Protein 9II1 (pdb70)

Organism: Aquifex aeolicus (strain VF5) (NCBI:txid224324)

Foldseek 3Di:
DFAEEAEEAEADDFQQQQVPPRARAACVLLLLLQAFLQQVLVVVVVFPAAYAYEYAQSSVVVLVCLLVVNHHYPLVVLLLDQVVPHDPVNVVVLLQVCVVQVPFQLLPFVLSVVLNPDPDDDRQSVNLSSQSVLSSSHYPVCCVVCVVVVVVRGRDDSVNSVVSVVVSSVSSNCRLVSNLVCCVVQRAYYAYEQHRAFQLVCLQPVVLQCLVPVPFDFDDLPDHSNVVSLNSVVVRQVSCCVSHVDGDQEHERRLLWDFLVRVVSSLVSRHAEYEHAQLQQVQADDPRDQFAFEAAVVRHTYGHAPVVLLCCQQPNPLPPDLVVSLVVSVVVSVVVVVVDPFHGHHYRYDHRRPRQSNHNPSCPSNVVNNSVVQSPDPNYHYHYPVCVSPPDRGHYYYGHGTRTAGNPSRHDVLQTRDDFSSVLVVLLSVLVVQFDDCLSSSLSHRVLSNLTPDPDDPPSVSSVVSSVSSSVVRND/DFAEEAAEAEADDFAQQQVPPRARAACVLLLLLQAFLQQVLVVVVVFVAAYAYEYAQSSVVVLVCLLVVNHHYPLVVLLLDQVVPHDPVNLVVLLQVCVQLVPFQLLPFPLSVVLNPDPDDDRQSVNLSSQSVLNSSHYPVCCVVCVVVVVVRGRDDSVNSVVSVVVSSVSSNCRLVSVLVCCVVQRAYYAYEQHRQFQLVCLQPVCLQCLPPVPFDFDDLVDHSNVVSLVSQVVRQVSCCVSRVHGEQEHERRLLWDFPVRVVSSLVSRHAEYEHAQLQQVQFDPPRDQFAWEAAVVRHIYGHAPVVLLCCQQPNCLPDDQVVSLVVSVVVSVCVVVVDPFHGYHYRYDHRRPRQSNHNVSCPSNVVNNSNVQSPDPSYHYHYPVCVSPPDRGHYYYGHTTRTAGNPSRHDVLQGGDDFSSVLVVLLSVLVVQFDDCLSSSLSHRVLSNLTPDDDDPPNVSSVSSSVSSSVVRND

Secondary structure (DSSP, 8-state):
--EEEEEEEEE-----B-TTT-EES--HHHHHIIIIITHHHHGGGTS-S--EEEE-HHHHHHHHHHHTT--EEHHHHHHHS-GGG--HHHHHHHHHHHHHHTTSGGG--HHHHHHHT-SS--HHHHHHHHHHHHHHT--HHHHHHTHHHHHH-S---HHHHHHHHHHHHHHHHTHHHHHHHHHHTTS--EEB-STT-B-HHHHH-GGGGGGT-TT-------S--HHHHHHHHHHHHHHHHHHHSS--SEEPPGGG-B-HHHHHHHHHTT--EEEEEHHHHHHH-SS--TTSEEEETTTEEEEEE-HHHHHIIIIIGGGS-HHHHHHHHHHHHHHHHHH-SS--EEEEEEESSSSGGGSGGGGHHHHHHHHHHHTT-SSEEE--HHHHHH-SSS-EEEE-----B-TTTTSSTTTSSSHHHHHHHHHHHHHHHT--STHHHHTTBHHHHHHTTSS--TTHHHHHHHHHHHHHHHT-/-PEEEEEEEEE-----B-TTT-EE---HHHHHIIIIITHHHHHHHHS-S--EEEE-HHHHHHHHHHHTT--EEHHHHHHHS-GGG--HHHHHHHHHHHHHHTTSGGG--HHHHHHHH-SS--HHHHHHHHHHHHHHT--HHHHHHTHHHHHH-S---HHHHHHHHHHHHHHHHTHHHHHHHHHHTTS--EEB-STT-B-HHHHH-GGGGGGT-TT-------S--HHHHHHHHHHHHHHHHHHHSS--SEEPPGGG-B-HHHHHHHHHTT--EEEEEHHHHHHH-SS--TTSEEEETTTEEEEEE-HHHHHIIIIIGGGS-HHHHHHHHHHHHHHHHHH-SS--EEEEEEESSSSGGGSGGGGHHHHHHHHHHHHH-TTEEE--HHHHHH-SSS-EEEE-----B-TTTTSSTTTSSSHHHHHHHHHHHHHHHT--STHHHHHTBHHHHHHTTSS--TTHHHHHHHHHHHHHHHT-

Sequence (952 aa):
KKLFLVFWWHMHQPLYREPYTGEYLLPWTFFHAVKDYYDMPAYLKDFEIKLNFNLTPVLIDQIQEYAQGKAKDVFLEAIRKDPDDLEKEEVEKLIEFTKLNYEKPIYRFERIRELMNKEKLNREELLDLQTLNLLAWCGRTLRKDLKDLLNKGRNYTQEEKEYVLNKYFEIIKKTLSIYREIKEEGKGSVSTSPYYHPLIPILLNPNCVYETTPNVKIPDFAVSFREDASKHVELAKEKYFEIFGEHPVYMWPPLASVSNEALELYYEKGINMLATDEVILKNSVERASPYLRYYFRELISVFFRDKTLSDLIGFSYHAWNAEDAVRDFIGRLKKIHESVDFQPVVFVVLDGENCWEYYEENGIPFLEKLYSTLEKEEWIETLTLEEAMRKEDVKTEVIESVKAGTWFDGNFLKWIGNKEKNEYWKILIEAKKKAKNDYILVAEGSDWFWWQGEEKAPFVEVFDKLFRSFVRRAQEKKLFLVFWWHMHQPLYREPYTGEYLLPWTFFHAVKDYYDMPAYLKDFEIKLNFNLTPVLIDQIQEYAQGKAKDVFLEAIRKDPDDLEKEEVEKLIEFTKLNYEKPIYRFERIRELMNKEKLNREELLDLQTLNLLAWCGRTLRKDLKDLLNKGRNYTQEEKEYVLNKYFEIIKKTLSIYREIKEEGKGSVSTSPYYHPLIPILLNPNCVYETTPNVKIPDFAVSFREDASKHVELAKEKYFEIFGEHPVYMWPPLASVSNEALELYYEKGINMLATDEVILKNSVERASPYLRYYFRELISVFFRDKTLSDLIGFSYHAWNAEDAVRDFIGRLKKIHESVDFQPVVFVVLDGENCWEYYEENGIPFLEKLYSTLEKEEWIETLTLEEAMRKEDVKTEVIESVKAGTWFDGNFLKWIGNKEKNEYWKILIEAKKKAKNDYILVAEGSDWFWWQGEEKAPFVEVFDKLFRSFVRRAQE

Radius of gyration: 35.22 Å; Cα contacts (8 Å, |Δi|>4): 1682; chains: 2; bounding box: 82×61×102 Å

Nearest PDB structures (foldseek):
  2b5d-assembly1_X  TM=6.123E-01  e=2.191E-16  Thermotoga maritima MSB8
  1k1x-assembly2_B  TM=6.604E-01  e=1.733E-11  Thermococcus litoralis
  8t0j-assembly1_A  TM=6.108E-01  e=1.253E-02  Salmonella enterica subsp. enterica serovar Typhimurium
  4f9d-assembly1_A  TM=4.760E-01  e=3.687E-02  Escherichia coli K-12
  4f9j-assembly2_B  TM=4.829E-01  e=9.741E-02  Escherichia coli K-12

Solvent-accessible surface area: 37458 Å² total; per-residue (Å²): 115,54,0,2,0,0,0,0,1,8,0,18,12,10,22,6,71,12,18,94,76,5,59,1,31,5,3,36,0,0,0,10,1,2,2,2,0,9,5,5,0,4,6,0,89,72,24,27,6,54,0,0,0,0,1,0,0,2,0,4,44,0,2,38,29,3,24,105,69,132,24,95,5,48,15,12,79,3,0,104,61,40,8,111,96,23,95,180,116,21,34,109,103,0,50,59,2,0,137,67,0,58,146,24,24,5,3,158,34,132,18,2,136,55,3,36,103,89,187,184,26,85,96,66,20,16,6,0,0,0,0,0,0,0,0,0,0,0,1,37,44,12,50,172,92,2,120,122,20,25,108,83,17,75,83,4,65,34,140,40,0,74,106,0,1,86,45,0,49,79,4,2,141,89,0,16,59,5,1,73,48,1,41,119,15,26,20,4,4,0,0,2,0,0,24,32,8,0,3,2,1,0,2,11,47,24,97,3,0,87,79,37,20,92,132,15,156,30,19,112,37,60,41,65,3,122,93,3,0,34,80,0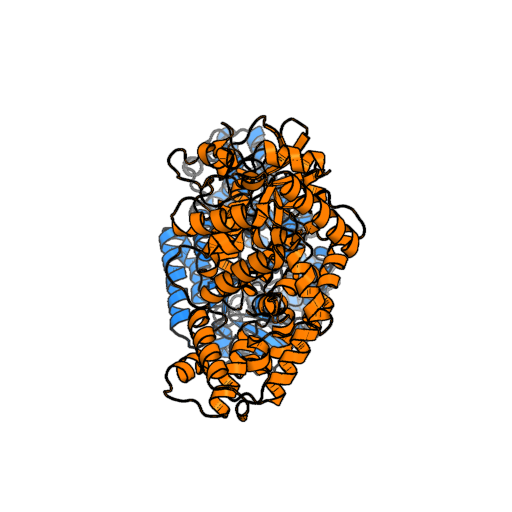,0,58,45,0,30,90,22,8,103,106,12,28,51,95,99,5,48,4,0,0,0,2,18,0,2,0,6,39,59,0,2,82,18,0,85,130,55,39,0,66,0,0,0,1,0,26,33,0,0,116,64,31,19,125,164,23,35,13,32,13,17,1,55,3,78,114,91,2,12,4,1,1,12,8,70,73,3,1,40,24,0,18,154,34,2,67,82,96,94,16,69,56,0,6,152,37,0,23,28,90,0,84,154,18,14,105,83,26,137,42,30,0,2,0,1,1,0,13,46,0,2,67,10,3,12,97,7,88,101,8,0,20,35,4,2,59,91,0,0,42,43,2,31,141,34,74,47,2,21,7,0,11,0,65,68,1,28,179,46,164,82,19,99,51,63,48,5,109,56,7,94,0,0,0,46,76,95,0,21,0,77,55,2,1,22,56,175,83,3,21,66,3,3,106,31,0,3,89,2,29,104,123,34,136,45,59,52,7,0,6,0,2,2,4,22,4,1,83,99,33,28,78,167,162,34,60,30,29,112,33,15,44,118,0,0,103,14,0,11,146,78,0,52,95,122,82,0,2,0,0,0,0,1,8,0,18,12,11,22,5,75,9,17,85,89,13,44,1,21,0,0,33,0,0,3,10,2,1,2,2,0,7,4,5,0,4,6,0,117,84,21,132,8,58,0,0,0,0,0,0,0,1,0,1,43,0,1,34,26,4,24,108,68,130,24,105,4,35,14,7,59,6,7,105,59,43,7,112,91,23,94,182,114,21,17,114,70,6,46,67,4,0,125,55,0,68,114,18,24,7,3,147,31,126,21,2,155,63,3,40,111,89,184,134,13,80,80,98,16,15,4,1,0,0,0,0,0,0,0,1,0,0,1,16,39,13,43,113,96,3,125,120,26,26,133,78,12,74,92,7,66,34,122,44,0,61,99,0,1,89,54,0,37,85,4,2,128,90,0,19,58,6,0,80,70,1,45,134,96,36,31,3,11,3,0,1,0,0,25,35,7,0,3,1,1,0,2,12,39,22,93,4,0,78,89,41,20,94,143,21,162,38,10,107,40,56,35,76,3,118,140,7,0,25,76,0,0,64,39,0,22,87,20,6,96,112,12,30,53,81,91,2,53,18,0,0,0,2,20,0,2,0,5,39,69,0,2,48,10,0,93,118,54,40,1,70,0,0,0,1,0,25,32,0,0,136,68,22,35,169,181,23,40,12,29,23,17,0,55,0,84,123,57,5,13,3,0,1,11,7,67,74,3,1,40,22,0,15,150,36,1,73,78,83,37,16,35,9,0,8,27,37,0,0,34,96,0,30,120,5,28,121,63,32,140,51,25,0,0,0,2,0,0,12,46,0,1,63,10,3,10,96,8,89,106,8,0,17,35,3,2,50,68,0,0,36,40,5,62,69,11,93,41,13,64,15,0,9,0,75,66,0,40,161,45,160,82,21,112,59,60,57,5,110,36,3,71,0,0,0,46,77,103,1,22,0,81,51,3,1,21,59,146,83,3,17,62,3,3,99,35,0,6,78,2,49,109,118,31,154,46,68,50,6,0,5,0,2,2,4,22,3,0,79,96,27,24,76,161,170,38,58,10,34,96,18,16,44,107,0,0,104,14,0,10,140,76,0,55,101

Structure (mmCIF, N/CA/C/O backbone):
data_9II1
#
_entry.id   9II1
#
_cell.length_a   60.831
_cell.length_b   39.638
_cell.length_c   193.778
_cell.angle_alpha   90.00
_cell.angle_beta   95.76
_cell.angle_gamma   90.00
#
_symmetry.space_group_name_H-M   'P 1 2 1'
#
loop_
_entity.id
_entity.type
_entity.pdbx_description
1 polymer 'Glycoside hydrolase family 57 N-terminal domain-containing protein'
2 branched alpha-D-glucopyranose-(1-4)-alpha-D-glucopyranose-(1-4)-alpha-D-glucopyranose-(1-4)-alpha-D-glucopyranose-(1-4)-alpha-D-glucopyranose
3 branched alpha-D-glucopyranose-(1-4)-alpha-D-glucopyranose-(1-4)-alpha-D-glucopyranose-(1-4)-alpha-D-glucopyranose
4 branched alpha-D-glucopyranose-(1-4)-alpha-D-glucopyranose-(1-4)-beta-D-glucopyranose
5 non-polymer GLYCEROL
6 water water
#
loop_
_atom_site.group_PDB
_atom_site.id
_atom_site.type_symbol
_atom_site.label_atom_id
_atom_site.label_alt_id
_atom_site.label_comp_id
_atom_site.label_asym_id
_atom_site.label_entity_id
_atom_site.label_seq_id
_atom_site.pdbx_PDB_ins_code
_atom_site.Cartn_x
_atom_site.Cartn_y
_atom_site.Cartn_z
_atom_site.occupancy
_atom_site.B_iso_or_equiv
_atom_site.auth_seq_id
_atom_site.auth_comp_id
_atom_site.auth_asym_id
_atom_site.auth_atom_id
_atom_site.pdbx_PDB_model_num
ATOM 1 N N . LYS A 1 2 ? 17.068 19.891 35.808 1.00 30.75 2 LYS A N 1
ATOM 2 C CA . LYS A 1 2 ? 18.069 20.144 36.842 1.00 27.81 2 LYS A CA 1
ATOM 3 C C . LYS A 1 2 ? 17.405 20.270 38.196 1.00 25.49 2 LYS A C 1
ATOM 4 O O . LYS A 1 2 ? 16.548 21.135 38.398 1.00 26.10 2 LYS A O 1
ATOM 10 N N . LYS A 1 3 ? 17.798 19.423 39.138 1.00 21.49 3 LYS A N 1
ATOM 11 C CA . LYS A 1 3 ? 17.197 19.445 40.461 1.00 19.81 3 LYS A CA 1
ATOM 12 C C . LYS A 1 3 ? 18.164 20.040 41.480 1.00 19.54 3 LYS A C 1
ATOM 13 O O . LYS A 1 3 ? 19.377 20.089 41.269 1.00 22.05 3 LYS A O 1
ATOM 19 N N . LEU A 1 4 ? 17.609 20.479 42.599 1.00 15.83 4 LEU A N 1
ATOM 20 C CA . LEU A 1 4 ? 18.382 20.760 43.800 1.00 15.11 4 LEU A CA 1
ATOM 21 C C . LEU A 1 4 ? 18.084 19.641 44.785 1.00 17.82 4 LEU A C 1
ATOM 22 O O . LEU A 1 4 ? 16.912 19.311 45.017 1.00 16.96 4 LEU A O 1
ATOM 27 N N . PHE A 1 5 ? 19.126 19.055 45.361 1.00 14.05 5 PHE A N 1
ATOM 28 C CA . PHE A 1 5 ? 18.949 17.972 46.318 1.00 14.91 5 PHE A CA 1
ATOM 29 C C . PHE A 1 5 ? 19.057 18.550 47.714 1.00 13.39 5 PHE A C 1
ATOM 30 O O . PHE A 1 5 ? 20.024 19.257 48.026 1.00 17.99 5 PHE A O 1
ATOM 38 N N . LEU A 1 6 ? 18.045 18.297 48.528 1.00 11.83 6 LEU A N 1
ATOM 39 C CA . LEU A 1 6 ? 17.951 18.882 49.855 1.00 12.84 6 LEU A CA 1
ATOM 40 C C . LEU A 1 6 ? 18.005 17.750 50.863 1.00 12.88 6 LEU A C 1
ATOM 41 O O . LEU A 1 6 ? 17.276 16.766 50.719 1.00 13.21 6 LEU A O 1
ATOM 46 N N . VAL A 1 7 ? 18.862 17.880 51.875 1.00 10.89 7 VAL A N 1
ATOM 47 C CA . VAL A 1 7 ? 19.068 16.795 52.838 1.00 9.72 7 VAL A CA 1
ATOM 48 C C . VAL A 1 7 ? 18.956 17.396 54.232 1.00 11.26 7 VAL A C 1
ATOM 49 O O . VAL A 1 7 ? 19.845 18.143 54.654 1.00 13.64 7 VAL A O 1
ATOM 53 N N . PHE A 1 8 ? 17.890 17.065 54.956 1.00 9.40 8 PHE A N 1
ATOM 54 C CA . PHE A 1 8 ? 17.771 17.489 56.356 1.00 9.16 8 PHE A CA 1
ATOM 55 C C . PHE A 1 8 ? 18.381 16.417 57.236 1.00 8.19 8 PHE A C 1
ATOM 56 O O . PHE A 1 8 ? 18.102 15.239 57.051 1.00 10.56 8 PHE A O 1
ATOM 64 N N . TRP A 1 9 ? 19.165 16.817 58.232 1.00 7.68 9 TRP A N 1
ATOM 65 C CA . TRP A 1 9 ? 19.751 15.847 59.166 1.00 7.76 9 TRP A CA 1
ATOM 66 C C . TRP A 1 9 ? 19.600 16.450 60.557 1.00 8.67 9 TRP A C 1
ATOM 67 O O . TRP A 1 9 ? 20.309 17.391 60.927 1.00 11.59 9 TRP A O 1
ATOM 78 N N . TRP A 1 10 ? 18.592 15.975 61.285 1.00 9.19 10 TRP A N 1
ATOM 79 C CA . TRP A 1 10 ? 18.209 16.545 62.574 1.00 6.90 10 TRP A CA 1
ATOM 80 C C . TRP A 1 10 ? 18.927 15.754 63.664 1.00 11.52 10 TRP A C 1
ATOM 81 O O . TRP A 1 10 ? 18.667 14.555 63.826 1.00 9.66 10 TRP A O 1
ATOM 92 N N . HIS A 1 11 ? 19.789 16.401 64.444 1.00 8.75 11 HIS A N 1
ATOM 93 C CA . HIS A 1 11 ? 20.615 15.670 65.405 1.00 10.10 11 HIS A CA 1
ATOM 94 C C . HIS A 1 11 ? 20.025 15.727 66.818 1.00 7.43 11 HIS A C 1
ATOM 95 O O . HIS A 1 11 ? 19.795 16.800 67.359 1.00 7.47 11 HIS A O 1
ATOM 102 N N . MET A 1 12 ? 19.868 14.576 67.456 1.00 7.50 12 MET A N 1
ATOM 103 C CA . MET A 1 12 ? 19.191 14.446 68.744 1.00 9.40 12 MET A CA 1
ATOM 104 C C . MET A 1 12 ? 20.190 13.913 69.766 1.00 8.95 12 MET A C 1
ATOM 105 O O . MET A 1 12 ? 20.765 12.830 69.551 1.00 8.04 12 MET A O 1
ATOM 110 N N . HIS A 1 13 ? 20.347 14.606 70.897 1.00 8.25 13 HIS A N 1
ATOM 111 C CA . HIS A 1 13 ? 21.312 14.148 71.891 1.00 9.24 13 HIS A CA 1
ATOM 112 C C . HIS A 1 13 ? 20.937 14.664 73.273 1.00 10.48 13 HIS A C 1
ATOM 113 O O . HIS A 1 13 ? 20.420 15.774 73.401 1.00 11.05 13 HIS A O 1
ATOM 120 N N . GLN A 1 14 ? 21.213 13.866 74.312 1.00 8.15 14 GLN A N 1
ATOM 121 C CA . GLN A 1 14 ? 21.272 14.421 75.684 1.00 9.11 14 GLN A CA 1
ATOM 122 C C . GLN A 1 14 ? 22.450 13.740 76.355 1.00 7.75 14 GLN A C 1
ATOM 123 O O . GLN A 1 14 ? 22.600 12.502 76.233 1.00 10.14 14 GLN A O 1
ATOM 129 N N . PRO A 1 15 ? 23.234 14.472 77.144 1.00 9.40 15 PRO A N 1
ATOM 130 C CA . PRO A 1 15 ? 24.257 13.821 77.990 1.00 11.76 15 PRO A CA 1
ATOM 131 C C . PRO A 1 15 ? 23.577 13.010 79.087 1.00 9.72 15 PRO A C 1
ATOM 132 O O . PRO A 1 15 ? 22.386 13.167 79.345 1.00 10.74 15 PRO A O 1
ATOM 136 N N . LEU A 1 16 ? 24.349 12.160 79.770 1.00 11.24 16 LEU A N 1
ATOM 137 C CA . LEU A 1 16 ? 23.755 11.267 80.768 1.00 12.60 16 LEU A CA 1
ATOM 138 C C . LEU A 1 16 ? 23.411 12.054 82.028 1.00 9.23 16 LEU A C 1
ATOM 139 O O . LEU A 1 16 ? 24.309 12.492 82.759 1.00 11.57 16 LEU A O 1
ATOM 144 N N . TYR A 1 17 ? 22.114 12.172 82.337 1.00 9.88 17 TYR A N 1
ATOM 145 C CA . TYR A 1 17 ? 21.676 12.898 83.521 1.00 11.64 17 TYR A CA 1
ATOM 146 C C . TYR A 1 17 ? 21.570 12.016 84.763 1.00 11.79 17 TYR A C 1
ATOM 147 O O . TYR A 1 17 ? 21.237 12.516 85.844 1.00 12.95 17 TYR A O 1
ATOM 156 N N . ARG A 1 18 ? 21.828 10.721 84.622 1.00 10.93 18 ARG A N 1
ATOM 157 C CA . ARG A 1 18 ? 21.622 9.731 85.678 1.00 13.84 18 ARG A CA 1
ATOM 158 C C . ARG A 1 18 ? 22.856 9.676 86.577 1.00 13.29 18 ARG A C 1
ATOM 159 O O . ARG A 1 18 ? 23.912 9.176 86.173 1.00 16.41 18 ARG A O 1
ATOM 167 N N . GLU A 1 19 ? 22.717 10.169 87.779 1.00 13.14 19 GLU A N 1
ATOM 168 C CA . GLU A 1 19 ? 23.817 10.163 88.737 1.00 13.66 19 GLU A CA 1
ATOM 169 C C . GLU A 1 19 ? 24.147 8.726 89.120 1.00 16.88 19 GLU A C 1
ATOM 170 O O . GLU A 1 19 ? 23.240 7.966 89.458 1.00 18.62 19 GLU A O 1
ATOM 176 N N . PRO A 1 20 ? 25.422 8.321 89.101 1.00 19.72 20 PRO A N 1
ATOM 177 C CA . PRO A 1 20 ? 25.732 6.883 89.154 1.00 19.98 20 PRO A CA 1
ATOM 178 C C . PRO A 1 20 ? 25.610 6.270 90.534 1.00 25.90 20 PRO A C 1
ATOM 179 O O . PRO A 1 20 ? 25.497 5.039 90.640 1.00 32.84 20 PRO A O 1
ATOM 183 N N . TYR A 1 21 ? 25.610 7.069 91.594 1.00 21.28 21 TYR A N 1
ATOM 184 C CA . TYR A 1 21 ? 25.565 6.475 92.920 1.00 23.45 21 TYR A CA 1
ATOM 185 C C . TYR A 1 21 ? 24.133 6.342 93.420 1.00 26.59 21 TYR A C 1
ATOM 186 O O . TYR A 1 21 ? 23.785 5.331 94.036 1.00 32.99 21 TYR A O 1
ATOM 195 N N . THR A 1 22 ? 23.285 7.327 93.133 1.00 19.79 22 THR A N 1
ATOM 196 C CA . THR A 1 22 ? 21.882 7.290 93.522 1.00 20.01 22 THR A CA 1
ATOM 197 C C . THR A 1 22 ? 20.966 6.775 92.423 1.00 26.22 22 THR A C 1
ATOM 198 O O . THR A 1 22 ? 19.825 6.389 92.715 1.00 24.84 22 THR A O 1
ATOM 202 N N . GLY A 1 23 ? 21.411 6.799 91.167 1.00 19.84 23 GLY A N 1
ATOM 203 C CA . GLY A 1 23 ? 20.543 6.424 90.081 1.00 17.03 23 GLY A CA 1
ATOM 204 C C . GLY A 1 23 ? 19.530 7.471 89.706 1.00 20.40 23 GLY A C 1
ATOM 205 O O . GLY A 1 23 ? 18.689 7.215 88.839 1.00 25.17 23 GLY A O 1
ATOM 206 N N . GLU A 1 24 ? 19.592 8.652 90.308 1.00 21.26 24 GLU A N 1
ATOM 207 C CA . GLU A 1 24 ? 18.588 9.676 90.073 1.00 19.98 24 GLU A CA 1
ATOM 208 C C . GLU A 1 24 ? 18.935 10.494 88.839 1.00 14.41 24 GLU A C 1
ATOM 209 O O . GLU A 1 24 ? 20.100 10.806 88.613 1.00 15.02 24 GLU A O 1
ATOM 215 N N . TYR A 1 25 ? 17.926 10.802 88.021 1.00 15.22 25 TYR A N 1
ATOM 216 C CA . TYR A 1 25 ? 18.110 11.709 86.884 1.00 11.95 25 TYR A CA 1
ATOM 217 C C . TYR A 1 25 ? 18.026 13.130 87.425 1.00 12.45 25 TYR A C 1
ATOM 218 O O . TYR A 1 25 ? 16.966 13.553 87.893 1.00 14.09 25 TYR A O 1
ATOM 227 N N . LEU A 1 26 ? 19.144 13.867 87.381 1.00 12.34 26 LEU A N 1
ATOM 228 C CA . LEU A 1 26 ? 19.224 15.130 88.113 1.00 13.26 26 LEU A CA 1
ATOM 229 C C . LEU A 1 26 ? 18.639 16.301 87.354 1.00 11.53 26 LEU A C 1
ATOM 230 O O . LEU A 1 26 ? 18.400 17.355 87.962 1.00 14.88 26 LEU A O 1
ATOM 235 N N . LEU A 1 27 ? 18.426 16.157 86.050 1.00 12.79 27 LEU A N 1
ATOM 236 C CA . LEU A 1 27 ? 17.732 17.155 85.256 1.00 11.19 27 LEU A CA 1
ATOM 237 C C . LEU A 1 27 ? 16.726 16.424 84.385 1.00 11.00 27 LEU A C 1
ATOM 238 O O . LEU A 1 27 ? 16.945 15.249 84.048 1.00 13.07 27 LEU A O 1
ATOM 243 N N . PRO A 1 28 ? 15.609 17.070 84.052 1.00 12.78 28 PRO A N 1
ATOM 244 C CA . PRO A 1 28 ? 14.510 16.402 83.340 1.00 11.42 28 PRO A CA 1
ATOM 245 C C . PRO A 1 28 ? 14.551 16.556 81.827 1.00 11.01 28 PRO A C 1
ATOM 246 O O . PRO A 1 28 ? 13.561 16.228 81.169 1.00 12.03 28 PRO A O 1
ATOM 250 N N . TRP A 1 29 ? 15.653 17.053 81.263 1.00 9.21 29 TRP A N 1
ATOM 251 C CA . TRP A 1 29 ? 15.618 17.473 79.863 1.00 10.04 29 TRP A CA 1
ATOM 252 C C . TRP A 1 29 ? 15.383 16.318 78.895 1.00 10.19 29 TRP A C 1
ATOM 253 O O . TRP A 1 29 ? 14.787 16.539 77.829 1.00 11.28 29 TRP A O 1
ATOM 264 N N . THR A 1 30 ? 15.805 15.091 79.231 1.00 9.33 30 THR A N 1
ATOM 265 C CA . THR A 1 30 ? 15.502 13.969 78.340 1.00 11.56 30 THR A CA 1
ATOM 266 C C . THR A 1 30 ? 14.004 13.706 78.302 1.00 10.11 30 THR A C 1
ATOM 267 O O . THR A 1 30 ? 13.435 13.461 77.226 1.00 11.92 30 THR A O 1
ATOM 271 N N . PHE A 1 31 ? 13.351 13.749 79.468 1.00 9.75 31 PHE A N 1
ATOM 272 C CA . PHE A 1 31 ? 11.906 13.559 79.509 1.00 9.74 31 PHE A CA 1
ATOM 273 C C . PHE A 1 31 ? 11.203 14.628 78.693 1.00 11.17 31 PHE A C 1
ATOM 274 O O . PHE A 1 31 ? 10.357 14.327 77.835 1.00 12.28 31 PHE A O 1
ATOM 282 N N . PHE A 1 32 ? 11.540 15.900 78.958 1.00 8.67 32 PHE A N 1
ATOM 283 C CA . PHE A 1 32 ? 10.823 16.994 78.301 1.00 12.35 32 PHE A CA 1
ATOM 284 C C . PHE A 1 32 ? 11.069 17.026 76.791 1.00 10.28 32 PHE A C 1
ATOM 285 O O . PHE A 1 32 ? 10.126 17.244 76.011 1.00 10.14 32 PHE A O 1
ATOM 293 N N . HIS A 1 33 ? 12.296 16.741 76.336 1.00 9.22 33 HIS A N 1
ATOM 294 C CA . HIS A 1 33 ? 12.479 16.721 74.886 1.00 7.77 33 HIS A CA 1
ATOM 295 C C . HIS A 1 33 ? 11.926 15.476 74.235 1.00 8.02 33 HIS A C 1
ATOM 296 O O . HIS A 1 33 ? 11.571 15.533 73.052 1.00 8.74 33 HIS A O 1
ATOM 303 N N . ALA A 1 34 ? 11.813 14.378 74.978 1.00 7.52 34 ALA A N 1
ATOM 304 C CA . ALA A 1 34 ? 11.191 13.199 74.399 1.00 10.91 34 ALA A CA 1
ATOM 305 C C . ALA A 1 34 ? 9.713 13.470 74.144 1.00 14.78 34 ALA A C 1
ATOM 306 O O . ALA A 1 34 ? 9.195 13.178 73.053 1.00 11.48 34 ALA A O 1
ATOM 308 N N . VAL A 1 35 ? 9.027 14.067 75.129 1.00 10.53 35 VAL A N 1
ATOM 309 C CA . VAL A 1 35 ? 7.587 14.277 74.968 1.00 8.47 35 VAL A CA 1
ATOM 310 C C . VAL A 1 35 ? 7.317 15.367 73.957 1.00 10.34 35 VAL A C 1
ATOM 311 O O . VAL A 1 35 ? 6.279 15.345 73.269 1.00 10.51 35 VAL A O 1
ATOM 315 N N . LYS A 1 36 ? 8.241 16.316 73.822 1.00 11.07 36 LYS A N 1
ATOM 316 C CA . LYS A 1 36 ? 8.001 17.471 72.963 1.00 10.07 36 LYS A CA 1
ATOM 317 C C . LYS A 1 36 ? 8.530 17.260 71.545 1.00 9.80 36 LYS A C 1
ATOM 318 O O . LYS A 1 36 ? 7.860 17.638 70.577 1.00 12.37 36 LYS A O 1
ATOM 324 N N . ASP A 1 37 ? 9.705 16.646 71.402 1.00 9.25 37 ASP A N 1
ATOM 325 C CA . ASP A 1 37 ? 10.426 16.640 70.125 1.00 15.71 37 ASP A CA 1
ATOM 326 C C . ASP A 1 37 ? 10.807 15.260 69.603 1.00 9.98 37 ASP A C 1
ATOM 327 O O . ASP A 1 37 ? 10.727 15.041 68.395 1.00 9.98 37 ASP A O 1
ATOM 332 N N . TYR A 1 38 ? 11.264 14.337 70.460 1.00 6.08 38 TYR A N 1
ATOM 333 C CA . TYR A 1 38 ? 11.925 13.146 69.900 1.00 8.33 38 TYR A CA 1
ATOM 334 C C . TYR A 1 38 ? 10.959 12.193 69.201 1.00 12.73 38 TYR A C 1
ATOM 335 O O . TYR A 1 38 ? 11.347 11.556 68.223 1.00 10.79 38 TYR A O 1
ATOM 344 N N . TYR A 1 39 ? 9.723 12.041 69.691 1.00 9.03 39 TYR A N 1
ATOM 345 C CA . TYR A 1 39 ? 8.706 11.327 68.914 1.00 10.40 39 TYR A CA 1
ATOM 346 C C . TYR A 1 39 ? 8.203 12.182 67.754 1.00 9.15 39 TYR A C 1
ATOM 347 O O . TYR A 1 39 ? 8.066 11.708 66.618 1.00 10.02 39 TYR A O 1
ATOM 356 N N . ASP A 1 40 ? 7.951 13.459 68.017 1.00 7.77 40 ASP A N 1
ATOM 357 C CA . ASP A 1 40 ? 7.176 14.233 67.059 1.00 9.66 40 ASP A CA 1
ATOM 358 C C . ASP A 1 40 ? 7.970 14.656 65.838 1.00 8.51 40 ASP A C 1
ATOM 359 O O . ASP A 1 40 ? 7.388 14.754 64.760 1.00 10.01 40 ASP A O 1
ATOM 364 N N . MET A 1 41 ? 9.281 14.828 65.951 1.00 8.30 41 MET A N 1
ATOM 365 C CA . MET A 1 41 ? 10.053 15.210 64.768 1.00 7.85 41 MET A CA 1
ATOM 366 C C . MET A 1 41 ? 10.020 14.143 63.682 1.00 6.86 41 MET A C 1
ATOM 367 O O . MET A 1 41 ? 9.652 14.485 62.536 1.00 10.37 41 MET A O 1
ATOM 372 N N . PRO A 1 42 ? 10.281 12.851 63.955 1.00 8.83 42 PRO A N 1
ATOM 373 C CA . PRO A 1 42 ? 10.107 11.852 62.890 1.00 10.81 42 PRO A CA 1
ATOM 374 C C . PRO A 1 42 ? 8.637 11.582 62.539 1.00 10.94 42 PRO A C 1
ATOM 375 O O . PRO A 1 42 ? 8.330 11.181 61.401 1.00 10.68 42 PRO A O 1
ATOM 379 N N . ALA A 1 43 ? 7.720 11.799 63.487 1.00 8.09 43 ALA A N 1
ATOM 380 C CA . ALA A 1 43 ? 6.299 11.578 63.224 1.00 8.72 43 ALA A CA 1
ATOM 381 C C . ALA A 1 43 ? 5.714 12.523 62.178 1.00 12.06 43 ALA A C 1
ATOM 382 O O . ALA A 1 43 ? 4.641 12.226 61.616 1.00 12.87 43 ALA A O 1
ATOM 384 N N . TYR A 1 44 ? 6.357 13.668 61.920 1.00 9.82 44 TYR A N 1
ATOM 385 C CA . TYR A 1 44 ? 5.931 14.472 60.772 1.00 13.46 44 TYR A CA 1
ATOM 386 C C . TYR A 1 44 ? 5.908 13.662 59.480 1.00 12.68 44 TYR A C 1
ATOM 387 O O . TYR A 1 44 ? 5.121 13.971 58.572 1.00 12.15 44 TYR A O 1
ATOM 396 N N . LEU A 1 45 ? 6.774 12.633 59.372 1.00 9.85 45 LEU A N 1
ATOM 397 C CA . LEU A 1 45 ? 6.847 11.835 58.141 1.00 11.55 45 LEU A CA 1
ATOM 398 C C . LEU A 1 45 ? 5.598 10.994 57.896 1.00 16.24 45 LEU A C 1
ATOM 399 O O . LEU A 1 45 ? 5.389 10.541 56.763 1.00 16.95 45 LEU A O 1
ATOM 404 N N . LYS A 1 46 ? 4.751 10.781 58.913 1.00 11.36 46 LYS A N 1
ATOM 405 C CA . LYS A 1 46 ? 3.469 10.133 58.659 1.00 20.94 46 LYS A CA 1
ATOM 406 C C . LYS A 1 46 ? 2.525 11.019 57.857 1.00 21.43 46 LYS A C 1
ATOM 407 O O . LYS A 1 46 ? 1.620 10.505 57.183 1.00 20.36 46 LYS A O 1
ATOM 413 N N . ASP A 1 47 ? 2.686 12.348 57.954 1.00 15.17 47 ASP A N 1
ATOM 414 C CA . ASP A 1 47 ? 1.760 13.297 57.346 1.00 18.72 47 ASP A CA 1
ATOM 415 C C . ASP A 1 47 ? 2.320 14.038 56.136 1.00 16.42 47 ASP A C 1
ATOM 416 O O . ASP A 1 47 ? 1.539 14.636 55.387 1.00 18.89 47 ASP A O 1
ATOM 421 N N . PHE A 1 48 ? 3.627 13.997 55.903 1.00 13.96 48 PHE A N 1
ATOM 422 C CA . PHE A 1 48 ? 4.230 14.716 54.791 1.00 17.66 48 PHE A CA 1
ATOM 423 C C . PHE A 1 48 ? 5.140 13.771 54.029 1.00 12.77 48 PHE A C 1
ATOM 424 O O . PHE A 1 48 ? 5.978 13.092 54.627 1.00 18.76 48 PHE A O 1
ATOM 432 N N . GLU A 1 49 ? 4.993 13.758 52.710 1.00 15.81 49 GLU A N 1
ATOM 433 C CA . GLU A 1 49 ? 5.671 12.774 51.862 1.00 21.30 49 GLU A CA 1
ATOM 434 C C . GLU A 1 49 ? 7.021 13.302 51.366 1.00 18.67 49 GLU A C 1
ATOM 435 O O . GLU A 1 49 ? 7.271 13.419 50.170 1.00 23.15 49 GLU A O 1
ATOM 441 N N . ILE A 1 50 ? 7.901 13.620 52.311 1.00 16.16 50 ILE A N 1
ATOM 442 C CA . ILE A 1 50 ? 9.265 14.032 52.000 1.00 13.77 50 ILE A CA 1
ATOM 443 C C . ILE A 1 50 ? 10.225 13.116 52.751 1.00 16.93 50 ILE A C 1
ATOM 444 O O . ILE A 1 50 ? 9.793 12.213 53.474 1.00 17.68 50 ILE A O 1
ATOM 449 N N . LYS A 1 51 ? 11.527 13.303 52.544 1.00 10.27 51 LYS A N 1
ATOM 450 C CA . LYS A 1 51 ? 12.553 12.557 53.277 1.00 11.57 51 LYS A CA 1
ATOM 451 C C . LYS A 1 51 ? 13.162 13.444 54.357 1.00 10.60 51 LYS A C 1
ATOM 452 O O . LYS A 1 51 ? 13.458 14.614 54.102 1.00 10.24 51 LYS A O 1
ATOM 458 N N . LEU A 1 52 ? 13.311 12.905 55.571 1.00 9.38 52 LEU A N 1
ATOM 459 C CA . LEU A 1 52 ? 13.987 13.609 56.666 1.00 8.22 52 LEU A CA 1
ATOM 460 C C . LEU A 1 52 ? 14.875 12.624 57.385 1.00 11.53 52 LEU A C 1
ATOM 461 O O . LEU A 1 52 ? 14.476 11.475 57.598 1.00 13.17 52 LEU A O 1
ATOM 466 N N . ASN A 1 53 ? 16.080 13.053 57.759 1.00 9.72 53 ASN A N 1
ATOM 467 C CA . ASN A 1 53 ? 17.022 12.128 58.387 1.00 7.97 53 ASN A CA 1
ATOM 468 C C . ASN A 1 53 ? 17.291 12.565 59.823 1.00 7.43 53 ASN A C 1
ATOM 469 O O . ASN A 1 53 ? 17.089 13.739 60.187 1.00 8.43 53 ASN A O 1
ATOM 474 N N . PHE A 1 54 ? 17.745 11.621 60.647 1.00 8.98 54 PHE A N 1
ATOM 475 C CA . PHE A 1 54 ? 17.911 11.872 62.064 1.00 7.07 54 PHE A CA 1
ATOM 476 C C . PHE A 1 54 ? 19.196 11.232 62.547 1.00 10.54 54 PHE A C 1
ATOM 477 O O . PHE A 1 54 ? 19.570 10.150 62.090 1.00 9.53 54 PHE A O 1
ATOM 485 N N . ASN A 1 55 ? 19.825 11.861 63.516 1.00 8.51 55 ASN A N 1
ATOM 486 C CA . ASN A 1 55 ? 20.920 11.263 64.268 1.00 11.15 55 ASN A CA 1
ATOM 487 C C . ASN A 1 55 ? 20.434 11.031 65.691 1.00 8.97 55 ASN A C 1
ATOM 488 O O . ASN A 1 55 ? 19.807 11.919 66.278 1.00 9.12 55 ASN A O 1
ATOM 493 N N . LEU A 1 56 ? 20.709 9.854 66.245 1.00 8.74 56 LEU A N 1
ATOM 494 C CA . LEU A 1 56 ? 20.428 9.574 67.656 1.00 11.99 56 LEU A CA 1
ATOM 495 C C . LEU A 1 56 ? 21.733 9.189 68.330 1.00 10.16 56 LEU A C 1
ATOM 496 O O . LEU A 1 56 ? 22.340 8.192 67.945 1.00 12.61 56 LEU A O 1
ATOM 501 N N . THR A 1 57 ? 22.131 9.914 69.366 1.00 9.01 57 THR A N 1
ATOM 502 C CA . THR A 1 57 ? 23.318 9.464 70.078 1.00 9.19 57 THR A CA 1
ATOM 503 C C . THR A 1 57 ? 22.983 8.235 70.934 1.00 10.69 57 THR A C 1
ATOM 504 O O . THR A 1 57 ? 21.865 8.102 71.450 1.00 9.81 57 THR A O 1
ATOM 508 N N . PRO A 1 58 ? 23.928 7.329 71.110 1.00 8.85 58 PRO A N 1
ATOM 509 C CA . PRO A 1 58 ? 23.631 6.135 71.927 1.00 9.86 58 PRO A CA 1
ATOM 510 C C . PRO A 1 58 ? 23.267 6.492 73.360 1.00 13.11 58 PRO A C 1
ATOM 511 O O . PRO A 1 58 ? 22.404 5.821 73.954 1.00 11.27 58 PRO A O 1
ATOM 515 N N . VAL A 1 59 ? 23.913 7.516 73.938 1.00 11.90 59 VAL A N 1
ATOM 516 C CA . VAL A 1 59 ? 23.612 7.885 75.328 1.00 11.71 59 VAL A CA 1
ATOM 517 C C . VAL A 1 59 ? 22.184 8.424 75.436 1.00 13.31 59 VAL A C 1
ATOM 518 O O . VAL A 1 59 ? 21.481 8.152 76.421 1.00 10.96 59 VAL A O 1
ATOM 522 N N . LEU A 1 60 ? 21.694 9.131 74.405 1.00 8.74 60 LEU A N 1
ATOM 523 C CA . LEU A 1 60 ? 20.281 9.514 74.393 1.00 9.72 60 LEU A CA 1
ATOM 524 C C . LEU A 1 60 ? 19.371 8.300 74.338 1.00 12.83 60 LEU A C 1
ATOM 525 O O . LEU A 1 60 ? 18.383 8.217 75.085 1.00 10.95 60 LEU A O 1
ATOM 530 N N . ILE A 1 61 ? 19.678 7.345 73.452 1.00 9.94 61 ILE A N 1
ATOM 531 C CA . ILE A 1 61 ? 18.866 6.141 73.332 1.00 10.78 61 ILE A CA 1
ATOM 532 C C . ILE A 1 61 ? 18.759 5.419 74.674 1.00 9.41 61 ILE A C 1
ATOM 533 O O . ILE A 1 61 ? 17.663 5.037 75.101 1.00 10.30 61 ILE A O 1
ATOM 538 N N . ASP A 1 62 ? 19.893 5.259 75.379 1.00 10.79 62 ASP A N 1
ATOM 539 C CA . ASP A 1 62 ? 19.886 4.585 76.690 1.00 11.65 62 ASP A CA 1
ATOM 540 C C . ASP A 1 62 ? 18.879 5.221 77.637 1.00 11.13 62 ASP A C 1
ATOM 541 O O . ASP A 1 62 ? 18.160 4.531 78.363 1.00 14.11 62 ASP A O 1
ATOM 546 N N . GLN A 1 63 ? 18.838 6.546 77.656 1.00 8.84 63 GLN A N 1
ATOM 547 C CA . GLN A 1 63 ? 17.949 7.247 78.574 1.00 10.00 63 GLN A CA 1
ATOM 548 C C . GLN A 1 63 ? 16.493 7.149 78.145 1.00 9.69 63 GLN A C 1
ATOM 549 O O . GLN A 1 63 ? 15.596 6.973 78.986 1.00 11.55 63 GLN A O 1
ATOM 555 N N . ILE A 1 64 ? 16.219 7.283 76.845 1.00 10.93 64 ILE A N 1
ATOM 556 C CA . ILE A 1 64 ? 14.839 7.074 76.391 1.00 9.35 64 ILE A CA 1
ATOM 557 C C . ILE A 1 64 ? 14.356 5.679 76.796 1.00 11.22 64 ILE A C 1
ATOM 558 O O . ILE A 1 64 ? 13.217 5.513 77.267 1.00 12.17 64 ILE A O 1
ATOM 563 N N . GLN A 1 65 ? 15.204 4.661 76.625 1.00 11.79 65 GLN A N 1
ATOM 564 C CA . GLN A 1 65 ? 14.826 3.310 77.030 1.00 13.81 65 GLN A CA 1
ATOM 565 C C . GLN A 1 65 ? 14.514 3.234 78.521 1.00 14.99 65 GLN A C 1
ATOM 566 O O . GLN A 1 65 ? 13.543 2.575 78.926 1.00 15.76 65 GLN A O 1
ATOM 572 N N . GLU A 1 66 ? 15.319 3.897 79.350 1.00 14.83 66 GLU A N 1
ATOM 573 C CA . GLU A 1 66 ? 15.070 3.840 80.790 1.00 17.39 66 GLU A CA 1
ATOM 574 C C . GLU A 1 66 ? 13.747 4.517 81.153 1.00 13.60 66 GLU A C 1
ATOM 575 O O . GLU A 1 66 ? 12.985 3.987 81.971 1.00 16.36 66 GLU A O 1
ATOM 581 N N . TYR A 1 67 ? 13.449 5.686 80.559 1.00 12.47 67 TYR A N 1
ATOM 582 C CA . TYR A 1 67 ? 12.147 6.300 80.818 1.00 12.74 67 TYR A CA 1
ATOM 583 C C . TYR A 1 67 ? 11.010 5.416 80.324 1.00 19.20 67 TYR A C 1
ATOM 584 O O . TYR A 1 67 ? 9.986 5.260 81.008 1.00 15.73 67 TYR A O 1
ATOM 593 N N . ALA A 1 68 ? 11.161 4.843 79.124 1.00 19.12 68 ALA A N 1
ATOM 594 C CA . ALA A 1 68 ? 10.095 4.024 78.562 1.00 15.49 68 ALA A CA 1
ATOM 595 C C . ALA A 1 68 ? 9.836 2.779 79.410 1.00 15.53 68 ALA A C 1
ATOM 596 O O . ALA A 1 68 ? 8.705 2.264 79.442 1.00 19.87 68 ALA A O 1
ATOM 598 N N . GLN A 1 69 ? 10.855 2.290 80.111 1.00 18.86 69 GLN A N 1
ATOM 599 C CA . GLN A 1 69 ? 10.715 1.103 80.950 1.00 20.37 69 GLN A CA 1
ATOM 600 C C . GLN A 1 69 ? 10.180 1.408 82.344 1.00 22.65 69 GLN A C 1
ATOM 601 O O . GLN A 1 69 ? 10.042 0.482 83.158 1.00 28.16 69 GLN A O 1
ATOM 607 N N . GLY A 1 70 ? 9.880 2.665 82.645 1.00 19.35 70 GLY A N 1
ATOM 608 C CA . GLY A 1 70 ? 9.463 2.995 83.994 1.00 20.99 70 GLY A CA 1
ATOM 609 C C . GLY A 1 70 ? 10.572 2.909 85.012 1.00 28.94 70 GLY A C 1
ATOM 610 O O . GLY A 1 70 ? 10.288 2.769 86.199 1.00 34.87 70 GLY A O 1
ATOM 611 N N . LYS A 1 71 ? 11.837 3.000 84.584 1.00 21.74 71 LYS A N 1
ATOM 612 C CA . LYS A 1 71 ? 12.970 2.864 85.499 1.00 24.13 71 LYS A CA 1
ATOM 613 C C . LYS A 1 71 ? 13.617 4.190 85.896 1.00 25.55 71 LYS A C 1
ATOM 614 O O . LYS A 1 71 ? 14.407 4.209 86.845 1.00 27.31 71 LYS A O 1
ATOM 620 N N . ALA A 1 72 ? 13.333 5.282 85.194 1.00 19.24 72 ALA A N 1
ATOM 621 C CA . ALA A 1 72 ? 14.048 6.532 85.435 1.00 19.34 72 ALA A CA 1
ATOM 622 C C . ALA A 1 72 ? 13.482 7.239 86.669 1.00 22.06 72 ALA A C 1
ATOM 623 O O . ALA A 1 72 ? 12.289 7.550 86.724 1.00 25.56 72 ALA A O 1
ATOM 625 N N . LYS A 1 73 ? 14.338 7.474 87.664 1.00 19.46 73 LYS A N 1
ATOM 626 C CA . LYS A 1 73 ? 13.972 8.240 88.852 1.00 20.22 73 LYS A CA 1
ATOM 627 C C . LYS A 1 73 ? 14.352 9.694 88.588 1.00 21.02 73 LYS A C 1
ATOM 628 O O . LYS A 1 73 ? 15.481 10.112 88.824 1.00 24.01 73 LYS A O 1
ATOM 634 N N . ASP A 1 74 ? 13.399 10.469 88.114 1.00 19.18 74 ASP A N 1
ATOM 635 C CA . ASP A 1 74 ? 13.617 11.847 87.676 1.00 14.05 74 ASP A CA 1
ATOM 636 C C . ASP A 1 74 ? 13.178 12.795 88.792 1.00 16.21 74 ASP A C 1
ATOM 637 O O . ASP A 1 74 ? 11.982 12.919 89.067 1.00 16.71 74 ASP A O 1
ATOM 642 N N . VAL A 1 75 ? 14.143 13.463 89.439 1.00 18.49 75 VAL A N 1
ATOM 643 C CA . VAL A 1 75 ? 13.810 14.218 90.653 1.00 20.03 75 VAL A CA 1
ATOM 644 C C . VAL A 1 75 ? 12.894 15.400 90.343 1.00 21.92 75 VAL A C 1
ATOM 645 O O . VAL A 1 75 ? 11.966 15.697 91.111 1.00 18.80 75 VAL A O 1
ATOM 649 N N . PHE A 1 76 ? 13.102 16.085 89.216 1.00 18.51 76 PHE A N 1
ATOM 650 C CA . PHE A 1 76 ? 12.206 17.187 88.891 1.00 19.61 76 PHE A CA 1
ATOM 651 C C . PHE A 1 76 ? 10.806 16.689 88.552 1.00 18.74 76 PHE A C 1
ATOM 652 O O . PHE A 1 76 ? 9.800 17.307 88.930 1.00 17.03 76 PHE A O 1
ATOM 660 N N . LEU A 1 77 ? 10.712 15.570 87.836 1.00 17.02 77 LEU A N 1
ATOM 661 C CA . LEU A 1 77 ? 9.396 15.063 87.496 1.00 18.33 77 LEU A CA 1
ATOM 662 C C . LEU A 1 77 ? 8.666 14.578 88.742 1.00 20.56 77 LEU A C 1
ATOM 663 O O . LEU A 1 77 ? 7.439 14.674 88.812 1.00 22.03 77 LEU A O 1
ATOM 668 N N . GLU A 1 78 ? 9.402 14.080 89.744 1.00 18.05 78 GLU A N 1
ATOM 669 C CA . GLU A 1 78 ? 8.762 13.684 91.000 1.00 19.36 78 GLU A CA 1
ATOM 670 C C . GLU A 1 78 ? 8.077 14.874 91.660 1.00 20.96 78 GLU A C 1
ATOM 671 O O . GLU A 1 78 ? 6.984 14.729 92.232 1.00 25.08 78 GLU A O 1
ATOM 677 N N . ALA A 1 79 ? 8.692 16.061 91.562 1.00 18.54 79 ALA A N 1
ATOM 678 C CA . ALA A 1 79 ? 8.118 17.293 92.102 1.00 20.88 79 ALA A CA 1
ATOM 679 C C . ALA A 1 79 ? 6.884 17.758 91.325 1.00 20.10 79 ALA A C 1
ATOM 680 O O . ALA A 1 79 ? 5.976 18.358 91.911 1.00 24.45 79 ALA A O 1
ATOM 682 N N . ILE A 1 80 ? 6.834 17.507 90.020 1.00 14.49 80 ILE A N 1
ATOM 683 C CA . ILE A 1 80 ? 5.617 17.783 89.250 1.00 13.15 80 ILE A CA 1
ATOM 684 C C . ILE A 1 80 ? 4.502 16.833 89.630 1.00 18.31 80 ILE A C 1
ATOM 685 O O . ILE A 1 80 ? 3.325 17.222 89.717 1.00 18.85 80 ILE A O 1
ATOM 690 N N . ARG A 1 81 ? 4.829 15.557 89.801 1.00 16.53 81 ARG A N 1
ATOM 691 C CA . ARG A 1 81 ? 3.784 14.563 89.993 1.00 17.24 81 ARG A CA 1
ATOM 692 C C . ARG A 1 81 ? 3.100 14.689 91.359 1.00 18.95 81 ARG A C 1
ATOM 693 O O . ARG A 1 81 ? 1.882 14.498 91.451 1.00 22.51 81 ARG A O 1
ATOM 701 N N . LYS A 1 82 ? 3.855 14.998 92.425 1.00 16.91 82 LYS A N 1
ATOM 702 C CA . LYS A 1 82 ? 3.302 15.003 93.785 1.00 20.27 82 LYS A CA 1
ATOM 703 C C . LYS A 1 82 ? 2.113 15.953 93.919 1.00 16.33 82 LYS A C 1
ATOM 704 O O . LYS A 1 82 ? 2.049 16.999 93.274 1.00 17.39 82 LYS A O 1
ATOM 710 N N . ASP A 1 83 ? 1.209 15.620 94.845 1.00 18.78 83 ASP A N 1
ATOM 711 C CA . ASP A 1 83 ? 0.253 16.605 95.314 1.00 18.64 83 ASP A CA 1
ATOM 712 C C . ASP A 1 83 ? 1.027 17.778 95.915 1.00 18.38 83 ASP A C 1
ATOM 713 O O . ASP A 1 83 ? 2.031 17.563 96.605 1.00 17.97 83 ASP A O 1
ATOM 718 N N . PRO A 1 84 ? 0.615 19.021 95.656 1.00 16.78 84 PRO A N 1
ATOM 719 C CA . PRO A 1 84 ? 1.377 20.165 96.190 1.00 18.23 84 PRO A CA 1
ATOM 720 C C . PRO A 1 84 ? 1.465 20.203 97.697 1.00 16.91 84 PRO A C 1
ATOM 721 O O . PRO A 1 84 ? 2.448 20.748 98.228 1.00 19.99 84 PRO A O 1
ATOM 725 N N . ASP A 1 85 ? 0.483 19.630 98.413 1.00 17.75 85 ASP A N 1
ATOM 726 C CA . ASP A 1 85 ? 0.591 19.533 99.870 1.00 23.19 85 ASP A CA 1
ATOM 727 C C . ASP A 1 85 ? 1.840 18.775 100.307 1.00 22.80 85 ASP A C 1
ATOM 728 O O . ASP A 1 85 ? 2.265 18.928 101.458 1.00 23.59 85 ASP A O 1
ATOM 733 N N . ASP A 1 86 ? 2.412 17.949 99.431 1.00 17.84 86 ASP A N 1
ATOM 734 C CA . ASP A 1 86 ? 3.588 17.155 99.759 1.00 20.71 86 ASP A CA 1
ATOM 735 C C . ASP A 1 86 ? 4.886 17.733 99.206 1.00 20.77 86 ASP A C 1
ATOM 736 O O . ASP A 1 86 ? 5.948 17.138 99.407 1.00 19.30 86 ASP A O 1
ATOM 741 N N . LEU A 1 87 ? 4.843 18.892 98.569 1.00 16.50 87 LEU A N 1
ATOM 742 C CA . LEU A 1 87 ? 6.059 19.455 97.991 1.00 15.93 87 LEU A CA 1
ATOM 743 C C . LEU A 1 87 ? 6.986 19.957 99.092 1.00 16.37 87 LEU A C 1
ATOM 744 O O . LEU A 1 87 ? 6.548 20.676 99.995 1.00 17.42 87 LEU A O 1
ATOM 749 N N . GLU A 1 88 ? 8.264 19.599 98.991 1.00 16.39 88 GLU A N 1
ATOM 750 C CA . GLU A 1 88 ? 9.297 20.146 99.863 1.00 16.95 88 GLU A CA 1
ATOM 751 C C . GLU A 1 88 ? 9.560 21.593 99.478 1.00 18.25 88 GLU A C 1
ATOM 752 O O . GLU A 1 88 ? 9.318 21.993 98.339 1.00 16.58 88 GLU A O 1
ATOM 758 N N . LYS A 1 89 ? 10.070 22.373 100.443 1.00 18.86 89 LYS A N 1
ATOM 759 C CA . LYS A 1 89 ? 10.472 23.751 100.157 1.00 19.76 89 LYS A CA 1
ATOM 760 C C . LYS A 1 89 ? 11.448 23.795 98.991 1.00 21.17 89 LYS A C 1
ATOM 761 O O . LYS A 1 89 ? 11.309 24.619 98.076 1.00 21.85 89 LYS A O 1
ATOM 767 N N . GLU A 1 90 ? 12.440 22.900 99.011 1.00 18.72 90 GLU A N 1
ATOM 768 C CA . GLU A 1 90 ? 13.418 22.810 97.926 1.00 22.85 90 GLU A CA 1
ATOM 769 C C . GLU A 1 90 ? 12.752 22.517 96.579 1.00 22.09 90 GLU A C 1
ATOM 770 O O . GLU A 1 90 ? 13.210 23.003 95.533 1.00 19.88 90 GLU A O 1
ATOM 776 N N . GLU A 1 91 ? 11.688 21.702 96.579 1.00 16.30 91 GLU A N 1
ATOM 777 C CA . GLU A 1 91 ? 11.000 21.360 95.335 1.00 16.36 91 GLU A CA 1
ATOM 778 C C . GLU A 1 91 ? 10.172 22.530 94.803 1.00 18.60 91 GLU A C 1
ATOM 779 O O . GLU A 1 91 ? 10.066 22.719 93.581 1.00 17.64 91 GLU A O 1
ATOM 785 N N . VAL A 1 92 ? 9.521 23.285 95.692 1.00 15.44 92 VAL A N 1
ATOM 786 C CA . VAL A 1 92 ? 8.822 24.495 95.254 1.00 18.67 92 VAL A CA 1
ATOM 787 C C . VAL A 1 92 ? 9.806 25.482 94.635 1.00 18.78 92 VAL A C 1
ATOM 788 O O . VAL A 1 92 ? 9.540 26.059 93.572 1.00 17.68 92 VAL A O 1
ATOM 792 N N . GLU A 1 93 ? 10.958 25.682 95.289 1.00 19.71 93 GLU A N 1
ATOM 793 C CA . GLU A 1 93 ? 11.978 26.584 94.756 1.00 18.19 93 GLU A CA 1
ATOM 794 C C . GLU A 1 93 ? 12.425 26.156 93.368 1.00 19.51 93 GLU A C 1
ATOM 795 O O . GLU A 1 93 ? 12.575 26.997 92.463 1.00 19.25 93 GLU A O 1
ATOM 801 N N . LYS A 1 94 ? 12.667 24.852 93.179 1.00 17.47 94 LYS A N 1
ATOM 802 C CA . LYS A 1 94 ? 13.121 24.380 91.869 1.00 19.46 94 LYS A CA 1
ATOM 803 C C . LYS A 1 94 ? 12.030 24.504 90.800 1.00 18.41 94 LYS A C 1
ATOM 804 O O . LYS A 1 94 ? 12.329 24.829 89.645 1.00 19.34 94 LYS A O 1
ATOM 810 N N . LEU A 1 95 ? 10.763 24.277 91.163 1.00 14.33 95 LEU A N 1
ATOM 811 C CA . LEU A 1 95 ? 9.671 24.493 90.219 1.00 14.74 95 LEU A CA 1
ATOM 812 C C . LEU A 1 95 ? 9.609 25.950 89.780 1.00 16.16 95 LEU A C 1
ATOM 813 O O . LEU A 1 95 ? 9.421 26.236 88.596 1.00 15.85 95 LEU A O 1
ATOM 818 N N . ILE A 1 96 ? 9.744 26.880 90.727 1.00 17.80 96 ILE A N 1
ATOM 819 C CA . ILE A 1 96 ? 9.715 28.302 90.379 1.00 17.08 96 ILE A CA 1
ATOM 820 C C . ILE A 1 96 ? 10.928 28.673 89.526 1.00 15.41 96 ILE A C 1
ATOM 821 O O . ILE A 1 96 ? 10.805 29.392 88.521 1.00 17.35 96 ILE A O 1
ATOM 826 N N . GLU A 1 97 ? 12.111 28.179 89.896 1.00 16.31 97 GLU A N 1
ATOM 827 C CA . GLU A 1 97 ? 13.311 28.480 89.109 1.00 18.03 97 GLU A CA 1
ATOM 828 C C . GLU A 1 97 ? 13.196 27.920 87.696 1.00 18.25 97 GLU A C 1
ATOM 829 O O . GLU A 1 97 ? 13.566 28.584 86.719 1.00 19.70 97 GLU A O 1
ATOM 835 N N . PHE A 1 98 ? 12.666 26.703 87.563 1.00 15.59 98 PHE A N 1
ATOM 836 C CA . PHE A 1 98 ? 12.451 26.126 86.242 1.00 17.41 98 PHE A CA 1
ATOM 837 C C . PHE A 1 98 ? 11.465 26.956 85.420 1.00 15.95 98 PHE A C 1
ATOM 838 O O . PHE A 1 98 ? 11.650 27.152 84.208 1.00 16.43 98 PHE A O 1
ATOM 846 N N . THR A 1 99 ? 10.395 27.442 86.060 1.00 14.16 99 THR A N 1
ATOM 847 C CA . THR A 1 99 ? 9.443 28.283 85.343 1.00 15.81 99 THR A CA 1
ATOM 848 C C . THR A 1 99 ? 10.098 29.586 84.895 1.00 15.49 99 THR A C 1
ATOM 849 O O . THR A 1 99 ? 9.940 30.011 83.747 1.00 16.48 99 THR A O 1
ATOM 853 N N . LYS A 1 100 ? 10.856 30.232 85.797 1.00 17.27 100 LYS A N 1
ATOM 854 C CA . LYS A 1 100 ? 11.531 31.477 85.427 1.00 22.77 100 LYS A CA 1
ATOM 855 C C . LYS A 1 100 ? 12.521 31.278 84.285 1.00 18.33 100 LYS A C 1
ATOM 856 O O . LYS A 1 100 ? 12.690 32.176 83.447 1.00 21.68 100 LYS A O 1
ATOM 862 N N . LEU A 1 101 ? 13.180 30.121 84.233 1.00 17.73 101 LEU A N 1
ATOM 863 C CA . LEU A 1 101 ? 14.141 29.835 83.164 1.00 18.81 101 LEU A CA 1
ATOM 864 C C . LEU A 1 101 ? 13.479 29.779 81.789 1.00 16.23 101 LEU A C 1
ATOM 865 O O . LEU A 1 101 ? 14.103 30.123 80.777 1.00 19.27 101 LEU A O 1
ATOM 870 N N . ASN A 1 102 ? 12.207 29.389 81.743 1.00 15.66 102 ASN A N 1
ATOM 871 C CA . ASN A 1 102 ? 11.492 29.065 80.515 1.00 15.42 102 ASN A CA 1
ATOM 872 C C . ASN A 1 102 ? 10.374 30.042 80.184 1.00 16.19 102 ASN A C 1
ATOM 873 O O . ASN A 1 102 ? 9.807 29.968 79.078 1.00 16.54 102 ASN A O 1
ATOM 878 N N . TYR A 1 103 ? 10.135 31.000 81.074 1.00 18.44 103 TYR A N 1
ATOM 879 C CA . TYR A 1 103 ? 8.965 31.878 81.116 1.00 27.61 103 TYR A CA 1
ATOM 880 C C . TYR A 1 103 ? 8.778 32.713 79.848 1.00 21.32 103 TYR A C 1
ATOM 881 O O . TYR A 1 103 ? 7.634 33.027 79.475 1.00 20.49 103 TYR A O 1
ATOM 890 N N . GLU A 1 104 ? 9.862 33.088 79.184 1.00 18.44 104 GLU A N 1
ATOM 891 C CA . GLU A 1 104 ? 9.753 33.948 78.008 1.00 21.86 104 GLU A CA 1
ATOM 892 C C . GLU A 1 104 ? 9.654 33.170 76.706 1.00 19.27 104 GLU A C 1
ATOM 893 O O . GLU A 1 104 ? 9.504 33.779 75.648 1.00 23.07 104 GLU A O 1
ATOM 899 N N . LYS A 1 105 ? 9.755 31.863 76.756 1.00 16.35 105 LYS A N 1
ATOM 900 C CA . LYS A 1 105 ? 9.642 31.068 75.545 1.00 15.26 105 LYS A CA 1
ATOM 901 C C . LYS A 1 105 ? 8.174 30.982 75.119 1.00 14.99 105 LYS A C 1
ATOM 902 O O . LYS A 1 105 ? 7.288 30.925 75.975 1.00 14.92 105 LYS A O 1
ATOM 908 N N . PRO A 1 106 ? 7.868 30.999 73.814 1.00 15.04 106 PRO A N 1
ATOM 909 C CA . PRO A 1 106 ? 6.441 30.987 73.423 1.00 16.34 106 PRO A CA 1
ATOM 910 C C . PRO A 1 106 ? 5.673 29.743 73.858 1.00 14.49 106 PRO A C 1
ATOM 911 O O . PRO A 1 106 ? 4.437 29.804 74.020 1.00 16.46 106 PRO A O 1
ATOM 915 N N . ILE A 1 107 ? 6.336 28.607 74.055 1.00 12.60 107 ILE A N 1
ATOM 916 C CA . ILE A 1 107 ? 5.607 27.448 74.552 1.00 14.14 107 ILE A CA 1
ATOM 917 C C . ILE A 1 107 ? 5.120 27.639 75.984 1.00 14.88 107 ILE A C 1
ATOM 918 O O . ILE A 1 107 ? 4.245 26.894 76.436 1.00 14.73 107 ILE A O 1
ATOM 923 N N . TYR A 1 108 ? 5.632 28.648 76.697 1.00 15.29 108 TYR A N 1
ATOM 924 C CA . TYR A 1 108 ? 5.152 28.981 78.041 1.00 15.29 108 TYR A CA 1
ATOM 925 C C . TYR A 1 108 ? 4.120 30.099 78.038 1.00 19.17 108 TYR A C 1
ATOM 926 O O . TYR A 1 108 ? 3.805 30.630 79.105 1.00 19.22 108 TYR A O 1
ATOM 935 N N . ARG A 1 109 ? 3.575 30.466 76.871 1.00 18.77 109 ARG A N 1
ATOM 936 C CA . ARG A 1 109 ? 2.667 31.613 76.777 1.00 18.90 109 ARG A CA 1
ATOM 937 C C . ARG A 1 109 ? 1.293 31.227 77.324 1.00 26.72 109 ARG A C 1
ATOM 938 O O . ARG A 1 109 ? 0.344 30.959 76.583 1.00 26.12 109 ARG A O 1
ATOM 946 N N . PHE A 1 110 ? 1.184 31.213 78.650 1.00 20.06 110 PHE A N 1
ATOM 947 C CA . PHE A 1 110 ? -0.082 30.997 79.339 1.00 17.07 110 PHE A CA 1
ATOM 948 C C . PHE A 1 110 ? -0.281 32.157 80.293 1.00 21.86 110 PHE A C 1
ATOM 949 O O . PHE A 1 110 ? 0.613 32.454 81.092 1.00 25.74 110 PHE A O 1
ATOM 957 N N . GLU A 1 111 ? -1.440 32.817 80.204 1.00 22.14 111 GLU A N 1
ATOM 958 C CA . GLU A 1 111 ? -1.706 33.937 81.095 1.00 25.42 111 GLU A CA 1
ATOM 959 C C . GLU A 1 111 ? -1.608 33.518 82.556 1.00 25.26 111 GLU A C 1
ATOM 960 O O . GLU A 1 111 ? -1.136 34.297 83.394 1.00 23.78 111 GLU A O 1
ATOM 966 N N . ARG A 1 112 ? -1.998 32.281 82.871 1.00 24.73 112 ARG A N 1
ATOM 967 C CA . ARG A 1 112 ? -1.978 31.828 84.260 1.00 24.58 112 ARG A CA 1
ATOM 968 C C . ARG A 1 112 ? -0.554 31.774 84.805 1.00 25.62 112 ARG A C 1
ATOM 969 O O . ARG A 1 112 ? -0.321 32.114 85.971 1.00 26.47 112 ARG A O 1
ATOM 977 N N . ILE A 1 113 ? 0.414 31.381 83.968 1.00 20.41 113 ILE A N 1
ATOM 978 C CA . ILE A 1 113 ? 1.812 31.413 84.395 1.00 18.16 113 ILE A CA 1
ATOM 979 C C . ILE A 1 113 ? 2.214 32.822 84.806 1.00 25.42 113 ILE A C 1
ATOM 980 O O . ILE A 1 113 ? 2.899 33.018 85.817 1.00 27.49 113 ILE A O 1
ATOM 985 N N . ARG A 1 114 ? 1.799 33.827 84.027 1.00 23.20 114 ARG A N 1
ATOM 986 C CA . ARG A 1 114 ? 2.103 35.215 84.371 1.00 29.67 114 ARG A CA 1
ATOM 987 C C . ARG A 1 114 ? 1.533 35.580 85.739 1.00 29.68 114 ARG A C 1
ATOM 988 O O . ARG A 1 114 ? 2.231 36.148 86.589 1.00 31.60 114 ARG A O 1
ATOM 996 N N . GLU A 1 115 ? 0.263 35.251 85.970 1.00 28.02 115 GLU A N 1
ATOM 997 C CA . GLU A 1 115 ? -0.349 35.517 87.268 1.00 29.31 115 GLU A CA 1
ATOM 998 C C . GLU A 1 115 ? 0.406 34.830 88.398 1.00 27.48 115 GLU A C 1
ATOM 999 O O . GLU A 1 115 ? 0.665 35.442 89.442 1.00 33.47 115 GLU A O 1
ATOM 1005 N N . LEU A 1 116 ? 0.769 33.556 88.211 1.00 24.01 116 LEU A N 1
ATOM 1006 C CA . LEU A 1 116 ? 1.414 32.805 89.286 1.00 24.48 116 LEU A CA 1
ATOM 1007 C C . LEU A 1 116 ? 2.782 33.380 89.621 1.00 28.47 116 LEU A C 1
ATOM 1008 O O . LEU A 1 116 ? 3.141 33.485 90.797 1.00 34.81 116 LEU A O 1
ATOM 1013 N N . MET A 1 117 ? 3.556 33.775 88.607 1.00 27.79 117 MET A N 1
ATOM 1014 C CA . MET A 1 117 ? 4.877 34.334 88.885 1.00 28.80 117 MET A CA 1
ATOM 1015 C C . MET A 1 117 ? 4.806 35.721 89.513 1.00 36.36 117 MET A C 1
ATOM 1016 O O . MET A 1 117 ? 5.829 36.218 89.995 1.00 38.03 117 MET A O 1
ATOM 1021 N N . ASN A 1 118 ? 3.631 36.342 89.541 1.00 37.09 118 ASN A N 1
ATOM 1022 C CA . ASN A 1 118 ? 3.442 37.623 90.204 1.00 39.36 118 ASN A CA 1
ATOM 1023 C C . ASN A 1 118 ? 2.934 37.470 91.630 1.00 42.94 118 ASN A C 1
ATOM 1024 O O . ASN A 1 118 ? 2.720 38.477 92.312 1.00 47.04 118 ASN A O 1
ATOM 1029 N N . LYS A 1 119 ? 2.733 36.246 92.097 1.00 40.84 119 LYS A N 1
ATOM 1030 C CA . LYS A 1 119 ? 2.212 36.036 93.437 1.00 41.80 119 LYS A CA 1
ATOM 1031 C C . LYS A 1 119 ? 3.350 35.823 94.425 1.00 45.96 119 LYS A C 1
ATOM 1032 O O . LYS A 1 119 ? 4.397 35.260 94.093 1.00 44.75 119 LYS A O 1
ATOM 1038 N N . GLU A 1 120 ? 3.132 36.288 95.654 1.00 51.15 120 GLU A N 1
ATOM 1039 C CA . GLU A 1 120 ? 4.163 36.200 96.679 1.00 56.93 120 GLU A CA 1
ATOM 1040 C C . GLU A 1 120 ? 4.268 34.792 97.251 1.00 53.31 120 GLU A C 1
ATOM 1041 O O . GLU A 1 120 ? 5.374 34.298 97.485 1.00 50.63 120 GLU A O 1
ATOM 1047 N N . LYS A 1 121 ? 3.133 34.139 97.492 1.00 54.02 121 LYS A N 1
ATOM 1048 C CA . LYS A 1 121 ? 3.113 32.761 97.957 1.00 51.13 121 LYS A CA 1
ATOM 1049 C C . LYS A 1 121 ? 2.009 32.012 97.227 1.00 43.57 121 LYS A C 1
ATOM 1050 O O . LYS A 1 121 ? 0.934 32.562 96.972 1.00 44.31 121 LYS A O 1
ATOM 1056 N N . LEU A 1 122 ? 2.287 30.762 96.883 1.00 33.19 122 LEU A N 1
ATOM 1057 C CA . LEU A 1 122 ? 1.359 29.930 96.131 1.00 29.25 122 LEU A CA 1
ATOM 1058 C C . LEU A 1 122 ? 0.661 28.962 97.079 1.00 31.31 122 LEU A C 1
ATOM 1059 O O . LEU A 1 122 ? 1.311 28.352 97.936 1.00 31.09 122 LEU A O 1
ATOM 1064 N N . ASN A 1 123 ? -0.663 28.856 96.946 1.00 26.69 123 ASN A N 1
ATOM 1065 C CA . ASN A 1 123 ? -1.438 27.867 97.682 1.00 25.36 123 ASN A CA 1
ATOM 1066 C C . ASN A 1 123 ? -1.495 26.570 96.856 1.00 23.47 123 ASN A C 1
ATOM 1067 O O . ASN A 1 123 ? -0.843 26.440 95.814 1.00 22.10 123 ASN A O 1
ATOM 1072 N N . ARG A 1 124 ? -2.269 25.582 97.321 1.00 26.20 124 ARG A N 1
ATOM 1073 C CA . ARG A 1 124 ? -2.272 24.287 96.643 1.00 22.09 124 ARG A CA 1
ATOM 1074 C C . ARG A 1 124 ? -2.852 24.399 95.235 1.00 21.39 124 ARG A C 1
ATOM 1075 O O . ARG A 1 124 ? -2.288 23.849 94.280 1.00 22.98 124 ARG A O 1
ATOM 1083 N N . GLU A 1 125 ? -3.963 25.121 95.083 1.00 23.56 125 GLU A N 1
ATOM 1084 C CA . GLU A 1 125 ? -4.554 25.288 93.756 1.00 25.32 125 GLU A CA 1
ATOM 1085 C C . GLU A 1 125 ? -3.559 25.931 92.793 1.00 21.25 125 GLU A C 1
ATOM 1086 O O . GLU A 1 125 ? -3.393 25.482 91.640 1.00 20.94 125 GLU A O 1
ATOM 1092 N N . GLU A 1 126 ? -2.862 26.962 93.263 1.00 23.84 126 GLU A N 1
ATOM 1093 C CA . GLU A 1 126 ? -1.895 27.655 92.419 1.00 22.93 126 GLU A CA 1
ATOM 1094 C C . GLU A 1 126 ? -0.731 26.745 92.044 1.00 25.02 126 GLU A C 1
ATOM 1095 O O . GLU A 1 126 ? -0.301 26.719 90.880 1.00 21.38 126 GLU A O 1
ATOM 1101 N N . LEU A 1 127 ? -0.216 25.977 93.010 1.00 19.03 127 LEU A N 1
ATOM 1102 C CA . LEU A 1 127 ? 0.897 25.082 92.718 1.00 17.86 127 LEU A CA 1
ATOM 1103 C C . LEU A 1 127 ? 0.490 23.982 91.750 1.00 19.73 127 LEU A C 1
ATOM 1104 O O . LEU A 1 127 ? 1.300 23.563 90.915 1.00 18.11 127 LEU A O 1
ATOM 1109 N N . LEU A 1 128 ? -0.746 23.475 91.863 1.00 16.86 128 LEU A N 1
ATOM 1110 C CA . LEU A 1 128 ? -1.226 22.510 90.877 1.00 15.95 128 LEU A CA 1
ATOM 1111 C C . LEU A 1 128 ? -1.220 23.113 89.481 1.00 16.26 128 LEU A C 1
ATOM 1112 O O . LEU A 1 128 ? -0.848 22.451 88.508 1.00 18.07 128 LEU A O 1
ATOM 1117 N N . ASP A 1 129 ? -1.625 24.376 89.368 1.00 17.37 129 ASP A N 1
ATOM 1118 C CA . ASP A 1 129 ? -1.574 25.039 88.074 1.00 18.83 129 ASP A CA 1
ATOM 1119 C C . ASP A 1 129 ? -0.141 25.200 87.612 1.00 18.61 129 ASP A C 1
ATOM 1120 O O . ASP A 1 129 ? 0.157 24.996 86.433 1.00 16.55 129 ASP A O 1
ATOM 1125 N N . LEU A 1 130 ? 0.775 25.522 88.529 1.00 16.08 130 LEU A N 1
ATOM 1126 C CA . LEU A 1 130 ? 2.159 25.678 88.104 1.00 14.63 130 LEU A CA 1
ATOM 1127 C C . LEU A 1 130 ? 2.737 24.349 87.619 1.00 14.85 130 LEU A C 1
ATOM 1128 O O . LEU A 1 130 ? 3.409 24.298 86.574 1.00 15.86 130 LEU A O 1
ATOM 1133 N N . GLN A 1 131 ? 2.508 23.264 88.368 1.00 13.44 131 GLN A N 1
ATOM 1134 C CA . GLN A 1 131 ? 2.992 21.943 87.936 1.00 12.93 131 GLN A CA 1
ATOM 1135 C C . GLN A 1 131 ? 2.401 21.533 86.588 1.00 14.60 131 GLN A C 1
ATOM 1136 O O . GLN A 1 131 ? 3.116 21.065 85.686 1.00 14.87 131 GLN A O 1
ATOM 1142 N N . THR A 1 132 ? 1.083 21.648 86.454 1.00 14.60 132 THR A N 1
ATOM 1143 C CA . THR A 1 132 ? 0.426 21.174 85.241 1.00 13.47 132 THR A CA 1
ATOM 1144 C C . THR A 1 132 ? 0.764 22.036 84.035 1.00 14.32 132 THR A C 1
ATOM 1145 O O . THR A 1 132 ? 0.921 21.515 82.932 1.00 13.18 132 THR A O 1
ATOM 1149 N N . LEU A 1 133 ? 0.874 23.352 84.209 1.00 14.04 133 LEU A N 1
ATOM 1150 C CA . LEU A 1 133 ? 1.237 24.179 83.065 1.00 14.40 133 LEU A CA 1
ATOM 1151 C C . LEU A 1 133 ? 2.683 23.967 82.658 1.00 16.97 133 LEU A C 1
ATOM 1152 O O . LEU A 1 133 ? 3.010 24.093 81.472 1.00 15.34 133 LEU A O 1
ATOM 1157 N N . ASN A 1 134 ? 3.568 23.665 83.612 1.00 15.68 134 ASN A N 1
ATOM 1158 C CA . ASN A 1 134 ? 4.928 23.311 83.206 1.00 13.42 134 ASN A CA 1
ATOM 1159 C C . ASN A 1 134 ? 4.920 22.050 82.359 1.00 21.01 134 ASN A C 1
ATOM 1160 O O . ASN A 1 134 ? 5.647 21.963 81.362 1.00 19.86 134 ASN A O 1
ATOM 1165 N N . LEU A 1 135 ? 4.107 21.057 82.735 1.00 15.79 135 LEU A N 1
ATOM 1166 C CA . LEU A 1 135 ? 3.969 19.871 81.890 1.00 15.03 135 LEU A CA 1
ATOM 1167 C C . LEU A 1 135 ? 3.408 20.233 80.525 1.00 16.38 135 LEU A C 1
ATOM 1168 O O . LEU A 1 135 ? 3.965 19.854 79.485 1.00 15.14 135 LEU A O 1
ATOM 1173 N N . LEU A 1 136 ? 2.266 20.931 80.511 1.00 12.03 136 LEU A N 1
ATOM 1174 C CA . LEU A 1 136 ? 1.584 21.211 79.248 1.00 13.30 136 LEU A CA 1
ATOM 1175 C C . LEU A 1 136 ? 2.421 22.062 78.299 1.00 13.28 136 LEU A C 1
ATOM 1176 O O . LEU A 1 136 ? 2.231 21.983 77.079 1.00 13.10 136 LEU A O 1
ATOM 1181 N N . ALA A 1 137 ? 3.325 22.895 78.827 1.00 12.13 137 ALA A N 1
ATOM 1182 C CA . ALA A 1 137 ? 4.151 23.739 77.961 1.00 13.13 137 ALA A CA 1
ATOM 1183 C C . ALA A 1 137 ? 4.982 22.902 77.003 1.00 11.39 137 ALA A C 1
ATOM 1184 O O . ALA A 1 137 ? 5.351 23.375 75.918 1.00 14.00 137 ALA A O 1
ATOM 1186 N N . TRP A 1 138 ? 5.318 21.678 77.397 1.00 12.70 138 TRP A N 1
ATOM 1187 C CA . TRP A 1 138 ? 6.198 20.810 76.618 1.00 14.02 138 TRP A CA 1
ATOM 1188 C C . TRP A 1 138 ? 5.416 19.833 75.754 1.00 12.52 138 TRP A C 1
ATOM 1189 O O . TRP A 1 138 ? 5.993 18.884 75.224 1.00 14.44 138 TRP A O 1
ATOM 1200 N N . CYS A 1 139 ? 4.121 20.071 75.560 1.00 10.73 139 CYS A N 1
ATOM 1201 C CA . CYS A 1 139 ? 3.314 19.155 74.765 1.00 10.26 139 CYS A CA 1
ATOM 1202 C C . CYS A 1 139 ? 3.790 19.134 73.309 1.00 11.85 139 CYS A C 1
ATOM 1203 O O . CYS A 1 139 ? 4.010 20.183 72.700 1.00 13.36 139 CYS A O 1
ATOM 1206 N N . GLY A 1 140 ? 3.966 17.926 72.753 1.00 11.66 140 GLY A N 1
ATOM 1207 C CA . GLY A 1 140 ? 4.338 17.796 71.357 1.00 11.86 140 GLY A CA 1
ATOM 1208 C C . GLY A 1 140 ? 3.143 17.895 70.407 1.00 10.57 140 GLY A C 1
ATOM 1209 O O . GLY A 1 140 ? 1.969 17.934 70.800 1.00 13.46 140 GLY A O 1
ATOM 1210 N N . ARG A 1 141 ? 3.469 17.935 69.112 1.00 10.21 141 ARG A N 1
ATOM 1211 C CA . ARG A 1 141 ? 2.468 18.075 68.057 1.00 12.12 141 ARG A CA 1
ATOM 1212 C C . ARG A 1 141 ? 1.359 17.037 68.162 1.00 13.30 141 ARG A C 1
ATOM 1213 O O . ARG A 1 141 ? 0.169 17.369 68.050 1.00 15.14 141 ARG A O 1
ATOM 1221 N N . THR A 1 142 ? 1.730 15.766 68.349 1.00 13.97 142 THR A N 1
ATOM 1222 C CA . THR A 1 142 ? 0.724 14.710 68.339 1.00 14.90 142 THR A CA 1
ATOM 1223 C C . THR A 1 142 ? -0.311 14.937 69.432 1.00 12.83 142 THR A C 1
ATOM 1224 O O . THR A 1 142 ? -1.531 14.873 69.190 1.00 16.48 142 THR A O 1
ATOM 1228 N N . LEU A 1 143 ? 0.157 15.188 70.642 1.00 15.04 143 LEU A N 1
ATOM 1229 C CA . LEU A 1 143 ? -0.775 15.328 71.756 1.00 14.21 143 LEU A CA 1
ATOM 1230 C C . LEU A 1 143 ? -1.419 16.704 71.828 1.00 17.98 143 LEU A C 1
ATOM 1231 O O . LEU A 1 143 ? -2.414 16.858 72.543 1.00 16.00 143 LEU A O 1
ATOM 1236 N N . ARG A 1 144 ? -0.881 17.707 71.129 1.00 19.09 144 ARG A N 1
ATOM 1237 C CA . ARG A 1 144 ? -1.540 19.012 71.117 1.00 20.07 144 ARG A CA 1
ATOM 1238 C C . ARG A 1 144 ? -2.952 18.925 70.532 1.00 26.26 144 ARG A C 1
ATOM 1239 O O . ARG A 1 144 ? -3.819 19.735 70.884 1.00 23.26 144 ARG A O 1
ATOM 1247 N N . LYS A 1 145 ? -3.220 17.926 69.681 1.00 25.85 145 LYS A N 1
ATOM 1248 C CA . LYS A 1 145 ? -4.589 17.675 69.238 1.00 26.46 145 LYS A CA 1
ATOM 1249 C C . LYS A 1 145 ? -5.427 17.020 70.337 1.00 30.06 145 LYS A C 1
ATOM 1250 O O . LYS A 1 145 ? -6.549 17.454 70.620 1.00 35.08 145 LYS A O 1
ATOM 1256 N N . ASP A 1 146 ? -4.888 15.982 70.983 1.00 30.50 146 ASP A N 1
ATOM 1257 C CA . ASP A 1 146 ? -5.645 15.247 71.992 1.00 30.47 146 ASP A CA 1
ATOM 1258 C C . ASP A 1 146 ? -5.869 16.072 73.256 1.00 31.25 146 ASP A C 1
ATOM 1259 O O . ASP A 1 146 ? -6.917 15.952 73.904 1.00 35.68 146 ASP A O 1
ATOM 1264 N N . LEU A 1 147 ? -4.892 16.886 73.645 1.00 20.29 147 LEU A N 1
ATOM 1265 C CA . LEU A 1 147 ? -4.949 17.678 74.865 1.00 18.97 147 LEU A CA 1
ATOM 1266 C C . LEU A 1 147 ? -5.376 19.127 74.618 1.00 19.79 147 LEU A C 1
ATOM 1267 O O . LEU A 1 147 ? -5.168 19.978 75.495 1.00 18.30 147 LEU A O 1
ATOM 1272 N N . LYS A 1 148 ? -5.931 19.435 73.439 1.00 19.01 148 LYS A N 1
ATOM 1273 C CA . LYS A 1 148 ? -6.326 20.815 73.148 1.00 19.98 148 LYS A CA 1
ATOM 1274 C C . LYS A 1 148 ? -7.235 21.396 74.234 1.00 18.70 148 LYS A C 1
ATOM 1275 O O . LYS A 1 148 ? -7.056 22.547 74.646 1.00 21.14 148 LYS A O 1
ATOM 1281 N N . ASP A 1 149 ? -8.201 20.611 74.729 1.00 20.83 149 ASP A N 1
ATOM 1282 C CA . ASP A 1 149 ? -9.110 21.132 75.754 1.00 22.30 149 ASP A CA 1
ATOM 1283 C C . ASP A 1 149 ? -8.368 21.502 77.030 1.00 19.94 149 ASP A C 1
ATOM 1284 O O . ASP A 1 149 ? -8.684 22.524 77.654 1.00 22.64 149 ASP A O 1
ATOM 1289 N N . LEU A 1 150 ? -7.403 20.673 77.455 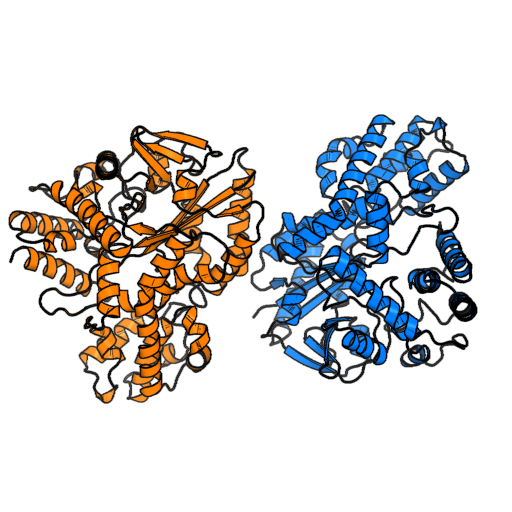1.00 18.44 150 LEU A N 1
ATOM 1290 C CA . LEU A 1 150 ? -6.620 20.995 78.651 1.00 20.58 150 LEU A CA 1
ATOM 1291 C C . LEU A 1 150 ? -5.728 22.205 78.420 1.00 25.15 150 LEU A C 1
ATOM 1292 O O . LEU A 1 150 ? -5.616 23.076 79.291 1.00 27.13 150 LEU A O 1
ATOM 1297 N N . LEU A 1 151 ? -5.069 22.264 77.256 1.00 21.91 151 LEU A N 1
ATOM 1298 C CA . LEU A 1 151 ? -4.240 23.417 76.924 1.00 18.56 151 LEU A CA 1
ATOM 1299 C C . LEU A 1 151 ? -5.044 24.700 76.951 1.00 21.85 151 LEU A C 1
ATOM 1300 O O . LEU A 1 151 ? -4.556 25.732 77.417 1.00 27.49 151 LEU A O 1
ATOM 1305 N N . ASN A 1 152 ? -6.276 24.664 76.425 1.00 20.60 152 ASN A N 1
ATOM 1306 C CA . ASN A 1 152 ? -7.105 25.854 76.395 1.00 24.70 152 ASN A CA 1
ATOM 1307 C C . ASN A 1 152 ? -7.760 26.134 77.741 1.00 24.51 152 ASN A C 1
ATOM 1308 O O . ASN A 1 152 ? -8.175 27.268 77.978 1.00 27.39 152 ASN A O 1
ATOM 1313 N N . LYS A 1 153 ? -7.835 25.139 78.631 1.00 25.36 153 LYS A N 1
ATOM 1314 C CA . LYS A 1 153 ? -8.432 25.375 79.946 1.00 26.00 153 LYS A CA 1
ATOM 1315 C C . LYS A 1 153 ? -7.680 26.476 80.676 1.00 27.91 153 LYS A C 1
ATOM 1316 O O . LYS A 1 153 ? -8.288 27.379 81.257 1.00 33.52 153 LYS A O 1
ATOM 1322 N N . GLY A 1 154 ? -6.347 26.418 80.640 1.00 22.27 154 GLY A N 1
ATOM 1323 C CA . GLY A 1 154 ? -5.509 27.496 81.111 1.00 31.09 154 GLY A CA 1
ATOM 1324 C C . GLY A 1 154 ? -5.315 27.595 82.609 1.00 30.73 154 GLY A C 1
ATOM 1325 O O . GLY A 1 154 ? -4.341 28.216 83.040 1.00 29.11 154 GLY A O 1
ATOM 1326 N N . ARG A 1 155 ? -6.205 27.024 83.421 1.00 31.60 155 ARG A N 1
ATOM 1327 C CA . ARG A 1 155 ? -6.127 27.212 84.867 1.00 29.49 155 ARG A CA 1
ATOM 1328 C C . ARG A 1 155 ? -7.056 26.215 85.550 1.00 29.84 155 ARG A C 1
ATOM 1329 O O . ARG A 1 155 ? -7.854 25.535 84.900 1.00 30.14 155 ARG A O 1
ATOM 1337 N N . ASN A 1 156 ? -6.939 26.149 86.882 1.00 25.19 156 ASN A N 1
ATOM 1338 C CA . ASN A 1 156 ? -7.781 25.302 87.730 1.00 24.11 156 ASN A CA 1
ATOM 1339 C C . ASN A 1 156 ? -7.627 23.819 87.393 1.00 23.44 156 ASN A C 1
ATOM 1340 O O . ASN A 1 156 ? -8.612 23.073 87.328 1.00 25.90 156 ASN A O 1
ATOM 1345 N N . TYR A 1 157 ? -6.384 23.389 87.197 1.00 18.45 157 TYR A N 1
ATOM 1346 C CA . TYR A 1 157 ? -6.088 21.993 86.927 1.00 20.02 157 TYR A CA 1
ATOM 1347 C C . TYR A 1 157 ? -6.175 21.170 88.205 1.00 19.84 157 TYR A C 1
ATOM 1348 O O . TYR A 1 157 ? -5.841 21.644 89.296 1.00 26.28 157 TYR A O 1
ATOM 1357 N N . THR A 1 158 ? -6.638 19.931 88.064 1.00 21.30 158 THR A N 1
ATOM 1358 C CA . THR A 1 158 ? -6.737 19.005 89.188 1.00 21.58 158 THR A CA 1
ATOM 1359 C C . THR A 1 158 ? -5.577 18.014 89.168 1.00 17.04 158 THR A C 1
ATOM 1360 O O . THR A 1 158 ? -4.905 17.829 88.154 1.00 15.99 158 THR A O 1
ATOM 1364 N N . GLN A 1 159 ? -5.351 17.365 90.317 1.00 19.38 159 GLN A N 1
ATOM 1365 C CA . GLN A 1 159 ? -4.333 16.321 90.376 1.00 19.50 159 GLN A CA 1
ATOM 1366 C C . GLN A 1 159 ? -4.645 15.209 89.378 1.00 18.27 159 GLN A C 1
ATOM 1367 O O . GLN A 1 159 ? -3.743 14.680 88.718 1.00 19.58 159 GLN A O 1
ATOM 1373 N N . GLU A 1 160 ? -5.935 14.879 89.219 1.00 19.36 160 GLU A N 1
ATOM 1374 C CA . GLU A 1 160 ? -6.344 13.856 88.262 1.00 21.07 160 GLU A CA 1
ATOM 1375 C C . GLU A 1 160 ? -5.972 14.232 86.827 1.00 22.11 160 GLU A C 1
ATOM 1376 O O . GLU A 1 160 ? -5.534 13.374 86.052 1.00 22.53 160 GLU A O 1
ATOM 1382 N N . GLU A 1 161 ? -6.149 15.504 86.451 1.00 17.63 161 GLU A N 1
ATOM 1383 C CA . GLU A 1 161 ? -5.798 15.939 85.103 1.00 17.09 161 GLU A CA 1
ATOM 1384 C C . GLU A 1 161 ? -4.296 15.883 84.892 1.00 17.45 161 GLU A C 1
ATOM 1385 O O . GLU A 1 161 ? -3.825 15.464 83.827 1.00 18.07 161 GLU A O 1
ATOM 1391 N N . LYS A 1 162 ? -3.531 16.326 85.890 1.00 15.36 162 LYS A N 1
ATOM 1392 C CA . LYS A 1 162 ? -2.076 16.243 85.805 1.00 14.95 162 LYS A CA 1
ATOM 1393 C C . LYS A 1 162 ? -1.617 14.803 85.573 1.00 15.05 162 LYS A C 1
ATOM 1394 O O . LYS A 1 162 ? -0.737 14.541 84.737 1.00 15.08 162 LYS A O 1
ATOM 1400 N N . GLU A 1 163 ? -2.181 13.861 86.337 1.00 16.50 163 GLU A N 1
ATOM 1401 C CA . GLU A 1 163 ? -1.807 12.457 86.172 1.00 17.97 163 GLU A CA 1
ATOM 1402 C C . GLU A 1 163 ? -2.199 11.932 84.797 1.00 17.41 163 GLU A C 1
ATOM 1403 O O . GLU A 1 163 ? -1.484 11.106 84.216 1.00 18.01 163 GLU A O 1
ATOM 1409 N N . TYR A 1 164 ? -3.327 12.400 84.272 1.00 15.33 164 TYR A N 1
ATOM 1410 C CA . TYR A 1 164 ? -3.748 12.015 82.924 1.00 17.65 164 TYR A CA 1
ATOM 1411 C C . TYR A 1 164 ? -2.732 12.481 81.887 1.00 17.93 164 TYR A C 1
ATOM 1412 O O . TYR A 1 164 ? -2.367 11.724 80.978 1.00 17.59 164 TYR A O 1
ATOM 1421 N N . VAL A 1 165 ? -2.249 13.719 82.022 1.00 14.22 165 VAL A N 1
ATOM 1422 C CA . VAL A 1 165 ? -1.240 14.238 81.105 1.00 14.53 165 VAL A CA 1
ATOM 1423 C C . VAL A 1 165 ? 0.037 13.411 81.209 1.00 15.55 165 VAL A C 1
ATOM 1424 O O . VAL A 1 165 ? 0.626 13.007 80.194 1.00 14.83 165 VAL A O 1
ATOM 1428 N N . LEU A 1 166 ? 0.497 13.149 82.442 1.00 13.13 166 LEU A N 1
ATOM 1429 C CA . LEU A 1 166 ? 1.694 12.328 82.618 1.00 14.54 166 LEU A CA 1
ATOM 1430 C C . LEU A 1 166 ? 1.532 10.954 81.967 1.00 16.94 166 LEU A C 1
ATOM 1431 O O . LEU A 1 166 ? 2.477 10.426 81.364 1.00 16.25 166 LEU A O 1
ATOM 1436 N N . ASN A 1 167 ? 0.348 10.353 82.088 1.00 15.41 167 ASN A N 1
ATOM 1437 C CA . ASN A 1 167 ? 0.131 9.050 81.455 1.00 18.02 167 ASN A CA 1
ATOM 1438 C C . ASN A 1 167 ? 0.253 9.147 79.935 1.00 19.27 167 ASN A C 1
ATOM 1439 O O . ASN A 1 167 ? 0.848 8.269 79.291 1.00 17.13 167 ASN A O 1
ATOM 1444 N N . LYS A 1 168 ? -0.305 10.206 79.341 1.00 18.13 168 LYS A N 1
ATOM 1445 C CA . LYS A 1 168 ? -0.226 10.347 77.888 1.00 17.18 168 LYS A CA 1
ATOM 1446 C C . LYS A 1 168 ? 1.210 10.593 77.462 1.00 14.84 168 LYS A C 1
ATOM 1447 O O . LYS A 1 168 ? 1.654 10.088 76.426 1.00 12.85 168 LYS A O 1
ATOM 1453 N N . TYR A 1 169 ? 1.950 11.355 78.265 1.00 13.52 169 TYR A N 1
ATOM 1454 C CA . TYR A 1 169 ? 3.345 11.644 77.937 1.00 12.30 169 TYR A CA 1
ATOM 1455 C C . TYR A 1 169 ? 4.191 10.379 77.957 1.00 14.26 169 TYR A C 1
ATOM 1456 O O . TYR A 1 169 ? 5.093 10.215 77.121 1.00 13.51 169 TYR A O 1
ATOM 1465 N N . PHE A 1 170 ? 3.964 9.496 78.937 1.00 15.28 170 PHE A N 1
ATOM 1466 C CA . PHE A 1 170 ? 4.735 8.268 78.951 1.00 14.94 170 PHE A CA 1
ATOM 1467 C C . PHE A 1 170 ? 4.349 7.334 77.808 1.00 15.16 170 PHE A C 1
ATOM 1468 O O . PHE A 1 170 ? 5.211 6.585 77.320 1.00 13.51 170 PHE A O 1
ATOM 1476 N N . GLU A 1 171 ? 3.094 7.372 77.347 1.00 13.49 171 GLU A N 1
ATOM 1477 C CA . GLU A 1 171 ? 2.758 6.650 76.117 1.00 12.99 171 GLU A CA 1
ATOM 1478 C C . GLU A 1 171 ? 3.608 7.126 74.939 1.00 12.47 171 GLU A C 1
ATOM 1479 O O . GLU A 1 171 ? 4.092 6.312 74.149 1.00 16.40 171 GLU A O 1
ATOM 1485 N N . ILE A 1 172 ? 3.794 8.438 74.798 1.00 12.39 172 ILE A N 1
ATOM 1486 C CA . ILE A 1 172 ? 4.629 8.964 73.716 1.00 11.59 172 ILE A CA 1
ATOM 1487 C C . ILE A 1 172 ? 6.053 8.462 73.875 1.00 14.24 172 ILE A C 1
ATOM 1488 O O . ILE A 1 172 ? 6.676 8.004 72.907 1.00 13.68 172 ILE A O 1
ATOM 1493 N N . ILE A 1 173 ? 6.577 8.504 75.104 1.00 10.27 173 ILE A N 1
ATOM 1494 C CA . ILE A 1 173 ? 7.949 8.057 75.315 1.00 9.92 173 ILE A CA 1
ATOM 1495 C C . ILE A 1 173 ? 8.078 6.593 74.911 1.00 12.51 173 ILE A C 1
ATOM 1496 O O . ILE A 1 173 ? 9.048 6.200 74.254 1.00 12.02 173 ILE A O 1
ATOM 1501 N N . LYS A 1 174 ? 7.088 5.777 75.264 1.00 12.93 174 LYS A N 1
ATOM 1502 C CA . LYS A 1 174 ? 7.143 4.352 74.956 1.00 13.22 174 LYS A CA 1
ATOM 1503 C C . LYS A 1 174 ? 7.095 4.065 73.451 1.00 17.63 174 LYS A C 1
ATOM 1504 O O . LYS A 1 174 ? 7.468 2.963 73.028 1.00 17.99 174 LYS A O 1
ATOM 1510 N N . LYS A 1 175 ? 6.642 5.014 72.640 1.00 14.91 175 LYS A N 1
ATOM 1511 C CA . LYS A 1 175 ? 6.556 4.855 71.190 1.00 15.12 175 LYS A CA 1
ATOM 1512 C C . LYS A 1 175 ? 7.717 5.502 70.452 1.00 15.04 175 LYS A C 1
ATOM 1513 O O . LYS A 1 175 ? 7.731 5.462 69.212 1.00 13.40 175 LYS A O 1
ATOM 1519 N N . THR A 1 176 ? 8.662 6.118 71.181 1.00 12.95 176 THR A N 1
ATOM 1520 C CA . THR A 1 176 ? 9.621 7.029 70.553 1.00 11.68 176 THR A CA 1
ATOM 1521 C C . THR A 1 176 ? 10.667 6.265 69.744 1.00 11.72 176 THR A C 1
ATOM 1522 O O . THR A 1 176 ? 10.893 6.588 68.578 1.00 14.40 176 THR A O 1
ATOM 1526 N N . LEU A 1 177 ? 11.295 5.219 70.310 1.00 14.52 177 LEU A N 1
ATOM 1527 C CA . LEU A 1 177 ? 12.263 4.489 69.488 1.00 15.49 177 LEU A CA 1
ATOM 1528 C C . LEU A 1 177 ? 11.583 3.788 68.315 1.00 16.43 177 LEU A C 1
ATOM 1529 O O . LEU A 1 177 ? 12.175 3.673 67.235 1.00 14.24 177 LEU A O 1
ATOM 1534 N N . SER A 1 178 ? 10.326 3.373 68.493 1.00 11.86 178 SER A N 1
ATOM 1535 C CA . SER A 1 178 ? 9.594 2.706 67.422 1.00 12.73 178 SER A CA 1
ATOM 1536 C C . SER A 1 178 ? 9.388 3.609 66.212 1.00 12.74 178 SER A C 1
ATOM 1537 O O . SER A 1 178 ? 9.387 3.116 65.079 1.00 13.75 178 SER A O 1
ATOM 1540 N N . ILE A 1 179 ? 9.186 4.917 66.416 1.00 13.11 179 ILE A N 1
ATOM 1541 C CA . ILE A 1 179 ? 8.900 5.745 65.246 1.00 12.91 179 ILE A CA 1
ATOM 1542 C C . ILE A 1 179 ? 10.163 5.940 64.409 1.00 10.37 179 ILE A C 1
ATOM 1543 O O . ILE A 1 179 ? 10.075 6.049 63.184 1.00 10.68 179 ILE A O 1
ATOM 1548 N N . TYR A 1 180 ? 11.342 5.939 65.041 1.00 10.15 180 TYR A N 1
ATOM 1549 C CA . TYR A 1 180 ? 12.589 6.004 64.279 1.00 10.31 180 TYR A CA 1
ATOM 1550 C C . TYR A 1 180 ? 12.797 4.739 63.480 1.00 13.60 180 TYR A C 1
ATOM 1551 O O . TYR A 1 180 ? 13.211 4.798 62.312 1.00 12.85 180 TYR A O 1
ATOM 1560 N N . ARG A 1 181 ? 12.545 3.596 64.098 1.00 14.80 181 ARG A N 1
ATOM 1561 C CA . ARG A 1 181 ? 12.632 2.364 63.338 1.00 12.33 181 ARG A CA 1
ATOM 1562 C C . ARG A 1 181 ? 11.621 2.348 62.211 1.00 19.78 181 ARG A C 1
ATOM 1563 O O . ARG A 1 181 ? 11.937 1.898 61.113 1.00 13.00 181 ARG A O 1
ATOM 1571 N N . GLU A 1 182 ? 10.390 2.796 62.473 1.00 12.43 182 GLU A N 1
ATOM 1572 C CA . GLU A 1 182 ? 9.366 2.762 61.429 1.00 13.08 182 GLU A CA 1
ATOM 1573 C C . GLU A 1 182 ? 9.765 3.593 60.214 1.00 14.48 182 GLU A C 1
ATOM 1574 O O . GLU A 1 182 ? 9.630 3.143 59.070 1.00 15.74 182 GLU A O 1
ATOM 1580 N N . ILE A 1 183 ? 10.221 4.830 60.427 1.00 12.19 183 ILE A N 1
ATOM 1581 C CA . ILE A 1 183 ? 10.472 5.666 59.254 1.00 12.45 183 ILE A CA 1
ATOM 1582 C C . ILE A 1 183 ? 11.697 5.170 58.482 1.00 13.58 183 ILE A C 1
ATOM 1583 O O . ILE A 1 183 ? 11.765 5.335 57.260 1.00 13.21 183 ILE A O 1
ATOM 1588 N N . LYS A 1 184 ? 12.696 4.611 59.180 1.00 13.45 184 LYS A N 1
ATOM 1589 C CA . LYS A 1 184 ? 13.813 3.949 58.515 1.00 13.95 184 LYS A CA 1
ATOM 1590 C C . LYS A 1 184 ? 13.319 2.791 57.664 1.00 18.84 184 LYS A C 1
ATOM 1591 O O . LYS A 1 184 ? 13.689 2.660 56.484 1.00 16.40 184 LYS A O 1
ATOM 1597 N N . GLU A 1 185 ? 12.484 1.935 58.258 1.00 13.79 185 GLU A N 1
ATOM 1598 C CA . GLU A 1 185 ? 12.016 0.747 57.541 1.00 14.80 185 GLU A CA 1
ATOM 1599 C C . GLU A 1 185 ? 11.139 1.133 56.355 1.00 20.64 185 GLU A C 1
ATOM 1600 O O . GLU A 1 185 ? 11.118 0.432 55.341 1.00 19.30 185 GLU A O 1
ATOM 1606 N N . GLU A 1 186 ? 10.422 2.244 56.455 1.00 15.41 186 GLU A N 1
ATOM 1607 C CA . GLU A 1 186 ? 9.563 2.722 55.373 1.00 16.09 186 GLU A CA 1
ATOM 1608 C C . GLU A 1 186 ? 10.319 3.525 54.312 1.00 15.65 186 GLU A C 1
ATOM 1609 O O . GLU A 1 186 ? 9.693 3.976 53.345 1.00 17.78 186 GLU A O 1
ATOM 1615 N N . GLY A 1 187 ? 11.627 3.701 54.467 1.00 15.90 187 GLY A N 1
ATOM 1616 C CA . GLY A 1 187 ? 12.387 4.421 53.462 1.00 16.58 187 GLY A CA 1
ATOM 1617 C C . GLY A 1 187 ? 12.168 5.912 53.486 1.00 19.38 187 GLY A C 1
ATOM 1618 O O . GLY A 1 187 ? 12.501 6.594 52.507 1.00 15.97 187 GLY A O 1
ATOM 1619 N N . LYS A 1 188 ? 11.570 6.435 54.563 1.00 14.05 188 LYS A N 1
ATOM 1620 C CA . LYS A 1 188 ? 11.251 7.854 54.632 1.00 14.58 188 LYS A CA 1
ATOM 1621 C C . LYS A 1 188 ? 12.401 8.669 55.202 1.00 12.93 188 LYS A C 1
ATOM 1622 O O . LYS A 1 188 ? 12.413 9.901 55.064 1.00 12.89 188 LYS A O 1
ATOM 1628 N N . GLY A 1 189 ? 13.374 8.019 55.819 1.00 13.33 189 GLY A N 1
ATOM 1629 C CA . GLY A 1 189 ? 14.527 8.701 56.348 1.00 12.67 189 GLY A CA 1
ATOM 1630 C C . GLY A 1 189 ? 15.593 7.707 56.726 1.00 15.08 189 GLY A C 1
ATOM 1631 O O . GLY A 1 189 ? 15.316 6.518 56.938 1.00 15.01 189 GLY A O 1
ATOM 1632 N N . SER A 1 190 ? 16.826 8.192 56.750 1.00 11.46 190 SER A N 1
ATOM 1633 C CA . SER A 1 190 ? 17.930 7.447 57.325 1.00 15.06 190 SER A CA 1
ATOM 1634 C C . SER A 1 190 ? 18.078 7.821 58.792 1.00 13.38 190 SER A C 1
ATOM 1635 O O . SER A 1 190 ? 17.775 8.939 59.198 1.00 10.72 190 SER A O 1
ATOM 1638 N N . VAL A 1 191 ? 18.538 6.878 59.599 1.00 12.54 191 VAL A N 1
ATOM 1639 C CA . VAL A 1 191 ? 18.878 7.149 60.989 1.00 10.45 191 VAL A CA 1
ATOM 1640 C C . VAL A 1 191 ? 20.357 6.818 61.172 1.00 14.48 191 VAL A C 1
ATOM 1641 O O . VAL A 1 191 ? 20.800 5.706 60.846 1.00 16.50 191 VAL A O 1
ATOM 1645 N N . SER A 1 192 ? 21.108 7.782 61.675 1.00 10.48 192 SER A N 1
ATOM 1646 C CA . SER A 1 192 ? 22.529 7.663 61.960 1.00 9.27 192 SER A CA 1
ATOM 1647 C C . SER A 1 192 ? 22.751 7.660 63.461 1.00 11.53 192 SER A C 1
ATOM 1648 O O . SER A 1 192 ? 21.829 7.875 64.254 1.00 10.61 192 SER A O 1
ATOM 1651 N N . THR A 1 193 ? 23.994 7.388 63.852 1.00 12.48 193 THR A N 1
ATOM 1652 C CA . THR A 1 193 ? 24.367 7.609 65.251 1.00 13.65 193 THR A CA 1
ATOM 1653 C C . THR A 1 193 ? 25.703 8.354 65.316 1.00 10.96 193 THR A C 1
ATOM 1654 O O . THR A 1 193 ? 26.311 8.689 64.289 1.00 11.50 193 THR A O 1
ATOM 1658 N N . SER A 1 194 ? 26.144 8.636 66.550 1.00 11.33 194 SER A N 1
ATOM 1659 C CA . SER A 1 194 ? 27.420 9.280 66.839 1.00 13.27 194 SER A CA 1
ATOM 1660 C C . SER A 1 194 ? 28.234 8.412 67.776 1.00 13.11 194 SER A C 1
ATOM 1661 O O . SER A 1 194 ? 27.678 7.570 68.485 1.00 12.64 194 SER A O 1
ATOM 1664 N N . PRO A 1 195 ? 29.551 8.617 67.838 1.00 11.28 195 PRO A N 1
ATOM 1665 C CA . PRO A 1 195 ? 30.342 8.000 68.910 1.00 11.47 195 PRO A CA 1
ATOM 1666 C C . PRO A 1 195 ? 29.641 8.194 70.248 1.00 11.92 195 PRO A C 1
ATOM 1667 O O . PRO A 1 195 ? 29.071 9.259 70.519 1.00 13.01 195 PRO A O 1
ATOM 1671 N N . TYR A 1 196 ? 29.721 7.158 71.096 1.00 12.75 196 TYR A N 1
ATOM 1672 C CA . TYR A 1 196 ? 28.677 6.842 72.069 1.00 9.45 196 TYR A CA 1
ATOM 1673 C C . TYR A 1 196 ? 28.275 8.012 72.958 1.00 9.32 196 TYR A C 1
ATOM 1674 O O . TYR A 1 196 ? 27.079 8.275 73.124 1.00 11.20 196 TYR A O 1
ATOM 1683 N N . TYR A 1 197 ? 29.226 8.630 73.660 1.00 11.73 197 TYR A N 1
ATOM 1684 C CA . TYR A 1 197 ? 28.841 9.677 74.605 1.00 9.68 197 TYR A CA 1
ATOM 1685 C C . TYR A 1 197 ? 29.046 11.071 74.039 1.00 11.37 197 TYR A C 1
ATOM 1686 O O . TYR A 1 197 ? 29.164 12.032 74.811 1.00 13.82 197 TYR A O 1
ATOM 1695 N N . HIS A 1 198 ? 29.050 11.201 72.718 1.00 11.48 198 HIS A N 1
ATOM 1696 C CA . HIS A 1 198 ? 29.182 12.508 72.064 1.00 11.70 198 HIS A CA 1
ATOM 1697 C C . HIS A 1 198 ? 30.470 13.235 72.465 1.00 12.54 198 HIS A C 1
ATOM 1698 O O . HIS A 1 198 ? 30.423 14.398 72.882 1.00 11.34 198 HIS A O 1
ATOM 1705 N N . PRO A 1 199 ? 31.632 12.610 72.365 1.00 10.74 199 PRO A N 1
ATOM 1706 C CA . PRO A 1 199 ? 32.890 13.304 72.681 1.00 16.90 199 PRO A CA 1
ATOM 1707 C C . PRO A 1 199 ? 33.428 14.130 71.508 1.00 16.86 199 PRO A C 1
ATOM 1708 O O . PRO A 1 199 ? 32.940 14.045 70.376 1.00 17.62 199 PRO A O 1
ATOM 1712 N N . LEU A 1 200 ? 34.526 14.848 71.774 1.00 17.87 200 LEU A N 1
ATOM 1713 C CA . LEU A 1 200 ? 35.319 15.517 70.731 1.00 15.92 200 LEU A CA 1
ATOM 1714 C C . LEU A 1 200 ? 36.412 14.562 70.264 1.00 16.69 200 LEU A C 1
ATOM 1715 O O . LEU A 1 200 ? 37.521 14.538 70.802 1.00 14.40 200 LEU A O 1
ATOM 1720 N N . ILE A 1 201 ? 36.078 13.745 69.260 1.00 12.00 201 ILE A N 1
ATOM 1721 C CA . ILE A 1 201 ? 37.006 12.709 68.798 1.00 12.98 201 ILE A CA 1
ATOM 1722 C C . ILE A 1 201 ? 38.355 13.285 68.394 1.00 15.70 201 ILE A C 1
ATOM 1723 O O . ILE A 1 201 ? 39.389 12.666 68.712 1.00 16.22 201 ILE A O 1
ATOM 1728 N N . PRO A 1 202 ? 38.443 14.421 67.691 1.00 12.69 202 PRO A N 1
ATOM 1729 C CA . PRO A 1 202 ? 39.783 14.882 67.283 1.00 13.03 202 PRO A CA 1
ATOM 1730 C C . PRO A 1 202 ? 40.704 15.156 68.458 1.00 13.55 202 PRO A C 1
ATOM 1731 O O . PRO A 1 202 ? 41.918 14.890 68.373 1.00 16.66 202 PRO A O 1
ATOM 1735 N N . ILE A 1 203 ? 40.163 15.695 69.549 1.00 14.08 203 ILE A N 1
ATOM 1736 C CA . ILE A 1 203 ? 40.991 15.946 70.726 1.00 12.87 203 ILE A CA 1
ATOM 1737 C C . ILE A 1 203 ? 41.429 14.640 71.371 1.00 16.82 203 ILE A C 1
ATOM 1738 O O . ILE A 1 203 ? 42.599 14.491 71.750 1.00 16.68 203 ILE A O 1
ATOM 1743 N N . LEU A 1 204 ? 40.514 13.664 71.485 1.00 14.01 204 LEU A N 1
ATOM 1744 C CA . LEU A 1 204 ? 40.891 12.372 72.058 1.00 15.33 204 LEU A CA 1
ATOM 1745 C C . LEU A 1 204 ? 41.998 11.707 71.244 1.00 15.30 204 LEU A C 1
ATOM 1746 O O . LEU A 1 204 ? 42.904 11.082 71.807 1.00 15.52 204 LEU A O 1
ATOM 1751 N N . LEU A 1 205 ? 41.961 11.853 69.920 1.00 15.58 205 LEU A N 1
ATOM 1752 C CA . LEU A 1 205 ? 42.978 11.220 69.089 1.00 15.23 205 LEU A CA 1
ATOM 1753 C C . LEU A 1 205 ? 44.302 11.969 69.128 1.00 16.45 205 LEU A C 1
ATOM 1754 O O . LEU A 1 205 ? 45.374 11.355 69.046 1.00 22.01 205 LEU A O 1
ATOM 1759 N N . ASN A 1 206 ? 44.249 13.293 69.177 1.00 16.53 206 ASN A N 1
ATOM 1760 C CA . ASN A 1 206 ? 45.470 14.073 69.033 1.00 17.77 206 ASN A CA 1
ATOM 1761 C C . ASN A 1 206 ? 45.201 15.464 69.578 1.00 19.43 206 ASN A C 1
ATOM 1762 O O . ASN A 1 206 ? 44.794 16.353 68.818 1.00 18.44 206 ASN A O 1
ATOM 1767 N N . PRO A 1 207 ? 45.395 15.693 70.880 1.00 17.96 207 PRO A N 1
ATOM 1768 C CA . PRO A 1 207 ? 45.072 17.026 71.432 1.00 17.94 207 PRO A CA 1
ATOM 1769 C C . PRO A 1 207 ? 45.799 18.159 70.741 1.00 18.46 207 PRO A C 1
ATOM 1770 O O . PRO A 1 207 ? 45.317 19.301 70.767 1.00 20.75 207 PRO A O 1
ATOM 1774 N N . ASN A 1 208 ? 46.967 17.889 70.154 1.00 18.83 208 ASN A N 1
ATOM 1775 C CA . ASN A 1 208 ? 47.732 18.928 69.467 1.00 19.16 208 ASN A CA 1
ATOM 1776 C C . ASN A 1 208 ? 46.991 19.489 68.259 1.00 19.49 208 ASN A C 1
ATOM 1777 O O . ASN A 1 208 ? 47.405 20.519 67.713 1.00 18.83 208 ASN A O 1
ATOM 1782 N N . CYS A 1 209 ? 45.904 18.862 67.838 1.00 19.65 209 CYS A N 1
ATOM 1783 C CA . CYS A 1 209 ? 45.193 19.404 66.688 1.00 24.54 209 CYS A CA 1
ATOM 1784 C C . CYS A 1 209 ? 44.512 20.736 67.000 1.00 23.69 209 CYS A C 1
ATOM 1785 O O . CYS A 1 209 ? 44.160 21.456 66.066 1.00 20.17 209 CYS A O 1
ATOM 1788 N N . VAL A 1 210 ? 44.380 21.104 68.279 1.00 16.86 210 VAL A N 1
ATOM 1789 C CA . VAL A 1 210 ? 43.795 22.397 68.640 1.00 21.06 210 VAL A CA 1
ATOM 1790 C C . VAL A 1 210 ? 44.651 23.556 68.134 1.00 21.37 210 VAL A C 1
ATOM 1791 O O . VAL A 1 210 ? 44.135 24.654 67.874 1.00 21.14 210 VAL A O 1
ATOM 1795 N N . TYR A 1 211 ? 45.957 23.331 67.930 1.00 18.68 211 TYR A N 1
ATOM 1796 C CA . TYR A 1 211 ? 46.846 24.400 67.492 1.00 21.48 211 TYR A CA 1
ATOM 1797 C C . TYR A 1 211 ? 46.704 24.724 66.004 1.00 19.79 211 TYR A C 1
ATOM 1798 O O . TYR A 1 211 ? 47.266 25.721 65.538 1.00 25.38 211 TYR A O 1
ATOM 1807 N N . GLU A 1 212 ? 45.967 23.911 65.255 1.00 20.12 212 GLU A N 1
ATOM 1808 C CA . GLU A 1 212 ? 45.806 24.154 63.825 1.00 24.01 212 GLU A CA 1
ATOM 1809 C C . GLU A 1 212 ? 44.994 25.418 63.558 1.00 23.94 212 GLU A C 1
ATOM 1810 O O . GLU A 1 212 ? 45.339 26.196 62.660 1.00 25.64 212 GLU A O 1
ATOM 1816 N N . THR A 1 213 ? 43.931 25.655 64.341 1.00 21.05 213 THR A N 1
ATOM 1817 C CA . THR A 1 213 ? 43.125 26.873 64.220 1.00 22.25 213 THR A CA 1
ATOM 1818 C C . THR A 1 213 ? 43.430 27.916 65.289 1.00 26.83 213 THR A C 1
ATOM 1819 O O . THR A 1 213 ? 43.289 29.116 65.025 1.00 29.46 213 THR A O 1
ATOM 1823 N N . THR A 1 214 ? 43.855 27.507 66.488 1.00 19.90 214 THR A N 1
ATOM 1824 C CA . THR A 1 214 ? 44.169 28.447 67.569 1.00 19.93 214 THR A CA 1
ATOM 1825 C C . THR A 1 214 ? 45.581 28.160 68.048 1.00 25.91 214 THR A C 1
ATOM 1826 O O . THR A 1 214 ? 45.787 27.513 69.082 1.00 24.82 214 THR A O 1
ATOM 1830 N N . PRO A 1 215 ? 46.589 28.631 67.310 1.00 23.59 215 PRO A N 1
ATOM 1831 C CA . PRO A 1 215 ? 47.980 28.271 67.644 1.00 23.67 215 PRO A CA 1
ATOM 1832 C C . PRO A 1 215 ? 48.453 28.813 68.973 1.00 28.14 215 PRO A C 1
ATOM 1833 O O . PRO A 1 215 ? 49.424 28.278 69.525 1.00 30.30 215 PRO A O 1
ATOM 1837 N N . ASN A 1 216 ? 47.821 29.862 69.494 1.00 28.12 216 ASN A N 1
ATOM 1838 C CA . ASN A 1 216 ? 48.253 30.518 70.719 1.00 34.01 216 ASN A CA 1
ATOM 1839 C C . ASN A 1 216 ? 47.489 30.032 71.943 1.00 31.38 216 ASN A C 1
ATOM 1840 O O . ASN A 1 216 ? 47.668 30.585 73.033 1.00 40.59 216 ASN A O 1
ATOM 1845 N N . VAL A 1 217 ? 46.646 29.018 71.792 1.00 32.90 217 VAL A N 1
ATOM 1846 C CA . VAL A 1 217 ? 45.856 28.546 72.918 1.00 30.50 217 VAL A CA 1
ATOM 1847 C C . VAL A 1 217 ? 46.762 27.804 73.891 1.00 29.86 217 VAL A C 1
ATOM 1848 O O . VAL A 1 217 ? 47.838 27.310 73.523 1.00 27.88 217 VAL A O 1
ATOM 1852 N N . LYS A 1 218 ? 46.354 27.775 75.159 1.00 25.55 218 LYS A N 1
ATOM 1853 C CA . LYS A 1 218 ? 47.038 27.037 76.207 1.00 24.97 218 LYS A CA 1
ATOM 1854 C C . LYS A 1 218 ? 46.133 25.892 76.633 1.00 25.77 218 LYS A C 1
ATOM 1855 O O . LYS A 1 218 ? 44.962 26.107 76.974 1.00 24.24 218 LYS A O 1
ATOM 1861 N N . ILE A 1 219 ? 46.663 24.678 76.578 1.00 25.90 219 ILE A N 1
ATOM 1862 C CA . ILE A 1 219 ? 45.885 23.496 76.945 1.00 23.60 219 ILE A CA 1
ATOM 1863 C C . ILE A 1 219 ? 46.681 22.721 77.984 1.00 22.68 219 ILE A C 1
ATOM 1864 O O . ILE A 1 219 ? 47.879 22.975 78.177 1.00 23.62 219 ILE A O 1
ATOM 1869 N N . PRO A 1 220 ? 46.041 21.795 78.707 1.00 25.19 220 PRO A N 1
ATOM 1870 C CA . PRO A 1 220 ? 46.791 21.056 79.731 1.00 24.36 220 PRO A CA 1
ATOM 1871 C C . PRO A 1 220 ? 47.744 20.034 79.138 1.00 23.69 220 PRO A C 1
ATOM 1872 O O . PRO A 1 220 ? 47.804 19.824 77.923 1.00 23.21 220 PRO A O 1
ATOM 1876 N N . ASP A 1 221 ? 48.512 19.415 80.020 1.00 23.86 221 ASP A N 1
ATOM 1877 C CA . ASP A 1 221 ? 49.466 18.389 79.631 1.00 29.12 221 ASP A CA 1
ATOM 1878 C C . ASP A 1 221 ? 48.711 17.073 79.494 1.00 31.50 221 ASP A C 1
ATOM 1879 O O . ASP A 1 221 ? 48.320 16.457 80.492 1.00 34.27 221 ASP A O 1
ATOM 1884 N N . PHE A 1 222 ? 48.486 16.647 78.255 1.00 24.90 222 PHE A N 1
ATOM 1885 C CA . PHE A 1 222 ? 47.837 15.371 77.972 1.00 21.70 222 PHE A CA 1
ATOM 1886 C C . PHE A 1 222 ? 48.851 14.234 78.105 1.00 26.48 222 PHE A C 1
ATOM 1887 O O . PHE A 1 222 ? 49.308 13.631 77.131 1.00 24.56 222 PHE A O 1
ATOM 1895 N N . ALA A 1 223 ? 49.182 13.926 79.354 1.00 25.31 223 ALA A N 1
ATOM 1896 C CA . ALA A 1 223 ? 50.199 12.942 79.696 1.00 27.36 223 ALA A CA 1
ATOM 1897 C C . ALA A 1 223 ? 49.682 11.504 79.669 1.00 25.68 223 ALA A C 1
ATOM 1898 O O . ALA A 1 223 ? 50.318 10.622 80.248 1.00 30.43 223 ALA A O 1
ATOM 1900 N N . VAL A 1 224 ? 48.555 11.245 79.012 1.00 23.36 224 VAL A N 1
ATOM 1901 C CA . VAL A 1 224 ? 48.012 9.894 78.868 1.00 20.68 224 VAL A CA 1
ATOM 1902 C C . VAL A 1 224 ? 47.353 9.835 77.497 1.00 19.30 224 VAL A C 1
ATOM 1903 O O . VAL A 1 224 ? 46.960 10.861 76.947 1.00 23.10 224 VAL A O 1
ATOM 1907 N N . SER A 1 225 ? 47.251 8.638 76.926 1.00 18.20 225 SER A N 1
ATOM 1908 C CA . SER A 1 225 ? 46.615 8.505 75.620 1.00 18.73 225 SER A CA 1
ATOM 1909 C C . SER A 1 225 ? 45.113 8.303 75.754 1.00 19.16 225 SER A C 1
ATOM 1910 O O . SER A 1 225 ? 44.667 7.482 76.557 1.00 19.20 225 SER A O 1
ATOM 1913 N N . PHE A 1 226 ? 44.347 9.031 74.939 1.00 15.60 226 PHE A N 1
ATOM 1914 C CA . PHE A 1 226 ? 42.910 8.830 74.796 1.00 15.86 226 PHE A CA 1
ATOM 1915 C C . PHE A 1 226 ? 42.564 8.170 73.468 1.00 18.18 226 PHE A C 1
ATOM 1916 O O . PHE A 1 226 ? 41.387 8.099 73.114 1.00 17.42 226 PHE A O 1
ATOM 1924 N N . ARG A 1 227 ? 43.569 7.692 72.717 1.00 16.17 227 ARG A N 1
ATOM 1925 C CA . ARG A 1 227 ? 43.285 7.199 71.368 1.00 15.74 227 ARG A CA 1
ATOM 1926 C C . ARG A 1 227 ? 42.415 5.940 71.395 1.00 18.07 227 ARG A C 1
ATOM 1927 O O . ARG A 1 227 ? 41.514 5.784 70.552 1.00 17.29 227 ARG A O 1
ATOM 1935 N N . GLU A 1 228 ? 42.660 5.036 72.349 1.00 18.84 228 GLU A N 1
ATOM 1936 C CA . GLU A 1 228 ? 41.830 3.840 72.447 1.00 19.81 228 GLU A CA 1
ATOM 1937 C C . GLU A 1 228 ? 40.400 4.192 72.853 1.00 14.99 228 GLU A C 1
ATOM 1938 O O . GLU A 1 228 ? 39.443 3.599 72.338 1.00 18.50 228 GLU A O 1
ATOM 1944 N N . ASP A 1 229 ? 40.233 5.192 73.734 1.00 16.52 229 ASP A N 1
ATOM 1945 C CA . ASP A 1 229 ? 38.891 5.644 74.100 1.00 14.52 229 ASP A CA 1
ATOM 1946 C C . ASP A 1 229 ? 38.144 6.180 72.887 1.00 14.98 229 ASP A C 1
ATOM 1947 O O . ASP A 1 229 ? 36.940 5.929 72.729 1.00 14.24 229 ASP A O 1
ATOM 1952 N N . ALA A 1 230 ? 38.832 6.929 72.015 1.00 12.70 230 ALA A N 1
ATOM 1953 C CA . ALA A 1 230 ? 38.170 7.412 70.804 1.00 11.78 230 ALA A CA 1
ATOM 1954 C C . ALA A 1 230 ? 37.615 6.250 69.989 1.00 16.69 230 ALA A C 1
ATOM 1955 O O . ALA A 1 230 ? 36.455 6.297 69.534 1.00 15.48 230 ALA A O 1
ATOM 1957 N N . SER A 1 231 ? 38.425 5.191 69.818 1.00 15.67 231 SER A N 1
ATOM 1958 C CA . SER A 1 231 ? 37.993 4.007 69.068 1.00 12.91 231 SER A CA 1
ATOM 1959 C C . SER A 1 231 ? 36.812 3.341 69.759 1.00 17.33 231 SER A C 1
ATOM 1960 O O . SER A 1 231 ? 35.844 2.932 69.106 1.00 16.17 231 SER A O 1
ATOM 1963 N N . LYS A 1 232 ? 36.877 3.243 71.089 1.00 14.98 232 LYS A N 1
ATOM 1964 C CA . LYS A 1 232 ? 35.795 2.633 71.862 1.00 18.15 232 LYS A CA 1
ATOM 1965 C C . LYS A 1 232 ? 34.483 3.383 71.700 1.00 13.97 232 LYS A C 1
ATOM 1966 O O . LYS A 1 232 ? 33.428 2.752 71.595 1.00 16.27 232 LYS A O 1
ATOM 1972 N N . HIS A 1 233 ? 34.500 4.733 71.739 1.00 11.10 233 HIS A N 1
ATOM 1973 C CA . HIS A 1 233 ? 33.250 5.465 71.513 1.00 12.82 233 HIS A CA 1
ATOM 1974 C C . HIS A 1 233 ? 32.632 5.070 70.177 1.00 11.85 233 HIS A C 1
ATOM 1975 O O . HIS A 1 233 ? 31.407 4.917 70.064 1.00 12.45 233 HIS A O 1
ATOM 1982 N N . VAL A 1 234 ? 33.457 4.937 69.139 1.00 11.25 234 VAL A N 1
ATOM 1983 C CA . VAL A 1 234 ? 32.901 4.593 67.830 1.00 12.77 234 VAL A CA 1
ATOM 1984 C C . VAL A 1 234 ? 32.406 3.148 67.805 1.00 15.86 234 VAL A C 1
ATOM 1985 O O . VAL A 1 234 ? 31.308 2.861 67.298 1.00 12.85 234 VAL A O 1
ATOM 1989 N N . GLU A 1 235 ? 33.186 2.234 68.359 1.00 13.96 235 GLU A N 1
ATOM 1990 C CA . GLU A 1 235 ? 32.832 0.819 68.336 1.00 12.68 235 GLU A CA 1
ATOM 1991 C C . GLU A 1 235 ? 31.577 0.554 69.164 1.00 15.33 235 GLU A C 1
ATOM 1992 O O . GLU A 1 235 ? 30.698 -0.206 68.739 1.00 15.62 235 GLU A O 1
ATOM 1998 N N . LEU A 1 236 ? 31.478 1.176 70.344 1.00 12.20 236 LEU A N 1
ATOM 199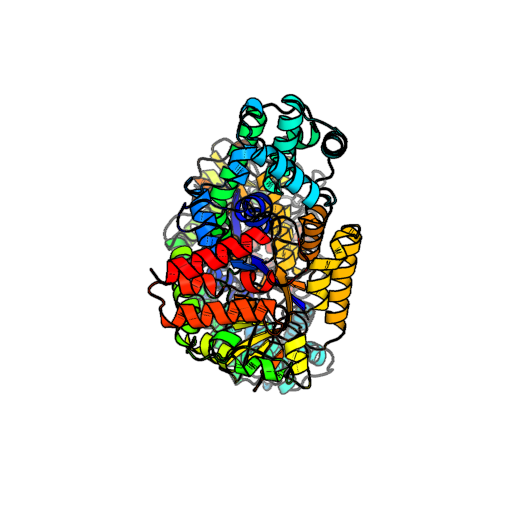9 C CA . LEU A 1 236 ? 30.298 0.970 71.176 1.00 13.82 236 LEU A CA 1
ATOM 2000 C C . LEU A 1 236 ? 29.063 1.541 70.500 1.00 14.44 236 LEU A C 1
ATOM 2001 O O . LEU A 1 236 ? 27.955 1.002 70.650 1.00 13.10 236 LEU A O 1
ATOM 2006 N N . ALA A 1 237 ? 29.216 2.658 69.789 1.00 10.73 237 ALA A N 1
ATOM 2007 C CA . ALA A 1 237 ? 28.068 3.200 69.057 1.00 10.05 237 ALA A CA 1
ATOM 2008 C C . ALA A 1 237 ? 27.619 2.252 67.953 1.00 11.48 237 ALA A C 1
ATOM 2009 O O . ALA A 1 237 ? 26.409 2.106 67.705 1.00 11.39 237 ALA A O 1
ATOM 2011 N N . LYS A 1 238 ? 28.575 1.657 67.233 1.00 13.91 238 LYS A N 1
ATOM 2012 C CA . LYS A 1 238 ? 28.212 0.675 66.212 1.00 12.95 238 LYS A CA 1
ATOM 2013 C C . LYS A 1 238 ? 27.437 -0.480 66.831 1.00 16.45 238 LYS A C 1
ATOM 2014 O O . LYS A 1 238 ? 26.439 -0.948 66.256 1.00 16.06 238 LYS A O 1
ATOM 2020 N N . GLU A 1 239 ? 27.853 -0.925 68.016 1.00 14.12 239 GLU A N 1
ATOM 2021 C CA . GLU A 1 239 ? 27.140 -2.007 68.684 1.00 14.99 239 GLU A CA 1
ATOM 2022 C C . GLU A 1 239 ? 25.740 -1.572 69.123 1.00 15.24 239 GLU A C 1
ATOM 2023 O O . GLU A 1 239 ? 24.784 -2.342 69.002 1.00 18.04 239 GLU A O 1
ATOM 2029 N N . LYS A 1 240 ? 25.588 -0.336 69.614 1.00 14.64 240 LYS A N 1
ATOM 2030 C CA . LYS A 1 240 ? 24.256 0.112 70.018 1.00 16.85 240 LYS A CA 1
ATOM 2031 C C . LYS A 1 240 ? 23.338 0.226 68.811 1.00 17.09 240 LYS A C 1
ATOM 2032 O O . LYS A 1 240 ? 22.157 -0.149 68.876 1.00 16.21 240 LYS A O 1
ATOM 2038 N N . TYR A 1 241 ? 23.863 0.780 67.720 1.00 14.08 241 TYR A N 1
ATOM 2039 C CA . TYR A 1 241 ? 23.117 0.877 66.464 1.00 14.35 241 TYR A CA 1
ATOM 2040 C C . TYR A 1 241 ? 22.676 -0.506 65.987 1.00 15.50 241 TYR A C 1
ATOM 2041 O O . TYR A 1 241 ? 21.531 -0.695 65.536 1.00 16.64 241 TYR A O 1
ATOM 2050 N N . PHE A 1 242 ? 23.561 -1.484 66.084 1.00 17.45 242 PHE A N 1
ATOM 2051 C CA . PHE A 1 242 ? 23.196 -2.854 65.714 1.00 18.27 242 PHE A CA 1
ATOM 2052 C C . PHE A 1 242 ? 22.101 -3.415 66.642 1.00 22.00 242 PHE A C 1
ATOM 2053 O O . PHE A 1 242 ? 21.186 -4.110 66.189 1.00 19.79 242 PHE A O 1
ATOM 2061 N N . GLU A 1 243 ? 22.165 -3.113 67.943 1.00 18.53 243 GLU A N 1
ATOM 2062 C CA . GLU A 1 243 ? 21.100 -3.546 68.854 1.00 20.54 243 GLU A CA 1
ATOM 2063 C C . GLU A 1 243 ? 19.747 -2.953 68.459 1.00 18.76 243 GLU A C 1
ATOM 2064 O O . GLU A 1 243 ? 18.713 -3.627 68.553 1.00 21.37 243 GLU A O 1
ATOM 2070 N N . ILE A 1 244 ? 19.723 -1.686 68.044 1.00 19.84 244 ILE A N 1
ATOM 2071 C CA . ILE A 1 244 ? 18.445 -1.034 67.780 1.00 15.87 244 ILE A CA 1
ATOM 2072 C C . ILE A 1 244 ? 17.902 -1.410 66.408 1.00 20.11 244 ILE A C 1
ATOM 2073 O O . ILE A 1 244 ? 16.693 -1.636 66.252 1.00 18.44 244 ILE A O 1
ATOM 2078 N N . PHE A 1 245 ? 18.774 -1.447 65.384 1.00 18.63 245 PHE A N 1
ATOM 2079 C CA . PHE A 1 245 ? 18.346 -1.559 63.994 1.00 17.51 245 PHE A CA 1
ATOM 2080 C C . PHE A 1 245 ? 18.779 -2.852 63.332 1.00 20.91 245 PHE A C 1
ATOM 2081 O O . PHE A 1 245 ? 18.315 -3.152 62.223 1.00 22.13 245 PHE A O 1
ATOM 2089 N N . GLY A 1 246 ? 19.628 -3.640 63.981 1.00 19.41 246 GLY A N 1
ATOM 2090 C CA . GLY A 1 246 ? 20.003 -4.944 63.458 1.00 20.75 246 GLY A CA 1
ATOM 2091 C C . GLY A 1 246 ? 20.899 -4.893 62.246 1.00 20.42 246 GLY A C 1
ATOM 2092 O O . GLY A 1 246 ? 21.001 -5.882 61.519 1.00 21.57 246 GLY A O 1
ATOM 2093 N N . GLU A 1 247 ? 21.510 -3.740 61.979 1.00 19.21 247 GLU A N 1
ATOM 2094 C CA . GLU A 1 247 ? 22.493 -3.576 60.916 1.00 30.07 247 GLU A CA 1
ATOM 2095 C C . GLU A 1 247 ? 23.621 -2.720 61.472 1.00 25.55 247 GLU A C 1
ATOM 2096 O O . GLU A 1 247 ? 23.448 -2.035 62.480 1.00 26.75 247 GLU A O 1
ATOM 2102 N N . HIS A 1 248 ? 24.817 -2.780 60.798 1.00 23.80 248 HIS A N 1
ATOM 2103 C CA . HIS A 1 248 ? 25.825 -1.833 61.257 1.00 24.96 248 HIS A CA 1
ATOM 2104 C C . HIS A 1 248 ? 25.706 -0.521 60.486 1.00 22.23 248 HIS A C 1
ATOM 2105 O O . HIS A 1 248 ? 25.320 -0.517 59.310 1.00 24.79 248 HIS A O 1
ATOM 2112 N N . PRO A 1 249 ? 26.004 0.606 61.122 1.00 19.11 249 PRO A N 1
ATOM 2113 C CA . PRO A 1 249 ? 25.870 1.899 60.436 1.00 16.97 249 PRO A CA 1
ATOM 2114 C C . PRO A 1 249 ? 27.015 2.169 59.472 1.00 24.56 249 PRO A C 1
ATOM 2115 O O . PRO A 1 249 ? 28.165 1.802 59.713 1.00 26.02 249 PRO A O 1
ATOM 2119 N N . VAL A 1 250 ? 26.687 2.834 58.362 1.00 17.78 250 VAL A N 1
ATOM 2120 C CA . VAL A 1 250 ? 27.695 3.256 57.393 1.00 15.69 250 VAL A CA 1
ATOM 2121 C C . VAL A 1 250 ? 27.813 4.770 57.329 1.00 15.26 250 VAL A C 1
ATOM 2122 O O . VAL A 1 250 ? 28.684 5.291 56.605 1.00 20.24 250 VAL A O 1
ATOM 2126 N N . TYR A 1 251 ? 26.977 5.484 58.060 1.00 15.69 251 TYR A N 1
ATOM 2127 C CA . TYR A 1 251 ? 27.173 6.914 58.243 1.00 16.23 251 TYR A CA 1
ATOM 2128 C C . TYR A 1 251 ? 27.048 7.272 59.718 1.00 17.87 251 TYR A C 1
ATOM 2129 O O . TYR A 1 251 ? 26.387 6.579 60.501 1.00 20.34 251 TYR A O 1
ATOM 2138 N N . MET A 1 252 ? 27.715 8.359 60.094 1.00 13.00 252 MET A N 1
ATOM 2139 C CA . MET A 1 252 ? 27.679 8.854 61.455 1.00 9.64 252 MET A CA 1
ATOM 2140 C C . MET A 1 252 ? 27.699 10.363 61.400 1.00 9.11 252 MET A C 1
ATOM 2141 O O . MET A 1 252 ? 28.243 10.971 60.473 1.00 13.03 252 MET A O 1
ATOM 2146 N N . TRP A 1 253 ? 27.110 10.965 62.422 1.00 8.80 253 TRP A N 1
ATOM 2147 C CA . TRP A 1 253 ? 27.252 12.395 62.626 1.00 8.70 253 TRP A CA 1
ATOM 2148 C C . TRP A 1 253 ? 28.394 12.627 63.607 1.00 11.13 253 TRP A C 1
ATOM 2149 O O . TRP A 1 253 ? 28.322 12.157 64.755 1.00 11.75 253 TRP A O 1
ATOM 2160 N N . PRO A 1 254 ? 29.462 13.316 63.224 1.00 10.13 254 PRO A N 1
ATOM 2161 C CA . PRO A 1 254 ? 30.537 13.583 64.192 1.00 9.24 254 PRO A CA 1
ATOM 2162 C C . PRO A 1 254 ? 30.089 14.687 65.131 1.00 10.03 254 PRO A C 1
ATOM 2163 O O . PRO A 1 254 ? 29.648 15.752 64.677 1.00 12.12 254 PRO A O 1
ATOM 2167 N N . PRO A 1 255 ? 30.166 14.477 66.440 1.00 11.61 255 PRO A N 1
ATOM 2168 C CA . PRO A 1 255 ? 29.675 15.494 67.375 1.00 12.83 255 PRO A CA 1
ATOM 2169 C C . PRO A 1 255 ? 30.300 16.857 67.125 1.00 12.21 255 PRO A C 1
ATOM 2170 O O . PRO A 1 255 ? 31.517 16.981 66.904 1.00 11.67 255 PRO A O 1
ATOM 2174 N N . LEU A 1 256 ? 29.443 17.875 67.156 1.00 11.35 256 LEU A N 1
ATOM 2175 C CA . LEU A 1 256 ? 29.817 19.275 66.939 1.00 10.52 256 LEU A CA 1
ATOM 2176 C C . LEU A 1 256 ? 30.434 19.479 65.554 1.00 10.86 256 LEU A C 1
ATOM 2177 O O . LEU A 1 256 ? 31.220 20.414 65.367 1.00 11.75 256 LEU A O 1
ATOM 2182 N N . ALA A 1 257 ? 30.071 18.599 64.601 1.00 11.45 257 ALA A N 1
ATOM 2183 C CA . ALA A 1 257 ? 30.647 18.575 63.257 1.00 9.20 257 ALA A CA 1
ATOM 2184 C C . ALA A 1 257 ? 32.157 18.381 63.309 1.00 14.20 257 ALA A C 1
ATOM 2185 O O . ALA A 1 257 ? 32.877 18.778 62.390 1.00 14.86 257 ALA A O 1
ATOM 2187 N N . SER A 1 258 ? 32.692 17.825 64.393 1.00 11.76 258 SER A N 1
ATOM 2188 C CA . SER A 1 258 ? 34.132 17.932 64.611 1.00 11.13 258 SER A CA 1
ATOM 2189 C C . SER A 1 258 ? 34.898 16.879 63.841 1.00 13.94 258 SER A C 1
ATOM 2190 O O . SER A 1 258 ? 34.653 15.673 63.969 1.00 15.09 258 SER A O 1
ATOM 2193 N N . VAL A 1 259 ? 35.852 17.339 63.031 1.00 13.75 259 VAL A N 1
ATOM 2194 C CA . VAL A 1 259 ? 36.670 16.426 62.254 1.00 12.35 259 VAL A CA 1
ATOM 2195 C C . VAL A 1 259 ? 38.114 16.893 62.304 1.00 13.40 259 VAL A C 1
ATOM 2196 O O . VAL A 1 259 ? 38.431 18.022 62.693 1.00 15.08 259 VAL A O 1
ATOM 2200 N N . SER A 1 260 ? 38.992 15.973 61.923 1.00 13.96 260 SER A N 1
ATOM 2201 C CA . SER A 1 260 ? 40.420 16.192 61.783 1.00 15.11 260 SER A CA 1
ATOM 2202 C C . SER A 1 260 ? 40.864 15.096 60.839 1.00 15.43 260 SER A C 1
ATOM 2203 O O . SER A 1 260 ? 40.102 14.170 60.572 1.00 16.35 260 SER A O 1
ATOM 2206 N N . ASN A 1 261 ? 42.111 15.178 60.366 1.00 16.54 261 ASN A N 1
ATOM 2207 C CA . ASN A 1 261 ? 42.603 14.126 59.486 1.00 17.00 261 ASN A CA 1
ATOM 2208 C C . ASN A 1 261 ? 42.571 12.774 60.191 1.00 17.91 261 ASN A C 1
ATOM 2209 O O . ASN A 1 261 ? 42.108 11.776 59.623 1.00 16.79 261 ASN A O 1
ATOM 2214 N N . GLU A 1 262 ? 43.057 12.724 61.438 1.00 17.15 262 GLU A N 1
ATOM 2215 C CA . GLU A 1 262 ? 43.051 11.472 62.182 1.00 17.16 262 GLU A CA 1
ATOM 2216 C C . GLU A 1 262 ? 41.643 10.995 62.510 1.00 17.77 262 GLU A C 1
ATOM 2217 O O . GLU A 1 262 ? 41.409 9.780 62.533 1.00 18.35 262 GLU A O 1
ATOM 2223 N N . ALA A 1 263 ? 40.704 11.908 62.766 1.00 15.84 263 ALA A N 1
ATOM 2224 C CA . ALA A 1 263 ? 39.332 11.477 63.040 1.00 14.94 263 ALA A CA 1
ATOM 2225 C C . ALA A 1 263 ? 38.693 10.883 61.790 1.00 16.69 263 ALA A C 1
ATOM 2226 O O . ALA A 1 263 ? 37.997 9.859 61.860 1.00 16.48 263 ALA A O 1
ATOM 2228 N N . LEU A 1 264 ? 38.897 11.518 60.641 1.00 14.95 264 LEU A N 1
ATOM 2229 C CA . LEU A 1 264 ? 38.338 10.953 59.414 1.00 16.53 264 LEU A CA 1
ATOM 2230 C C . LEU A 1 264 ? 38.934 9.580 59.116 1.00 19.41 264 LEU A C 1
ATOM 2231 O O . LEU A 1 264 ? 38.227 8.673 58.663 1.00 18.32 264 LEU A O 1
ATOM 2236 N N . GLU A 1 265 ? 40.231 9.399 59.383 1.00 15.79 265 GLU A N 1
ATOM 2237 C CA . GLU A 1 265 ? 40.836 8.080 59.230 1.00 18.57 265 GLU A CA 1
ATOM 2238 C C . GLU A 1 265 ? 40.207 7.050 60.169 1.00 17.18 265 GLU A C 1
ATOM 2239 O O . GLU A 1 265 ? 40.048 5.882 59.789 1.00 20.47 265 GLU A O 1
ATOM 2245 N N . LEU A 1 266 ? 39.896 7.443 61.411 1.00 15.97 266 LEU A N 1
ATOM 2246 C CA . LEU A 1 266 ? 39.271 6.514 62.359 1.00 18.57 266 LEU A CA 1
ATOM 2247 C C . LEU A 1 266 ? 37.873 6.109 61.895 1.00 17.64 266 LEU A C 1
ATOM 2248 O O . LEU A 1 266 ? 37.515 4.921 61.906 1.00 18.08 266 LEU A O 1
ATOM 2253 N N . TYR A 1 267 ? 37.063 7.080 61.496 1.00 16.31 267 TYR A N 1
ATOM 2254 C CA . TYR A 1 267 ? 35.730 6.744 61.001 1.00 18.39 267 TYR A CA 1
ATOM 2255 C C . TYR A 1 267 ? 35.814 5.760 59.830 1.00 18.20 267 TYR A C 1
ATOM 2256 O O . TYR A 1 267 ? 35.093 4.753 59.790 1.00 17.63 267 TYR A O 1
ATOM 2265 N N . TYR A 1 268 ? 36.725 6.004 58.883 1.00 15.30 268 TYR A N 1
ATOM 2266 C CA . TYR A 1 268 ? 36.852 5.088 57.753 1.00 15.07 268 TYR A CA 1
ATOM 2267 C C . TYR A 1 268 ? 37.266 3.696 58.209 1.00 16.60 268 TYR A C 1
ATOM 2268 O O . TYR A 1 268 ? 36.737 2.690 57.717 1.00 17.76 268 TYR A O 1
ATOM 2277 N N . GLU A 1 269 ? 38.240 3.613 59.130 1.00 17.51 269 GLU A N 1
ATOM 2278 C CA . GLU A 1 269 ? 38.687 2.322 59.637 1.00 20.18 269 GLU A CA 1
ATOM 2279 C C . GLU A 1 269 ? 37.557 1.532 60.288 1.00 20.66 269 GLU A C 1
ATOM 2280 O O . GLU A 1 269 ? 37.583 0.293 60.268 1.00 22.59 269 GLU A O 1
ATOM 2286 N N . LYS A 1 270 ? 36.586 2.213 60.883 1.00 19.10 270 LYS A N 1
ATOM 2287 C CA . LYS A 1 270 ? 35.479 1.561 61.568 1.00 22.18 270 LYS A CA 1
ATOM 2288 C C . LYS A 1 270 ? 34.294 1.311 60.641 1.00 23.75 270 LYS A C 1
ATOM 2289 O O . LYS A 1 270 ? 33.208 0.948 61.115 1.00 18.73 270 LYS A O 1
ATOM 2295 N N . GLY A 1 271 ? 34.478 1.504 59.335 1.00 18.98 271 GLY A N 1
ATOM 2296 C CA . GLY A 1 271 ? 33.455 1.175 58.371 1.00 20.15 271 GLY A CA 1
ATOM 2297 C C . GLY A 1 271 ? 32.476 2.278 58.053 1.00 14.73 271 GLY A C 1
ATOM 2298 O O . GLY A 1 271 ? 31.443 2.011 57.413 1.00 18.77 271 GLY A O 1
ATOM 2299 N N . ILE A 1 272 ? 32.735 3.508 58.486 1.00 16.27 272 ILE A N 1
ATOM 2300 C CA . ILE A 1 272 ? 31.862 4.615 58.137 1.00 17.06 272 ILE A CA 1
ATOM 2301 C C . ILE A 1 272 ? 32.264 5.130 56.756 1.00 22.12 272 ILE A C 1
ATOM 2302 O O . ILE A 1 272 ? 33.422 5.492 56.537 1.00 24.33 272 ILE A O 1
ATOM 2307 N N . ASN A 1 273 ? 31.310 5.143 55.822 1.00 18.71 273 ASN A N 1
ATOM 2308 C CA . ASN A 1 273 ? 31.544 5.566 54.442 1.00 22.97 273 ASN A CA 1
ATOM 2309 C C . ASN A 1 273 ? 31.170 7.009 54.175 1.00 16.92 273 ASN A C 1
ATOM 2310 O O . ASN A 1 273 ? 31.562 7.544 53.122 1.00 17.06 273 ASN A O 1
ATOM 2315 N N . MET A 1 274 ? 30.392 7.631 55.064 1.00 16.26 274 MET A N 1
ATOM 2316 C CA . MET A 1 274 ? 29.953 8.997 54.845 1.00 12.91 274 MET A CA 1
ATOM 2317 C C . MET A 1 274 ? 29.729 9.705 56.175 1.00 12.30 274 MET A C 1
ATOM 2318 O O . MET A 1 274 ? 29.224 9.104 57.134 1.00 14.58 274 MET A O 1
ATOM 2323 N N . LEU A 1 275 ? 30.095 10.991 56.235 1.00 12.67 275 LEU A N 1
ATOM 2324 C CA . LEU A 1 275 ? 29.670 11.862 57.325 1.00 13.53 275 LEU A CA 1
ATOM 2325 C C . LEU A 1 275 ? 29.428 13.256 56.774 1.00 13.26 275 LEU A C 1
ATOM 2326 O O . LEU A 1 275 ? 29.635 13.530 55.596 1.00 12.68 275 LEU A O 1
ATOM 2331 N N . ALA A 1 276 ? 28.949 14.152 57.642 1.00 9.58 276 ALA A N 1
ATOM 2332 C CA . ALA A 1 276 ? 28.898 15.552 57.282 1.00 10.11 276 ALA A CA 1
ATOM 2333 C C . ALA A 1 276 ? 29.637 16.350 58.349 1.00 11.80 276 ALA A C 1
ATOM 2334 O O . ALA A 1 276 ? 29.843 15.887 59.471 1.00 12.87 276 ALA A O 1
ATOM 2336 N N . THR A 1 277 ? 30.041 17.561 57.981 1.00 12.52 277 THR A N 1
ATOM 2337 C CA . THR A 1 277 ? 30.688 18.498 58.889 1.00 10.70 277 THR A CA 1
ATOM 2338 C C . THR A 1 277 ? 30.276 19.905 58.451 1.00 12.98 277 THR A C 1
ATOM 2339 O O . THR A 1 277 ? 29.242 20.075 57.794 1.00 18.13 277 THR A O 1
ATOM 2343 N N . ASP A 1 278 ? 31.021 20.912 58.871 1.00 13.08 278 ASP A N 1
ATOM 2344 C CA . ASP A 1 278 ? 30.586 22.298 58.754 1.00 15.90 278 ASP A CA 1
ATOM 2345 C C . ASP A 1 278 ? 31.336 23.073 57.676 1.00 17.97 278 ASP A C 1
ATOM 2346 O O . ASP A 1 278 ? 32.528 22.859 57.421 1.00 16.61 278 ASP A O 1
ATOM 2351 N N . GLU A 1 279 ? 30.609 24.040 57.106 1.00 18.63 279 GLU A N 1
ATOM 2352 C CA . GLU A 1 279 ? 31.132 24.919 56.068 1.00 19.50 279 GLU A CA 1
ATOM 2353 C C . GLU A 1 279 ? 32.374 25.710 56.509 1.00 19.32 279 GLU A C 1
ATOM 2354 O O . GLU A 1 279 ? 33.264 25.957 55.688 1.00 22.90 279 GLU A O 1
ATOM 2360 N N . VAL A 1 280 ? 32.468 26.114 57.780 1.00 20.88 280 VAL A N 1
ATOM 2361 C CA . VAL A 1 280 ? 33.677 26.818 58.218 1.00 16.46 280 VAL A CA 1
ATOM 2362 C C . VAL A 1 280 ? 34.900 25.919 58.112 1.00 20.72 280 VAL A C 1
ATOM 2363 O O . VAL A 1 280 ? 35.988 26.372 57.737 1.00 24.10 280 VAL A O 1
ATOM 2367 N N . ILE A 1 281 ? 34.750 24.629 58.428 1.00 19.93 281 ILE A N 1
ATOM 2368 C CA . ILE A 1 281 ? 35.904 23.745 58.290 1.00 22.68 281 ILE A CA 1
ATOM 2369 C C . ILE A 1 281 ? 36.309 23.626 56.821 1.00 23.68 281 ILE A C 1
ATOM 2370 O O . ILE A 1 281 ? 37.504 23.638 56.484 1.00 21.44 281 ILE A O 1
ATOM 2375 N N . LEU A 1 282 ? 35.321 23.526 55.924 1.00 23.69 282 LEU A N 1
ATOM 2376 C CA . LEU A 1 282 ? 35.603 23.536 54.490 1.00 22.47 282 LEU A CA 1
ATOM 2377 C C . LEU A 1 282 ? 36.416 24.758 54.104 1.00 26.97 282 LEU A C 1
ATOM 2378 O O . LEU A 1 282 ? 37.465 24.647 53.453 1.00 29.84 282 LEU A O 1
ATOM 2383 N N . LYS A 1 283 ? 35.956 25.940 54.521 1.00 25.07 283 LYS A N 1
ATOM 2384 C CA . LYS A 1 283 ? 36.649 27.174 54.160 1.00 25.04 283 LYS A CA 1
ATOM 2385 C C . LYS A 1 283 ? 38.064 27.211 54.720 1.00 25.64 283 LYS A C 1
ATOM 2386 O O . LYS A 1 283 ? 38.968 27.771 54.086 1.00 26.29 283 LYS A O 1
ATOM 2392 N N . ASN A 1 284 ? 38.284 26.611 55.891 1.00 27.75 284 ASN A N 1
ATOM 2393 C CA . ASN A 1 284 ? 39.621 26.577 56.480 1.00 27.97 284 ASN A CA 1
ATOM 2394 C C . ASN A 1 284 ? 40.550 25.571 55.812 1.00 30.97 284 ASN A C 1
ATOM 2395 O O . ASN A 1 284 ? 41.772 25.700 55.942 1.00 30.10 284 ASN A O 1
ATOM 2400 N N . SER A 1 285 ? 40.005 24.569 55.124 1.00 29.34 285 SER A N 1
ATOM 2401 C CA . SER A 1 285 ? 40.765 23.421 54.640 1.00 30.42 285 SER A CA 1
ATOM 2402 C C . SER A 1 285 ? 41.017 23.443 53.144 1.00 40.13 285 SER A C 1
ATOM 2403 O O . SER A 1 285 ? 42.087 23.025 52.700 1.00 48.44 285 SER A O 1
ATOM 2406 N N . VAL A 1 286 ? 40.045 23.900 52.358 1.00 42.09 286 VAL A N 1
ATOM 2407 C CA . VAL A 1 286 ? 40.082 23.801 50.905 1.00 47.15 286 VAL A CA 1
ATOM 2408 C C . VAL A 1 286 ? 40.025 25.201 50.314 1.00 53.32 286 VAL A C 1
ATOM 2409 O O . VAL A 1 286 ? 39.377 26.103 50.855 1.00 54.86 286 VAL A O 1
ATOM 2413 N N . GLU A 1 287 ? 40.721 25.375 49.194 1.00 54.34 287 GLU A N 1
ATOM 2414 C CA . GLU A 1 287 ? 40.672 26.617 48.434 1.00 60.26 287 GLU A CA 1
ATOM 2415 C C . GLU A 1 287 ? 39.241 26.926 47.978 1.00 59.08 287 GLU A C 1
ATOM 2416 O O . GLU A 1 287 ? 38.630 27.894 48.445 1.00 56.36 287 GLU A O 1
ATOM 2422 N N . ARG A 1 288 ? 38.678 26.066 47.128 1.00 55.63 288 ARG A N 1
ATOM 2423 C CA . ARG A 1 288 ? 37.401 26.311 46.462 1.00 53.59 288 ARG A CA 1
ATOM 2424 C C . ARG A 1 288 ? 36.333 25.656 47.321 1.00 47.62 288 ARG A C 1
ATOM 2425 O O . ARG A 1 288 ? 35.978 24.492 47.141 1.00 50.62 288 ARG A O 1
ATOM 2433 N N . ALA A 1 289 ? 35.834 26.415 48.289 1.00 41.23 289 ALA A N 1
ATOM 2434 C CA . ALA A 1 289 ? 34.965 25.860 49.318 1.00 40.02 289 ALA A CA 1
ATOM 2435 C C . ALA A 1 289 ? 33.502 25.992 48.896 1.00 34.88 289 ALA A C 1
ATOM 2436 O O . ALA A 1 289 ? 32.744 26.810 49.421 1.00 36.09 289 ALA A O 1
ATOM 2438 N N . SER A 1 290 ? 33.101 25.156 47.930 1.00 26.43 290 SER A N 1
ATOM 2439 C CA . SER A 1 290 ? 31.676 25.028 47.611 1.00 27.76 290 SER A CA 1
ATOM 2440 C C . SER A 1 290 ? 31.040 23.982 48.509 1.00 25.72 290 SER A C 1
ATOM 2441 O O . SER A 1 290 ? 31.458 22.818 48.475 1.00 28.06 290 SER A O 1
ATOM 2444 N N . PRO A 1 291 ? 30.025 24.326 49.300 1.00 21.30 291 PRO A N 1
ATOM 2445 C CA . PRO A 1 291 ? 29.364 23.317 50.119 1.00 19.47 291 PRO A CA 1
ATOM 2446 C C . PRO A 1 291 ? 28.374 22.441 49.362 1.00 15.30 291 PRO A C 1
ATOM 2447 O O . PRO A 1 291 ? 27.673 21.668 50.012 1.00 17.62 291 PRO A O 1
ATOM 2451 N N . TYR A 1 292 ? 28.296 22.514 48.026 1.00 17.62 292 TYR A N 1
ATOM 2452 C CA . TYR A 1 292 ? 27.210 21.852 47.311 1.00 16.11 292 TYR A CA 1
ATOM 2453 C C . TYR A 1 292 ? 27.652 20.589 46.593 1.00 17.18 292 TYR A C 1
ATOM 2454 O O . TYR A 1 292 ? 26.875 20.033 45.817 1.00 16.28 292 TYR A O 1
ATOM 2463 N N . LEU A 1 293 ? 28.857 20.108 46.873 1.00 16.61 293 LEU A N 1
ATOM 2464 C CA . LEU A 1 293 ? 29.436 18.942 46.222 1.00 15.16 293 LEU A CA 1
ATOM 2465 C C . LEU A 1 293 ? 29.495 17.785 47.212 1.00 14.32 293 LEU A C 1
ATOM 2466 O O . LEU A 1 293 ? 29.485 17.977 48.428 1.00 16.25 293 LEU A O 1
ATOM 2471 N N . ARG A 1 294 ? 29.570 16.571 46.679 1.00 15.85 294 ARG A N 1
ATOM 2472 C CA . ARG A 1 294 ? 29.984 15.428 47.488 1.00 17.37 294 ARG A CA 1
ATOM 2473 C C . ARG A 1 294 ? 31.507 15.373 47.453 1.00 14.91 294 ARG A C 1
ATOM 2474 O O . ARG A 1 294 ? 32.094 15.182 46.380 1.00 18.41 294 ARG A O 1
ATOM 2482 N N . TYR A 1 295 ? 32.147 15.507 48.615 1.00 14.39 295 TYR A N 1
ATOM 2483 C CA . TYR A 1 295 ? 33.606 15.430 48.695 1.00 16.99 295 TYR A CA 1
ATOM 2484 C C . TYR A 1 295 ? 34.041 14.028 49.086 1.00 16.17 295 TYR A C 1
ATOM 2485 O O . TYR A 1 295 ? 33.318 13.319 49.785 1.00 16.91 295 TYR A O 1
ATOM 2494 N N . TYR A 1 296 ? 35.250 13.636 48.649 1.00 18.31 296 TYR A N 1
ATOM 2495 C CA . TYR A 1 296 ? 35.850 12.383 49.104 1.00 18.05 296 TYR A CA 1
ATOM 2496 C C . TYR A 1 296 ? 37.151 12.716 49.811 1.00 17.95 296 TYR A C 1
ATOM 2497 O O . TYR A 1 296 ? 38.118 13.153 49.165 1.00 18.29 296 TYR A O 1
ATOM 2506 N N . PHE A 1 297 ? 37.184 12.496 51.118 1.00 16.06 297 PHE A N 1
ATOM 2507 C CA . PHE A 1 297 ? 38.422 12.710 51.859 1.00 16.21 297 PHE A CA 1
ATOM 2508 C C . PHE A 1 297 ? 39.396 11.598 51.513 1.00 17.15 297 PHE A C 1
ATOM 2509 O O . PHE A 1 297 ? 39.158 10.434 51.846 1.00 19.75 297 PHE A O 1
ATOM 2517 N N . ARG A 1 298 ? 40.482 11.966 50.825 1.00 18.28 298 ARG A N 1
ATOM 2518 C CA . ARG A 1 298 ? 41.540 11.037 50.402 1.00 19.41 298 ARG A CA 1
ATOM 2519 C C . ARG A 1 298 ? 40.970 9.852 49.626 1.00 22.13 298 ARG A C 1
ATOM 2520 O O . ARG A 1 298 ? 41.529 8.754 49.637 1.00 22.11 298 ARG A O 1
ATOM 2528 N N . GLU A 1 299 ? 39.847 10.086 48.939 1.00 22.01 299 GLU A N 1
ATOM 2529 C CA . GLU A 1 299 ? 39.157 9.078 48.131 1.00 19.37 299 GLU A CA 1
ATOM 2530 C C . GLU A 1 299 ? 38.714 7.861 48.947 1.00 18.86 299 GLU A C 1
ATOM 2531 O O . GLU A 1 299 ? 38.530 6.775 48.387 1.00 19.49 299 GLU A O 1
ATOM 2537 N N . LEU A 1 300 ? 38.500 8.030 50.257 1.00 18.38 300 LEU A N 1
ATOM 2538 C CA . LEU A 1 300 ? 38.188 6.940 51.178 1.00 18.25 300 LEU A CA 1
ATOM 2539 C C . LEU A 1 300 ? 36.836 7.101 51.864 1.00 19.75 300 LEU A C 1
ATOM 2540 O O . LEU A 1 300 ? 36.143 6.110 52.068 1.00 19.27 300 LEU A O 1
ATOM 2545 N N . ILE A 1 301 ? 36.452 8.311 52.254 1.00 17.11 301 ILE A N 1
ATOM 2546 C CA . ILE A 1 301 ? 35.196 8.527 52.980 1.00 16.25 301 ILE A CA 1
ATOM 2547 C C . ILE A 1 301 ? 34.495 9.731 52.367 1.00 18.41 301 ILE A C 1
ATOM 2548 O O . ILE A 1 301 ? 35.131 10.756 52.106 1.00 21.19 301 ILE A O 1
ATOM 2553 N N . SER A 1 302 ? 33.186 9.613 52.129 1.00 15.99 302 SER A N 1
ATOM 2554 C CA . SER A 1 302 ? 32.442 10.734 51.570 1.00 15.33 302 SER A CA 1
ATOM 2555 C C . SER A 1 302 ? 32.136 11.750 52.651 1.00 17.30 302 SER A C 1
ATOM 2556 O O . SER A 1 302 ? 31.814 11.396 53.790 1.00 15.80 302 SER A O 1
ATOM 2559 N N . VAL A 1 303 ? 32.236 13.021 52.297 1.00 15.86 303 VAL A N 1
ATOM 2560 C CA . VAL A 1 303 ? 32.025 14.098 53.258 1.00 12.71 303 VAL A CA 1
ATOM 2561 C C . VAL A 1 303 ? 31.152 15.159 52.609 1.00 13.57 303 VAL A C 1
ATOM 2562 O O . VAL A 1 303 ? 31.453 15.625 51.508 1.00 16.10 303 VAL A O 1
ATOM 2566 N N . PHE A 1 304 ? 30.054 15.523 53.273 1.00 13.60 304 PHE A N 1
ATOM 2567 C CA . PHE A 1 304 ? 29.292 16.687 52.858 1.00 10.85 304 PHE A CA 1
ATOM 2568 C C . PHE A 1 304 ? 29.467 17.764 53.906 1.00 12.09 304 PHE A C 1
ATOM 2569 O O . PHE A 1 304 ? 29.636 17.475 55.088 1.00 13.25 304 PHE A O 1
ATOM 2577 N N . PHE A 1 305 ? 29.447 19.008 53.453 1.00 11.70 305 PHE A N 1
ATOM 2578 C CA . PHE A 1 305 ? 29.552 20.152 54.340 1.00 14.92 305 PHE A CA 1
ATOM 2579 C C . PHE A 1 305 ? 28.200 20.835 54.384 1.00 14.63 305 PHE A C 1
ATOM 2580 O O . PHE A 1 305 ? 27.637 21.148 53.326 1.00 14.88 305 PHE A O 1
ATOM 2588 N N . ARG A 1 306 ? 27.673 21.043 55.597 1.00 13.56 306 ARG A N 1
ATOM 2589 C CA . ARG A 1 306 ? 26.346 21.647 55.706 1.00 10.99 306 ARG A CA 1
ATOM 2590 C C . ARG A 1 306 ? 26.374 23.097 55.229 1.00 14.17 306 ARG A C 1
ATOM 2591 O O . ARG A 1 306 ? 27.384 23.789 55.335 1.00 15.22 306 ARG A O 1
ATOM 2599 N N . ASP A 1 307 ? 25.235 23.548 54.700 1.00 12.52 307 ASP A N 1
ATOM 2600 C CA . ASP A 1 307 ? 25.038 24.963 54.411 1.00 12.76 307 ASP A CA 1
ATOM 2601 C C . ASP A 1 307 ? 24.790 25.643 55.753 1.00 16.26 307 ASP A C 1
ATOM 2602 O O . ASP A 1 307 ? 23.728 25.459 56.367 1.00 11.54 307 ASP A O 1
ATOM 2607 N N . LYS A 1 308 ? 25.790 26.379 56.230 1.00 13.56 308 LYS A N 1
ATOM 2608 C CA . LYS A 1 308 ? 25.697 26.967 57.554 1.00 14.98 308 LYS A CA 1
ATOM 2609 C C . LYS A 1 308 ? 24.629 28.048 57.602 1.00 15.85 308 LYS A C 1
ATOM 2610 O O . LYS A 1 308 ? 23.879 28.144 58.581 1.00 13.90 308 LYS A O 1
ATOM 2616 N N . THR A 1 309 ? 24.501 28.835 56.534 1.00 12.56 309 THR A N 1
ATOM 2617 C CA . THR A 1 309 ? 23.516 29.911 56.546 1.00 14.62 309 THR A CA 1
ATOM 2618 C C . THR A 1 309 ? 22.099 29.368 56.702 1.00 13.73 309 THR A C 1
ATOM 2619 O O . THR A 1 309 ? 21.347 29.827 57.572 1.00 13.60 309 THR A O 1
ATOM 2623 N N . LEU A 1 310 ? 21.724 28.344 55.903 1.00 11.61 310 LEU A N 1
ATOM 2624 C CA . LEU A 1 310 ? 20.377 27.777 56.009 1.00 11.67 310 LEU A CA 1
ATOM 2625 C C . LEU A 1 310 ? 20.164 27.059 57.342 1.00 13.43 310 LEU A C 1
ATOM 2626 O O . LEU A 1 310 ? 19.086 27.165 57.940 1.00 13.07 310 LEU A O 1
ATOM 2631 N N . SER A 1 311 ? 21.192 26.360 57.839 1.00 8.81 311 SER A N 1
ATOM 2632 C CA . SER A 1 311 ? 21.094 25.674 59.123 1.00 11.71 311 SER A CA 1
ATOM 2633 C C . SER A 1 311 ? 20.909 26.655 60.271 1.00 11.71 311 SER A C 1
ATOM 2634 O O . SER A 1 311 ? 20.110 26.401 61.186 1.00 10.95 311 SER A O 1
ATOM 2637 N N . ASP A 1 312 ? 21.622 27.773 60.224 1.00 11.80 312 ASP A N 1
ATOM 2638 C CA . ASP A 1 312 ? 21.505 28.796 61.263 1.00 14.22 312 ASP A CA 1
ATOM 2639 C C . ASP A 1 312 ? 20.213 29.603 61.157 1.00 13.16 312 ASP A C 1
ATOM 2640 O O . ASP A 1 312 ? 19.722 30.089 62.181 1.00 11.21 312 ASP A O 1
ATOM 2645 N N . LEU A 1 313 ? 19.637 29.764 59.957 1.00 11.50 313 LEU A N 1
ATOM 2646 C CA . LEU A 1 313 ? 18.340 30.448 59.899 1.00 9.86 313 LEU A CA 1
ATOM 2647 C C . LEU A 1 313 ? 17.277 29.667 60.637 1.00 9.90 313 LEU A C 1
ATOM 2648 O O . LEU A 1 313 ? 16.472 30.248 61.375 1.00 12.65 313 LEU A O 1
ATOM 2653 N N . ILE A 1 314 ? 17.229 28.346 60.422 1.00 8.71 314 ILE A N 1
ATOM 2654 C CA . ILE A 1 314 ? 16.267 27.528 61.163 1.00 8.47 314 ILE A CA 1
ATOM 2655 C C . ILE A 1 314 ? 16.606 27.542 62.648 1.00 13.06 314 ILE A C 1
ATOM 2656 O O . ILE A 1 314 ? 15.723 27.692 63.502 1.00 10.11 314 ILE A O 1
ATOM 2661 N N . GLY A 1 315 ? 17.891 27.449 62.982 1.00 9.75 315 GLY A N 1
ATOM 2662 C CA . GLY A 1 315 ? 18.234 27.320 64.388 1.00 9.49 315 GLY A CA 1
ATOM 2663 C C . GLY A 1 315 ? 18.087 28.603 65.184 1.00 11.58 315 GLY A C 1
ATOM 2664 O O . GLY A 1 315 ? 17.857 28.558 66.398 1.00 15.54 315 GLY A O 1
ATOM 2665 N N . PHE A 1 316 ? 18.288 29.756 64.546 1.00 11.09 316 PHE A N 1
ATOM 2666 C CA . PHE A 1 316 ? 18.391 31.011 65.269 1.00 12.32 316 PHE A CA 1
ATOM 2667 C C . PHE A 1 316 ? 17.537 32.152 64.744 1.00 11.58 316 PHE A C 1
ATOM 2668 O O . PHE A 1 316 ? 17.262 33.068 65.521 1.00 14.12 316 PHE A O 1
ATOM 2676 N N . SER A 1 317 ? 17.117 32.155 63.473 1.00 11.25 317 SER A N 1
ATOM 2677 C CA . SER A 1 317 ? 16.407 33.303 62.911 1.00 11.09 317 SER A CA 1
ATOM 2678 C C . SER A 1 317 ? 14.892 33.110 62.924 1.00 10.92 317 SER A C 1
ATOM 2679 O O . SER A 1 317 ? 14.150 33.906 63.505 1.00 14.83 317 SER A O 1
ATOM 2682 N N . TYR A 1 318 ? 14.426 31.999 62.338 1.00 10.31 318 TYR A N 1
ATOM 2683 C CA . TYR A 1 318 ? 13.021 31.863 61.951 1.00 10.35 318 TYR A CA 1
ATOM 2684 C C . TYR A 1 318 ? 12.067 31.747 63.134 1.00 10.35 318 TYR A C 1
ATOM 2685 O O . TYR A 1 318 ? 10.852 31.918 62.950 1.00 10.63 318 TYR A O 1
ATOM 2694 N N . HIS A 1 319 ? 12.557 31.460 64.341 1.00 10.35 319 HIS A N 1
ATOM 2695 C CA . HIS A 1 319 ? 11.628 31.428 65.475 1.00 10.35 319 HIS A CA 1
ATOM 2696 C C . HIS A 1 319 ? 10.878 32.731 65.622 1.00 11.53 319 HIS A C 1
ATOM 2697 O O . HIS A 1 319 ? 9.753 32.741 66.147 1.00 15.06 319 HIS A O 1
ATOM 2704 N N . ALA A 1 320 ? 11.461 33.839 65.140 1.00 11.67 320 ALA A N 1
ATOM 2705 C CA . ALA A 1 320 ? 10.903 35.167 65.316 1.00 16.53 320 ALA A CA 1
ATOM 2706 C C . ALA A 1 320 ? 10.126 35.672 64.099 1.00 21.64 320 ALA A C 1
ATOM 2707 O O . ALA A 1 320 ? 9.604 36.786 64.138 1.00 33.91 320 ALA A O 1
ATOM 2709 N N . TRP A 1 321 ? 10.008 34.881 63.040 1.00 12.53 321 TRP A N 1
ATOM 2710 C CA . TRP A 1 321 ? 9.267 35.260 61.847 1.00 12.89 321 TRP A CA 1
ATOM 2711 C C . TRP A 1 321 ? 7.851 34.690 61.879 1.00 12.87 321 TRP A C 1
ATOM 2712 O O . TRP A 1 321 ? 7.604 33.627 62.457 1.00 15.93 321 TRP A O 1
ATOM 2723 N N . ASN A 1 322 ? 6.955 35.349 61.156 1.00 14.08 322 ASN A N 1
ATOM 2724 C CA . ASN A 1 322 ? 5.707 34.726 60.741 1.00 13.90 322 ASN A CA 1
ATOM 2725 C C . ASN A 1 322 ? 6.055 33.484 59.945 1.00 15.23 322 ASN A C 1
ATOM 2726 O O . ASN A 1 322 ? 6.933 33.539 59.083 1.00 15.24 322 ASN A O 1
ATOM 2731 N N . ALA A 1 323 ? 5.397 32.360 60.256 1.00 13.98 323 ALA A N 1
ATOM 2732 C CA . ALA A 1 323 ? 5.805 31.080 59.680 1.00 12.82 323 ALA A CA 1
ATOM 2733 C C . ALA A 1 323 ? 5.791 31.090 58.155 1.00 13.76 323 ALA A C 1
ATOM 2734 O O . ALA A 1 323 ? 6.727 30.581 57.523 1.00 11.95 323 ALA A O 1
ATOM 2736 N N . GLU A 1 324 ? 4.735 31.631 57.539 1.00 15.33 324 GLU A N 1
ATOM 2737 C CA . GLU A 1 324 ? 4.688 31.626 56.076 1.00 16.48 324 GLU A CA 1
ATOM 2738 C C . GLU A 1 324 ? 5.838 32.443 55.473 1.00 17.27 324 GLU A C 1
ATOM 2739 O O . GLU A 1 324 ? 6.404 32.060 54.448 1.00 15.66 324 GLU A O 1
ATOM 2745 N N . ASP A 1 325 ? 6.225 33.553 56.108 1.00 16.89 325 ASP A N 1
ATOM 2746 C CA . ASP A 1 325 ? 7.316 34.347 55.552 1.00 14.21 325 ASP A CA 1
ATOM 2747 C C . ASP A 1 325 ? 8.683 33.705 55.738 1.00 13.40 325 ASP A C 1
ATOM 2748 O O . ASP A 1 325 ? 9.568 33.887 54.884 1.00 13.63 325 ASP A O 1
ATOM 2753 N N . ALA A 1 326 ? 8.886 32.947 56.827 1.00 12.58 326 ALA A N 1
ATOM 2754 C CA . ALA A 1 326 ? 10.129 32.200 56.988 1.00 11.86 326 ALA A CA 1
ATOM 2755 C C . ALA A 1 326 ? 10.237 31.111 55.921 1.00 12.01 326 ALA A C 1
ATOM 2756 O O . ALA A 1 326 ? 11.306 30.915 55.331 1.00 11.55 326 ALA A O 1
ATOM 2758 N N . VAL A 1 327 ? 9.124 30.428 55.634 1.00 11.72 327 VAL A N 1
ATOM 2759 C CA . VAL A 1 327 ? 9.146 29.393 54.594 1.00 12.43 327 VAL A CA 1
ATOM 2760 C C . VAL A 1 327 ? 9.430 30.007 53.225 1.00 12.70 327 VAL A C 1
ATOM 2761 O O . VAL A 1 327 ? 10.255 29.484 52.461 1.00 12.93 327 VAL A O 1
ATOM 2765 N N . ARG A 1 328 ? 8.786 31.130 52.902 1.00 14.31 328 ARG A N 1
ATOM 2766 C CA . ARG A 1 328 ? 9.070 31.804 51.633 1.00 15.90 328 ARG A CA 1
ATOM 2767 C C . ARG A 1 328 ? 10.540 32.215 51.550 1.00 15.63 328 ARG A C 1
ATOM 2768 O O . ARG A 1 328 ? 11.172 32.071 50.494 1.00 16.31 328 ARG A O 1
ATOM 2776 N N . ASP A 1 329 ? 11.112 32.708 52.664 1.00 13.66 329 ASP A N 1
ATOM 2777 C CA . ASP A 1 329 ? 12.525 33.082 52.651 1.00 13.69 329 ASP A CA 1
ATOM 2778 C C . ASP A 1 329 ? 13.399 31.874 52.364 1.00 13.07 329 ASP A C 1
ATOM 2779 O O . ASP A 1 329 ? 14.344 31.954 51.558 1.00 13.48 329 ASP A O 1
ATOM 2784 N N . PHE A 1 330 ? 13.097 30.754 53.025 1.00 13.77 330 PHE A N 1
ATOM 2785 C CA . PHE A 1 330 ? 13.897 29.543 52.896 1.00 13.48 330 PHE A CA 1
ATOM 2786 C C . PHE A 1 330 ? 13.853 29.004 51.473 1.00 12.12 330 PHE A C 1
ATOM 2787 O O . PHE A 1 330 ? 14.902 28.721 50.866 1.00 12.26 330 PHE A O 1
ATOM 2795 N N . ILE A 1 331 ? 12.643 28.838 50.932 1.00 12.51 331 ILE A N 1
ATOM 2796 C CA . ILE A 1 331 ? 12.493 28.373 49.550 1.00 13.19 331 ILE A CA 1
ATOM 2797 C C . ILE A 1 331 ? 13.183 29.333 48.585 1.00 14.10 331 ILE A C 1
ATOM 2798 O O . ILE A 1 331 ? 13.836 28.915 47.622 1.00 16.16 331 ILE A O 1
ATOM 2803 N N . GLY A 1 332 ? 13.029 30.643 48.819 1.00 14.56 332 GLY A N 1
ATOM 2804 C CA . GLY A 1 332 ? 13.683 31.625 47.970 1.00 17.55 332 GLY A CA 1
ATOM 2805 C C . GLY A 1 332 ? 15.194 31.505 47.962 1.00 15.46 332 GLY A C 1
ATOM 2806 O O . GLY A 1 332 ? 15.835 31.692 46.922 1.00 16.33 332 GLY A O 1
ATOM 2807 N N . ARG A 1 333 ? 15.789 31.221 49.123 1.00 17.16 333 ARG A N 1
ATOM 2808 C CA . ARG A 1 333 ? 17.236 30.999 49.158 1.00 14.42 333 ARG A CA 1
ATOM 2809 C C . ARG A 1 333 ? 17.624 29.724 48.414 1.00 16.95 333 ARG A C 1
ATOM 2810 O O . ARG A 1 333 ? 18.666 29.686 47.761 1.00 18.44 333 ARG A O 1
ATOM 2818 N N . LEU A 1 334 ? 16.824 28.663 48.518 1.00 14.80 334 LEU A N 1
ATOM 2819 C CA . LEU A 1 334 ? 17.114 27.449 47.748 1.00 14.19 334 LEU A CA 1
ATOM 2820 C C . LEU A 1 334 ? 17.031 27.716 46.248 1.00 17.36 334 LEU A C 1
ATOM 2821 O O . LEU A 1 334 ? 17.864 27.230 45.475 1.00 16.70 334 LEU A O 1
ATOM 2826 N N . LYS A 1 335 ? 16.030 28.475 45.820 1.00 16.22 335 LYS A N 1
ATOM 2827 C CA . LYS A 1 335 ? 15.941 28.862 44.415 1.00 18.21 335 LYS A CA 1
ATOM 2828 C C . LYS A 1 335 ? 17.192 29.605 43.949 1.00 22.20 335 LYS A C 1
ATOM 2829 O O . LYS A 1 335 ? 17.689 29.362 42.846 1.00 22.85 335 LYS A O 1
ATOM 2835 N N . LYS A 1 336 ? 17.722 30.518 44.775 1.00 18.24 336 LYS A N 1
ATOM 2836 C CA . LYS A 1 336 ? 18.946 31.219 44.398 1.00 22.32 336 LYS A CA 1
ATOM 2837 C C . LYS A 1 336 ? 20.132 30.263 44.266 1.00 21.38 336 LYS A C 1
ATOM 2838 O O . LYS A 1 336 ? 20.940 30.406 43.337 1.00 24.74 336 LYS A O 1
ATOM 2844 N N . ILE A 1 337 ? 20.261 29.285 45.177 1.00 20.57 337 ILE A N 1
ATOM 2845 C CA . ILE A 1 337 ? 21.313 28.273 45.014 1.00 22.40 337 ILE A CA 1
ATOM 2846 C C . ILE A 1 337 ? 21.120 27.514 43.705 1.00 24.65 337 ILE A C 1
ATOM 2847 O O . ILE A 1 337 ? 22.071 27.292 42.938 1.00 24.56 337 ILE A O 1
ATOM 2852 N N . HIS A 1 338 ? 19.888 27.078 43.445 1.00 19.31 338 HIS A N 1
ATOM 2853 C CA . HIS A 1 338 ? 19.583 26.332 42.224 1.00 20.15 338 HIS A CA 1
ATOM 2854 C C . HIS A 1 338 ? 19.983 27.112 40.976 1.00 25.78 338 HIS A C 1
ATOM 2855 O O . HIS A 1 338 ? 20.527 26.543 40.013 1.00 26.27 338 HIS A O 1
ATOM 2862 N N . GLU A 1 339 ? 19.726 28.417 40.969 1.00 22.72 339 GLU A N 1
ATOM 2863 C CA . GLU A 1 339 ? 20.045 29.226 39.792 1.00 33.31 339 GLU A CA 1
ATOM 2864 C C . GLU A 1 339 ? 21.508 29.654 39.729 1.00 31.17 339 GLU A C 1
ATOM 2865 O O . GLU A 1 339 ? 21.960 30.083 38.667 1.00 35.92 339 GLU A O 1
ATOM 2871 N N . SER A 1 340 ? 22.267 29.513 40.814 1.00 31.80 340 SER A N 1
ATOM 2872 C CA . SER A 1 340 ? 23.639 30.007 40.876 1.00 34.05 340 SER A CA 1
ATOM 2873 C C . SER A 1 340 ? 24.679 29.023 40.350 1.00 36.65 340 SER A C 1
ATOM 2874 O O . SER A 1 340 ? 25.802 29.438 40.051 1.00 36.99 340 SER A O 1
ATOM 2877 N N . VAL A 1 341 ? 24.356 27.736 40.258 1.00 30.78 341 VAL A N 1
ATOM 2878 C CA . VAL A 1 341 ? 25.325 26.724 39.861 1.00 35.79 341 VAL A CA 1
ATOM 2879 C C . VAL A 1 341 ? 24.822 26.039 38.598 1.00 37.20 341 VAL A C 1
ATOM 2880 O O . VAL A 1 341 ? 23.628 26.040 38.286 1.00 36.94 341 VAL A O 1
ATOM 2884 N N . ASP A 1 342 ? 25.762 25.459 37.851 1.00 41.38 342 ASP A N 1
ATOM 2885 C CA . ASP A 1 342 ? 25.412 24.804 36.600 1.00 47.39 342 ASP A CA 1
ATOM 2886 C C . ASP A 1 342 ? 25.188 23.302 36.743 1.00 45.16 342 ASP A C 1
ATOM 2887 O O . ASP A 1 342 ? 24.795 22.656 35.765 1.00 52.19 342 ASP A O 1
ATOM 2892 N N . PHE A 1 343 ? 25.405 22.732 37.926 1.00 31.90 343 PHE A N 1
ATOM 2893 C CA . PHE A 1 343 ? 25.224 21.314 38.212 1.00 25.92 343 PHE A CA 1
ATOM 2894 C C . PHE A 1 343 ? 24.048 21.167 39.179 1.00 23.69 343 PHE A C 1
ATOM 2895 O O . PHE A 1 343 ? 23.381 22.149 39.513 1.00 24.44 343 PHE A O 1
ATOM 2903 N N . GLN A 1 344 ? 23.798 19.935 39.637 1.00 22.95 344 GLN A N 1
ATOM 2904 C CA . GLN A 1 344 ? 22.726 19.696 40.595 1.00 20.49 344 GLN A CA 1
ATOM 2905 C C . GLN A 1 344 ? 23.313 19.788 41.995 1.00 19.88 344 GLN A C 1
ATOM 2906 O O . GLN A 1 344 ? 24.016 18.851 42.420 1.00 21.47 344 GLN A O 1
ATOM 2912 N N . PRO A 1 345 ? 23.046 20.858 42.755 1.00 19.37 345 PRO A N 1
ATOM 2913 C CA . PRO A 1 345 ? 23.691 21.022 44.063 1.00 18.34 345 PRO A CA 1
ATOM 2914 C C . PRO A 1 345 ? 23.068 20.115 45.104 1.00 17.37 345 PRO A C 1
ATOM 2915 O O . PRO A 1 345 ? 21.879 19.792 45.049 1.00 17.66 345 PRO A O 1
ATOM 2919 N N . VAL A 1 346 ? 23.891 19.719 46.072 1.00 13.74 346 VAL A N 1
ATOM 2920 C CA . VAL A 1 346 ? 23.413 18.995 47.241 1.00 14.18 346 VAL A CA 1
ATOM 2921 C C . VAL A 1 346 ? 23.539 19.934 48.424 1.00 16.24 346 VAL A C 1
ATOM 2922 O O . VAL A 1 346 ? 24.634 20.420 48.734 1.00 16.59 346 VAL A O 1
ATOM 2926 N N . VAL A 1 347 ? 22.426 20.166 49.108 1.00 11.40 347 VAL A N 1
ATOM 2927 C CA . VAL A 1 347 ? 22.345 21.144 50.177 1.00 12.13 347 VAL A CA 1
ATOM 2928 C C . VAL A 1 347 ? 22.009 20.393 51.457 1.00 10.77 347 VAL A C 1
ATOM 2929 O O . VAL A 1 347 ? 20.865 19.939 51.649 1.00 12.70 347 VAL A O 1
ATOM 2933 N N . PHE A 1 348 ? 22.983 20.316 52.358 1.00 9.73 348 PHE A N 1
ATOM 2934 C CA . PHE A 1 348 ? 22.801 19.686 53.666 1.00 9.70 348 PHE A CA 1
ATOM 2935 C C . PHE A 1 348 ? 22.394 20.743 54.683 1.00 10.51 348 PHE A C 1
ATOM 2936 O O . PHE A 1 348 ? 23.081 21.748 54.856 1.00 13.29 348 PHE A O 1
ATOM 2944 N N . VAL A 1 349 ? 21.260 20.510 55.355 1.00 11.76 349 VAL A N 1
ATOM 2945 C CA . VAL A 1 349 ? 20.782 21.365 56.435 1.00 10.39 349 VAL A CA 1
ATOM 2946 C C . VAL A 1 349 ? 20.892 20.524 57.695 1.00 9.16 349 VAL A C 1
ATOM 2947 O O . VAL A 1 349 ? 20.178 19.525 57.834 1.00 9.76 349 VAL A O 1
ATOM 2951 N N . VAL A 1 350 ? 21.816 20.870 58.590 1.00 9.16 350 VAL A N 1
ATOM 2952 C CA . VAL A 1 350 ? 22.147 19.998 59.721 1.00 11.99 350 VAL A CA 1
ATOM 2953 C C . VAL A 1 350 ? 22.203 20.855 60.972 1.00 7.45 350 VAL A C 1
ATOM 2954 O O . VAL A 1 350 ? 22.892 21.874 60.995 1.00 10.01 350 VAL A O 1
ATOM 2958 N N . LEU A 1 351 ? 21.448 20.468 62.001 1.00 8.25 351 LEU A N 1
ATOM 2959 C CA . LEU A 1 351 ? 21.452 21.231 63.248 1.00 12.37 351 LEU A CA 1
ATOM 2960 C C . LEU A 1 351 ? 20.788 20.363 64.300 1.00 8.41 351 LEU A C 1
ATOM 2961 O O . LEU A 1 351 ? 20.291 19.271 63.991 1.00 9.89 351 LEU A O 1
ATOM 2966 N N . ASP A 1 352 ? 20.862 20.823 65.558 1.00 8.20 352 ASP A N 1
ATOM 2967 C CA . ASP A 1 352 ? 20.172 20.110 66.627 1.00 9.23 352 ASP A CA 1
ATOM 2968 C C . ASP A 1 352 ? 18.701 19.993 66.265 1.00 11.09 352 ASP A C 1
ATOM 2969 O O . ASP A 1 352 ? 18.121 20.917 65.719 1.00 11.95 352 ASP A O 1
ATOM 2974 N N . GLY A 1 353 ? 18.116 18.826 66.505 1.00 7.64 353 GLY A N 1
ATOM 2975 C CA . GLY A 1 353 ? 16.737 18.632 66.118 1.00 7.40 353 GLY A CA 1
ATOM 2976 C C . GLY A 1 353 ? 15.728 18.928 67.193 1.00 7.39 353 GLY A C 1
ATOM 2977 O O . GLY A 1 353 ? 14.537 18.877 66.888 1.00 7.72 353 GLY A O 1
ATOM 2978 N N . GLU A 1 354 ? 16.141 19.260 68.434 1.00 7.73 354 GLU A N 1
ATOM 2979 C CA . GLU A 1 354 ? 15.175 19.441 69.523 1.00 8.02 354 GLU A CA 1
ATOM 2980 C C . GLU A 1 354 ? 15.290 20.767 70.268 1.00 8.45 354 GLU A C 1
ATOM 2981 O O . GLU A 1 354 ? 14.437 21.044 71.128 1.00 10.54 354 GLU A O 1
ATOM 2987 N N . ASN A 1 355 ? 16.274 21.624 69.937 1.00 8.01 355 ASN A N 1
ATOM 2988 C CA . ASN A 1 355 ? 16.567 22.789 70.799 1.00 10.66 355 ASN A CA 1
ATOM 2989 C C . ASN A 1 355 ? 16.013 24.113 70.301 1.00 12.74 355 ASN A C 1
ATOM 2990 O O . ASN A 1 355 ? 15.876 25.053 71.109 1.00 12.33 355 ASN A O 1
ATOM 2995 N N . CYS A 1 356 ? 15.618 24.214 69.037 1.00 10.24 356 CYS A N 1
ATOM 2996 C CA . CYS A 1 356 ? 15.195 25.523 68.538 1.00 8.98 356 CYS A CA 1
ATOM 2997 C C . CYS A 1 356 ? 13.678 25.743 68.619 1.00 9.94 356 CYS A C 1
ATOM 2998 O O . CYS A 1 356 ? 13.240 26.909 68.700 1.00 8.94 356 CYS A O 1
ATOM 3001 N N . TRP A 1 357 ? 12.886 24.688 68.706 1.00 9.21 357 TRP A N 1
ATOM 3002 C CA . TRP A 1 357 ? 11.435 24.779 68.509 1.00 9.16 357 TRP A CA 1
ATOM 3003 C C . TRP A 1 357 ? 10.741 25.456 69.677 1.00 9.94 357 TRP A C 1
ATOM 3004 O O . TRP A 1 357 ? 9.690 26.085 69.485 1.00 9.98 357 TRP A O 1
ATOM 3015 N N . GLU A 1 358 ? 11.307 25.359 70.889 1.00 9.62 358 GLU A N 1
ATOM 3016 C CA . GLU A 1 358 ? 10.652 25.982 72.033 1.00 10.33 358 GLU A CA 1
ATOM 3017 C C . GLU A 1 358 ? 10.600 27.496 71.925 1.00 10.66 358 GLU A C 1
ATOM 3018 O O . GLU A 1 358 ? 9.811 28.117 72.635 1.00 11.33 358 GLU A O 1
ATOM 3024 N N . TYR A 1 359 ? 11.390 28.083 71.027 1.00 10.31 359 TYR A N 1
ATOM 3025 C CA . TYR A 1 359 ? 11.398 29.528 70.806 1.00 10.74 359 TYR A CA 1
ATOM 3026 C C . TYR A 1 359 ? 10.453 29.940 69.694 1.00 11.77 359 TYR A C 1
ATOM 3027 O O . TYR A 1 359 ? 10.279 31.136 69.469 1.00 12.31 359 TYR A O 1
ATOM 3036 N N . TYR A 1 360 ? 9.884 28.993 68.961 1.00 10.37 360 TYR A N 1
ATOM 3037 C CA . TYR A 1 360 ? 8.876 29.289 67.945 1.00 10.47 360 TYR A CA 1
ATOM 3038 C C . TYR A 1 360 ? 7.468 29.288 68.521 1.00 12.94 360 TYR A C 1
ATOM 3039 O O . TYR A 1 360 ? 7.154 28.535 69.435 1.00 12.47 360 TYR A O 1
ATOM 3048 N N . GLU A 1 361 ? 6.595 30.074 67.897 1.00 14.32 361 GLU A N 1
ATOM 3049 C CA . GLU A 1 361 ? 5.157 29.966 68.160 1.00 16.31 361 GLU A CA 1
ATOM 3050 C C . GLU A 1 361 ? 4.666 28.531 68.017 1.00 15.10 361 GLU A C 1
ATOM 3051 O O . GLU A 1 361 ? 4.997 27.847 67.045 1.00 12.96 361 GLU A O 1
ATOM 3057 N N . GLU A 1 362 ? 3.853 28.076 68.989 1.00 13.75 362 GLU A N 1
ATOM 3058 C CA . GLU A 1 362 ? 3.293 26.717 68.965 1.00 17.37 362 GLU A CA 1
ATOM 3059 C C . GLU A 1 362 ? 4.357 25.654 68.702 1.00 17.30 362 GLU A C 1
ATOM 3060 O O . GLU A 1 362 ? 4.120 24.667 67.986 1.00 11.01 362 GLU A O 1
ATOM 3066 N N . ASN A 1 363 ? 5.534 25.822 69.325 1.00 11.61 363 ASN A N 1
ATOM 3067 C CA . ASN A 1 363 ? 6.615 24.838 69.271 1.00 10.69 363 ASN A CA 1
ATOM 3068 C C . ASN A 1 363 ? 7.060 24.534 67.836 1.00 11.99 363 ASN A C 1
ATOM 3069 O O . ASN A 1 363 ? 7.375 23.379 67.498 1.00 11.65 363 ASN A O 1
ATOM 3074 N N . GLY A 1 364 ? 7.003 25.528 66.959 1.00 11.82 364 GLY A N 1
ATOM 3075 C CA . GLY A 1 364 ? 7.457 25.316 65.588 1.00 12.02 364 GLY A CA 1
ATOM 3076 C C . GLY A 1 364 ? 6.503 24.567 64.685 1.00 13.15 364 GLY A C 1
ATOM 3077 O O . GLY A 1 364 ? 6.866 24.267 63.539 1.00 12.47 364 GLY A O 1
ATOM 3078 N N . ILE A 1 365 ? 5.291 24.269 65.142 1.00 9.99 365 ILE A N 1
ATOM 3079 C CA . ILE A 1 365 ? 4.410 23.393 64.364 1.00 9.35 365 ILE A CA 1
ATOM 3080 C C . ILE A 1 365 ? 3.885 24.140 63.137 1.00 13.99 365 ILE A C 1
ATOM 3081 O O . ILE A 1 365 ? 3.975 23.603 62.017 1.00 14.03 365 ILE A O 1
ATOM 3086 N N . PRO A 1 366 ? 3.419 25.385 63.248 1.00 11.41 366 PRO A N 1
ATOM 3087 C CA . PRO A 1 366 ? 3.077 26.122 62.004 1.00 14.78 366 PRO A CA 1
ATOM 3088 C C . PRO A 1 366 ? 4.225 26.179 61.009 1.00 16.92 366 PRO A C 1
ATOM 3089 O O . PRO A 1 366 ? 4.029 25.918 59.812 1.00 15.31 366 PRO A O 1
ATOM 3093 N N . PHE A 1 367 ? 5.424 26.529 61.477 1.00 11.09 367 PHE A N 1
ATOM 3094 C CA . PHE A 1 367 ? 6.579 26.613 60.591 1.00 10.11 367 PHE A CA 1
ATOM 3095 C C . PHE A 1 367 ? 6.861 25.283 59.886 1.00 9.22 367 PHE A C 1
ATOM 3096 O O . PHE A 1 367 ? 7.016 25.255 58.656 1.00 10.76 367 PHE A O 1
ATOM 3104 N N . LEU A 1 368 ? 6.989 24.191 60.651 1.00 9.26 368 LEU A N 1
ATOM 3105 C CA . LEU A 1 368 ? 7.367 22.920 60.035 1.00 8.44 368 LEU A CA 1
ATOM 3106 C C . LEU A 1 368 ? 6.242 22.378 59.161 1.00 10.17 368 LEU A C 1
ATOM 3107 O O . LEU A 1 368 ? 6.497 21.812 58.092 1.00 9.95 368 LEU A O 1
ATOM 3112 N N . GLU A 1 369 ? 4.989 22.519 59.585 1.00 9.12 369 GLU A N 1
ATOM 3113 C CA . GLU A 1 369 ? 3.914 22.054 58.704 1.00 11.63 369 GLU A CA 1
ATOM 3114 C C . GLU A 1 369 ? 3.903 22.824 57.392 1.00 13.18 369 GLU A C 1
ATOM 3115 O O . GLU A 1 369 ? 3.679 22.262 56.308 1.00 13.63 369 GLU A O 1
ATOM 3121 N N . LYS A 1 370 ? 4.145 24.122 57.459 1.00 10.78 370 LYS A N 1
ATOM 3122 C CA . LYS A 1 370 ? 4.165 24.885 56.231 1.00 11.71 370 LYS A CA 1
ATOM 3123 C C . LYS A 1 370 ? 5.390 24.543 55.395 1.00 11.16 370 LYS A C 1
ATOM 3124 O O . LYS A 1 370 ? 5.292 24.450 54.163 1.00 15.90 370 LYS A O 1
ATOM 3130 N N . LEU A 1 371 ? 6.544 24.419 56.034 1.00 10.12 371 LEU A N 1
ATOM 3131 C CA . LEU A 1 371 ? 7.771 24.105 55.301 1.00 9.72 371 LEU A CA 1
ATOM 3132 C C . LEU A 1 371 ? 7.658 22.765 54.585 1.00 11.82 371 LEU A C 1
ATOM 3133 O O . LEU A 1 371 ? 7.974 22.652 53.393 1.00 12.78 371 LEU A O 1
ATOM 3138 N N . TYR A 1 372 ? 7.228 21.738 55.304 1.00 11.17 372 TYR A N 1
ATOM 3139 C CA . TYR A 1 372 ? 7.123 20.413 54.710 1.00 10.85 372 TYR A CA 1
ATOM 3140 C C . TYR A 1 372 ? 6.027 20.332 53.656 1.00 13.06 372 TYR A C 1
ATOM 3141 O O . TYR A 1 372 ? 6.203 19.662 52.620 1.00 15.52 372 TYR A O 1
ATOM 3150 N N . SER A 1 373 ? 4.866 20.942 53.918 1.00 13.04 373 SER A N 1
ATOM 3151 C CA . SER A 1 373 ? 3.818 20.979 52.909 1.00 14.09 373 SER A CA 1
ATOM 3152 C C . SER A 1 373 ? 4.292 21.685 51.636 1.00 15.20 373 SER A C 1
ATOM 3153 O O . SER A 1 373 ? 3.881 21.319 50.519 1.00 17.02 373 SER A O 1
ATOM 3156 N N . THR A 1 374 ? 5.124 22.722 51.783 1.00 16.22 374 THR A N 1
ATOM 3157 C CA . THR A 1 374 ? 5.620 23.444 50.609 1.00 15.60 374 THR A CA 1
ATOM 3158 C C . THR A 1 374 ? 6.640 22.599 49.846 1.00 15.04 374 THR A C 1
ATOM 3159 O O . THR A 1 374 ? 6.582 22.493 48.613 1.00 17.97 374 THR A O 1
ATOM 3163 N N . LEU A 1 375 ? 7.571 21.976 50.568 1.00 15.50 375 LEU A N 1
ATOM 3164 C CA . LEU A 1 375 ? 8.555 21.128 49.896 1.00 16.35 375 LEU A CA 1
ATOM 3165 C C . LEU A 1 375 ? 7.889 19.983 49.147 1.00 19.29 375 LEU A C 1
ATOM 3166 O O . LEU A 1 375 ? 8.387 19.550 48.099 1.00 24.93 375 LEU A O 1
ATOM 3171 N N . GLU A 1 376 ? 6.802 19.440 49.708 1.00 19.01 376 GLU A N 1
ATOM 3172 C CA . GLU A 1 376 ? 6.022 18.395 49.056 1.00 22.13 376 GLU A CA 1
ATOM 3173 C C . GLU A 1 376 ? 5.648 18.771 47.636 1.00 23.86 376 GLU A C 1
ATOM 3174 O O . GLU A 1 376 ? 5.454 17.889 46.786 1.00 27.51 376 GLU A O 1
ATOM 3180 N N . LYS A 1 377 ? 5.499 20.067 47.363 1.00 20.69 377 LYS A N 1
ATOM 3181 C CA . LYS A 1 377 ? 4.957 20.522 46.090 1.00 21.36 377 LYS A CA 1
ATOM 3182 C C . LYS A 1 377 ? 6.009 20.949 45.075 1.00 24.76 377 LYS A C 1
ATOM 3183 O O . LYS A 1 377 ? 5.671 21.071 43.893 1.00 26.88 377 LYS A O 1
ATOM 3189 N N . GLU A 1 378 ? 7.259 21.182 45.481 1.00 23.64 378 GLU A N 1
ATOM 3190 C CA . GLU A 1 378 ? 8.260 21.735 44.567 1.00 27.68 378 GLU A CA 1
ATOM 3191 C C . GLU A 1 378 ? 8.824 20.648 43.652 1.00 31.35 378 GLU A C 1
ATOM 3192 O O . GLU A 1 378 ? 9.406 19.668 44.131 1.00 31.50 378 GLU A O 1
ATOM 3198 N N . GLU A 1 379 ? 8.725 20.866 42.336 1.00 22.33 379 GLU A N 1
ATOM 3199 C CA . GLU A 1 379 ? 9.217 19.882 41.373 1.00 29.52 379 GLU A CA 1
ATOM 3200 C C . GLU A 1 379 ? 10.735 19.916 41.261 1.00 33.40 379 GLU A C 1
ATOM 3201 O O . GLU A 1 379 ? 11.351 18.898 40.926 1.00 31.40 379 GLU A O 1
ATOM 3207 N N . TRP A 1 380 ? 11.357 21.060 41.544 1.00 20.37 380 TRP A N 1
ATOM 3208 C CA . TRP A 1 380 ? 12.787 21.207 41.298 1.00 22.38 380 TRP A CA 1
ATOM 3209 C C . TRP A 1 380 ? 13.607 20.908 42.543 1.00 21.02 380 TRP A C 1
ATOM 3210 O O . TRP A 1 380 ? 14.839 20.925 42.474 1.00 20.86 380 TRP A O 1
ATOM 3221 N N . ILE A 1 381 ? 12.962 20.626 43.675 1.00 16.82 381 ILE A N 1
ATOM 3222 C CA . ILE A 1 381 ? 13.643 20.194 44.897 1.00 16.94 381 ILE A CA 1
ATOM 3223 C C . ILE A 1 381 ? 13.305 18.733 45.137 1.00 20.94 381 ILE A C 1
ATOM 3224 O O . ILE A 1 381 ? 12.127 18.356 45.115 1.00 22.37 381 ILE A O 1
ATOM 3229 N N . GLU A 1 382 ? 14.325 17.918 45.391 1.00 18.67 382 GLU A N 1
ATOM 3230 C CA . GLU A 1 382 ? 14.138 16.529 45.790 1.00 14.79 382 GLU A CA 1
ATOM 3231 C C . GLU A 1 382 ? 14.805 16.367 47.144 1.00 13.37 382 GLU A C 1
ATOM 3232 O O . GLU A 1 382 ? 16.031 16.493 47.252 1.00 15.88 382 GLU A O 1
ATOM 3238 N N . THR A 1 383 ? 14.010 16.093 48.180 1.00 14.17 383 THR A N 1
ATOM 3239 C CA . THR A 1 383 ? 14.617 15.753 49.464 1.00 12.46 383 THR A CA 1
ATOM 3240 C C . THR A 1 383 ? 15.160 14.323 49.414 1.00 15.00 383 THR A C 1
ATOM 3241 O O . THR A 1 383 ? 14.576 13.430 48.773 1.00 14.97 383 THR A O 1
ATOM 3245 N N . LEU A 1 384 ? 16.316 14.105 50.063 1.00 12.04 384 LEU A N 1
ATOM 3246 C CA . LEU A 1 384 ? 16.983 12.804 49.989 1.00 11.53 384 LEU A CA 1
ATOM 3247 C C . LEU A 1 384 ? 17.183 12.193 51.369 1.00 11.03 384 LEU A C 1
ATOM 3248 O O . LEU A 1 384 ? 17.341 12.904 52.360 1.00 12.81 384 LEU A O 1
ATOM 3253 N N . THR A 1 385 ? 17.189 10.865 51.420 1.00 11.89 385 THR A N 1
ATOM 3254 C CA . THR A 1 385 ? 17.772 10.205 52.579 1.00 11.90 385 THR A CA 1
ATOM 3255 C C . THR A 1 385 ? 19.301 10.279 52.532 1.00 12.25 385 THR A C 1
ATOM 3256 O O . THR A 1 385 ? 19.907 10.619 51.508 1.00 12.68 385 THR A O 1
ATOM 3260 N N . LEU A 1 386 ? 19.931 9.972 53.673 1.00 13.05 386 LEU A N 1
ATOM 3261 C CA . LEU A 1 386 ? 21.398 9.900 53.690 1.00 13.81 386 LEU A CA 1
ATOM 3262 C C . LEU A 1 386 ? 21.914 8.855 52.715 1.00 16.87 386 LEU A C 1
ATOM 3263 O O . LEU A 1 386 ? 22.951 9.051 52.060 1.00 16.66 386 LEU A O 1
ATOM 3268 N N . GLU A 1 387 ? 21.256 7.694 52.665 1.00 16.29 387 GLU A N 1
ATOM 3269 C CA . GLU A 1 387 ? 21.672 6.669 51.719 1.00 20.08 387 GLU A CA 1
ATOM 3270 C C . GLU A 1 387 ? 21.593 7.201 50.289 1.00 22.32 387 GLU A C 1
ATOM 3271 O O . GLU A 1 387 ? 22.520 7.019 49.488 1.00 20.55 387 GLU A O 1
ATOM 3277 N N . GLU A 1 388 ? 20.490 7.870 49.954 1.00 16.20 388 GLU A N 1
ATOM 3278 C CA . GLU A 1 388 ? 20.340 8.423 48.605 1.00 19.74 388 GLU A CA 1
ATOM 3279 C C . GLU A 1 388 ? 21.405 9.480 48.304 1.00 21.10 388 GLU A C 1
ATOM 3280 O O . GLU A 1 388 ? 21.957 9.518 47.197 1.00 19.71 388 GLU A O 1
ATOM 3286 N N . ALA A 1 389 ? 21.714 10.348 49.274 1.00 17.38 389 ALA A N 1
ATOM 3287 C CA . ALA A 1 389 ? 22.767 11.335 49.058 1.00 14.85 389 ALA A CA 1
ATOM 3288 C C . ALA A 1 389 ? 24.127 10.674 48.832 1.00 20.75 389 ALA A C 1
ATOM 3289 O O . ALA A 1 389 ? 24.932 11.146 48.013 1.00 18.10 389 ALA A O 1
ATOM 3291 N N . MET A 1 390 ? 24.405 9.587 49.561 1.00 17.92 390 MET A N 1
ATOM 3292 C CA . MET A 1 390 ? 25.683 8.894 49.437 1.00 21.25 390 MET A CA 1
ATOM 3293 C C . MET A 1 390 ? 25.857 8.287 48.053 1.00 23.05 390 MET A C 1
ATOM 3294 O O . MET A 1 390 ? 26.979 8.263 47.520 1.00 23.50 390 MET A O 1
ATOM 3299 N N . ARG A 1 391 ? 24.761 7.842 47.433 1.00 22.29 391 ARG A N 1
ATOM 3300 C CA . ARG A 1 391 ? 24.809 7.054 46.207 1.00 29.62 391 ARG A CA 1
ATOM 3301 C C . ARG A 1 391 ? 24.463 7.841 44.946 1.00 28.44 391 ARG A C 1
ATOM 3302 O O . ARG A 1 391 ? 24.672 7.327 43.842 1.00 27.66 391 ARG A O 1
ATOM 3310 N N . LYS A 1 392 ? 23.954 9.057 45.086 1.00 22.48 392 LYS A N 1
ATOM 3311 C CA . LYS A 1 392 ? 23.423 9.821 43.960 1.00 25.06 392 LYS A CA 1
ATOM 3312 C C . LYS A 1 392 ? 24.493 10.024 42.893 1.00 29.23 392 LYS A C 1
ATOM 3313 O O . LYS A 1 392 ? 25.569 10.549 43.174 1.00 24.21 392 LYS A O 1
ATOM 3319 N N . GLU A 1 393 ? 24.198 9.614 41.658 1.00 29.35 393 GLU A N 1
ATOM 3320 C CA . GLU A 1 393 ? 25.247 9.658 40.643 1.00 31.39 393 GLU A CA 1
ATOM 3321 C C . GLU A 1 393 ? 25.351 11.004 39.938 1.00 36.08 393 GLU A C 1
ATOM 3322 O O . GLU A 1 393 ? 26.453 11.410 39.555 1.00 38.51 393 GLU A O 1
ATOM 3328 N N . ASP A 1 394 ? 24.250 11.725 39.771 1.00 31.30 394 ASP A N 1
ATOM 3329 C CA . ASP A 1 394 ? 24.263 12.944 38.963 1.00 35.57 394 ASP A CA 1
ATOM 3330 C C . ASP A 1 394 ? 24.578 14.182 39.804 1.00 31.73 394 ASP A C 1
ATOM 3331 O O . ASP A 1 394 ? 23.899 15.202 39.709 1.00 32.26 394 ASP A O 1
ATOM 3336 N N . VAL A 1 395 ? 25.635 14.115 40.617 1.00 27.41 395 VAL A N 1
ATOM 3337 C CA . VAL A 1 395 ? 26.050 15.233 41.458 1.00 25.01 395 VAL A CA 1
ATOM 3338 C C . VAL A 1 395 ? 27.520 15.500 41.186 1.00 26.75 395 VAL A C 1
ATOM 3339 O O . VAL A 1 395 ? 28.234 14.663 40.635 1.00 31.60 395 VAL A O 1
ATOM 3343 N N . LYS A 1 396 ? 27.972 16.681 41.581 1.00 24.48 396 LYS A N 1
ATOM 3344 C CA . LYS A 1 396 ? 29.358 17.065 41.363 1.00 24.61 396 LYS A CA 1
ATOM 3345 C C . LYS A 1 396 ? 30.202 16.690 42.579 1.00 24.14 396 LYS A C 1
ATOM 3346 O O . LYS A 1 396 ? 29.760 16.813 43.715 1.00 22.57 396 LYS A O 1
ATOM 3352 N N . THR A 1 397 ? 31.423 16.215 42.328 1.00 24.30 397 THR A N 1
ATOM 3353 C CA . THR A 1 397 ? 32.284 15.704 43.385 1.00 23.04 397 THR A CA 1
ATOM 3354 C C . THR A 1 397 ? 33.673 16.327 43.285 1.00 23.53 397 THR A C 1
ATOM 3355 O O . THR A 1 397 ? 34.069 16.857 42.237 1.00 27.12 397 THR A O 1
ATOM 3359 N N . GLU A 1 398 ? 34.405 16.260 44.395 1.00 22.40 398 GLU A N 1
ATOM 3360 C CA . GLU A 1 398 ? 35.795 16.686 44.441 1.00 26.40 398 GLU A CA 1
ATOM 3361 C C . GLU A 1 398 ? 36.504 15.909 45.542 1.00 24.17 398 GLU A C 1
ATOM 3362 O O . GLU A 1 398 ? 35.879 15.425 46.489 1.00 23.77 398 GLU A O 1
ATOM 3368 N N . VAL A 1 399 ? 37.831 15.796 45.401 1.00 23.23 399 VAL A N 1
ATOM 3369 C CA . VAL A 1 399 ? 38.680 15.138 46.386 1.00 22.12 399 VAL A CA 1
ATOM 3370 C C . VAL A 1 399 ? 39.263 16.193 47.318 1.00 25.36 399 VAL A C 1
ATOM 3371 O O . VAL A 1 399 ? 39.654 17.277 46.869 1.00 27.61 399 VAL A O 1
ATOM 3375 N N . ILE A 1 400 ? 39.341 15.874 48.608 1.00 22.23 400 ILE A N 1
ATOM 3376 C CA . ILE A 1 400 ? 39.991 16.725 49.597 1.00 24.80 400 ILE A CA 1
ATOM 3377 C C . ILE A 1 400 ? 41.086 15.908 50.278 1.00 26.77 400 ILE A C 1
ATOM 3378 O O . ILE A 1 400 ? 40.851 14.772 50.705 1.00 26.84 400 ILE A O 1
ATOM 3383 N N . GLU A 1 401 ? 42.291 16.475 50.356 1.00 25.28 401 GLU A N 1
ATOM 3384 C CA . GLU A 1 401 ? 43.417 15.718 50.877 1.00 26.36 401 GLU A CA 1
ATOM 3385 C C . GLU A 1 401 ? 43.730 16.007 52.336 1.00 25.18 401 GLU A C 1
ATOM 3386 O O . GLU A 1 401 ? 44.430 15.206 52.961 1.00 27.75 401 GLU A O 1
ATOM 3392 N N . SER A 1 402 ? 43.234 17.113 52.892 1.00 21.15 402 SER A N 1
ATOM 3393 C CA . SER A 1 402 ? 43.594 17.511 54.245 1.00 20.85 402 SER A CA 1
ATOM 3394 C C . SER A 1 402 ? 42.535 18.472 54.775 1.00 24.78 402 SER A C 1
ATOM 3395 O O . SER A 1 402 ? 42.064 19.344 54.037 1.00 27.58 402 SER A O 1
ATOM 3398 N N . VAL A 1 403 ? 42.144 18.290 56.038 1.00 20.74 403 VAL A N 1
ATOM 3399 C CA . VAL A 1 403 ? 41.287 19.262 56.706 1.00 22.62 403 VAL A CA 1
ATOM 3400 C C . VAL A 1 403 ? 42.039 19.903 57.871 1.00 23.46 403 VAL A C 1
ATOM 3401 O O . VAL A 1 403 ? 42.989 19.347 58.423 1.00 22.99 403 VAL A O 1
ATOM 3405 N N . LYS A 1 404 ? 41.596 21.101 58.233 1.00 19.30 404 LYS A N 1
ATOM 3406 C CA . LYS A 1 404 ? 42.039 21.788 59.441 1.00 18.01 404 LYS A CA 1
ATOM 3407 C C . LYS A 1 404 ? 41.074 21.461 60.573 1.00 16.99 404 LYS A C 1
ATOM 3408 O O . LYS A 1 404 ? 39.889 21.788 60.485 1.00 18.71 404 LYS A O 1
ATOM 3414 N N . ALA A 1 405 ? 41.572 20.822 61.637 1.00 16.87 405 ALA A N 1
ATOM 3415 C CA . ALA A 1 405 ? 40.706 20.326 62.699 1.00 14.73 405 ALA A CA 1
ATOM 3416 C C . ALA A 1 405 ? 39.875 21.442 63.321 1.00 18.16 405 ALA A C 1
ATOM 3417 O O . ALA A 1 405 ? 40.366 22.553 63.547 1.00 18.31 405 ALA A O 1
ATOM 3419 N N . GLY A 1 406 ? 38.606 21.152 63.597 1.00 16.20 406 GLY A N 1
ATOM 3420 C CA . GLY A 1 406 ? 37.780 22.154 64.233 1.00 15.39 406 GLY A CA 1
ATOM 3421 C C . GLY A 1 406 ? 36.408 21.601 64.521 1.00 15.46 406 GLY A C 1
ATOM 3422 O O . GLY A 1 406 ? 36.178 20.391 64.471 1.00 13.41 406 GLY A O 1
ATOM 3423 N N . THR A 1 407 ? 35.497 22.513 64.836 1.00 12.02 407 THR A N 1
ATOM 3424 C CA . THR A 1 407 ? 34.095 22.212 65.100 1.00 10.30 407 THR A CA 1
ATOM 3425 C C . THR A 1 407 ? 33.235 23.210 64.348 1.00 11.34 407 THR A C 1
ATOM 3426 O O . THR A 1 407 ? 33.731 24.153 63.738 1.00 12.81 407 THR A O 1
ATOM 3430 N N . TRP A 1 408 ? 31.922 23.072 64.494 1.00 12.05 408 TRP A N 1
ATOM 3431 C CA . TRP A 1 408 ? 31.020 24.037 63.885 1.00 11.44 408 TRP A CA 1
ATOM 3432 C C . TRP A 1 408 ? 30.917 25.341 64.669 1.00 13.25 408 TRP A C 1
ATOM 3433 O O . TRP A 1 408 ? 30.213 26.265 64.221 1.00 17.47 408 TRP A O 1
ATOM 3444 N N . PHE A 1 409 ? 31.643 25.483 65.789 1.00 14.12 409 PHE A N 1
ATOM 3445 C CA . PHE A 1 409 ? 31.717 26.776 66.486 1.00 19.80 409 PHE A CA 1
ATOM 3446 C C . PHE A 1 409 ? 33.001 27.463 66.032 1.00 21.24 409 PHE A C 1
ATOM 3447 O O . PHE A 1 409 ? 34.091 27.174 66.534 1.00 17.07 409 PHE A O 1
ATOM 3455 N N . ASP A 1 410 ? 32.867 28.364 65.061 1.00 22.20 410 ASP A N 1
ATOM 3456 C CA . ASP A 1 410 ? 33.981 29.163 64.538 1.00 24.90 410 ASP A CA 1
ATOM 3457 C C . ASP A 1 410 ? 35.121 28.319 63.979 1.00 21.74 410 ASP A C 1
ATOM 3458 O O . ASP A 1 410 ? 36.234 28.826 63.827 1.00 23.97 410 ASP A O 1
ATOM 3463 N N . GLY A 1 411 ? 34.879 27.041 63.683 1.00 19.88 411 GLY A N 1
ATOM 3464 C CA . GLY A 1 411 ? 35.920 26.161 63.169 1.00 17.69 411 GLY A CA 1
ATOM 3465 C C . GLY A 1 411 ? 37.033 25.834 64.147 1.00 21.38 411 GLY A C 1
ATOM 3466 O O . GLY A 1 411 ? 38.137 25.476 63.716 1.00 21.35 411 GLY A O 1
ATOM 3467 N N . ASN A 1 412 ? 36.796 25.975 65.454 1.00 18.02 412 ASN A N 1
ATOM 3468 C CA . ASN A 1 412 ? 37.861 25.757 66.433 1.00 16.17 412 ASN A CA 1
ATOM 3469 C C . ASN A 1 412 ? 37.257 25.128 67.684 1.00 16.08 412 ASN A C 1
ATOM 3470 O O . ASN A 1 412 ? 36.059 24.834 67.742 1.00 15.00 412 ASN A O 1
ATOM 3475 N N . PHE A 1 413 ? 38.103 24.920 68.692 1.00 14.95 413 PHE A N 1
ATOM 3476 C CA . PHE A 1 413 ? 37.734 24.130 69.850 1.00 15.95 413 PHE A CA 1
ATOM 3477 C C . PHE A 1 413 ? 37.541 24.973 71.104 1.00 15.99 413 PHE A C 1
ATOM 3478 O O . PHE A 1 413 ? 37.422 24.405 72.194 1.00 15.61 413 PHE A O 1
ATOM 3486 N N . LEU A 1 414 ? 37.478 26.302 70.976 1.00 15.07 414 LEU A N 1
ATOM 3487 C CA . LEU A 1 414 ? 37.591 27.147 72.164 1.00 16.22 414 LEU A CA 1
ATOM 3488 C C . LEU A 1 414 ? 36.377 27.081 73.085 1.00 16.23 414 LEU A C 1
ATOM 3489 O O . LEU A 1 414 ? 36.486 27.534 74.228 1.00 16.99 414 LEU A O 1
ATOM 3494 N N . LYS A 1 415 ? 35.235 26.536 72.641 1.00 14.51 415 LYS A N 1
ATOM 3495 C CA . LYS A 1 415 ? 34.131 26.411 73.587 1.00 16.47 415 LYS A CA 1
ATOM 3496 C C . LYS A 1 415 ? 34.278 25.196 74.499 1.00 16.99 415 LYS A C 1
ATOM 3497 O O . LYS A 1 415 ? 33.433 24.998 75.386 1.00 14.33 415 LYS A O 1
ATOM 3503 N N . TRP A 1 416 ? 35.316 24.375 74.303 1.00 14.06 416 TRP A N 1
ATOM 3504 C CA . TRP A 1 416 ? 35.482 23.175 75.118 1.00 15.03 416 TRP A CA 1
ATOM 3505 C C . TRP A 1 416 ? 36.854 23.068 75.754 1.00 12.53 416 TRP A C 1
ATOM 3506 O O . TRP A 1 416 ? 37.054 22.176 76.584 1.00 16.13 416 TRP A O 1
ATOM 3517 N N . ILE A 1 417 ? 37.807 23.919 75.371 1.00 13.09 417 ILE A N 1
ATOM 3518 C CA . ILE A 1 417 ? 39.168 23.828 75.891 1.00 12.60 417 ILE A CA 1
ATOM 3519 C C . ILE A 1 417 ? 39.833 25.175 75.677 1.00 19.92 417 ILE A C 1
ATOM 3520 O O . ILE A 1 417 ? 39.406 25.964 74.832 1.00 21.57 417 ILE A O 1
ATOM 3525 N N . GLY A 1 418 ? 40.872 25.459 76.466 1.00 19.69 418 GLY A N 1
ATOM 3526 C CA . GLY A 1 418 ? 41.698 26.626 76.242 1.00 24.81 418 GLY A CA 1
ATOM 3527 C C . GLY A 1 418 ? 41.477 27.804 77.168 1.00 29.69 418 GLY A C 1
ATOM 3528 O O . GLY A 1 418 ? 42.098 28.853 76.954 1.00 33.69 418 GLY A O 1
ATOM 3529 N N . ASN A 1 419 ? 40.618 27.691 78.176 1.00 26.53 419 ASN A N 1
ATOM 3530 C CA . ASN A 1 419 ? 40.615 28.680 79.246 1.00 21.79 419 ASN A CA 1
ATOM 3531 C C . ASN A 1 419 ? 40.801 27.959 80.575 1.00 23.13 419 ASN A C 1
ATOM 3532 O O . ASN A 1 419 ? 40.806 26.731 80.635 1.00 26.18 419 ASN A O 1
ATOM 3537 N N . LYS A 1 420 ? 40.990 28.730 81.646 1.00 23.90 420 LYS A N 1
ATOM 3538 C CA . LYS A 1 420 ? 41.393 28.121 82.910 1.00 24.84 420 LYS A CA 1
ATOM 3539 C C . LYS A 1 420 ? 40.366 27.109 83.387 1.00 24.37 420 LYS A C 1
ATOM 3540 O O . LYS A 1 420 ? 40.717 26.002 83.806 1.00 23.51 420 LYS A O 1
ATOM 3546 N N . GLU A 1 421 ? 39.082 27.464 83.316 1.00 23.74 421 GLU A N 1
ATOM 3547 C CA . GLU A 1 421 ? 38.053 26.603 83.889 1.00 25.52 421 GLU A CA 1
ATOM 3548 C C . GLU A 1 421 ? 37.840 25.351 83.039 1.00 20.64 421 GLU A C 1
ATOM 3549 O O . GLU A 1 421 ? 37.732 24.239 83.570 1.00 20.87 421 GLU A O 1
ATOM 3555 N N . LYS A 1 422 ? 37.749 25.513 81.716 1.00 21.63 422 LYS A N 1
ATOM 3556 C CA . LYS A 1 422 ? 37.624 24.347 80.852 1.00 17.70 422 LYS A CA 1
ATOM 3557 C C . LYS A 1 422 ? 38.868 23.478 80.926 1.00 21.93 422 LYS A C 1
ATOM 3558 O O . LYS A 1 422 ? 38.763 22.242 80.959 1.00 19.99 422 LYS A O 1
ATOM 3564 N N . ASN A 1 423 ? 40.058 24.101 80.994 1.00 18.57 423 ASN A N 1
ATOM 3565 C CA . ASN A 1 423 ? 41.256 23.282 81.101 1.00 21.21 423 ASN A CA 1
ATOM 3566 C C . ASN A 1 423 ? 41.234 22.468 82.390 1.00 22.03 423 ASN A C 1
ATOM 3567 O O . ASN A 1 423 ? 41.748 21.349 82.422 1.00 19.43 423 ASN A O 1
ATOM 3572 N N . GLU A 1 424 ? 40.615 22.993 83.458 1.00 20.53 424 GLU A N 1
ATOM 3573 C CA . GLU A 1 424 ? 40.569 22.234 84.701 1.00 21.73 424 GLU A CA 1
ATOM 3574 C C . GLU A 1 424 ? 39.832 20.912 84.510 1.00 20.87 424 GLU A C 1
ATOM 3575 O O . GLU A 1 424 ? 40.235 19.886 85.072 1.00 18.32 424 GLU A O 1
ATOM 3581 N N . TYR A 1 425 ? 38.760 20.911 83.708 1.00 16.52 425 TYR A N 1
ATOM 3582 C CA . TYR A 1 425 ? 38.056 19.660 83.435 1.00 16.24 425 TYR A CA 1
ATOM 3583 C C . TYR A 1 425 ? 38.939 18.675 82.683 1.00 16.34 425 TYR A C 1
ATOM 3584 O O . TYR A 1 425 ? 38.944 17.481 82.993 1.00 16.66 425 TYR A O 1
ATOM 3593 N N . TRP A 1 426 ? 39.698 19.151 81.696 1.00 15.64 426 TRP A N 1
ATOM 3594 C CA . TRP A 1 426 ? 40.589 18.238 80.985 1.00 15.02 426 TRP A CA 1
ATOM 3595 C C . TRP A 1 426 ? 41.670 17.689 81.914 1.00 14.35 426 TRP A C 1
ATOM 3596 O O . TRP A 1 426 ? 41.993 16.494 81.857 1.00 16.98 426 TRP A O 1
ATOM 3607 N N . LYS A 1 427 ? 42.218 18.535 82.799 1.00 15.00 427 LYS A N 1
ATOM 3608 C CA . LYS A 1 427 ? 43.220 18.061 83.760 1.00 19.28 427 LYS A CA 1
ATOM 3609 C C . LYS A 1 427 ? 42.648 16.956 84.640 1.00 19.43 427 LYS A C 1
ATOM 3610 O O . LYS A 1 427 ? 43.294 15.931 84.878 1.00 18.47 427 LYS A O 1
ATOM 3616 N N . ILE A 1 428 ? 41.423 17.160 85.130 1.00 16.37 428 ILE A N 1
ATOM 3617 C CA . ILE A 1 428 ? 40.743 16.152 85.935 1.00 18.13 428 ILE A CA 1
ATOM 3618 C C . ILE A 1 428 ? 40.592 14.859 85.149 1.00 16.18 428 ILE A C 1
ATOM 3619 O O . ILE A 1 428 ? 40.854 13.765 85.653 1.00 17.21 428 ILE A O 1
ATOM 3624 N N . LEU A 1 429 ? 40.156 14.973 83.902 1.00 15.49 429 LEU A N 1
ATOM 3625 C CA . LEU A 1 429 ? 39.938 13.787 83.095 1.00 13.83 429 LEU A CA 1
ATOM 3626 C C . LEU A 1 429 ? 41.245 13.058 82.828 1.00 18.61 429 LEU A C 1
ATOM 3627 O O . LEU A 1 429 ? 41.289 11.823 82.848 1.00 19.74 429 LEU A O 1
ATOM 3632 N N . ILE A 1 430 ? 42.318 13.813 82.561 1.00 14.58 430 ILE A N 1
ATOM 3633 C CA . ILE A 1 430 ? 43.627 13.220 82.308 1.00 16.71 430 ILE A CA 1
ATOM 3634 C C . ILE A 1 430 ? 44.092 12.419 83.525 1.00 20.39 430 ILE A C 1
ATOM 3635 O O . ILE A 1 430 ? 44.541 11.272 83.403 1.00 19.83 430 ILE A O 1
ATOM 3640 N N . GLU A 1 431 ? 43.996 13.014 84.722 1.00 17.26 431 GLU A N 1
ATOM 3641 C CA . GLU A 1 431 ? 44.394 12.305 85.934 1.00 18.58 431 GLU A CA 1
ATOM 3642 C C . GLU A 1 431 ? 43.534 11.070 86.175 1.00 21.00 431 GLU A C 1
ATOM 3643 O O . GLU A 1 431 ? 44.040 10.027 86.601 1.00 23.04 431 GLU A O 1
ATOM 3649 N N . ALA A 1 432 ? 42.224 11.174 85.932 1.00 20.90 432 ALA A N 1
ATOM 3650 C CA . ALA A 1 432 ? 41.345 10.042 86.211 1.00 20.74 432 ALA A CA 1
ATOM 3651 C C . ALA A 1 432 ? 41.582 8.918 85.217 1.00 21.02 432 ALA A C 1
ATOM 3652 O O . ALA A 1 432 ? 41.499 7.733 85.570 1.00 22.95 432 ALA A O 1
ATOM 3654 N N . LYS A 1 433 ? 41.872 9.277 83.964 1.00 18.66 433 LYS A N 1
ATOM 3655 C CA . LYS A 1 433 ? 42.116 8.270 82.937 1.00 20.75 433 LYS A CA 1
ATOM 3656 C C . LYS A 1 433 ? 43.289 7.381 83.321 1.00 25.06 433 LYS A C 1
ATOM 3657 O O . LYS A 1 433 ? 43.269 6.169 83.072 1.00 24.04 433 LYS A O 1
ATOM 3663 N N . LYS A 1 434 ? 44.304 7.956 83.978 1.00 25.89 434 LYS A N 1
ATOM 3664 C CA . LYS A 1 434 ? 45.439 7.156 84.415 1.00 28.30 434 LYS A CA 1
ATOM 3665 C C . LYS A 1 434 ? 45.022 6.067 85.393 1.00 29.74 434 LYS A C 1
ATOM 3666 O O . LYS A 1 434 ? 45.695 5.040 85.498 1.00 31.64 434 LYS A O 1
ATOM 3672 N N . LYS A 1 435 ? 43.931 6.278 86.134 1.00 28.17 435 LYS A N 1
ATOM 3673 C CA . LYS A 1 435 ? 43.481 5.324 87.137 1.00 29.74 435 LYS A CA 1
ATOM 3674 C C . LYS A 1 435 ? 42.114 4.723 86.815 1.00 29.03 435 LYS A C 1
ATOM 3675 O O . LYS A 1 435 ? 41.502 4.114 87.690 1.00 29.48 435 LYS A O 1
ATOM 3681 N N . ALA A 1 436 ? 41.629 4.860 85.586 1.00 25.56 436 ALA A N 1
ATOM 3682 C CA . ALA A 1 436 ? 40.264 4.451 85.267 1.00 25.12 436 ALA A CA 1
ATOM 3683 C C . ALA A 1 436 ? 40.103 2.930 85.311 1.00 30.88 436 ALA A C 1
ATOM 3684 O O . ALA A 1 436 ? 41.020 2.173 84.977 1.00 28.98 436 ALA A O 1
ATOM 3686 N N . LYS A 1 437 ? 38.908 2.485 85.715 1.00 25.37 437 LYS A N 1
ATOM 3687 C CA . LYS A 1 437 ? 38.603 1.064 85.861 1.00 30.10 437 LYS A CA 1
ATOM 3688 C C . LYS A 1 437 ? 37.398 0.604 85.051 1.00 28.11 437 LYS A C 1
ATOM 3689 O O . LYS A 1 437 ? 37.186 -0.609 84.936 1.00 36.15 437 LYS A O 1
ATOM 3695 N N . ASN A 1 438 ? 36.609 1.515 84.497 1.00 25.23 438 ASN A N 1
ATOM 3696 C CA . ASN A 1 438 ? 35.367 1.143 83.846 1.00 23.20 438 ASN A CA 1
ATOM 3697 C C . ASN A 1 438 ? 35.004 2.223 82.839 1.00 24.29 438 ASN A C 1
ATOM 3698 O O . ASN A 1 438 ? 35.672 3.260 82.735 1.00 23.17 438 ASN A O 1
ATOM 3703 N N . ASP A 1 439 ? 33.901 1.994 82.125 1.00 25.49 439 ASP A N 1
ATOM 3704 C CA . ASP A 1 439 ? 33.492 2.874 81.034 1.00 22.03 439 ASP A CA 1
ATOM 3705 C C . ASP A 1 439 ? 32.864 4.183 81.493 1.00 18.80 439 ASP A C 1
ATOM 3706 O O . ASP A 1 439 ? 32.485 4.992 80.644 1.00 16.80 439 ASP A O 1
ATOM 3711 N N . TYR A 1 440 ? 32.745 4.445 82.800 1.00 18.22 440 TYR A N 1
ATOM 3712 C CA . TYR A 1 440 ? 32.347 5.792 83.175 1.00 13.59 440 TYR A CA 1
ATOM 3713 C C . TYR A 1 440 ? 33.374 6.826 82.742 1.00 14.48 440 TYR A C 1
ATOM 3714 O O . TYR A 1 440 ? 33.037 8.016 82.663 1.00 14.77 440 TYR A O 1
ATOM 3723 N N . ILE A 1 441 ? 34.628 6.417 82.476 1.00 15.04 441 ILE A N 1
ATOM 3724 C CA . ILE A 1 441 ? 35.584 7.375 81.925 1.00 14.26 441 ILE A CA 1
ATOM 3725 C C . ILE A 1 441 ? 35.103 7.854 80.560 1.00 17.71 441 ILE A C 1
ATOM 3726 O O . ILE A 1 441 ? 35.341 9.009 80.170 1.00 14.89 441 ILE A O 1
ATOM 3731 N N . LEU A 1 442 ? 34.428 6.984 79.812 1.00 15.28 442 LEU A N 1
ATOM 3732 C CA . LEU A 1 442 ? 33.870 7.392 78.520 1.00 15.18 442 LEU A CA 1
ATOM 3733 C C . LEU A 1 442 ? 32.730 8.387 78.684 1.00 13.56 442 LEU A C 1
ATOM 3734 O O . LEU A 1 442 ? 32.590 9.322 77.875 1.00 12.52 442 LEU A O 1
ATOM 3739 N N . VAL A 1 443 ? 31.868 8.172 79.681 1.00 13.35 443 VAL A N 1
ATOM 3740 C CA . VAL A 1 443 ? 30.782 9.120 79.938 1.00 12.65 443 VAL A CA 1
ATOM 3741 C C . VAL A 1 443 ? 31.341 10.515 80.181 1.00 13.79 443 VAL A C 1
ATOM 3742 O O . VAL A 1 443 ? 30.800 11.509 79.677 1.00 13.85 443 VAL A O 1
ATOM 3746 N N . ALA A 1 444 ? 32.428 10.605 80.962 1.00 10.95 444 ALA A N 1
ATOM 3747 C CA . ALA A 1 444 ? 33.055 11.867 81.333 1.00 12.34 444 ALA A CA 1
ATOM 3748 C C . ALA A 1 444 ? 33.729 12.545 80.154 1.00 14.68 444 ALA A C 1
ATOM 3749 O O . ALA A 1 444 ? 34.080 13.727 80.249 1.00 14.82 444 ALA A O 1
ATOM 3751 N N . GLU A 1 445 ? 33.956 11.820 79.070 1.00 11.52 445 GLU A N 1
ATOM 3752 C CA . GLU A 1 445 ? 34.517 12.407 77.853 1.00 11.11 445 GLU A CA 1
ATOM 3753 C C . GLU A 1 445 ? 33.477 13.122 76.991 1.00 13.39 445 GLU A C 1
ATOM 3754 O O . GLU A 1 445 ? 33.844 13.723 75.975 1.00 14.90 445 GLU A O 1
ATOM 3760 N N . GLY A 1 446 ? 32.204 13.120 77.372 1.00 14.77 446 GLY A N 1
ATOM 3761 C CA . GLY A 1 446 ? 31.199 13.744 76.527 1.00 12.08 446 GLY A CA 1
ATOM 3762 C C . GLY A 1 446 ? 31.384 15.250 76.476 1.00 14.80 446 GLY A C 1
ATOM 3763 O O . GLY A 1 446 ? 31.813 15.865 77.451 1.00 13.97 446 GLY A O 1
ATOM 3764 N N . SER A 1 447 ? 31.052 15.839 75.312 1.00 12.49 447 SER A N 1
ATOM 3765 C CA . SER A 1 447 ? 31.374 17.245 75.072 1.00 13.01 447 SER A CA 1
ATOM 3766 C C . SER A 1 447 ? 30.602 18.166 76.007 1.00 12.62 447 SER A C 1
ATOM 3767 O O . SER A 1 447 ? 31.073 19.269 76.310 1.00 13.50 447 SER A O 1
ATOM 3770 N N . ASP A 1 448 ? 29.419 17.741 76.452 1.00 10.96 448 ASP A N 1
ATOM 3771 C CA . ASP A 1 448 ? 28.535 18.647 77.177 1.00 10.39 448 ASP A CA 1
ATOM 3772 C C . ASP A 1 448 ? 29.188 19.204 78.430 1.00 8.92 448 ASP A C 1
ATOM 3773 O O . ASP A 1 448 ? 28.973 20.373 78.779 1.00 11.64 448 ASP A O 1
ATOM 3778 N N . TRP A 1 449 ? 29.939 18.374 79.163 1.00 9.75 449 TRP A N 1
ATOM 3779 C CA . TRP A 1 449 ? 30.487 18.849 80.434 1.00 12.06 449 TRP A CA 1
ATOM 3780 C C . TRP A 1 449 ? 31.421 20.034 80.212 1.00 11.77 449 TRP A C 1
ATOM 3781 O O . TRP A 1 449 ? 31.388 21.039 80.955 1.00 13.14 449 TRP A O 1
ATOM 3792 N N . PHE A 1 450 ? 32.249 19.941 79.172 1.00 11.57 450 PHE A N 1
ATOM 3793 C CA . PHE A 1 450 ? 33.206 20.990 78.872 1.00 12.52 450 PHE A CA 1
ATOM 3794 C C . PHE A 1 450 ? 32.522 22.237 78.344 1.00 11.49 450 PHE A C 1
ATOM 3795 O O . PHE A 1 450 ? 32.997 23.357 78.584 1.00 16.26 450 PHE A O 1
ATOM 3803 N N . TRP A 1 451 ? 31.399 22.050 77.638 1.00 12.98 451 TRP A N 1
ATOM 3804 C CA . TRP A 1 451 ? 30.627 23.164 77.101 1.00 12.60 451 TRP A CA 1
ATOM 3805 C C . TRP A 1 451 ? 30.110 24.065 78.219 1.00 13.12 451 TRP A C 1
ATOM 3806 O O . TRP A 1 451 ? 30.208 25.293 78.131 1.00 14.99 451 TRP A O 1
ATOM 3817 N N . TRP A 1 452 ? 29.530 23.464 79.271 1.00 12.39 452 TRP A N 1
ATOM 3818 C CA . TRP A 1 452 ? 28.922 24.261 80.335 1.00 13.61 452 TRP A CA 1
ATOM 3819 C C . TRP A 1 452 ? 29.947 24.809 81.319 1.00 14.11 452 TRP A C 1
ATOM 3820 O O . TRP A 1 452 ? 29.644 25.772 82.022 1.00 15.08 452 TRP A O 1
ATOM 3831 N N . GLN A 1 453 ? 31.113 24.242 81.396 1.00 14.83 453 GLN A N 1
ATOM 3832 C CA . GLN A 1 453 ? 32.089 24.681 82.350 1.00 16.14 453 GLN A CA 1
ATOM 3833 C C . GLN A 1 453 ? 32.707 26.007 81.997 1.00 18.88 453 GLN A C 1
ATOM 3834 O O . GLN A 1 453 ? 32.956 26.294 80.896 1.00 22.26 453 GLN A O 1
ATOM 3840 N N . GLY A 1 454 ? 32.936 26.803 83.012 1.00 28.20 454 GLY A N 1
ATOM 3841 C CA . GLY A 1 454 ? 33.607 28.070 82.828 1.00 38.41 454 GLY A CA 1
ATOM 3842 C C . GLY A 1 454 ? 32.946 29.042 81.917 1.00 46.80 454 GLY A C 1
ATOM 3843 O O . GLY A 1 454 ? 33.542 29.601 80.979 1.00 51.49 454 GLY A O 1
ATOM 3844 N N . GLU A 1 455 ? 31.682 29.210 82.214 1.00 47.13 455 GLU A N 1
ATOM 3845 C CA . GLU A 1 455 ? 30.834 30.112 81.535 1.00 48.93 455 GLU A CA 1
ATOM 3846 C C . GLU A 1 455 ? 30.195 30.907 82.656 1.00 48.32 455 GLU A C 1
ATOM 3847 O O . GLU A 1 455 ? 30.371 30.598 83.800 1.00 39.60 455 GLU A O 1
ATOM 3853 N N . GLU A 1 456 ? 29.457 31.937 82.282 1.00 55.09 456 GLU A N 1
ATOM 3854 C CA . GLU A 1 456 ? 28.713 32.791 83.191 1.00 60.54 456 GLU A CA 1
ATOM 3855 C C . GLU A 1 456 ? 27.787 31.896 83.975 1.00 59.43 456 GLU A C 1
ATOM 3856 O O . GLU A 1 456 ? 27.112 31.074 83.388 1.00 54.09 456 GLU A O 1
ATOM 3862 N N . LYS A 1 457 ? 27.731 32.067 85.285 1.00 59.88 457 LYS A N 1
ATOM 3863 C CA . LYS A 1 457 ? 26.834 31.315 86.144 1.00 55.66 457 LYS A CA 1
ATOM 3864 C C . LYS A 1 457 ? 25.394 31.333 85.633 1.00 56.74 457 LYS A C 1
ATOM 3865 O O . LYS A 1 457 ? 24.932 32.347 85.165 1.00 60.77 457 LYS A O 1
ATOM 3871 N N . ALA A 1 458 ? 24.686 30.210 85.735 1.00 49.26 458 ALA A N 1
ATOM 3872 C CA . ALA A 1 458 ? 23.330 30.117 85.200 1.00 45.37 458 ALA A CA 1
ATOM 3873 C C . ALA A 1 458 ? 22.508 29.103 85.944 1.00 34.52 458 ALA A C 1
ATOM 3874 O O . ALA A 1 458 ? 23.050 28.220 86.525 1.00 31.45 458 ALA A O 1
ATOM 3876 N N . PRO A 1 459 ? 21.194 29.234 85.947 1.00 34.83 459 PRO A N 1
ATOM 3877 C CA . PRO A 1 459 ? 20.415 28.259 86.725 1.00 34.80 459 PRO A CA 1
ATOM 3878 C C . PRO A 1 459 ? 20.673 26.829 86.259 1.00 33.54 459 PRO A C 1
ATOM 3879 O O . PRO A 1 459 ? 20.821 26.555 85.063 1.00 29.81 459 PRO A O 1
ATOM 3883 N N . PHE A 1 460 ? 20.799 25.930 87.237 1.00 27.88 460 PHE A N 1
ATOM 3884 C CA . PHE A 1 460 ? 20.938 24.485 87.030 1.00 26.70 460 PHE A CA 1
ATOM 3885 C C . PHE A 1 460 ? 22.256 24.046 86.401 1.00 27.42 460 PHE A C 1
ATOM 3886 O O . PHE A 1 460 ? 22.551 22.846 86.337 1.00 30.85 460 PHE A O 1
ATOM 3894 N N . VAL A 1 461 ? 23.109 24.980 85.988 1.00 27.77 461 VAL A N 1
ATOM 3895 C CA . VAL A 1 461 ? 24.305 24.517 85.303 1.00 33.04 461 VAL A CA 1
ATOM 3896 C C . VAL A 1 461 ? 25.288 23.877 86.271 1.00 26.23 461 VAL A C 1
ATOM 3897 O O . VAL A 1 461 ? 26.112 23.060 85.850 1.00 29.65 461 VAL A O 1
ATOM 3901 N N . GLU A 1 462 ? 25.181 24.158 87.574 1.00 21.87 462 GLU A N 1
ATOM 3902 C CA . GLU A 1 462 ? 25.995 23.450 88.552 1.00 24.51 462 GLU A CA 1
ATOM 3903 C C . GLU A 1 462 ? 25.662 21.965 88.618 1.00 27.11 462 GLU A C 1
ATOM 3904 O O . GLU A 1 462 ? 26.461 21.183 89.140 1.00 25.49 462 GLU A O 1
ATOM 3910 N N . VAL A 1 463 ? 24.491 21.553 88.135 1.00 16.78 463 VAL A N 1
ATOM 3911 C CA . VAL A 1 463 ? 24.201 20.120 88.093 1.00 13.88 463 VAL A CA 1
ATOM 3912 C C . VAL A 1 463 ? 25.117 19.412 87.105 1.00 14.10 463 VAL A C 1
ATOM 3913 O O . VAL A 1 463 ? 25.499 18.248 87.309 1.00 15.65 463 VAL A O 1
ATOM 3917 N N . PHE A 1 464 ? 25.437 20.071 85.983 1.00 13.50 464 PHE A N 1
ATOM 3918 C CA . PHE A 1 464 ? 26.343 19.454 85.007 1.00 12.98 464 PHE A CA 1
ATOM 3919 C C . PHE A 1 464 ? 27.701 19.181 85.635 1.00 13.37 464 PHE A C 1
ATOM 3920 O O . PHE A 1 464 ? 28.327 18.150 85.348 1.00 13.12 464 PHE A O 1
ATOM 3928 N N . ASP A 1 465 ? 28.166 20.097 86.482 1.00 14.17 465 ASP A N 1
ATOM 3929 C CA . ASP A 1 465 ? 29.445 19.922 87.176 1.00 12.95 465 ASP A CA 1
ATOM 3930 C C . ASP A 1 465 ? 29.374 18.747 88.156 1.00 13.93 465 ASP A C 1
ATOM 3931 O O . ASP A 1 465 ? 30.308 17.936 88.227 1.00 15.02 465 ASP A O 1
ATOM 3936 N N . LYS A 1 466 ? 28.252 18.611 88.877 1.00 12.51 466 LYS A N 1
ATOM 3937 C CA . LYS A 1 466 ? 28.086 17.475 89.782 1.00 13.86 466 LYS A CA 1
ATOM 3938 C C . LYS A 1 466 ? 28.101 16.153 89.015 1.00 12.31 466 LYS A C 1
ATOM 3939 O O . LYS A 1 466 ? 28.730 15.180 89.450 1.00 16.36 466 LYS A O 1
ATOM 3945 N N . LEU A 1 467 ? 27.360 16.083 87.901 1.00 12.27 467 LEU A N 1
ATOM 3946 C CA . LEU A 1 467 ? 27.361 14.876 87.081 1.00 11.52 467 LEU A CA 1
ATOM 3947 C C . LEU A 1 467 ? 28.763 14.538 86.579 1.00 15.20 467 LEU A C 1
ATOM 3948 O O . LEU A 1 467 ? 29.229 13.405 86.756 1.00 13.76 467 LEU A O 1
ATOM 3953 N N . PHE A 1 468 ? 29.436 15.491 85.913 1.00 12.80 468 PHE A N 1
ATOM 3954 C CA . PHE A 1 468 ? 30.778 15.232 85.382 1.00 11.22 468 PHE A CA 1
ATOM 3955 C C . PHE A 1 468 ? 31.685 14.658 86.468 1.00 13.05 468 PHE A C 1
ATOM 3956 O O . PHE A 1 468 ? 32.298 13.599 86.300 1.00 14.18 468 PHE A O 1
ATOM 3964 N N . ARG A 1 469 ? 31.738 15.325 87.620 1.00 12.17 469 ARG A N 1
ATOM 3965 C CA . ARG A 1 469 ? 32.652 14.888 88.658 1.00 13.86 469 ARG A CA 1
ATOM 3966 C C . ARG A 1 469 ? 32.211 13.553 89.266 1.00 13.87 469 ARG A C 1
ATOM 3967 O O . ARG A 1 469 ? 33.059 12.775 89.721 1.00 18.08 469 ARG A O 1
ATOM 3975 N N . SER A 1 470 ? 30.902 13.276 89.300 1.00 14.51 470 SER A N 1
ATOM 3976 C CA . SER A 1 470 ? 30.469 11.973 89.798 1.00 15.52 470 SER A CA 1
ATOM 3977 C C . SER A 1 470 ? 30.891 10.861 88.840 1.00 16.05 470 SER A C 1
ATOM 3978 O O . SER A 1 470 ? 31.301 9.773 89.278 1.00 16.93 470 SER A O 1
ATOM 3981 N N . PHE A 1 471 ? 30.783 11.102 87.539 1.00 13.88 471 PHE A N 1
ATOM 3982 C CA . PHE A 1 471 ? 31.228 10.087 86.581 1.00 12.68 471 PHE A CA 1
ATOM 3983 C C . PHE A 1 471 ? 32.737 9.870 86.684 1.00 16.48 471 PHE A C 1
ATOM 3984 O O . PHE A 1 471 ? 33.213 8.726 86.636 1.00 16.56 471 PHE A O 1
ATOM 3992 N N . VAL A 1 472 ? 33.498 10.954 86.852 1.00 14.63 472 VAL A N 1
ATOM 3993 C CA . VAL A 1 472 ? 34.953 10.852 87.004 1.00 14.94 472 VAL A CA 1
ATOM 3994 C C . VAL A 1 472 ? 35.300 10.017 88.232 1.00 16.16 472 VAL A C 1
ATOM 3995 O O . VAL A 1 472 ? 36.221 9.186 88.200 1.00 19.00 472 VAL A O 1
ATOM 3999 N N . ARG A 1 473 ? 34.569 10.233 89.337 1.00 13.87 473 ARG A N 1
ATOM 4000 C CA . ARG A 1 473 ? 34.813 9.479 90.566 1.00 17.09 473 ARG A CA 1
ATOM 4001 C C . ARG A 1 473 ? 34.457 8.018 90.370 1.00 20.09 473 ARG A C 1
ATOM 4002 O O . ARG A 1 473 ? 35.220 7.117 90.754 1.00 21.54 473 ARG A O 1
ATOM 4010 N N . ARG A 1 474 ? 33.290 7.764 89.773 1.00 17.79 474 ARG A N 1
ATOM 4011 C CA . ARG A 1 474 ? 32.849 6.391 89.573 1.00 20.53 474 ARG A CA 1
ATOM 4012 C C . ARG A 1 474 ? 33.790 5.646 88.637 1.00 17.48 474 ARG A C 1
ATOM 4013 O O . ARG A 1 474 ? 33.994 4.436 88.794 1.00 19.56 474 ARG A O 1
ATOM 4021 N N . ALA A 1 475 ? 34.401 6.358 87.690 1.00 17.63 475 ALA A N 1
ATOM 4022 C CA . ALA A 1 475 ? 35.303 5.739 86.716 1.00 19.04 475 ALA A CA 1
ATOM 4023 C C . ALA A 1 475 ? 36.540 5.133 87.366 1.00 23.63 475 ALA A C 1
ATOM 4024 O O . ALA A 1 475 ? 37.160 4.219 86.794 1.00 24.94 475 ALA A O 1
ATOM 4026 N N . GLN A 1 476 ? 36.902 5.595 88.558 1.00 20.50 476 GLN A N 1
ATOM 4027 C CA . GLN A 1 476 ? 38.111 5.133 89.218 1.00 21.67 476 GLN A CA 1
ATOM 4028 C C . GLN A 1 476 ? 37.829 4.077 90.287 1.00 24.25 476 GLN A C 1
ATOM 4029 O O . GLN A 1 476 ? 38.757 3.645 90.984 1.00 28.77 476 GLN A O 1
ATOM 4035 N N . GLU A 1 477 ? 36.577 3.645 90.418 1.00 28.73 477 GLU A N 1
ATOM 4036 C CA . GLU A 1 477 ? 36.195 2.643 91.419 1.00 34.60 477 GLU A CA 1
ATOM 4037 C C . GLU A 1 477 ? 35.854 1.320 90.750 1.00 38.87 477 GLU A C 1
ATOM 4038 O O . GLU A 1 477 ? 35.110 1.300 89.765 1.00 32.29 477 GLU A O 1
ATOM 4044 N N . LYS B 1 2 ? -6.846 -0.382 60.302 1.00 40.96 2 LYS B N 1
ATOM 4045 C CA . LYS B 1 2 ? -7.695 0.037 59.186 1.00 37.26 2 LYS B CA 1
ATOM 4046 C C . LYS B 1 2 ? -6.856 0.239 57.936 1.00 25.73 2 LYS B C 1
ATOM 4047 O O . LYS B 1 2 ? -6.122 1.217 57.846 1.00 31.07 2 LYS B O 1
ATOM 4053 N N . LYS B 1 3 ? -6.964 -0.662 56.966 1.00 22.77 3 LYS B N 1
ATOM 4054 C CA . LYS B 1 3 ? -6.195 -0.553 55.732 1.00 18.49 3 LYS B CA 1
ATOM 4055 C C . LYS B 1 3 ? -7.028 0.093 54.624 1.00 20.48 3 LYS B C 1
ATOM 4056 O O . LYS B 1 3 ? -8.260 0.049 54.637 1.00 22.97 3 LYS B O 1
ATOM 4062 N N . LEU B 1 4 ? -6.334 0.692 53.655 1.00 17.72 4 LEU B N 1
ATOM 4063 C CA . LEU B 1 4 ? -6.908 0.983 52.343 1.00 18.89 4 LEU B CA 1
ATOM 4064 C C . LEU B 1 4 ? -6.485 -0.132 51.402 1.00 20.72 4 LEU B C 1
ATOM 4065 O O . LEU B 1 4 ? -5.292 -0.441 51.307 1.00 17.65 4 LEU B O 1
ATOM 4070 N N . PHE B 1 5 ? -7.441 -0.722 50.689 1.00 17.52 5 PHE B N 1
ATOM 4071 C CA . PHE B 1 5 ? -7.119 -1.746 49.708 1.00 18.53 5 PHE B CA 1
ATOM 4072 C C . PHE B 1 5 ? -7.046 -1.103 48.329 1.00 20.11 5 PHE B C 1
ATOM 4073 O O . PHE B 1 5 ? -7.971 -0.396 47.921 1.00 19.29 5 PHE B O 1
ATOM 4081 N N . LEU B 1 6 ? -5.933 -1.318 47.631 1.00 14.60 6 LEU B N 1
ATOM 4082 C CA . LEU B 1 6 ? -5.652 -0.694 46.345 1.00 14.14 6 LEU B CA 1
ATOM 4083 C C . LEU B 1 6 ? -5.519 -1.804 45.312 1.00 16.99 6 LEU B C 1
ATOM 4084 O O . LEU B 1 6 ? -4.824 -2.789 45.561 1.00 15.37 6 LEU B O 1
ATOM 4089 N N . VAL B 1 7 ? -6.203 -1.665 44.179 1.00 11.01 7 VAL B N 1
ATOM 4090 C CA . VAL B 1 7 ? -6.241 -2.724 43.162 1.00 12.19 7 VAL B CA 1
ATOM 4091 C C . VAL B 1 7 ? -5.938 -2.083 41.821 1.00 13.41 7 VAL B C 1
ATOM 4092 O O . VAL B 1 7 ? -6.768 -1.337 41.281 1.00 17.84 7 VAL B O 1
ATOM 4096 N N . PHE B 1 8 ? -4.751 -2.356 41.282 1.00 12.05 8 PHE B N 1
ATOM 4097 C CA . PHE B 1 8 ? -4.397 -1.942 39.925 1.00 12.91 8 PHE B CA 1
ATOM 4098 C C . PHE B 1 8 ? -4.849 -2.999 38.932 1.00 12.67 8 PHE B C 1
ATOM 4099 O O . PHE B 1 8 ? -4.586 -4.184 39.124 1.00 12.93 8 PHE B O 1
ATOM 4107 N N . TRP B 1 9 ? -5.499 -2.577 37.851 1.00 8.80 9 TRP B N 1
ATOM 4108 C CA . TRP B 1 9 ? -5.872 -3.526 36.800 1.00 10.97 9 TRP B CA 1
ATOM 4109 C C . TRP B 1 9 ? -5.529 -2.886 35.460 1.00 11.84 9 TRP B C 1
ATOM 4110 O O . TRP B 1 9 ? -6.210 -1.957 35.019 1.00 12.09 9 TRP B O 1
ATOM 4121 N N . TRP B 1 10 ? -4.418 -3.328 34.872 1.00 12.11 10 TRP B N 1
ATOM 4122 C CA . TRP B 1 10 ? -3.861 -2.749 33.662 1.00 9.61 10 TRP B CA 1
ATOM 4123 C C . TRP B 1 10 ? -4.366 -3.533 32.460 1.00 10.01 10 TRP B C 1
ATOM 4124 O O . TRP B 1 10 ? -4.066 -4.732 32.333 1.00 13.43 10 TRP B O 1
ATOM 4135 N N . HIS B 1 11 ? -5.058 -2.866 31.544 1.00 11.01 11 HIS B N 1
ATOM 4136 C CA . HIS B 1 11 ? -5.724 -3.521 30.419 1.00 11.21 11 HIS B CA 1
ATOM 4137 C C . HIS B 1 11 ? -4.877 -3.416 29.151 1.00 10.34 11 HIS B C 1
ATOM 4138 O O . HIS B 1 11 ? -4.569 -2.312 28.693 1.00 11.36 11 HIS B O 1
ATOM 4145 N N . MET B 1 12 ? -4.547 -4.561 28.564 1.00 10.05 12 MET B N 1
ATOM 4146 C CA . MET B 1 12 ? -3.674 -4.644 27.401 1.00 11.40 12 MET B CA 1
ATOM 4147 C C . MET B 1 12 ? -4.454 -5.153 26.197 1.00 13.15 12 MET B C 1
ATOM 4148 O O . MET B 1 12 ? -5.091 -6.216 26.272 1.00 13.08 12 MET B O 1
ATOM 4153 N N . HIS B 1 13 ? -4.372 -4.430 25.079 1.00 9.16 13 HIS B N 1
ATOM 4154 C CA . HIS B 1 13 ? -5.138 -4.853 23.906 1.00 9.82 13 HIS B CA 1
ATOM 4155 C C . HIS B 1 13 ? -4.535 -4.269 22.636 1.00 12.91 13 HIS B C 1
ATOM 4156 O O . HIS B 1 13 ? -4.008 -3.156 22.647 1.00 13.09 13 HIS B O 1
ATOM 4163 N N . GLN B 1 14 ? -4.610 -5.040 21.546 1.00 13.23 14 GLN B N 1
ATOM 4164 C CA . GLN B 1 14 ? -4.434 -4.499 20.190 1.00 12.49 14 GLN B CA 1
ATOM 4165 C C . GLN B 1 14 ? -5.433 -5.196 19.283 1.00 12.76 14 GLN B C 1
ATOM 4166 O O . GLN B 1 14 ? -5.599 -6.425 19.375 1.00 16.57 14 GLN B O 1
ATOM 4172 N N . PRO B 1 15 ? -6.078 -4.461 18.375 1.00 14.03 15 PRO B N 1
ATOM 4173 C CA . PRO B 1 15 ? -6.883 -5.112 17.338 1.00 13.84 15 PRO B CA 1
ATOM 4174 C C . PRO B 1 15 ? -5.976 -5.840 16.356 1.00 13.00 15 PRO B C 1
ATOM 4175 O O . PRO B 1 15 ? -4.757 -5.631 16.321 1.00 15.92 15 PRO B O 1
ATOM 4179 N N . LEU B 1 16 ? -6.586 -6.684 15.529 1.00 15.57 16 LEU B N 1
ATOM 4180 C CA . LEU B 1 16 ? -5.795 -7.535 14.640 1.00 17.69 16 LEU B CA 1
ATOM 4181 C C . LEU B 1 16 ? -5.256 -6.720 13.469 1.00 18.62 16 LEU B C 1
ATOM 4182 O O . LEU B 1 16 ? -6.019 -6.242 12.627 1.00 17.27 16 LEU B O 1
ATOM 4187 N N . TYR B 1 17 ? -3.936 -6.596 13.381 1.00 16.66 17 TYR B N 1
ATOM 4188 C CA . TYR B 1 17 ? -3.314 -5.849 12.298 1.00 15.98 17 TYR B CA 1
ATOM 4189 C C . TYR B 1 17 ? -2.939 -6.725 11.113 1.00 17.72 17 TYR B C 1
ATOM 4190 O O . TYR B 1 17 ? -2.455 -6.202 10.099 1.00 18.93 17 TYR B O 1
ATOM 4199 N N . ARG B 1 18 ? -3.172 -8.038 11.211 1.00 17.93 18 ARG B N 1
ATOM 4200 C CA . ARG B 1 18 ? -2.812 -9.000 10.179 1.00 19.47 18 ARG B CA 1
ATOM 4201 C C . ARG B 1 18 ? -3.867 -8.987 9.069 1.00 20.74 18 ARG B C 1
ATOM 4202 O O . ARG B 1 18 ? -4.983 -9.483 9.252 1.00 20.58 18 ARG B O 1
ATOM 4210 N N . GLU B 1 19 ? -3.502 -8.428 7.920 1.00 20.27 19 GLU B N 1
ATOM 4211 C CA . GLU B 1 19 ? -4.374 -8.441 6.747 1.00 19.30 19 GLU B CA 1
ATOM 4212 C C . GLU B 1 19 ? -4.648 -9.885 6.329 1.00 20.41 19 GLU B C 1
ATOM 4213 O O . GLU B 1 19 ? -3.703 -10.667 6.160 1.00 23.27 19 GLU B O 1
ATOM 4219 N N . PRO B 1 20 ? -5.910 -10.272 6.124 1.00 24.57 20 PRO B N 1
ATOM 4220 C CA . PRO B 1 20 ? -6.219 -11.704 6.001 1.00 29.73 20 PRO B CA 1
ATOM 4221 C C . PRO B 1 20 ? -5.805 -12.313 4.679 1.00 32.99 20 PRO B C 1
ATOM 4222 O O . PRO B 1 20 ? -5.618 -13.535 4.614 1.00 38.67 20 PRO B O 1
ATOM 4226 N N . TYR B 1 21 ? -5.642 -11.517 3.627 1.00 25.50 21 TYR B N 1
ATOM 4227 C CA . TYR B 1 21 ? -5.300 -12.101 2.340 1.00 28.46 21 TYR B CA 1
ATOM 4228 C C . TYR B 1 21 ? -3.796 -12.222 2.169 1.00 34.04 21 TYR B C 1
ATOM 4229 O O . TYR B 1 21 ? -3.312 -13.251 1.685 1.00 37.93 21 TYR B O 1
ATOM 4238 N N . THR B 1 22 ? -3.048 -11.208 2.606 1.00 25.58 22 THR B N 1
ATOM 4239 C CA . THR B 1 22 ? -1.599 -11.217 2.446 1.00 29.77 22 THR B CA 1
ATOM 4240 C C . THR B 1 22 ? -0.859 -11.734 3.668 1.00 31.12 22 THR B C 1
ATOM 4241 O O . THR B 1 22 ? 0.317 -12.090 3.547 1.00 30.82 22 THR B O 1
ATOM 4245 N N . GLY B 1 23 ? -1.515 -11.781 4.829 1.00 27.35 23 GLY B N 1
ATOM 4246 C CA . GLY B 1 23 ? -0.864 -12.125 6.074 1.00 26.97 23 GLY B CA 1
ATOM 4247 C C . GLY B 1 23 ? 0.061 -11.063 6.601 1.00 28.47 23 GLY B C 1
ATOM 4248 O O . GLY B 1 23 ? 0.781 -11.317 7.574 1.00 30.80 23 GLY B O 1
ATOM 4249 N N . GLU B 1 24 ? 0.056 -9.870 6.010 1.00 23.34 24 GLU B N 1
ATOM 4250 C CA . GLU B 1 24 ? 0.943 -8.797 6.450 1.00 22.90 24 GLU B CA 1
ATOM 4251 C C . GLU B 1 24 ? 0.364 -8.015 7.624 1.00 21.80 24 GLU B C 1
ATOM 4252 O O . GLU B 1 24 ? -0.816 -7.652 7.623 1.00 21.68 24 GLU B O 1
ATOM 4258 N N . TYR B 1 25 ? 1.204 -7.754 8.633 1.00 19.71 25 TYR B N 1
ATOM 4259 C CA . TYR B 1 25 ? 0.850 -6.836 9.713 1.00 17.42 25 TYR B CA 1
ATOM 4260 C C . TYR B 1 25 ? 1.033 -5.409 9.202 1.00 21.05 25 TYR B C 1
ATOM 4261 O O . TYR B 1 25 ? 2.166 -4.968 8.937 1.00 19.80 25 TYR B O 1
ATOM 4270 N N . LEU B 1 26 ? -0.081 -4.695 9.047 1.00 19.50 26 LEU B N 1
ATOM 4271 C CA . LEU B 1 26 ? -0.060 -3.431 8.332 1.00 19.01 26 LEU B CA 1
ATOM 4272 C C . LEU B 1 26 ? 0.317 -2.251 9.211 1.00 22.38 26 LEU B C 1
ATOM 4273 O O . LEU B 1 26 ? 0.695 -1.208 8.670 1.00 21.39 26 LEU B O 1
ATOM 4278 N N . LEU B 1 27 ? 0.223 -2.386 10.534 1.00 18.61 27 LEU B N 1
ATOM 4279 C CA . LEU B 1 27 ? 0.794 -1.419 11.453 1.00 17.75 27 LEU B CA 1
ATOM 4280 C C . LEU B 1 27 ? 1.644 -2.154 12.474 1.00 17.56 27 LEU B C 1
ATOM 4281 O O . LEU B 1 27 ? 1.419 -3.347 12.720 1.00 18.16 27 LEU B O 1
ATOM 4286 N N . PRO B 1 28 ? 2.673 -1.470 13.062 1.00 19.55 28 PRO B N 1
ATOM 4287 C CA . PRO B 1 28 ? 3.625 -2.147 13.950 1.00 18.79 28 PRO B CA 1
ATOM 4288 C C . PRO B 1 28 ? 3.288 -1.991 15.426 1.00 17.80 28 PRO B C 1
ATOM 4289 O O . PRO B 1 28 ? 4.158 -2.204 16.273 1.00 16.27 28 PRO B O 1
ATOM 4293 N N . TRP B 1 29 ? 2.072 -1.541 15.746 1.00 14.93 29 TRP B N 1
ATOM 4294 C CA . TRP B 1 29 ? 1.780 -1.146 17.129 1.00 18.24 29 TRP B CA 1
ATOM 4295 C C . TRP B 1 29 ? 1.832 -2.320 18.103 1.00 17.55 29 TRP B C 1
ATOM 4296 O O . TRP B 1 29 ? 2.211 -2.130 19.267 1.00 14.68 29 TRP B O 1
ATOM 4307 N N . THR B 1 30 ? 1.488 -3.538 17.667 1.00 13.96 30 THR B N 1
ATOM 4308 C CA . THR B 1 30 ? 1.643 -4.669 18.583 1.00 12.42 30 THR B CA 1
ATOM 4309 C C . THR B 1 30 ? 3.111 -4.915 18.885 1.00 12.96 30 THR B C 1
ATOM 4310 O O . THR B 1 30 ? 3.480 -5.181 20.039 1.00 13.26 30 THR B O 1
ATOM 4314 N N . PHE B 1 31 ? 3.957 -4.887 17.847 1.00 14.18 31 PHE B N 1
ATOM 4315 C CA . PHE B 1 31 ? 5.388 -5.048 18.064 1.00 14.93 31 PHE B CA 1
ATOM 4316 C C . PHE B 1 31 ? 5.922 -3.986 19.025 1.00 13.50 31 PHE B C 1
ATOM 4317 O O . PHE B 1 31 ? 6.604 -4.304 20.009 1.00 14.61 31 PHE B O 1
ATOM 4325 N N . PHE B 1 32 ? 5.614 -2.716 18.758 1.00 12.79 32 PHE B N 1
ATOM 4326 C CA . PHE B 1 32 ? 6.201 -1.655 19.578 1.00 14.02 32 PHE B CA 1
ATOM 4327 C C . PHE B 1 32 ? 5.671 -1.674 21.013 1.00 13.10 32 PHE B C 1
ATOM 4328 O O . PHE B 1 32 ? 6.435 -1.436 21.958 1.00 13.44 32 PHE B O 1
ATOM 4336 N N . HIS B 1 33 ? 4.379 -1.955 21.214 1.00 12.62 33 HIS B N 1
ATOM 4337 C CA . HIS B 1 33 ? 3.930 -2.035 22.602 1.00 10.23 33 HIS B CA 1
ATOM 4338 C C . HIS B 1 33 ? 4.336 -3.333 23.289 1.00 14.47 33 HIS B C 1
ATOM 4339 O O . HIS B 1 33 ? 4.476 -3.349 24.520 1.00 13.95 33 HIS B O 1
ATOM 4346 N N . ALA B 1 34 ? 4.605 -4.397 22.534 1.00 13.66 34 ALA B N 1
ATOM 4347 C CA . ALA B 1 34 ? 5.188 -5.579 23.165 1.00 14.35 34 ALA B CA 1
ATOM 4348 C C . ALA B 1 34 ? 6.584 -5.280 23.701 1.00 16.31 34 ALA B C 1
ATOM 4349 O O . ALA B 1 34 ? 6.904 -5.626 24.847 1.00 16.68 34 ALA B O 1
ATOM 4351 N N . VAL B 1 35 ? 7.434 -4.630 22.895 1.00 14.30 35 VAL B N 1
ATOM 4352 C CA . VAL B 1 35 ? 8.810 -4.438 23.347 1.00 11.31 35 VAL B CA 1
ATOM 4353 C C . VAL B 1 35 ? 8.875 -3.373 24.427 1.00 15.23 35 VAL B C 1
ATOM 4354 O O . VAL B 1 35 ? 9.794 -3.390 25.260 1.00 16.32 35 VAL B O 1
ATOM 4358 N N . LYS B 1 36 ? 7.920 -2.433 24.430 1.00 16.52 36 LYS B N 1
ATOM 4359 C CA . LYS B 1 36 ? 7.968 -1.316 25.366 1.00 14.33 36 LYS B CA 1
ATOM 4360 C C . LYS B 1 36 ? 7.193 -1.585 26.649 1.00 15.36 36 LYS B C 1
ATOM 4361 O O . LYS B 1 36 ? 7.654 -1.195 27.733 1.00 16.29 36 LYS B O 1
ATOM 4367 N N . ASP B 1 37 ? 6.008 -2.198 26.547 1.00 11.39 37 ASP B N 1
ATOM 4368 C CA . ASP B 1 37 ? 5.039 -2.268 27.640 1.00 12.45 37 ASP B CA 1
ATOM 4369 C C . ASP B 1 37 ? 4.615 -3.672 28.049 1.00 12.86 37 ASP B C 1
ATOM 4370 O O . ASP B 1 37 ? 4.465 -3.934 29.244 1.00 12.75 37 ASP B O 1
ATOM 4375 N N . TYR B 1 38 ? 4.369 -4.584 27.111 1.00 11.70 38 TYR B N 1
ATOM 4376 C CA . TYR B 1 38 ? 3.640 -5.796 27.486 1.00 14.73 38 TYR B CA 1
ATOM 4377 C C . TYR B 1 38 ? 4.485 -6.762 28.312 1.00 14.29 38 TYR B C 1
ATOM 4378 O O . TYR B 1 38 ? 3.929 -7.483 29.159 1.00 12.75 38 TYR B O 1
ATOM 4387 N N . TYR B 1 39 ? 5.805 -6.815 28.077 1.00 13.16 39 TYR B N 1
ATOM 4388 C CA . TYR B 1 39 ? 6.668 -7.548 28.988 1.00 15.06 39 TYR B CA 1
ATOM 4389 C C . TYR B 1 39 ? 6.968 -6.714 30.227 1.00 14.53 39 TYR B C 1
ATOM 4390 O O . TYR B 1 39 ? 6.911 -7.211 31.362 1.00 12.49 39 TYR B O 1
ATOM 4399 N N . ASP B 1 40 ? 7.265 -5.429 30.031 1.00 11.48 40 ASP B N 1
ATOM 4400 C CA . ASP B 1 40 ? 7.842 -4.670 31.131 1.00 13.32 40 ASP B CA 1
ATOM 4401 C C . ASP B 1 40 ? 6.833 -4.317 32.226 1.00 13.62 40 ASP B C 1
ATOM 4402 O O . ASP B 1 40 ? 7.223 -4.237 33.395 1.00 13.35 40 ASP B O 1
ATOM 4407 N N . MET B 1 41 ? 5.561 -4.108 31.886 1.00 11.20 41 MET B N 1
ATOM 4408 C CA . MET B 1 41 ? 4.593 -3.777 32.929 1.00 11.45 41 MET B CA 1
ATOM 4409 C C . MET B 1 41 ? 4.474 -4.884 33.963 1.00 13.01 41 MET B C 1
ATOM 4410 O O . MET B 1 41 ? 4.615 -4.593 35.164 1.00 13.48 41 MET B O 1
ATOM 4415 N N . PRO B 1 42 ? 4.272 -6.154 33.596 1.00 11.02 42 PRO B N 1
ATOM 4416 C CA . PRO B 1 42 ? 4.289 -7.186 34.642 1.00 12.67 42 PRO B CA 1
ATOM 4417 C C . PRO B 1 42 ? 5.663 -7.425 35.212 1.00 14.59 42 PRO B C 1
ATOM 4418 O O . PRO B 1 42 ? 5.780 -7.883 36.356 1.00 15.13 42 PRO B O 1
ATOM 4422 N N . ALA B 1 43 ? 6.722 -7.151 34.446 1.00 12.31 43 ALA B N 1
ATOM 4423 C CA . ALA B 1 43 ? 8.061 -7.396 34.958 1.00 13.19 43 ALA B CA 1
ATOM 4424 C C . ALA B 1 43 ? 8.438 -6.465 36.117 1.00 11.96 43 ALA B C 1
ATOM 4425 O O . ALA B 1 43 ? 9.378 -6.780 36.849 1.00 15.66 43 ALA B O 1
ATOM 4427 N N . TYR B 1 44 ? 7.734 -5.333 36.307 1.00 13.60 44 TYR B N 1
ATOM 4428 C CA . TYR B 1 44 ? 7.928 -4.566 37.541 1.00 15.34 44 TYR B CA 1
ATOM 4429 C C . TYR B 1 44 ? 7.727 -5.432 38.780 1.00 15.42 44 TYR B C 1
ATOM 4430 O O . TYR B 1 44 ? 8.344 -5.170 39.821 1.00 17.07 44 TYR B O 1
ATOM 4439 N N . LEU B 1 45 ? 6.890 -6.478 38.686 1.00 16.20 45 LEU B N 1
ATOM 4440 C CA . LEU B 1 45 ? 6.612 -7.306 39.860 1.00 15.72 45 LEU B CA 1
ATOM 4441 C C . LEU B 1 45 ? 7.811 -8.131 40.269 1.00 20.59 45 LEU B C 1
ATOM 4442 O O . LEU B 1 45 ? 7.846 -8.641 41.396 1.00 19.83 45 LEU B O 1
ATOM 4447 N N . LYS B 1 46 ? 8.804 -8.277 39.385 1.00 18.32 46 LYS B N 1
ATOM 4448 C CA . LYS B 1 46 ? 10.031 -8.936 39.810 1.00 21.78 46 LYS B CA 1
ATOM 4449 C C . LYS B 1 46 ? 10.798 -8.085 40.807 1.00 20.58 46 LYS B C 1
ATOM 4450 O O . LYS B 1 46 ? 11.515 -8.625 41.655 1.00 25.01 46 LYS B O 1
ATOM 4456 N N . ASP B 1 47 ? 10.639 -6.762 40.746 1.00 19.46 47 ASP B N 1
ATOM 4457 C CA . ASP B 1 47 ? 11.474 -5.833 41.496 1.00 18.74 47 ASP B CA 1
ATOM 4458 C C . ASP B 1 47 ? 10.757 -5.144 42.650 1.00 17.67 47 ASP B C 1
ATOM 4459 O O . ASP B 1 47 ? 11.428 -4.504 43.469 1.00 21.35 47 ASP B O 1
ATOM 4464 N N . PHE B 1 48 ? 9.425 -5.229 42.722 1.00 18.13 48 PHE B N 1
ATOM 4465 C CA . PHE B 1 48 ? 8.661 -4.568 43.772 1.00 19.15 48 PHE B CA 1
ATOM 4466 C C . PHE B 1 48 ? 7.669 -5.563 44.351 1.00 18.20 48 PHE B C 1
ATOM 4467 O O . PHE B 1 48 ? 6.959 -6.245 43.605 1.00 17.49 48 PHE B O 1
ATOM 4475 N N . GLU B 1 49 ? 7.609 -5.632 45.680 1.00 16.54 49 GLU B N 1
ATOM 4476 C CA . GLU B 1 49 ? 6.785 -6.623 46.380 1.00 16.33 49 GLU B CA 1
ATOM 4477 C C . GLU B 1 49 ? 5.377 -6.077 46.619 1.00 14.98 49 GLU B C 1
ATOM 4478 O O . GLU B 1 49 ? 4.934 -5.862 47.751 1.00 17.36 49 GLU B O 1
ATOM 4484 N N . ILE B 1 50 ? 4.655 -5.877 45.510 1.00 16.21 50 ILE B N 1
ATOM 4485 C CA . ILE B 1 50 ? 3.259 -5.431 45.503 1.00 13.47 50 ILE B CA 1
ATOM 4486 C C . ILE B 1 50 ? 2.463 -6.386 44.620 1.00 15.34 50 ILE B C 1
ATOM 4487 O O . ILE B 1 50 ? 3.019 -7.295 44.011 1.00 16.14 50 ILE B O 1
ATOM 4492 N N . LYS B 1 51 ? 1.150 -6.188 44.564 1.00 14.86 51 LYS B N 1
ATOM 4493 C CA . LYS B 1 51 ? 0.294 -6.936 43.640 1.00 14.18 51 LYS B CA 1
ATOM 4494 C C . LYS B 1 51 ? -0.148 -6.019 42.510 1.00 11.39 51 LYS B C 1
ATOM 4495 O O . LYS B 1 51 ? -0.467 -4.849 42.747 1.00 12.49 51 LYS B O 1
ATOM 4501 N N . LEU B 1 52 ? -0.165 -6.546 41.284 1.00 9.75 52 LEU B N 1
ATOM 4502 C CA . LEU B 1 52 ? -0.645 -5.803 40.125 1.00 11.17 52 LEU B CA 1
ATOM 4503 C C . LEU B 1 52 ? -1.377 -6.779 39.232 1.00 13.07 52 LEU B C 1
ATOM 4504 O O . LEU B 1 52 ? -0.887 -7.885 39.007 1.00 15.07 52 LEU B O 1
ATOM 4509 N N . ASN B 1 53 ? -2.530 -6.383 38.713 1.00 11.50 53 ASN B N 1
ATOM 4510 C CA . ASN B 1 53 ? -3.329 -7.274 37.885 1.00 10.51 53 ASN B CA 1
ATOM 4511 C C . ASN B 1 53 ? -3.371 -6.789 36.447 1.00 10.50 53 ASN B C 1
ATOM 4512 O O . ASN B 1 53 ? -3.173 -5.602 36.157 1.00 10.50 53 ASN B O 1
ATOM 4517 N N . PHE B 1 54 ? -3.652 -7.727 35.553 1.00 10.41 54 PHE B N 1
ATOM 4518 C CA . PHE B 1 54 ? -3.570 -7.455 34.123 1.00 12.54 54 PHE B CA 1
ATOM 4519 C C . PHE B 1 54 ? -4.741 -8.083 33.397 1.00 13.90 54 PHE B C 1
ATOM 4520 O O . PHE B 1 54 ? -5.188 -9.183 33.731 1.00 13.75 54 PHE B O 1
ATOM 4528 N N . ASN B 1 55 ? -5.179 -7.398 32.363 1.00 11.72 55 ASN B N 1
ATOM 4529 C CA . ASN B 1 55 ? -6.106 -7.940 31.383 1.00 12.83 55 ASN B CA 1
ATOM 4530 C C . ASN B 1 55 ? -5.370 -8.107 30.065 1.00 11.34 55 ASN B C 1
ATOM 4531 O O . ASN B 1 55 ? -4.689 -7.184 29.623 1.00 12.95 55 ASN B O 1
ATOM 4536 N N . LEU B 1 56 ? -5.508 -9.273 29.437 1.00 12.36 56 LEU B N 1
ATOM 4537 C CA . LEU B 1 56 ? -4.964 -9.506 28.098 1.00 16.23 56 LEU B CA 1
ATOM 4538 C C . LEU B 1 56 ? -6.101 -9.911 27.174 1.00 14.95 56 LEU B C 1
ATOM 4539 O O . LEU B 1 56 ? -6.725 -10.949 27.404 1.00 14.63 56 LEU B O 1
ATOM 4544 N N . THR B 1 57 ? -6.326 -9.154 26.094 1.00 13.69 57 THR B N 1
ATOM 4545 C CA . THR B 1 57 ? -7.353 -9.612 25.165 1.00 13.62 57 THR B CA 1
ATOM 4546 C C . THR B 1 57 ? -6.848 -10.806 24.341 1.00 14.85 57 THR B C 1
ATOM 4547 O O . THR B 1 57 ? -5.650 -10.927 24.058 1.00 14.21 57 THR B O 1
ATOM 4551 N N . PRO B 1 58 ? -7.742 -11.713 23.953 1.00 14.55 58 PRO B N 1
ATOM 4552 C CA . PRO B 1 58 ? -7.281 -12.874 23.177 1.00 15.30 58 PRO B CA 1
ATOM 4553 C C . PRO B 1 58 ? -6.651 -12.496 21.862 1.00 19.36 58 PRO B C 1
ATOM 4554 O O . PRO B 1 58 ? -5.656 -13.119 21.466 1.00 18.49 58 PRO B O 1
ATOM 4558 N N . VAL B 1 59 ? -7.191 -11.489 21.166 1.00 17.33 59 VAL B N 1
ATOM 4559 C CA . VAL B 1 59 ? -6.589 -11.088 19.893 1.00 15.36 59 VAL B CA 1
ATOM 4560 C C . VAL B 1 59 ? -5.176 -10.530 20.097 1.00 14.78 59 VAL B C 1
ATOM 4561 O O . VAL B 1 59 ? -4.304 -10.745 19.245 1.00 15.39 59 VAL B O 1
ATOM 4565 N N . LEU B 1 60 ? -4.898 -9.861 21.230 1.00 13.44 60 LEU B N 1
ATOM 4566 C CA . LEU B 1 60 ? -3.517 -9.464 21.498 1.00 13.30 60 LEU B CA 1
ATOM 4567 C C . LEU B 1 60 ? -2.633 -10.690 21.718 1.00 16.95 60 LEU B C 1
ATOM 4568 O O . LEU B 1 60 ? -1.537 -10.786 21.146 1.00 14.42 60 LEU B O 1
ATOM 4573 N N . ILE B 1 61 ? -3.113 -11.658 22.496 1.00 16.13 61 ILE B N 1
ATOM 4574 C CA . ILE B 1 61 ? -2.317 -12.854 22.762 1.00 18.76 61 ILE B CA 1
ATOM 4575 C C . ILE B 1 61 ? -1.948 -13.544 21.466 1.00 16.87 61 ILE B C 1
ATOM 4576 O O . ILE B 1 61 ? -0.794 -13.933 21.278 1.00 16.59 61 ILE B O 1
ATOM 4581 N N . ASP B 1 62 ? -2.916 -13.686 20.539 1.00 15.61 62 ASP B N 1
ATOM 4582 C CA . ASP B 1 62 ? -2.637 -14.303 19.237 1.00 16.23 62 ASP B CA 1
ATOM 4583 C C . ASP B 1 62 ? -1.481 -13.619 18.517 1.00 16.72 62 ASP B C 1
ATOM 4584 O O . ASP B 1 62 ? -0.630 -14.283 17.913 1.00 17.60 62 ASP B O 1
ATOM 4589 N N . GLN B 1 63 ? -1.461 -12.281 18.533 1.00 14.47 63 GLN B N 1
ATOM 4590 C CA . GLN B 1 63 ? -0.441 -11.532 17.810 1.00 15.45 63 GLN B CA 1
ATOM 4591 C C . GLN B 1 63 ? 0.921 -11.634 18.488 1.00 14.05 63 GLN B C 1
ATOM 4592 O O . GLN B 1 63 ? 1.949 -11.742 17.804 1.00 15.74 63 GLN B O 1
ATOM 4598 N N . ILE B 1 64 ? 0.953 -11.556 19.822 1.00 13.43 64 ILE B N 1
ATOM 4599 C CA . ILE B 1 64 ? 2.221 -11.737 20.527 1.00 14.61 64 ILE B CA 1
ATOM 4600 C C . ILE B 1 64 ? 2.811 -13.096 20.178 1.00 18.88 64 ILE B C 1
ATOM 4601 O O . ILE B 1 64 ? 4.011 -13.216 19.892 1.00 17.48 64 ILE B O 1
ATOM 4606 N N . GLN B 1 65 ? 1.969 -14.131 20.155 1.00 17.33 65 GLN B N 1
ATOM 4607 C CA . GLN B 1 65 ? 2.465 -15.456 19.805 1.00 19.10 65 GLN B CA 1
ATOM 4608 C C . GLN B 1 65 ? 3.077 -15.453 18.410 1.00 21.08 65 GLN B C 1
ATOM 4609 O O . GLN B 1 65 ? 4.173 -15.997 18.203 1.00 20.64 65 GLN B O 1
ATOM 4615 N N . GLU B 1 66 ? 2.404 -14.817 17.442 1.00 19.65 66 GLU B N 1
ATOM 4616 C CA . GLU B 1 66 ? 2.931 -14.827 16.078 1.00 23.14 66 GLU B CA 1
ATOM 4617 C C . GLU B 1 66 ? 4.283 -14.120 16.001 1.00 21.93 66 GLU B C 1
ATOM 4618 O O . GLU B 1 66 ? 5.215 -14.622 15.360 1.00 22.13 66 GLU B O 1
ATOM 4624 N N . TYR B 1 67 ? 4.428 -12.963 16.654 1.00 17.31 67 TYR B N 1
ATOM 4625 C CA . TYR B 1 67 ? 5.739 -12.314 16.671 1.00 19.60 67 TYR B CA 1
ATOM 4626 C C . TYR B 1 67 ? 6.770 -13.181 17.374 1.00 23.90 67 TYR B C 1
ATOM 4627 O O . TYR B 1 67 ? 7.930 -13.260 16.943 1.00 23.27 67 TYR B O 1
ATOM 4636 N N . ALA B 1 68 ? 6.365 -13.843 18.457 1.00 19.90 68 ALA B N 1
ATOM 4637 C CA . ALA B 1 68 ? 7.310 -14.640 19.238 1.00 22.00 68 ALA B CA 1
ATOM 4638 C C . ALA B 1 68 ? 7.809 -15.843 18.453 1.00 23.88 68 ALA B C 1
ATOM 4639 O O . ALA B 1 68 ? 8.962 -16.268 18.629 1.00 25.42 68 ALA B O 1
ATOM 4641 N N . GLN B 1 69 ? 6.962 -16.402 17.596 1.00 23.07 69 GLN B N 1
ATOM 4642 C CA . GLN B 1 69 ? 7.311 -17.565 16.795 1.00 26.51 69 GLN B CA 1
ATOM 4643 C C . GLN B 1 69 ? 8.036 -17.190 15.512 1.00 30.26 69 GLN B C 1
ATOM 4644 O O . GLN B 1 69 ? 8.359 -18.082 14.721 1.00 36.11 69 GLN B O 1
ATOM 4650 N N . GLY B 1 70 ? 8.297 -15.904 15.287 1.00 30.95 70 GLY B N 1
ATOM 4651 C CA . GLY B 1 70 ? 8.970 -15.486 14.071 1.00 30.93 70 GLY B CA 1
ATOM 4652 C C . GLY B 1 70 ? 8.116 -15.594 12.831 1.00 37.36 70 GLY B C 1
ATOM 4653 O O . GLY B 1 70 ? 8.651 -15.781 11.737 1.00 43.05 70 GLY B O 1
ATOM 4654 N N . LYS B 1 71 ? 6.794 -15.476 12.968 1.00 33.37 71 LYS B N 1
ATOM 4655 C CA . LYS B 1 71 ? 5.884 -15.630 11.843 1.00 38.93 71 LYS B CA 1
ATOM 4656 C C . LYS B 1 71 ? 5.205 -14.340 11.398 1.00 36.12 71 LYS B C 1
ATOM 4657 O O . LYS B 1 71 ? 4.523 -14.350 10.365 1.00 39.08 71 LYS B O 1
ATOM 4663 N N . ALA B 1 72 ? 5.363 -13.238 12.132 1.00 26.89 72 ALA B N 1
ATOM 4664 C CA . ALA B 1 72 ? 4.674 -11.998 11.794 1.00 25.27 72 ALA B CA 1
ATOM 4665 C C . ALA B 1 72 ? 5.440 -11.248 10.711 1.00 26.94 72 ALA B C 1
ATOM 4666 O O . ALA B 1 72 ? 6.599 -10.879 10.908 1.00 30.32 72 ALA B O 1
ATOM 4668 N N . LYS B 1 73 ? 4.795 -11.020 9.570 1.00 22.12 73 LYS B N 1
ATOM 4669 C CA . LYS B 1 73 ? 5.378 -10.226 8.487 1.00 21.51 73 LYS B CA 1
ATOM 4670 C C . LYS B 1 73 ? 4.908 -8.785 8.669 1.00 24.94 73 LYS B C 1
ATOM 4671 O O . LYS B 1 73 ? 3.859 -8.377 8.169 1.00 26.95 73 LYS B O 1
ATOM 4677 N N . ASP B 1 74 ? 5.706 -8.002 9.381 1.00 21.04 74 ASP B N 1
ATOM 4678 C CA . ASP B 1 74 ? 5.351 -6.649 9.801 1.00 20.31 74 ASP B CA 1
ATOM 4679 C C . ASP B 1 74 ? 5.976 -5.680 8.799 1.00 27.34 74 ASP B C 1
ATOM 4680 O O . ASP B 1 74 ? 7.207 -5.590 8.702 1.00 22.37 74 ASP B O 1
ATOM 4685 N N . VAL B 1 75 ? 5.136 -4.958 8.046 1.00 23.47 75 VAL B N 1
ATOM 4686 C CA . VAL B 1 75 ? 5.654 -4.162 6.932 1.00 21.88 75 VAL B CA 1
ATOM 4687 C C . VAL B 1 75 ? 6.473 -2.971 7.422 1.00 24.96 75 VAL B C 1
ATOM 4688 O O . VAL B 1 75 ? 7.522 -2.649 6.834 1.00 23.22 75 VAL B O 1
ATOM 4692 N N . PHE B 1 76 ? 6.041 -2.302 8.500 1.00 24.92 76 PHE B N 1
ATOM 4693 C CA . PHE B 1 76 ? 6.840 -1.185 9.008 1.00 24.74 76 PHE B CA 1
ATOM 4694 C C . PHE B 1 76 ? 8.157 -1.668 9.573 1.00 23.83 76 PHE B C 1
ATOM 4695 O O . PHE B 1 76 ? 9.197 -1.019 9.386 1.00 24.39 76 PHE B O 1
ATOM 4703 N N . LEU B 1 77 ? 8.143 -2.818 10.250 1.00 20.69 77 LEU B N 1
ATOM 4704 C CA . LEU B 1 77 ? 9.375 -3.349 10.817 1.00 21.97 77 LEU B CA 1
ATOM 4705 C C . LEU B 1 77 ? 10.351 -3.770 9.723 1.00 24.49 77 LEU B C 1
ATOM 4706 O O . LEU B 1 77 ? 11.568 -3.584 9.860 1.00 24.92 77 LEU B O 1
ATOM 4711 N N . GLU B 1 78 ? 9.844 -4.348 8.631 1.00 21.67 78 GLU B N 1
ATOM 4712 C CA . GLU B 1 78 ? 10.699 -4.645 7.480 1.00 23.98 78 GLU B CA 1
ATOM 4713 C C . GLU B 1 78 ? 11.418 -3.400 6.978 1.00 23.00 78 GLU B C 1
ATOM 4714 O O . GLU B 1 78 ? 12.590 -3.469 6.587 1.00 25.15 78 GLU B O 1
ATOM 4720 N N . ALA B 1 79 ? 10.731 -2.254 6.960 1.00 21.68 79 ALA B N 1
ATOM 4721 C CA . ALA B 1 79 ? 11.366 -1.021 6.502 1.00 21.70 79 ALA B CA 1
ATOM 4722 C C . ALA B 1 79 ? 12.444 -0.565 7.473 1.00 22.81 79 ALA B C 1
ATOM 4723 O O . ALA B 1 79 ? 13.476 -0.029 7.053 1.00 27.98 79 ALA B O 1
ATOM 4725 N N . ILE B 1 80 ? 12.218 -0.776 8.771 1.00 19.05 80 ILE B N 1
ATOM 4726 C CA . ILE B 1 80 ? 13.242 -0.477 9.780 1.00 19.36 80 ILE B CA 1
ATOM 4727 C C . ILE B 1 80 ? 14.455 -1.369 9.596 1.00 22.45 80 ILE B C 1
ATOM 4728 O O . ILE B 1 80 ? 15.597 -0.907 9.654 1.00 24.91 80 ILE B O 1
ATOM 4733 N N . ARG B 1 81 ? 14.225 -2.672 9.408 1.00 21.73 81 ARG B N 1
ATOM 4734 C CA . ARG B 1 81 ? 15.326 -3.629 9.432 1.00 22.43 81 ARG B CA 1
ATOM 4735 C C . ARG B 1 81 ? 16.253 -3.494 8.225 1.00 24.97 81 ARG B C 1
ATOM 4736 O O . ARG B 1 81 ? 17.466 -3.740 8.345 1.00 25.01 81 ARG B O 1
ATOM 4744 N N . LYS B 1 82 ? 15.719 -3.103 7.064 1.00 22.75 82 LYS B N 1
ATOM 4745 C CA . LYS B 1 82 ? 16.510 -3.089 5.836 1.00 25.66 82 LYS B CA 1
ATOM 4746 C C . LYS B 1 82 ? 17.701 -2.137 5.922 1.00 22.37 82 LYS B C 1
ATOM 4747 O O . LYS B 1 82 ? 17.642 -1.082 6.554 1.00 22.86 82 LYS B O 1
ATOM 4753 N N . ASP B 1 83 ? 18.766 -2.483 5.206 1.00 22.23 83 ASP B N 1
ATOM 4754 C CA . ASP B 1 83 ? 19.786 -1.490 4.929 1.00 24.81 83 ASP B CA 1
ATOM 4755 C C . ASP B 1 83 ? 19.136 -0.337 4.173 1.00 23.26 83 ASP B C 1
ATOM 4756 O O . ASP B 1 83 ? 18.302 -0.576 3.289 1.00 23.06 83 ASP B O 1
ATOM 4761 N N . PRO B 1 84 ? 19.457 0.916 4.507 1.00 22.06 84 PRO B N 1
ATOM 4762 C CA . PRO B 1 84 ? 18.771 2.042 3.848 1.00 26.47 84 PRO B CA 1
ATOM 4763 C C . PRO B 1 84 ? 18.947 2.077 2.343 1.00 28.76 84 PRO B C 1
ATOM 4764 O O . PRO B 1 84 ? 18.058 2.587 1.638 1.00 30.92 84 PRO B O 1
ATOM 4768 N N . ASP B 1 85 ? 20.055 1.544 1.813 1.00 24.19 85 ASP B N 1
ATOM 4769 C CA . ASP B 1 85 ? 20.178 1.464 0.359 1.00 24.87 85 ASP B CA 1
ATOM 4770 C C . ASP B 1 85 ? 19.102 0.585 -0.269 1.00 27.23 85 ASP B C 1
ATOM 4771 O O . ASP B 1 85 ? 18.930 0.633 -1.488 1.00 25.73 85 ASP B O 1
ATOM 4776 N N . ASP B 1 86 ? 18.389 -0.208 0.529 1.00 25.80 86 ASP B N 1
ATOM 4777 C CA . ASP B 1 86 ? 17.359 -1.108 0.038 1.00 26.19 86 ASP B CA 1
ATOM 4778 C C . ASP B 1 86 ? 15.954 -0.587 0.293 1.00 24.80 86 ASP B C 1
ATOM 4779 O O . ASP B 1 86 ? 14.978 -1.231 -0.117 1.00 25.47 86 ASP B O 1
ATOM 4784 N N . LEU B 1 87 ? 15.825 0.572 0.924 1.00 22.69 87 LEU B N 1
ATOM 4785 C CA . LEU B 1 87 ? 14.508 1.133 1.189 1.00 22.25 87 LEU B CA 1
ATOM 4786 C C . LEU B 1 87 ? 13.823 1.551 -0.101 1.00 23.72 87 LEU B C 1
ATOM 4787 O O . LEU B 1 87 ? 14.415 2.238 -0.938 1.00 24.27 87 LEU B O 1
ATOM 4792 N N . GLU B 1 88 ? 12.556 1.166 -0.222 1.00 25.51 88 GLU B N 1
ATOM 4793 C CA . GLU B 1 88 ? 11.709 1.656 -1.295 1.00 24.26 88 GLU B CA 1
ATOM 4794 C C . GLU B 1 88 ? 11.305 3.095 -1.014 1.00 24.34 88 GLU B C 1
ATOM 4795 O O . GLU B 1 88 ? 11.241 3.520 0.144 1.00 23.41 88 GLU B O 1
ATOM 4801 N N . LYS B 1 89 ? 11.022 3.844 -2.089 1.00 25.63 89 LYS B N 1
ATOM 4802 C CA . LYS B 1 89 ? 10.500 5.197 -1.930 1.00 26.03 89 LYS B CA 1
ATOM 4803 C C . LYS B 1 89 ? 9.288 5.208 -1.010 1.00 29.94 89 LYS B C 1
ATOM 4804 O O . LYS B 1 89 ? 9.167 6.073 -0.134 1.00 26.28 89 LYS B O 1
ATOM 4810 N N . GLU B 1 90 ? 8.402 4.224 -1.177 1.00 25.15 90 GLU B N 1
ATOM 4811 C CA . GLU B 1 90 ? 7.205 4.119 -0.344 1.00 24.52 90 GLU B CA 1
ATOM 4812 C C . GLU B 1 90 ? 7.559 3.887 1.125 1.00 24.87 90 GLU B C 1
ATOM 4813 O O . GLU B 1 90 ? 6.838 4.343 2.026 1.00 27.73 90 GLU B O 1
ATOM 4819 N N . GLU B 1 91 ? 8.642 3.143 1.387 1.00 22.32 91 GLU B N 1
ATOM 4820 C CA . GLU B 1 91 ? 9.035 2.853 2.762 1.00 24.10 91 GLU B CA 1
ATOM 4821 C C . GLU B 1 91 ? 9.667 4.068 3.428 1.00 21.43 91 GLU B C 1
ATOM 4822 O O . GLU B 1 91 ? 9.447 4.310 4.620 1.00 21.34 91 GLU B O 1
ATOM 4828 N N . VAL B 1 92 ? 10.445 4.853 2.675 1.00 21.79 92 VAL B N 1
ATOM 4829 C CA . VAL B 1 92 ? 10.981 6.097 3.216 1.00 27.27 92 VAL B CA 1
ATOM 4830 C C . VAL B 1 92 ? 9.847 7.044 3.575 1.00 23.29 92 VAL B C 1
ATOM 4831 O O . VAL B 1 92 ? 9.857 7.677 4.641 1.00 23.42 92 VAL B O 1
ATOM 4835 N N . GLU B 1 93 ? 8.830 7.132 2.712 1.00 23.27 93 GLU B N 1
ATOM 4836 C CA . GLU B 1 93 ? 7.685 7.991 3.002 1.00 24.78 93 GLU B CA 1
ATOM 4837 C C . GLU B 1 93 ? 6.979 7.563 4.280 1.00 26.80 93 GLU B C 1
ATOM 4838 O O . GLU B 1 93 ? 6.609 8.409 5.105 1.00 27.02 93 GLU B O 1
ATOM 4844 N N . LYS B 1 94 ? 6.760 6.252 4.453 1.00 22.67 94 LYS B N 1
ATOM 4845 C CA . LYS B 1 94 ? 6.051 5.763 5.625 1.00 24.63 94 LYS B CA 1
ATOM 4846 C C . LYS B 1 94 ? 6.855 6.004 6.894 1.00 22.56 94 LYS B C 1
ATOM 4847 O O . LYS B 1 94 ? 6.285 6.301 7.951 1.00 26.12 94 LYS B O 1
ATOM 4853 N N . LEU B 1 95 ? 8.175 5.859 6.807 1.00 19.36 95 LEU B N 1
ATOM 4854 C CA . LEU B 1 95 ? 9.031 6.073 7.972 1.00 21.68 95 LEU B CA 1
ATOM 4855 C C . LEU B 1 95 ? 9.003 7.534 8.405 1.00 25.62 95 LEU B C 1
ATOM 4856 O O . LEU B 1 95 ? 8.957 7.834 9.607 1.00 22.68 95 LEU B O 1
ATOM 4861 N N . ILE B 1 96 ? 9.003 8.455 7.437 1.00 21.77 96 ILE B N 1
ATOM 4862 C CA . ILE B 1 96 ? 8.884 9.869 7.772 1.00 22.39 96 ILE B CA 1
ATOM 4863 C C . ILE B 1 96 ? 7.513 10.159 8.374 1.00 24.59 96 ILE B C 1
ATOM 4864 O O . ILE B 1 96 ? 7.398 10.867 9.380 1.00 23.73 96 ILE B O 1
ATOM 4869 N N . GLU B 1 97 ? 6.451 9.617 7.773 1.00 22.15 97 GLU B N 1
ATOM 4870 C CA . GLU B 1 97 ? 5.116 9.834 8.323 1.00 26.99 97 GLU B CA 1
ATOM 4871 C C . GLU B 1 97 ? 5.006 9.282 9.746 1.00 23.26 97 GLU B C 1
ATOM 4872 O O . GLU B 1 97 ? 4.398 9.914 10.619 1.00 25.33 97 GLU B O 1
ATOM 4878 N N . PHE B 1 98 ? 5.586 8.100 9.996 1.00 20.99 98 PHE B N 1
ATOM 4879 C CA . PHE B 1 98 ? 5.556 7.511 11.330 1.00 20.48 98 PHE B CA 1
ATOM 4880 C C . PHE B 1 98 ? 6.338 8.368 12.326 1.00 23.94 98 PHE B C 1
ATOM 4881 O O . PHE B 1 98 ? 5.903 8.565 13.470 1.00 20.98 98 PHE B O 1
ATOM 4889 N N . THR B 1 99 ? 7.490 8.894 11.903 1.00 24.13 99 THR B N 1
ATOM 4890 C CA . THR B 1 99 ? 8.251 9.804 12.756 1.00 22.97 99 THR B CA 1
ATOM 4891 C C . THR B 1 99 ? 7.438 11.049 13.090 1.00 24.80 99 THR B C 1
ATOM 4892 O O . THR B 1 99 ? 7.367 11.466 14.254 1.00 25.77 99 THR B O 1
ATOM 4896 N N . LYS B 1 100 ? 6.808 11.655 12.076 1.00 23.30 100 LYS B N 1
ATOM 4897 C CA . LYS B 1 100 ? 6.044 12.878 12.309 1.00 25.65 100 LYS B CA 1
ATOM 4898 C C . LYS B 1 100 ? 4.870 12.656 13.263 1.00 25.98 100 LYS B C 1
ATOM 4899 O O . LYS B 1 100 ? 4.504 13.562 14.026 1.00 30.48 100 LYS B O 1
ATOM 4905 N N . LEU B 1 101 ? 4.250 11.477 13.219 1.00 23.69 101 LEU B N 1
ATOM 4906 C CA . LEU B 1 101 ? 3.133 11.202 14.113 1.00 22.45 101 LEU B CA 1
ATOM 4907 C C . LEU B 1 101 ? 3.580 11.146 15.573 1.00 23.07 101 LEU B C 1
ATOM 4908 O O . LEU B 1 101 ? 2.820 11.537 16.466 1.00 25.39 101 LEU B O 1
ATOM 4913 N N . ASN B 1 102 ? 4.801 10.676 15.822 1.00 22.18 102 ASN B N 1
ATOM 4914 C CA . ASN B 1 102 ? 5.317 10.411 17.163 1.00 23.32 102 ASN B CA 1
ATOM 4915 C C . ASN B 1 102 ? 6.247 11.495 17.680 1.00 25.31 102 ASN B C 1
ATOM 4916 O O . ASN B 1 102 ? 6.591 11.498 18.871 1.00 22.33 102 ASN B O 1
ATOM 4921 N N . TYR B 1 103 ? 6.572 12.444 16.815 1.00 26.43 103 TYR B N 1
ATOM 4922 C CA . TYR B 1 103 ? 7.675 13.377 16.980 1.00 34.31 103 TYR B CA 1
ATOM 4923 C C . TYR B 1 103 ? 7.646 14.133 18.315 1.00 28.23 103 TYR B C 1
ATOM 4924 O O . TYR B 1 103 ? 8.696 14.443 18.898 1.00 26.74 103 TYR B O 1
ATOM 4933 N N . GLU B 1 104 ? 6.460 14.444 18.808 1.00 29.91 104 GLU B N 1
ATOM 4934 C CA . GLU B 1 104 ? 6.309 15.324 19.956 1.00 33.84 104 GLU B CA 1
ATOM 4935 C C . GLU B 1 104 ? 6.262 14.575 21.280 1.00 30.71 104 GLU B C 1
ATOM 4936 O O . GLU B 1 104 ? 6.207 15.213 22.332 1.00 32.32 104 GLU B O 1
ATOM 4942 N N . LYS B 1 105 ? 6.302 13.265 21.258 1.00 25.80 105 LYS B N 1
ATOM 4943 C CA . LYS B 1 105 ? 6.251 12.460 22.472 1.00 19.64 105 LYS B CA 1
ATOM 4944 C C . LYS B 1 105 ? 7.607 12.472 23.175 1.00 20.04 105 LYS B C 1
ATOM 4945 O O . LYS B 1 105 ? 8.654 12.489 22.511 1.00 20.13 105 LYS B O 1
ATOM 4951 N N . PRO B 1 106 ? 7.617 12.478 24.510 1.00 19.89 106 PRO B N 1
ATOM 4952 C CA . PRO B 1 106 ? 8.903 12.484 25.231 1.00 24.27 106 PRO B CA 1
ATOM 4953 C C . PRO B 1 106 ? 9.807 11.301 24.920 1.00 21.01 106 PRO B C 1
ATOM 4954 O O . PRO B 1 106 ? 11.037 11.453 24.971 1.00 25.83 106 PRO B O 1
ATOM 4958 N N . ILE B 1 107 ? 9.263 10.123 24.593 1.00 18.95 107 ILE B N 1
ATOM 4959 C CA . ILE B 1 107 ? 10.133 9.013 24.225 1.00 20.51 107 ILE B CA 1
ATOM 4960 C C . ILE B 1 107 ? 10.810 9.225 22.878 1.00 21.66 107 ILE B C 1
ATOM 4961 O O . ILE B 1 107 ? 11.735 8.479 22.541 1.00 25.28 107 ILE B O 1
ATOM 4966 N N . TYR B 1 108 ? 10.380 10.223 22.100 1.00 21.14 108 TYR B N 1
ATOM 4967 C CA . TYR B 1 108 ? 11.038 10.598 20.848 1.00 21.26 108 TYR B CA 1
ATOM 4968 C C . TYR B 1 108 ? 11.940 11.811 21.004 1.00 25.05 108 TYR B C 1
ATOM 4969 O O . TYR B 1 108 ? 12.409 12.356 20.000 1.00 28.48 108 TYR B O 1
ATOM 4978 N N . ARG B 1 109 ? 12.220 12.232 22.237 1.00 26.75 109 ARG B N 1
ATOM 4979 C CA . ARG B 1 109 ? 12.994 13.448 22.468 1.00 31.70 109 ARG B CA 1
ATOM 4980 C C . ARG B 1 109 ? 14.471 13.190 22.167 1.00 35.04 109 ARG B C 1
ATOM 4981 O O . ARG B 1 109 ? 15.313 13.054 23.058 1.00 37.55 109 ARG B O 1
ATOM 4989 N N . PHE B 1 110 ? 14.784 13.146 20.876 1.00 26.76 110 PHE B N 1
ATOM 4990 C CA . PHE B 1 110 ? 16.155 13.096 20.383 1.00 31.74 110 PHE B CA 1
ATOM 4991 C C . PHE B 1 110 ? 16.385 14.304 19.493 1.00 30.23 110 PHE B C 1
ATOM 4992 O O . PHE B 1 110 ? 15.667 14.493 18.503 1.00 32.95 110 PHE B O 1
ATOM 5000 N N . GLU B 1 111 ? 17.403 15.103 19.819 1.00 33.49 111 GLU B N 1
ATOM 5001 C CA . GLU B 1 111 ? 17.734 16.247 18.981 1.00 36.40 111 GLU B CA 1
ATOM 5002 C C . GLU B 1 111 ? 17.993 15.829 17.540 1.00 35.26 111 GLU B C 1
ATOM 5003 O O . GLU B 1 111 ? 17.672 16.576 16.611 1.00 35.85 111 GLU B O 1
ATOM 5009 N N . ARG B 1 112 ? 18.560 14.637 17.332 1.00 33.09 112 ARG B N 1
ATOM 5010 C CA . ARG B 1 112 ? 18.795 14.162 15.973 1.00 33.76 112 ARG B CA 1
ATOM 5011 C C . ARG B 1 112 ? 17.493 13.995 15.196 1.00 29.24 112 ARG B C 1
ATOM 5012 O O . ARG B 1 112 ? 17.470 14.203 13.977 1.00 36.05 112 ARG B O 1
ATOM 5020 N N . ILE B 1 113 ? 16.397 13.628 15.874 1.00 29.64 113 ILE B N 1
ATOM 5021 C CA . ILE B 1 113 ? 15.127 13.472 15.160 1.00 31.54 113 ILE B CA 1
ATOM 5022 C C . ILE B 1 113 ? 14.661 14.811 14.596 1.00 35.27 113 ILE B C 1
ATOM 5023 O O . ILE B 1 113 ? 14.186 14.886 13.456 1.00 35.59 113 ILE B O 1
ATOM 5028 N N . ARG B 1 114 ? 14.809 15.895 15.368 1.00 34.29 114 ARG B N 1
ATOM 5029 C CA . ARG B 1 114 ? 14.400 17.205 14.863 1.00 40.42 114 ARG B CA 1
ATOM 5030 C C . ARG B 1 114 ? 15.283 17.654 13.708 1.00 42.14 114 ARG B C 1
ATOM 5031 O O . ARG B 1 114 ? 14.810 18.336 12.792 1.00 45.42 114 ARG B O 1
ATOM 5039 N N . GLU B 1 115 ? 16.558 17.272 13.719 1.00 43.49 115 GLU B N 1
ATOM 5040 C CA . GLU B 1 115 ? 17.421 17.572 12.582 1.00 49.50 115 GLU B CA 1
ATOM 5041 C C . GLU B 1 115 ? 16.953 16.837 11.334 1.00 44.04 115 GLU B C 1
ATOM 5042 O O . GLU B 1 115 ? 16.816 17.439 10.264 1.00 45.24 115 GLU B O 1
ATOM 5048 N N . LEU B 1 116 ? 16.727 15.525 11.452 1.00 39.88 116 LEU B N 1
ATOM 5049 C CA . LEU B 1 116 ? 16.359 14.715 10.294 1.00 39.11 116 LEU B CA 1
ATOM 5050 C C . LEU B 1 116 ? 15.043 15.179 9.683 1.00 41.33 116 LEU B C 1
ATOM 5051 O O . LEU B 1 116 ? 14.868 15.130 8.461 1.00 44.37 116 LEU B O 1
ATOM 5056 N N . MET B 1 117 ? 14.098 15.620 10.519 1.00 41.43 117 MET B N 1
ATOM 5057 C CA . MET B 1 117 ? 12.829 16.132 10.009 1.00 45.51 117 MET B CA 1
ATOM 5058 C C . MET B 1 117 ? 12.975 17.495 9.344 1.00 49.31 117 MET B C 1
ATOM 5059 O O . MET B 1 117 ? 12.065 17.910 8.620 1.00 54.89 117 MET B O 1
ATOM 5064 N N . ASN B 1 118 ? 14.085 18.199 9.582 1.00 51.74 118 ASN B N 1
ATOM 5065 C CA . ASN B 1 118 ? 14.360 19.462 8.905 1.00 60.86 118 ASN B CA 1
ATOM 5066 C C . ASN B 1 118 ? 15.009 19.270 7.543 1.00 61.90 118 ASN B C 1
ATOM 5067 O O . ASN B 1 118 ? 14.917 20.164 6.695 1.00 63.35 118 ASN B O 1
ATOM 5072 N N . LYS B 1 119 ? 15.672 18.141 7.320 1.00 60.46 119 LYS B N 1
ATOM 5073 C CA . LYS B 1 119 ? 16.426 17.940 6.094 1.00 59.49 119 LYS B CA 1
ATOM 5074 C C . LYS B 1 119 ? 15.486 17.634 4.936 1.00 60.55 119 LYS B C 1
ATOM 5075 O O . LYS B 1 119 ? 14.468 16.956 5.102 1.00 57.21 119 LYS B O 1
ATOM 5081 N N . GLU B 1 120 ? 15.842 18.111 3.747 1.00 65.72 120 GLU B N 1
ATOM 5082 C CA . GLU B 1 120 ? 15.064 17.964 2.539 1.00 67.12 120 GLU B CA 1
ATOM 5083 C C . GLU B 1 120 ? 15.066 16.545 1.990 1.00 64.53 120 GLU B C 1
ATOM 5084 O O . GLU B 1 120 ? 14.039 16.056 1.549 1.00 63.43 120 GLU B O 1
ATOM 5090 N N . LYS B 1 121 ? 16.240 15.918 1.984 1.00 61.80 121 LYS B N 1
ATOM 5091 C CA . LYS B 1 121 ? 16.420 14.558 1.505 1.00 60.44 121 LYS B CA 1
ATOM 5092 C C . LYS B 1 121 ? 17.428 13.897 2.407 1.00 52.97 121 LYS B C 1
ATOM 5093 O O . LYS B 1 121 ? 18.320 14.529 2.889 1.00 54.00 121 LYS B O 1
ATOM 5099 N N . LEU B 1 122 ? 17.265 12.613 2.635 1.00 47.83 122 LEU B N 1
ATOM 5100 C CA . LEU B 1 122 ? 18.145 11.926 3.530 1.00 41.14 122 LEU B CA 1
ATOM 5101 C C . LEU B 1 122 ? 19.110 11.018 2.840 1.00 37.68 122 LEU B C 1
ATOM 5102 O O . LEU B 1 122 ? 18.732 10.294 1.962 1.00 36.98 122 LEU B O 1
ATOM 5107 N N . ASN B 1 123 ? 20.362 11.062 3.270 1.00 34.35 123 ASN B N 1
ATOM 5108 C CA . ASN B 1 123 ? 21.345 10.118 2.763 1.00 31.97 123 ASN B CA 1
ATOM 5109 C C . ASN B 1 123 ? 21.313 8.854 3.619 1.00 28.40 123 ASN B C 1
ATOM 5110 O O . ASN B 1 123 ? 20.525 8.733 4.563 1.00 30.30 123 ASN B O 1
ATOM 5115 N N . ARG B 1 124 ? 22.182 7.897 3.288 1.00 29.90 124 ARG B N 1
ATOM 5116 C CA . ARG B 1 124 ? 22.133 6.601 3.963 1.00 27.43 124 ARG B CA 1
ATOM 5117 C C . ARG B 1 124 ? 22.303 6.748 5.473 1.00 26.98 124 ARG B C 1
ATOM 5118 O O . ARG B 1 124 ? 21.573 6.122 6.254 1.00 27.58 124 ARG B O 1
ATOM 5126 N N . GLU B 1 125 ? 23.269 7.560 5.902 1.00 28.96 125 GLU B N 1
ATOM 5127 C CA . GLU B 1 125 ? 23.532 7.691 7.329 1.00 30.16 125 GLU B CA 1
ATOM 5128 C C . GLU B 1 125 ? 22.349 8.330 8.040 1.00 26.80 125 GLU B C 1
ATOM 5129 O O . GLU B 1 125 ? 22.011 7.954 9.167 1.00 24.70 125 GLU B O 1
ATOM 5135 N N . GLU B 1 126 ? 21.684 9.280 7.387 1.00 28.93 126 GLU B N 1
ATOM 5136 C CA . GLU B 1 126 ? 20.519 9.900 8.010 1.00 25.19 126 GLU B CA 1
ATOM 5137 C C . GLU B 1 126 ? 19.339 8.934 8.067 1.00 23.24 126 GLU B C 1
ATOM 5138 O O . GLU B 1 126 ? 18.591 8.913 9.052 1.00 24.56 126 GLU B O 1
ATOM 5144 N N . LEU B 1 127 ? 19.171 8.101 7.039 1.00 26.57 127 LEU B N 1
ATOM 5145 C CA . LEU B 1 127 ? 18.086 7.123 7.073 1.00 25.61 127 LEU B CA 1
ATOM 5146 C C . LEU B 1 127 ? 18.337 6.062 8.141 1.00 22.77 127 LEU B C 1
ATOM 5147 O O . LEU B 1 127 ? 17.406 5.631 8.821 1.00 25.21 127 LEU B O 1
ATOM 5152 N N . LEU B 1 128 ? 19.590 5.622 8.303 1.00 21.88 128 LEU B N 1
ATOM 5153 C CA . LEU B 1 128 ? 19.900 4.675 9.375 1.00 22.05 128 LEU B CA 1
ATOM 5154 C C . LEU B 1 128 ? 19.543 5.247 10.743 1.00 21.33 128 LEU B C 1
ATOM 5155 O O . LEU B 1 128 ? 19.007 4.538 11.606 1.00 20.89 128 LEU B O 1
ATOM 5160 N N . ASP B 1 129 ? 19.834 6.530 10.960 1.00 21.46 129 ASP B N 1
ATOM 5161 C CA . ASP B 1 129 ? 19.471 7.168 12.220 1.00 24.42 129 ASP B CA 1
ATOM 5162 C C . ASP B 1 129 ? 17.963 7.282 12.353 1.00 23.63 129 ASP B C 1
ATOM 5163 O O . ASP B 1 129 ? 17.426 7.172 13.461 1.00 24.77 129 ASP B O 1
ATOM 5168 N N . LEU B 1 130 ? 17.259 7.513 11.238 1.00 22.24 130 LEU B N 1
ATOM 5169 C CA . LEU B 1 130 ? 15.804 7.562 11.307 1.00 26.68 130 LEU B CA 1
ATOM 5170 C C . LEU B 1 130 ? 15.235 6.201 11.694 1.00 24.69 130 LEU B C 1
ATOM 5171 O O . LEU B 1 130 ? 14.380 6.105 12.584 1.00 23.23 130 LEU B O 1
ATOM 5176 N N . GLN B 1 131 ? 15.713 5.134 11.048 1.00 20.85 131 GLN B N 1
ATOM 5177 C CA . GLN B 1 131 ? 15.268 3.789 11.404 1.00 20.23 131 GLN B CA 1
ATOM 5178 C C . GLN B 1 131 ? 15.580 3.473 12.854 1.00 19.87 131 GLN B C 1
ATOM 5179 O O . GLN B 1 131 ? 14.718 2.999 13.607 1.00 20.35 131 GLN B O 1
ATOM 5185 N N . THR B 1 132 ? 16.827 3.687 13.254 1.00 20.89 132 THR B N 1
ATOM 5186 C CA . THR B 1 132 ? 17.255 3.184 14.551 1.00 16.88 132 THR B CA 1
ATOM 5187 C C . THR B 1 132 ? 16.662 3.989 15.693 1.00 19.46 132 THR B C 1
ATOM 5188 O O . THR B 1 132 ? 16.352 3.427 16.751 1.00 20.79 132 THR B O 1
ATOM 5192 N N . LEU B 1 133 ? 16.520 5.310 15.514 1.00 17.71 133 LEU B N 1
ATOM 5193 C CA . LEU B 1 133 ? 15.906 6.119 16.562 1.00 23.99 133 LEU B CA 1
ATOM 5194 C C . LEU B 1 133 ? 14.430 5.781 16.724 1.00 21.44 133 LEU B C 1
ATOM 5195 O O . LEU B 1 133 ? 13.909 5.790 17.846 1.00 18.79 133 LEU B O 1
ATOM 5200 N N . ASN B 1 134 ? 13.732 5.490 15.617 1.00 19.07 134 ASN B N 1
ATOM 5201 C CA . ASN B 1 134 ? 12.353 5.032 15.755 1.00 20.78 134 ASN B CA 1
ATOM 5202 C C . ASN B 1 134 ? 12.298 3.745 16.559 1.00 26.56 134 ASN B C 1
ATOM 5203 O O . ASN B 1 134 ? 11.405 3.564 17.390 1.00 21.43 134 ASN B O 1
ATOM 5208 N N . LEU B 1 135 ? 13.249 2.840 16.320 1.00 20.13 135 LEU B N 1
ATOM 5209 C CA . LEU B 1 135 ? 13.324 1.603 17.094 1.00 22.04 135 LEU B CA 1
ATOM 5210 C C . LEU B 1 135 ? 13.595 1.879 18.569 1.00 21.48 135 LEU B C 1
ATOM 5211 O O . LEU B 1 135 ? 12.894 1.368 19.452 1.00 24.55 135 LEU B O 1
ATOM 5216 N N . LEU B 1 136 ? 14.650 2.656 18.862 1.00 19.79 136 LEU B N 1
ATOM 5217 C CA . LEU B 1 136 ? 15.070 2.883 20.242 1.00 18.10 136 LEU B CA 1
ATOM 5218 C C . LEU B 1 136 ? 14.076 3.723 21.040 1.00 21.26 136 LEU B C 1
ATOM 5219 O O . LEU B 1 136 ? 14.059 3.629 22.272 1.00 21.19 136 LEU B O 1
ATOM 5224 N N . ALA B 1 137 ? 13.252 4.542 20.375 1.00 22.07 137 ALA B N 1
ATOM 5225 C CA . ALA B 1 137 ? 12.244 5.308 21.109 1.00 22.58 137 ALA B CA 1
ATOM 5226 C C . ALA B 1 137 ? 11.301 4.398 21.895 1.00 19.62 137 ALA B C 1
ATOM 5227 O O . ALA B 1 137 ? 10.760 4.811 22.927 1.00 20.34 137 ALA B O 1
ATOM 5229 N N . TRP B 1 138 ? 11.081 3.175 21.432 1.00 19.05 138 TRP B N 1
ATOM 5230 C CA . TRP B 1 138 ? 10.120 2.278 22.065 1.00 17.85 138 TRP B CA 1
ATOM 5231 C C . TRP B 1 138 ? 10.802 1.290 23.015 1.00 17.79 138 TRP B C 1
ATOM 5232 O O . TRP B 1 138 ? 10.210 0.269 23.379 1.00 21.53 138 TRP B O 1
ATOM 5243 N N . CYS B 1 139 ? 12.036 1.578 23.417 1.00 17.35 139 CYS B N 1
ATOM 5244 C CA . CYS B 1 139 ? 12.748 0.688 24.321 1.00 17.92 139 CYS B CA 1
ATOM 5245 C C . CYS B 1 139 ? 12.040 0.620 25.670 1.00 21.18 139 CYS B C 1
ATOM 5246 O O . CYS B 1 139 ? 11.723 1.654 26.266 1.00 18.89 139 CYS B O 1
ATOM 5249 N N . GLY B 1 140 ? 11.814 -0.608 26.166 1.00 15.72 140 GLY B N 1
ATOM 5250 C CA . GLY B 1 140 ? 11.215 -0.781 27.484 1.00 13.85 140 GLY B CA 1
ATOM 5251 C C . GLY B 1 140 ? 12.226 -0.704 28.632 1.00 14.78 140 GLY B C 1
ATOM 5252 O O . GLY B 1 140 ? 13.445 -0.599 28.455 1.00 17.93 140 GLY B O 1
ATOM 5253 N N . ARG B 1 141 ? 11.684 -0.751 29.857 1.00 16.40 141 ARG B N 1
ATOM 5254 C CA . ARG B 1 141 ? 12.501 -0.575 31.063 1.00 17.45 141 ARG B CA 1
ATOM 5255 C C . ARG B 1 141 ? 13.638 -1.590 31.144 1.00 17.12 141 ARG B C 1
ATOM 5256 O O . ARG B 1 141 ? 14.778 -1.230 31.457 1.00 19.10 141 ARG B O 1
ATOM 5264 N N . THR B 1 142 ? 13.348 -2.866 30.865 1.00 17.54 142 THR B N 1
ATOM 5265 C CA . THR B 1 142 ? 14.363 -3.903 31.014 1.00 18.10 142 THR B CA 1
ATOM 5266 C C . THR B 1 142 ? 15.571 -3.614 30.133 1.00 18.01 142 THR B C 1
ATOM 5267 O O . THR B 1 142 ? 16.723 -3.680 30.584 1.00 22.06 142 THR B O 1
ATOM 5271 N N . LEU B 1 143 ? 15.324 -3.298 28.873 1.00 18.44 143 LEU B N 1
ATOM 5272 C CA . LEU B 1 143 ? 16.427 -3.114 27.943 1.00 20.46 143 LEU B CA 1
ATOM 5273 C C . LEU B 1 143 ? 17.002 -1.709 27.986 1.00 25.65 143 LEU B C 1
ATOM 5274 O O . LEU B 1 143 ? 18.112 -1.505 27.491 1.00 27.71 143 LEU B O 1
ATOM 5279 N N . ARG B 1 144 ? 16.270 -0.739 28.555 1.00 24.45 144 ARG B N 1
ATOM 5280 C CA . ARG B 1 144 ? 16.853 0.589 28.748 1.00 26.67 144 ARG B CA 1
ATOM 5281 C C . ARG B 1 144 ? 18.083 0.518 29.638 1.00 34.22 144 ARG B C 1
ATOM 5282 O O . ARG B 1 144 ? 18.981 1.365 29.538 1.00 35.36 144 ARG B O 1
ATOM 5290 N N . LYS B 1 145 ? 18.159 -0.501 30.493 1.00 39.76 145 LYS B N 1
ATOM 5291 C CA . LYS B 1 145 ? 19.369 -0.687 31.282 1.00 39.32 145 LYS B CA 1
ATOM 5292 C C . LYS B 1 145 ? 20.481 -1.310 30.451 1.00 44.08 145 LYS B C 1
ATOM 5293 O O . LYS B 1 145 ? 21.630 -0.873 30.527 1.00 49.77 145 LYS B O 1
ATOM 5299 N N . ASP B 1 146 ? 20.168 -2.314 29.631 1.00 43.97 146 ASP B N 1
ATOM 5300 C CA . ASP B 1 146 ? 21.196 -2.968 28.823 1.00 44.31 146 ASP B CA 1
ATOM 5301 C C . ASP B 1 146 ? 21.642 -2.090 27.660 1.00 46.79 146 ASP B C 1
ATOM 5302 O O . ASP B 1 146 ? 22.835 -2.029 27.346 1.00 56.17 146 ASP B O 1
ATOM 5307 N N . LEU B 1 147 ? 20.704 -1.413 27.003 1.00 37.82 147 LEU B N 1
ATOM 5308 C CA . LEU B 1 147 ? 20.978 -0.595 25.830 1.00 31.44 147 LEU B CA 1
ATOM 5309 C C . LEU B 1 147 ? 21.266 0.864 26.180 1.00 30.18 147 LEU B C 1
ATOM 5310 O O . LEU B 1 147 ? 21.208 1.728 25.298 1.00 28.22 147 LEU B O 1
ATOM 5315 N N . LYS B 1 148 ? 21.577 1.155 27.445 1.00 28.84 148 LYS B N 1
ATOM 5316 C CA . LYS B 1 148 ? 21.756 2.541 27.875 1.00 32.11 148 LYS B CA 1
ATOM 5317 C C . LYS B 1 148 ? 22.824 3.254 27.053 1.00 35.87 148 LYS B C 1
ATOM 5318 O O . LYS B 1 148 ? 22.690 4.447 26.753 1.00 39.16 148 LYS B O 1
ATOM 5324 N N . ASP B 1 149 ? 23.892 2.535 26.678 1.00 40.82 149 ASP B N 1
ATOM 5325 C CA . ASP B 1 149 ? 24.966 3.131 25.882 1.00 44.29 149 ASP B CA 1
ATOM 5326 C C . ASP B 1 149 ? 24.469 3.585 24.514 1.00 36.09 149 ASP B C 1
ATOM 5327 O O . ASP B 1 149 ? 24.762 4.704 24.074 1.00 36.85 149 ASP B O 1
ATOM 5332 N N . LEU B 1 150 ? 23.751 2.711 23.805 1.00 34.50 150 LEU B N 1
ATOM 5333 C CA . LEU B 1 150 ? 23.244 3.078 22.484 1.00 31.92 150 LEU B CA 1
ATOM 5334 C C . LEU B 1 150 ? 22.228 4.206 22.566 1.00 33.42 150 LEU B C 1
ATOM 5335 O O . LEU B 1 150 ? 22.162 5.048 21.661 1.00 31.65 150 LEU B O 1
ATOM 5340 N N . LEU B 1 151 ? 21.423 4.235 23.633 1.00 32.65 151 LEU B N 1
ATOM 5341 C CA . LEU B 1 151 ? 20.413 5.280 23.778 1.00 33.12 151 LEU B CA 1
ATOM 5342 C C . LEU B 1 151 ? 21.052 6.655 23.903 1.00 34.65 151 LEU B C 1
ATOM 5343 O O . LEU B 1 151 ? 20.614 7.617 23.259 1.00 39.76 151 LEU B O 1
ATOM 5348 N N . ASN B 1 152 ? 22.093 6.767 24.739 1.00 38.15 152 ASN B N 1
ATOM 5349 C CA . ASN B 1 152 ? 22.761 8.044 24.973 1.00 42.30 152 ASN B CA 1
ATOM 5350 C C . ASN B 1 152 ? 23.528 8.528 23.756 1.00 38.72 152 ASN B C 1
ATOM 5351 O O . ASN B 1 152 ? 23.900 9.702 23.691 1.00 39.83 152 ASN B O 1
ATOM 5356 N N . LYS B 1 153 ? 23.790 7.642 22.804 1.00 35.91 153 LYS B N 1
ATOM 5357 C CA . LYS B 1 153 ? 24.508 8.015 21.594 1.00 40.07 153 LYS B CA 1
ATOM 5358 C C . LYS B 1 153 ? 23.680 8.983 20.746 1.00 37.70 153 LYS B C 1
ATOM 5359 O O . LYS B 1 153 ? 24.182 10.017 20.296 1.00 37.81 153 LYS B O 1
ATOM 5365 N N . GLY B 1 154 ? 22.397 8.680 20.550 1.00 36.88 154 GLY B N 1
ATOM 5366 C CA . GLY B 1 154 ? 21.457 9.603 19.941 1.00 34.27 154 GLY B CA 1
ATOM 5367 C C . GLY B 1 154 ? 21.592 9.840 18.452 1.00 35.58 154 GLY B C 1
ATOM 5368 O O . GLY B 1 154 ? 20.702 10.469 17.871 1.00 34.84 154 GLY B O 1
ATOM 5369 N N . ARG B 1 155 ? 22.658 9.368 17.808 1.00 34.51 155 ARG B N 1
ATOM 5370 C CA . ARG B 1 155 ? 22.907 9.643 16.396 1.00 32.97 155 ARG B CA 1
ATOM 5371 C C . ARG B 1 155 ? 23.989 8.692 15.900 1.00 31.28 155 ARG B C 1
ATOM 5372 O O . ARG B 1 155 ? 24.595 7.960 16.681 1.00 35.69 155 ARG B O 1
ATOM 5380 N N . ASN B 1 156 ? 24.228 8.720 14.587 1.00 27.62 156 ASN B N 1
ATOM 5381 C CA . ASN B 1 156 ? 25.343 7.993 13.964 1.00 29.57 156 ASN B CA 1
ATOM 5382 C C . ASN B 1 156 ? 25.258 6.480 14.194 1.00 33.15 156 ASN B C 1
ATOM 5383 O O . ASN B 1 156 ? 26.268 5.824 14.470 1.00 36.39 156 ASN B O 1
ATOM 5388 N N . TYR B 1 157 ? 24.057 5.922 14.084 1.00 23.51 157 TYR B N 1
ATOM 5389 C CA . TYR B 1 157 ? 23.857 4.493 14.303 1.00 22.32 157 TYR B CA 1
ATOM 5390 C C . TYR B 1 157 ? 24.295 3.696 13.076 1.00 27.59 157 TYR B C 1
ATOM 5391 O O . TYR B 1 157 ? 24.208 4.167 11.940 1.00 28.16 157 TYR B O 1
ATOM 5400 N N . THR B 1 158 ? 24.735 2.464 13.314 1.00 22.33 158 THR B N 1
ATOM 5401 C CA . THR B 1 158 ? 25.142 1.569 12.237 1.00 22.67 158 THR B CA 1
ATOM 5402 C C . THR B 1 158 ? 24.101 0.471 12.062 1.00 21.56 158 THR B C 1
ATOM 5403 O O . THR B 1 158 ? 23.265 0.222 12.937 1.00 20.61 158 THR B O 1
ATOM 5407 N N . GLN B 1 159 ? 24.161 -0.183 10.897 1.00 22.79 159 GLN B N 1
ATOM 5408 C CA . GLN B 1 159 ? 23.257 -1.298 10.622 1.00 23.79 159 GLN B CA 1
ATOM 5409 C C . GLN B 1 159 ? 23.407 -2.394 11.677 1.00 22.77 159 GLN B C 1
ATOM 5410 O O . GLN B 1 159 ? 22.413 -2.977 12.131 1.00 21.00 159 GLN B O 1
ATOM 5416 N N . GLU B 1 160 ? 24.635 -2.638 12.127 1.00 21.88 160 GLU B N 1
ATOM 5417 C CA . GLU B 1 160 ? 24.851 -3.675 13.131 1.00 22.00 160 GLU B CA 1
ATOM 5418 C C . GLU B 1 160 ? 24.215 -3.311 14.468 1.00 21.44 160 GLU B C 1
ATOM 5419 O O . GLU B 1 160 ? 23.659 -4.179 15.144 1.00 21.12 160 GLU B O 1
ATOM 5425 N N . GLU B 1 161 ? 24.321 -2.045 14.877 1.00 21.05 161 GLU B N 1
ATOM 5426 C CA . GLU B 1 161 ? 23.689 -1.604 16.113 1.00 21.32 161 GLU B CA 1
ATOM 5427 C C . GLU B 1 161 ? 22.179 -1.755 16.023 1.00 22.30 161 GLU B C 1
ATOM 5428 O O . GLU B 1 161 ? 21.526 -2.220 16.967 1.00 19.27 161 GLU B O 1
ATOM 5434 N N . LYS B 1 162 ? 21.618 -1.406 14.875 1.00 18.72 162 LYS B N 1
ATOM 5435 C CA . LYS B 1 162 ? 20.177 -1.554 14.684 1.00 17.65 162 LYS B CA 1
ATOM 5436 C C . LYS B 1 162 ? 19.756 -3.023 14.761 1.00 18.31 162 LYS B C 1
ATOM 5437 O O . LYS B 1 162 ? 18.748 -3.362 15.406 1.00 19.49 162 LYS B O 1
ATOM 5443 N N . GLU B 1 163 ? 20.540 -3.912 14.147 1.00 22.70 163 GLU B N 1
ATOM 5444 C CA . GLU B 1 163 ? 20.211 -5.336 14.164 1.00 21.28 163 GLU B CA 1
ATOM 5445 C C . GLU B 1 163 ? 20.334 -5.921 15.562 1.00 22.93 163 GLU B C 1
ATOM 5446 O O . GLU B 1 163 ? 19.547 -6.792 15.944 1.00 24.65 163 GLU B O 1
ATOM 5452 N N . TYR B 1 164 ? 21.338 -5.477 16.318 1.00 20.14 164 TYR B N 1
ATOM 5453 C CA . TYR B 1 164 ? 21.484 -5.891 17.711 1.00 23.47 164 TYR B CA 1
ATOM 5454 C C . TYR B 1 164 ? 20.248 -5.522 18.531 1.00 23.41 164 TYR B C 1
ATOM 5455 O O . TYR B 1 164 ? 19.711 -6.348 19.278 1.00 21.87 164 TYR B O 1
ATOM 5464 N N . VAL B 1 165 ? 19.783 -4.276 18.404 1.00 20.37 165 VAL B N 1
ATOM 5465 C CA . VAL B 1 165 ? 18.581 -3.862 19.121 1.00 18.71 165 VAL B CA 1
ATOM 5466 C C . VAL B 1 165 ? 17.400 -4.749 18.741 1.00 21.11 165 VAL B C 1
ATOM 5467 O O . VAL B 1 165 ? 16.602 -5.157 19.600 1.00 20.67 165 VAL B O 1
ATOM 5471 N N . LEU B 1 166 ? 17.262 -5.054 17.443 1.00 18.74 166 LEU B N 1
ATOM 5472 C CA . LEU B 1 166 ? 16.125 -5.849 16.985 1.00 19.27 166 LEU B CA 1
ATOM 5473 C C . LEU B 1 166 ? 16.150 -7.233 17.611 1.00 21.19 166 LEU B C 1
ATOM 5474 O O . LEU B 1 166 ? 15.113 -7.737 18.063 1.00 20.52 166 LEU B O 1
ATOM 5479 N N . ASN B 1 167 ? 17.338 -7.836 17.691 1.00 18.94 167 ASN B N 1
ATOM 5480 C CA . ASN B 1 167 ? 17.468 -9.157 18.300 1.00 20.05 167 ASN B CA 1
ATOM 5481 C C . ASN B 1 167 ? 17.091 -9.130 19.770 1.00 21.60 167 ASN B C 1
ATOM 5482 O O . ASN B 1 167 ? 16.449 -10.065 20.264 1.00 22.45 167 ASN B O 1
ATOM 5487 N N . LYS B 1 168 ? 17.515 -8.093 20.497 1.00 18.75 168 LYS B N 1
ATOM 5488 C CA . LYS B 1 168 ? 17.148 -8.003 21.909 1.00 17.13 168 LYS B CA 1
ATOM 5489 C C . LYS B 1 168 ? 15.649 -7.770 22.067 1.00 17.00 168 LYS B C 1
ATOM 5490 O O . LYS B 1 168 ? 15.020 -8.337 22.962 1.00 19.96 168 LYS B O 1
ATOM 5496 N N . TYR B 1 169 ? 15.063 -6.937 21.202 1.00 14.39 169 TYR B N 1
ATOM 5497 C CA . TYR B 1 169 ? 13.618 -6.738 21.223 1.00 14.61 169 TYR B CA 1
ATOM 5498 C C . TYR B 1 169 ? 12.876 -8.053 21.032 1.00 19.87 169 TYR B C 1
ATOM 5499 O O . TYR B 1 169 ? 11.864 -8.308 21.709 1.00 19.47 169 TYR B O 1
ATOM 5508 N N . PHE B 1 170 ? 13.344 -8.900 20.112 1.00 18.71 170 PHE B N 1
ATOM 5509 C CA . PHE B 1 170 ? 12.621 -10.147 19.900 1.00 20.81 170 PHE B CA 1
ATOM 5510 C C . PHE B 1 170 ? 12.801 -11.094 21.072 1.00 20.37 170 PHE B C 1
ATOM 5511 O O . PHE B 1 170 ? 11.896 -11.879 21.369 1.00 18.62 170 PHE B O 1
ATOM 5519 N N . GLU B 1 171 ? 13.934 -11.012 21.770 1.00 17.87 171 GLU B N 1
ATOM 5520 C CA . GLU B 1 171 ? 14.089 -11.793 22.992 1.00 20.09 171 GLU B CA 1
ATOM 5521 C C . GLU B 1 171 ? 13.045 -11.407 24.025 1.00 20.54 171 GLU B C 1
ATOM 5522 O O . GLU B 1 171 ? 12.493 -12.270 24.709 1.00 20.15 171 GLU B O 1
ATOM 5528 N N . ILE B 1 172 ? 12.759 -10.109 24.156 1.00 15.76 172 ILE B N 1
ATOM 5529 C CA . ILE B 1 172 ? 11.713 -9.668 25.078 1.00 16.12 172 ILE B CA 1
ATOM 5530 C C . ILE B 1 172 ? 10.345 -10.211 24.659 1.00 14.96 172 ILE B C 1
ATOM 5531 O O . ILE B 1 172 ? 9.552 -10.647 25.496 1.00 17.61 172 ILE B O 1
ATOM 5536 N N . ILE B 1 173 ? 10.031 -10.191 23.364 1.00 15.14 173 ILE B N 1
ATOM 5537 C CA . ILE B 1 173 ? 8.708 -10.670 22.953 1.00 16.53 173 ILE B CA 1
ATOM 5538 C C . ILE B 1 173 ? 8.543 -12.150 23.284 1.00 21.24 173 ILE B C 1
ATOM 5539 O O . ILE B 1 173 ? 7.486 -12.584 23.758 1.00 17.90 173 ILE B O 1
ATOM 5544 N N . LYS B 1 174 ? 9.597 -12.932 23.065 1.00 14.94 174 LYS B N 1
ATOM 5545 C CA . LYS B 1 174 ? 9.567 -14.370 23.353 1.00 15.70 174 LYS B CA 1
ATOM 5546 C C . LYS B 1 174 ? 9.371 -14.678 24.839 1.00 20.46 174 LYS B C 1
ATOM 5547 O O . LYS B 1 174 ? 8.968 -15.798 25.172 1.00 22.40 174 LYS B O 1
ATOM 5553 N N . LYS B 1 175 ? 9.669 -13.747 25.742 1.00 17.61 175 LYS B N 1
ATOM 5554 C CA . LYS B 1 175 ? 9.461 -13.962 27.175 1.00 18.23 175 LYS B CA 1
ATOM 5555 C C . LYS B 1 175 ? 8.144 -13.383 27.673 1.00 19.23 175 LYS B C 1
ATOM 5556 O O . LYS B 1 175 ? 7.855 -13.477 28.874 1.00 20.12 175 LYS B O 1
ATOM 5562 N N . THR B 1 176 ? 7.343 -12.772 26.791 1.00 14.56 176 THR B N 1
ATOM 5563 C CA . THR B 1 176 ? 6.218 -11.962 27.262 1.00 16.33 176 THR B CA 1
ATOM 5564 C C . THR B 1 176 ? 5.112 -12.820 27.862 1.00 21.70 176 THR B C 1
ATOM 5565 O O . THR B 1 176 ? 4.667 -12.558 28.986 1.00 20.42 176 THR B O 1
ATOM 5569 N N . LEU B 1 177 ? 4.643 -13.848 27.149 1.00 17.44 177 LEU B N 1
ATOM 5570 C CA . LEU B 1 177 ? 3.584 -14.653 27.763 1.00 22.73 177 LEU B CA 1
ATOM 5571 C C . LEU B 1 177 ? 4.085 -15.335 29.030 1.00 19.99 177 LEU B C 1
ATOM 5572 O O . LEU B 1 177 ? 3.325 -15.505 29.995 1.00 21.34 177 LEU B O 1
ATOM 5577 N N . SER B 1 178 ? 5.370 -15.678 29.068 1.00 19.48 178 SER B N 1
ATOM 5578 C CA . SER B 1 178 ? 5.932 -16.352 30.230 1.00 18.25 178 SER B CA 1
ATOM 5579 C C . SER B 1 178 ? 5.842 -15.490 31.487 1.00 17.09 178 SER B C 1
ATOM 5580 O O . SER B 1 178 ? 5.610 -16.010 32.579 1.00 18.69 178 SER B O 1
ATOM 5583 N N . ILE B 1 179 ? 6.047 -14.174 31.370 1.00 19.20 179 ILE B N 1
ATOM 5584 C CA . ILE B 1 179 ? 6.038 -13.392 32.604 1.00 15.65 179 ILE B CA 1
ATOM 5585 C C . ILE B 1 179 ? 4.617 -13.330 33.177 1.00 14.89 179 ILE B C 1
ATOM 5586 O O . ILE B 1 179 ? 4.439 -13.333 34.409 1.00 16.05 179 ILE B O 1
ATOM 5591 N N . TYR B 1 180 ? 3.586 -13.279 32.317 1.00 12.87 180 TYR B N 1
ATOM 5592 C CA . TYR B 1 180 ? 2.216 -13.272 32.833 1.00 12.41 180 TYR B CA 1
ATOM 5593 C C . TYR B 1 180 ? 1.899 -14.573 33.554 1.00 18.35 180 TYR B C 1
ATOM 5594 O O . TYR B 1 180 ? 1.254 -14.562 34.609 1.00 18.05 180 TYR B O 1
ATOM 5603 N N . ARG B 1 181 ? 2.331 -15.702 32.986 1.00 15.67 181 ARG B N 1
ATOM 5604 C CA . ARG B 1 181 ? 2.161 -16.976 33.671 1.00 15.78 181 ARG B CA 1
ATOM 5605 C C . ARG B 1 181 ? 2.860 -16.963 35.025 1.00 15.37 181 ARG B C 1
ATOM 5606 O O . ARG B 1 181 ? 2.312 -17.453 36.019 1.00 17.72 181 ARG B O 1
ATOM 5614 N N . GLU B 1 182 ? 4.064 -16.388 35.087 1.00 17.36 182 GLU B N 1
ATOM 5615 C CA . GLU B 1 182 ? 4.847 -16.442 36.318 1.00 16.83 182 GLU B CA 1
ATOM 5616 C C . GLU B 1 182 ? 4.200 -15.625 37.431 1.00 17.68 182 GLU B C 1
ATOM 5617 O O . GLU B 1 182 ? 4.095 -16.090 38.572 1.00 17.02 182 GLU B O 1
ATOM 5623 N N . ILE B 1 183 ? 3.795 -14.382 37.130 1.00 14.43 183 ILE B N 1
ATOM 5624 C CA . ILE B 1 183 ? 3.242 -13.553 38.198 1.00 14.32 183 ILE B CA 1
ATOM 5625 C C . ILE B 1 183 ? 1.896 -14.104 38.652 1.00 17.32 183 ILE B C 1
ATOM 5626 O O . ILE B 1 183 ? 1.535 -13.994 39.833 1.00 17.65 183 ILE B O 1
ATOM 5631 N N . LYS B 1 184 ? 1.158 -14.764 37.749 1.00 15.78 184 LYS B N 1
ATOM 5632 C CA . LYS B 1 184 ? -0.081 -15.417 38.166 1.00 15.44 184 LYS B CA 1
ATOM 5633 C C . LYS B 1 184 ? 0.202 -16.582 39.108 1.00 15.78 184 LYS B C 1
ATOM 5634 O O . LYS B 1 184 ? -0.418 -16.707 40.177 1.00 19.74 184 LYS B O 1
ATOM 5640 N N . GLU B 1 185 ? 1.149 -17.446 38.730 1.00 16.45 185 GLU B N 1
ATOM 5641 C CA . GLU B 1 185 ? 1.446 -18.609 39.562 1.00 17.76 185 GLU B CA 1
ATOM 5642 C C . GLU B 1 185 ? 2.019 -18.220 40.915 1.00 19.07 185 GLU B C 1
ATOM 5643 O O . GLU B 1 185 ? 1.830 -18.953 41.901 1.00 19.18 185 GLU B O 1
ATOM 5649 N N . GLU B 1 186 ? 2.718 -17.090 40.991 1.00 18.39 186 GLU B N 1
ATOM 5650 C CA . GLU B 1 186 ? 3.317 -16.660 42.247 1.00 16.72 186 GLU B CA 1
ATOM 5651 C C . GLU B 1 186 ? 2.355 -15.872 43.111 1.00 16.14 186 GLU B C 1
ATOM 5652 O O . GLU B 1 186 ? 2.760 -15.412 44.180 1.00 19.32 186 GLU B O 1
ATOM 5658 N N . GLY B 1 187 ? 1.107 -15.711 42.683 1.00 17.30 187 GLY B N 1
ATOM 5659 C CA . GLY B 1 187 ? 0.176 -14.926 43.467 1.00 16.28 187 GLY B CA 1
ATOM 5660 C C . GLY B 1 187 ? 0.481 -13.446 43.486 1.00 17.48 187 GLY B C 1
ATOM 5661 O O . GLY B 1 187 ? -0.016 -12.723 44.358 1.00 18.24 187 GLY B O 1
ATOM 5662 N N . LYS B 1 188 ? 1.315 -12.969 42.565 1.00 14.94 188 LYS B N 1
ATOM 5663 C CA . LYS B 1 188 ? 1.628 -11.543 42.515 1.00 13.50 188 LYS B CA 1
ATOM 5664 C C . LYS B 1 188 ? 0.604 -10.741 41.726 1.00 12.67 188 LYS B C 1
ATOM 5665 O O . LYS B 1 188 ? 0.587 -9.501 41.829 1.00 15.30 188 LYS B O 1
ATOM 5671 N N . GLY B 1 189 ? -0.254 -11.394 40.962 1.00 13.94 189 GLY B N 1
ATOM 5672 C CA . GLY B 1 189 ? -1.311 -10.703 40.259 1.00 17.52 189 GLY B CA 1
ATOM 5673 C C . GLY B 1 189 ? -2.263 -11.707 39.662 1.00 15.11 189 GLY B C 1
ATOM 5674 O O . GLY B 1 189 ? -1.930 -12.890 39.493 1.00 14.49 189 GLY B O 1
ATOM 5675 N N . SER B 1 190 ? -3.472 -11.238 39.406 1.00 15.07 190 SER B N 1
ATOM 5676 C CA . SER B 1 190 ? -4.447 -12.019 38.667 1.00 19.51 190 SER B CA 1
ATOM 5677 C C . SER B 1 190 ? -4.362 -11.593 37.213 1.00 16.34 190 SER B C 1
ATOM 5678 O O . SER B 1 190 ? -4.016 -10.453 36.921 1.00 14.44 190 SER B O 1
ATOM 5681 N N . VAL B 1 191 ? -4.678 -12.510 36.300 1.00 16.14 191 VAL B N 1
ATOM 5682 C CA . VAL B 1 191 ? -4.778 -12.169 34.886 1.00 16.24 191 VAL B CA 1
ATOM 5683 C C . VAL B 1 191 ? -6.194 -12.464 34.423 1.00 18.12 191 VAL B C 1
ATOM 5684 O O . VAL B 1 191 ? -6.687 -13.582 34.609 1.00 19.30 191 VAL B O 1
ATOM 5688 N N . SER B 1 192 ? -6.830 -11.461 33.822 1.00 13.58 192 SER B N 1
ATOM 5689 C CA . SER B 1 192 ? -8.157 -11.563 33.235 1.00 13.30 192 SER B CA 1
ATOM 5690 C C . SER B 1 192 ? -8.045 -11.571 31.718 1.00 14.82 192 SER B C 1
ATOM 5691 O O . SER B 1 192 ? -6.965 -11.429 31.135 1.00 13.44 192 SER B O 1
ATOM 5694 N N . THR B 1 193 ? -9.188 -11.752 31.073 1.00 15.42 193 THR B N 1
ATOM 5695 C CA . THR B 1 193 ? -9.284 -11.605 29.634 1.00 15.46 193 THR B CA 1
ATOM 5696 C C . THR B 1 193 ? -10.586 -10.873 29.340 1.00 16.54 193 THR B C 1
ATOM 5697 O O . THR B 1 193 ? -11.344 -10.524 30.252 1.00 14.61 193 THR B O 1
ATOM 5701 N N . SER B 1 194 ? -10.802 -10.573 28.065 1.00 16.19 194 SER B N 1
ATOM 5702 C CA . SER B 1 194 ? -12.006 -9.926 27.561 1.00 16.34 194 SER B CA 1
ATOM 5703 C C . SER B 1 194 ? -12.607 -10.795 26.470 1.00 14.97 194 SER B C 1
ATOM 5704 O O . SER B 1 194 ? -11.905 -11.604 25.855 1.00 16.63 194 SE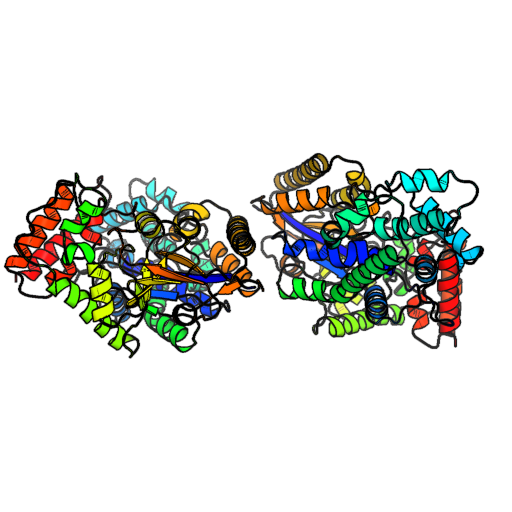R B O 1
ATOM 5707 N N . PRO B 1 195 ? -13.910 -10.610 26.155 1.00 15.85 195 PRO B N 1
ATOM 5708 C CA . PRO B 1 195 ? -14.453 -11.196 24.917 1.00 14.20 195 PRO B CA 1
ATOM 5709 C C . PRO B 1 195 ? -13.483 -11.006 23.752 1.00 16.51 195 PRO B C 1
ATOM 5710 O O . PRO B 1 195 ? -12.898 -9.924 23.600 1.00 15.85 195 PRO B O 1
ATOM 5714 N N . TYR B 1 196 ? -13.377 -12.032 22.901 1.00 17.20 196 TYR B N 1
ATOM 5715 C CA . TYR B 1 196 ? -12.172 -12.297 22.104 1.00 19.89 196 TYR B CA 1
ATOM 5716 C C . TYR B 1 196 ? -11.626 -11.074 21.362 1.00 15.07 196 TYR B C 1
ATOM 5717 O O . TYR B 1 196 ? -10.427 -10.775 21.450 1.00 16.04 196 TYR B O 1
ATOM 5726 N N . TYR B 1 197 ? -12.450 -10.418 20.536 1.00 16.99 197 TYR B N 1
ATOM 5727 C CA . TYR B 1 197 ? -11.944 -9.328 19.706 1.00 13.45 197 TYR B CA 1
ATOM 5728 C C . TYR B 1 197 ? -12.283 -7.960 20.266 1.00 15.54 197 TYR B C 1
ATOM 5729 O O . TYR B 1 197 ? -12.297 -6.976 19.514 1.00 15.69 197 TYR B O 1
ATOM 5738 N N . HIS B 1 198 ? -12.543 -7.881 21.567 1.00 14.04 198 HIS B N 1
ATOM 5739 C CA . HIS B 1 198 ? -12.785 -6.602 22.244 1.00 17.21 198 HIS B CA 1
ATOM 5740 C C . HIS B 1 198 ? -13.976 -5.876 21.618 1.00 18.05 198 HIS B C 1
ATOM 5741 O O . HIS B 1 198 ? -13.863 -4.694 21.270 1.00 13.59 198 HIS B O 1
ATOM 5748 N N . PRO B 1 199 ? -15.134 -6.520 21.475 1.00 18.63 199 PRO B N 1
ATOM 5749 C CA . PRO B 1 199 ? -16.319 -5.816 20.972 1.00 19.71 199 PRO B CA 1
ATOM 5750 C C . PRO B 1 199 ? -17.048 -5.052 22.070 1.00 19.67 199 PRO B C 1
ATOM 5751 O O . PRO B 1 199 ? -16.756 -5.174 23.264 1.00 18.02 199 PRO B O 1
ATOM 5755 N N . LEU B 1 200 ? -18.057 -4.290 21.634 1.00 19.17 200 LEU B N 1
ATOM 5756 C CA . LEU B 1 200 ? -19.039 -3.666 22.528 1.00 22.24 200 LEU B CA 1
ATOM 5757 C C . LEU B 1 200 ? -20.178 -4.662 22.746 1.00 19.54 200 LEU B C 1
ATOM 5758 O O . LEU B 1 200 ? -21.197 -4.638 22.053 1.00 18.08 200 LEU B O 1
ATOM 5763 N N . ILE B 1 201 ? -20.003 -5.540 23.736 1.00 16.69 201 ILE B N 1
ATOM 5764 C CA . ILE B 1 201 ? -20.989 -6.577 24.048 1.00 15.82 201 ILE B CA 1
ATOM 5765 C C . ILE B 1 201 ? -22.402 -6.016 24.227 1.00 15.92 201 ILE B C 1
ATOM 5766 O O . ILE B 1 201 ? -23.357 -6.624 23.719 1.00 17.98 201 ILE B O 1
ATOM 5771 N N . PRO B 1 202 ? -22.623 -4.897 24.932 1.00 16.06 202 PRO B N 1
ATOM 5772 C CA . PRO B 1 202 ? -24.017 -4.432 25.087 1.00 16.62 202 PRO B CA 1
ATOM 5773 C C . PRO B 1 202 ? -24.716 -4.130 23.778 1.00 18.97 202 PRO B C 1
ATOM 5774 O O . PRO B 1 202 ? -25.931 -4.359 23.687 1.00 19.36 202 PRO B O 1
ATOM 5778 N N . ILE B 1 203 ? -23.995 -3.603 22.781 1.00 16.51 203 ILE B N 1
ATOM 5779 C CA . ILE B 1 203 ? -24.603 -3.316 21.480 1.00 15.37 203 ILE B CA 1
ATOM 5780 C C . ILE B 1 203 ? -24.879 -4.606 20.719 1.00 21.61 203 ILE B C 1
ATOM 5781 O O . ILE B 1 203 ? -25.951 -4.764 20.114 1.00 20.95 203 ILE B O 1
ATOM 5786 N N . LEU B 1 204 ? -23.934 -5.559 20.735 1.00 15.69 204 LEU B N 1
ATOM 5787 C CA . LEU B 1 204 ? -24.196 -6.825 20.044 1.00 18.31 204 LEU B CA 1
ATOM 5788 C C . LEU B 1 204 ? -25.426 -7.527 20.627 1.00 21.50 204 LEU B C 1
ATOM 5789 O O . LEU B 1 204 ? -26.222 -8.123 19.891 1.00 19.33 204 LEU B O 1
ATOM 5794 N N . LEU B 1 205 ? -25.618 -7.442 21.947 1.00 18.44 205 LEU B N 1
ATOM 5795 C CA . LEU B 1 205 ? -26.796 -8.067 22.559 1.00 18.09 205 LEU B CA 1
ATOM 5796 C C . LEU B 1 205 ? -28.070 -7.286 22.281 1.00 20.59 205 LEU B C 1
ATOM 5797 O O . LEU B 1 205 ? -29.141 -7.878 22.125 1.00 23.59 205 LEU B O 1
ATOM 5802 N N . ASN B 1 206 ? -28.001 -5.964 22.307 1.00 19.31 206 ASN B N 1
ATOM 5803 C CA . ASN B 1 206 ? -29.217 -5.179 22.184 1.00 23.82 206 ASN B CA 1
ATOM 5804 C C . ASN B 1 206 ? -28.856 -3.760 21.768 1.00 21.53 206 ASN B C 1
ATOM 5805 O O . ASN B 1 206 ? -28.595 -2.917 22.633 1.00 20.89 206 ASN B O 1
ATOM 5810 N N . PRO B 1 207 ? -28.817 -3.460 20.470 1.00 23.24 207 PRO B N 1
ATOM 5811 C CA . PRO B 1 207 ? -28.447 -2.102 20.045 1.00 23.09 207 PRO B CA 1
ATOM 5812 C C . PRO B 1 207 ? -29.282 -0.990 20.660 1.00 23.08 207 PRO B C 1
ATOM 5813 O O . PRO B 1 207 ? -28.812 0.150 20.736 1.00 24.26 207 PRO B O 1
ATOM 5817 N N . ASN B 1 208 ? -30.517 -1.275 21.073 1.00 20.49 208 ASN B N 1
ATOM 5818 C CA . ASN B 1 208 ? -31.366 -0.239 21.651 1.00 23.90 208 ASN B CA 1
ATOM 5819 C C . ASN B 1 208 ? -30.874 0.256 23.008 1.00 21.91 208 ASN B C 1
ATOM 5820 O O . ASN B 1 208 ? -31.401 1.261 23.508 1.00 23.62 208 ASN B O 1
ATOM 5825 N N . CYS B 1 209 ? -29.897 -0.417 23.613 1.00 21.55 209 CYS B N 1
ATOM 5826 C CA . CYS B 1 209 ? -29.393 0.048 24.901 1.00 24.48 209 CYS B CA 1
ATOM 5827 C C . CYS B 1 209 ? -28.705 1.409 24.794 1.00 26.40 209 CYS B C 1
ATOM 5828 O O . CYS B 1 209 ? -28.532 2.081 25.819 1.00 21.69 209 CYS B O 1
ATOM 5831 N N . VAL B 1 210 ? -28.359 1.856 23.579 1.00 22.30 210 VAL B N 1
ATOM 5832 C CA . VAL B 1 210 ? -27.751 3.174 23.429 1.00 21.15 210 VAL B CA 1
ATOM 5833 C C . VAL B 1 210 ? -28.730 4.270 23.826 1.00 22.92 210 VAL B C 1
ATOM 5834 O O . VAL B 1 210 ? -28.327 5.372 24.227 1.00 26.54 210 VAL B O 1
ATOM 5838 N N . TYR B 1 211 ? -30.028 4.000 23.732 1.00 21.72 211 TYR B N 1
ATOM 5839 C CA . TYR B 1 211 ? -31.023 5.005 24.084 1.00 24.81 211 TYR B CA 1
ATOM 5840 C C . TYR B 1 211 ? -31.175 5.200 25.585 1.00 26.56 211 TYR B C 1
ATOM 5841 O O . TYR B 1 211 ? -31.883 6.124 25.996 1.00 25.92 211 TYR B O 1
ATOM 5850 N N . GLU B 1 212 ? -30.516 4.379 26.411 1.00 21.59 212 GLU B N 1
ATOM 5851 C CA . GLU B 1 212 ? -30.606 4.579 27.856 1.00 28.83 212 GLU B CA 1
ATOM 5852 C C . GLU B 1 212 ? -29.876 5.839 28.299 1.00 30.97 212 GLU B C 1
ATOM 5853 O O . GLU B 1 212 ? -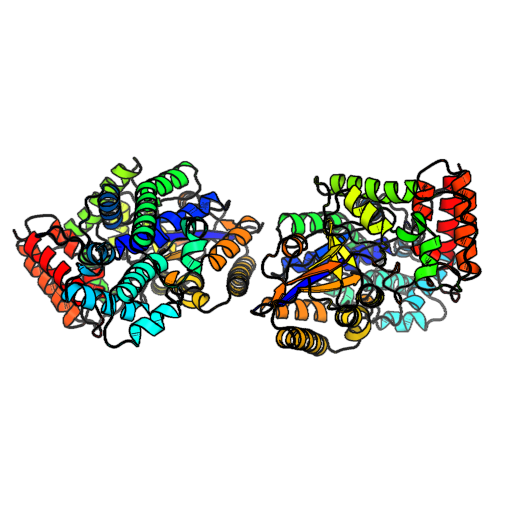30.261 6.452 29.302 1.00 32.73 212 GLU B O 1
ATOM 5859 N N . THR B 1 213 ? -28.837 6.253 27.566 1.00 28.45 213 THR B N 1
ATOM 5860 C CA . THR B 1 213 ? -28.097 7.472 27.877 1.00 29.63 213 THR B CA 1
ATOM 5861 C C . THR B 1 213 ? -28.201 8.556 26.818 1.00 29.23 213 THR B C 1
ATOM 5862 O O . THR B 1 213 ? -28.053 9.732 27.153 1.00 35.08 213 THR B O 1
ATOM 5866 N N . THR B 1 214 ? -28.406 8.200 25.548 1.00 27.66 214 THR B N 1
ATOM 5867 C CA . THR B 1 214 ? -28.464 9.166 24.448 1.00 27.26 214 THR B CA 1
ATOM 5868 C C . THR B 1 214 ? -29.680 8.855 23.591 1.00 26.42 214 THR B C 1
ATOM 5869 O O . THR B 1 214 ? -29.564 8.240 22.521 1.00 28.73 214 THR B O 1
ATOM 5873 N N . PRO B 1 215 ? -30.866 9.279 24.028 1.00 30.37 215 PRO B N 1
ATOM 5874 C CA . PRO B 1 215 ? -32.094 8.904 23.307 1.00 31.40 215 PRO B CA 1
ATOM 5875 C C . PRO B 1 215 ? -32.223 9.532 21.923 1.00 33.71 215 PRO B C 1
ATOM 5876 O O . PRO B 1 215 ? -33.025 9.042 21.115 1.00 35.16 215 PRO B O 1
ATOM 5880 N N . ASN B 1 216 ? -31.467 10.586 21.615 1.00 33.61 216 ASN B N 1
ATOM 5881 C CA . ASN B 1 216 ? -31.588 11.261 20.328 1.00 36.57 216 ASN B CA 1
ATOM 5882 C C . ASN B 1 216 ? -30.619 10.739 19.277 1.00 36.82 216 ASN B C 1
ATOM 5883 O O . ASN B 1 216 ? -30.574 11.285 18.171 1.00 42.04 216 ASN B O 1
ATOM 5888 N N . VAL B 1 217 ? -29.856 9.697 19.583 1.00 37.53 217 VAL B N 1
ATOM 5889 C CA . VAL B 1 217 ? -28.890 9.186 18.620 1.00 38.43 217 VAL B CA 1
ATOM 5890 C C . VAL B 1 217 ? -29.623 8.441 17.503 1.00 34.35 217 VAL B C 1
ATOM 5891 O O . VAL B 1 217 ? -30.679 7.829 17.715 1.00 32.70 217 VAL B O 1
ATOM 5895 N N . LYS B 1 218 ? -29.083 8.527 16.289 1.00 30.41 218 LYS B N 1
ATOM 5896 C CA . LYS B 1 218 ? -29.558 7.734 15.161 1.00 30.33 218 LYS B CA 1
ATOM 5897 C C . LYS B 1 218 ? -28.650 6.524 15.002 1.00 26.35 218 LYS B C 1
ATOM 5898 O O . LYS B 1 218 ? -27.423 6.662 15.050 1.00 27.24 218 LYS B O 1
ATOM 5904 N N . ILE B 1 219 ? -29.246 5.344 14.831 1.00 25.00 219 ILE B N 1
ATOM 5905 C CA . ILE B 1 219 ? -28.468 4.124 14.607 1.00 23.22 219 ILE B CA 1
ATOM 5906 C C . ILE B 1 219 ? -29.022 3.416 13.380 1.00 22.97 219 ILE B C 1
ATOM 5907 O O . ILE B 1 219 ? -30.173 3.637 12.980 1.00 23.88 219 ILE B O 1
ATOM 5912 N N . PRO B 1 220 ? -28.223 2.567 12.743 1.00 25.93 220 PRO B N 1
ATOM 5913 C CA . PRO B 1 220 ? -28.717 1.858 11.558 1.00 28.32 220 PRO B CA 1
ATOM 5914 C C . PRO B 1 220 ? -29.725 0.770 11.917 1.00 23.49 220 PRO B C 1
ATOM 5915 O O . PRO B 1 220 ? -29.995 0.469 13.087 1.00 22.64 220 PRO B O 1
ATOM 5919 N N . ASP B 1 221 ? -30.290 0.186 10.855 1.00 22.58 221 ASP B N 1
ATOM 5920 C CA . ASP B 1 221 ? -31.246 -0.915 10.952 1.00 23.13 221 ASP B CA 1
ATOM 5921 C C . ASP B 1 221 ? -30.504 -2.222 11.230 1.00 22.45 221 ASP B C 1
ATOM 5922 O O . ASP B 1 221 ? -29.910 -2.820 10.333 1.00 23.26 221 ASP B O 1
ATOM 5927 N N . PHE B 1 222 ? -30.536 -2.684 12.476 1.00 21.65 222 PHE B N 1
ATOM 5928 C CA . PHE B 1 222 ? -29.891 -3.942 12.846 1.00 23.28 222 PHE B CA 1
ATOM 5929 C C . PHE B 1 222 ? -30.775 -5.116 12.417 1.00 27.56 222 PHE B C 1
ATOM 5930 O O . PHE B 1 222 ? -31.403 -5.799 13.226 1.00 26.70 222 PHE B O 1
ATOM 5938 N N . ALA B 1 223 ? -30.799 -5.354 11.101 1.00 26.61 223 ALA B N 1
ATOM 5939 C CA . ALA B 1 223 ? -31.671 -6.363 10.507 1.00 30.18 223 ALA B CA 1
ATOM 5940 C C . ALA B 1 223 ? -31.218 -7.803 10.756 1.00 31.91 223 ALA B C 1
ATOM 5941 O O . ALA B 1 223 ? -31.857 -8.719 10.219 1.00 34.80 223 ALA B O 1
ATOM 5943 N N . VAL B 1 224 ? -30.145 -8.031 11.520 1.00 24.02 224 VAL B N 1
ATOM 5944 C CA . VAL B 1 224 ? -29.716 -9.367 11.921 1.00 24.97 224 VAL B CA 1
ATOM 5945 C C . VAL B 1 224 ? -29.346 -9.339 13.396 1.00 24.93 224 VAL B C 1
ATOM 5946 O O . VAL B 1 224 ? -29.038 -8.291 13.965 1.00 25.94 224 VAL B O 1
ATOM 5950 N N . SER B 1 225 ? -29.375 -10.514 14.017 1.00 24.32 225 SER B N 1
ATOM 5951 C CA . SER B 1 225 ? -29.029 -10.643 15.420 1.00 21.69 225 SER B CA 1
ATOM 5952 C C . SER B 1 225 ? -27.533 -10.887 15.588 1.00 24.40 225 SER B C 1
ATOM 5953 O O . SER B 1 225 ? -26.956 -11.748 14.912 1.00 23.73 225 SER B O 1
ATOM 5956 N N . PHE B 1 226 ? -26.917 -10.139 16.507 1.00 20.68 226 PHE B N 1
ATOM 5957 C CA . PHE B 1 226 ? -25.534 -10.347 16.926 1.00 21.27 226 PHE B CA 1
ATOM 5958 C C . PHE B 1 226 ? -25.436 -11.011 18.300 1.00 21.76 226 PHE B C 1
ATOM 5959 O O . PHE B 1 226 ? -24.351 -11.024 18.901 1.00 20.27 226 PHE B O 1
ATOM 5967 N N . ARG B 1 227 ? -26.552 -11.528 18.825 1.00 23.22 227 ARG B N 1
ATOM 5968 C CA . ARG B 1 227 ? -26.570 -12.077 20.182 1.00 20.07 227 ARG B CA 1
ATOM 5969 C C . ARG B 1 227 ? -25.726 -13.344 20.304 1.00 20.08 227 ARG B C 1
ATOM 5970 O O . ARG B 1 227 ? -24.979 -13.508 21.283 1.00 19.46 227 ARG B O 1
ATOM 5978 N N . GLU B 1 228 ? -25.823 -14.255 19.331 1.00 23.23 228 GLU B N 1
ATOM 5979 C CA . GLU B 1 228 ? -24.965 -15.434 19.395 1.00 24.96 228 GLU B CA 1
ATOM 5980 C C . GLU B 1 228 ? -23.491 -15.071 19.217 1.00 23.66 228 GLU B C 1
ATOM 5981 O O . GLU B 1 228 ? -22.626 -15.713 19.827 1.00 25.71 228 GLU B O 1
ATOM 5987 N N . ASP B 1 229 ? -23.176 -14.043 18.423 1.00 22.41 229 ASP B N 1
ATOM 5988 C CA . ASP B 1 229 ? -21.770 -13.627 18.315 1.00 20.79 229 ASP B CA 1
ATOM 5989 C C . ASP B 1 229 ? -21.258 -13.074 19.644 1.00 18.54 229 ASP B C 1
ATOM 5990 O O . ASP B 1 229 ? -20.096 -13.279 20.005 1.00 19.53 229 ASP B O 1
ATOM 5995 N N . ALA B 1 230 ? -22.103 -12.347 20.380 1.00 19.05 230 ALA B N 1
ATOM 5996 C CA . ALA B 1 230 ? -21.684 -11.882 21.700 1.00 18.27 230 ALA B CA 1
ATOM 5997 C C . ALA B 1 230 ? -21.276 -13.062 22.581 1.00 21.47 230 ALA B C 1
ATOM 5998 O O . ALA B 1 230 ? -20.228 -13.022 23.242 1.00 20.38 230 ALA B O 1
ATOM 6000 N N . SER B 1 231 ? -22.076 -14.134 22.572 1.00 22.08 231 SER B N 1
ATOM 6001 C CA . SER B 1 231 ? -21.716 -15.332 23.328 1.00 21.21 231 SER B CA 1
ATOM 6002 C C . SER B 1 231 ? -20.421 -15.938 22.811 1.00 24.80 231 SER B C 1
ATOM 6003 O O . SER B 1 231 ? -19.555 -16.332 23.603 1.00 24.37 231 SER B O 1
ATOM 6006 N N . LYS B 1 232 ? -20.266 -16.012 21.485 1.00 20.47 232 LYS B N 1
ATOM 6007 C CA . LYS B 1 232 ? -19.056 -16.591 20.908 1.00 22.72 232 LYS B CA 1
ATOM 6008 C C . LYS B 1 232 ? -17.810 -15.826 21.344 1.00 22.11 232 LYS B C 1
ATOM 6009 O O . LYS B 1 232 ? -16.788 -16.439 21.672 1.00 20.19 232 LYS B O 1
ATOM 6015 N N . HIS B 1 233 ? -17.864 -14.483 21.364 1.00 17.67 233 HIS B N 1
ATOM 6016 C CA . HIS B 1 233 ? -16.696 -13.724 21.831 1.00 15.26 233 HIS B CA 1
ATOM 6017 C C . HIS B 1 233 ? -16.313 -14.139 23.246 1.00 14.77 233 HIS B C 1
ATOM 6018 O O . HIS B 1 233 ? -15.130 -14.310 23.550 1.00 16.01 233 HIS B O 1
ATOM 6025 N N . VAL B 1 234 ? -17.308 -14.290 24.132 1.00 18.28 234 VAL B N 1
ATOM 6026 C CA . VAL B 1 234 ? -17.002 -14.649 25.512 1.00 16.01 234 VAL B CA 1
ATOM 6027 C C . VAL B 1 234 ? -16.537 -16.095 25.587 1.00 19.47 234 VAL B C 1
ATOM 6028 O O . VAL B 1 234 ? -15.555 -16.413 26.279 1.00 18.10 234 VAL B O 1
ATOM 6032 N N . GLU B 1 235 ? -17.210 -16.984 24.859 1.00 19.82 235 GLU B N 1
ATOM 6033 C CA . GLU B 1 235 ? -16.863 -18.402 24.908 1.00 21.19 235 GLU B CA 1
ATOM 6034 C C . GLU B 1 235 ? -15.465 -18.650 24.353 1.00 24.44 235 GLU B C 1
ATOM 6035 O O . GLU B 1 235 ? -14.660 -19.378 24.958 1.00 20.73 235 GLU B O 1
ATOM 6041 N N . LEU B 1 236 ? -15.151 -18.049 23.203 1.00 17.72 236 LEU B N 1
ATOM 6042 C CA . LEU B 1 236 ? -13.819 -18.226 22.627 1.00 17.42 236 LEU B CA 1
ATOM 6043 C C . LEU B 1 236 ? -12.725 -17.614 23.492 1.00 18.95 236 LEU B C 1
ATOM 6044 O O . LEU B 1 236 ? -11.599 -18.125 23.514 1.00 20.26 236 LEU B O 1
ATOM 6049 N N . ALA B 1 237 ? -13.020 -16.513 24.184 1.00 17.95 237 ALA B N 1
ATOM 6050 C CA . ALA B 1 237 ? -12.044 -15.962 25.113 1.00 17.08 237 ALA B CA 1
ATOM 6051 C C . ALA B 1 237 ? -11.777 -16.916 26.263 1.00 21.27 237 ALA B C 1
ATOM 6052 O O . ALA B 1 237 ? -10.623 -17.079 26.684 1.00 21.25 237 ALA B O 1
ATOM 6054 N N . LYS B 1 238 ? -12.832 -17.515 26.825 1.00 17.09 238 LYS B N 1
ATOM 6055 C CA . LYS B 1 238 ? -12.618 -18.527 27.854 1.00 23.75 238 LYS B CA 1
ATOM 6056 C C . LYS B 1 238 ? -11.683 -19.621 27.355 1.00 25.45 238 LYS B C 1
ATOM 6057 O O . LYS B 1 238 ? -10.766 -20.038 28.073 1.00 25.06 238 LYS B O 1
ATOM 6063 N N . GLU B 1 239 ? -11.873 -20.069 26.109 1.00 24.77 239 GLU B N 1
ATOM 6064 C CA . GLU B 1 239 ? -11.052 -21.151 25.572 1.00 24.09 239 GLU B CA 1
ATOM 6065 C C . GLU B 1 239 ? -9.601 -20.720 25.386 1.00 25.11 239 GLU B C 1
ATOM 6066 O O . GLU B 1 239 ? -8.680 -21.494 25.668 1.00 25.79 239 GLU B O 1
ATOM 6072 N N . LYS B 1 240 ? -9.376 -19.503 24.887 1.00 25.90 240 LYS B N 1
ATOM 6073 C CA . LYS B 1 240 ? -8.012 -19.020 24.682 1.00 22.11 240 LYS B CA 1
ATOM 6074 C C . LYS B 1 240 ? -7.281 -18.894 26.010 1.00 29.15 240 LYS B C 1
ATOM 6075 O O . LYS B 1 240 ? -6.110 -19.276 26.128 1.00 29.54 240 LYS B O 1
ATOM 6081 N N . TYR B 1 241 ? -7.965 -18.343 27.017 1.00 23.77 241 TYR B N 1
ATOM 6082 C CA . TYR B 1 241 ? -7.389 -18.208 28.349 1.00 25.34 241 TYR B CA 1
ATOM 6083 C C . TYR B 1 241 ? -7.043 -19.570 28.936 1.00 30.06 241 TYR B C 1
ATOM 6084 O O . TYR B 1 241 ? -5.970 -19.744 29.538 1.00 28.24 241 TYR B O 1
ATOM 6093 N N . PHE B 1 242 ? -7.953 -20.541 28.780 1.00 26.71 242 PHE B N 1
ATOM 6094 C CA . PHE B 1 242 ? -7.684 -21.921 29.177 1.00 31.67 242 PHE B CA 1
ATOM 6095 C C . PHE B 1 242 ? -6.422 -22.445 28.502 1.00 31.46 242 PHE B C 1
ATOM 6096 O O . PHE B 1 242 ? -5.591 -23.095 29.149 1.00 27.84 242 PHE B O 1
ATOM 6104 N N . GLU B 1 243 ? -6.241 -22.152 27.207 1.00 27.23 243 GLU B N 1
ATOM 6105 C CA . GLU B 1 243 ? -5.045 -22.641 26.516 1.00 35.66 243 GLU B CA 1
ATOM 6106 C C . GLU B 1 243 ? -3.776 -22.065 27.136 1.00 33.21 243 GLU B C 1
ATOM 6107 O O . GLU B 1 243 ? -2.771 -22.768 27.283 1.00 34.52 243 GLU B O 1
ATOM 6113 N N . ILE B 1 244 ? -3.812 -20.791 27.516 1.00 30.40 244 ILE B N 1
ATOM 6114 C CA . ILE B 1 244 ? -2.609 -20.088 27.955 1.00 34.26 244 ILE B CA 1
ATOM 6115 C C . ILE B 1 244 ? -2.307 -20.389 29.417 1.00 33.85 244 ILE B C 1
ATOM 6116 O O . ILE B 1 244 ? -1.149 -20.636 29.782 1.00 26.93 244 ILE B O 1
ATOM 6121 N N . PHE B 1 245 ? -3.336 -20.342 30.278 1.00 32.85 245 PHE B N 1
ATOM 6122 C CA . PHE B 1 245 ? -3.169 -20.466 31.724 1.00 31.35 245 PHE B CA 1
ATOM 6123 C C . PHE B 1 245 ? -3.738 -21.752 32.299 1.00 30.89 245 PHE B C 1
ATOM 6124 O O . PHE B 1 245 ? -3.504 -22.045 33.476 1.00 37.47 245 PHE B O 1
ATOM 6132 N N . GLY B 1 246 ? -4.500 -22.508 31.528 1.00 26.38 246 GLY B N 1
ATOM 6133 C CA . GLY B 1 246 ? -4.907 -23.820 31.994 1.00 29.44 246 GLY B CA 1
ATOM 6134 C C . GLY B 1 246 ? -6.067 -23.830 32.957 1.00 33.22 246 GLY B C 1
ATOM 6135 O O . GLY B 1 246 ? -6.318 -24.859 33.589 1.00 32.05 246 GLY B O 1
ATOM 6136 N N . GLU B 1 247 ? -6.780 -22.719 33.103 1.00 29.84 247 GLU B N 1
ATOM 6137 C CA . GLU B 1 247 ? -7.992 -22.679 33.907 1.00 33.14 247 GLU B CA 1
ATOM 6138 C C . GLU B 1 247 ? -8.987 -21.785 33.188 1.00 31.63 247 GLU B C 1
ATOM 6139 O O . GLU B 1 247 ? -8.615 -21.003 32.313 1.00 32.27 247 GLU B O 1
ATOM 6145 N N . HIS B 1 248 ? -10.243 -21.922 33.540 1.00 29.28 248 HIS B N 1
ATOM 6146 C CA . HIS B 1 248 ? -11.203 -20.996 32.952 1.00 33.03 248 HIS B CA 1
ATOM 6147 C C . HIS B 1 248 ? -11.173 -19.677 33.714 1.00 28.04 248 HIS B C 1
ATOM 6148 O O . HIS B 1 248 ? -11.022 -19.673 34.937 1.00 35.72 248 HIS B O 1
ATOM 6155 N N . PRO B 1 249 ? -11.291 -18.545 33.023 1.00 26.75 249 PRO B N 1
ATOM 6156 C CA . PRO B 1 249 ? -11.218 -17.257 33.723 1.00 23.49 249 PRO B CA 1
ATOM 6157 C C . PRO B 1 249 ? -12.499 -16.987 34.496 1.00 30.30 249 PRO B C 1
ATOM 6158 O O . PRO B 1 249 ? -13.607 -17.218 34.003 1.00 37.45 249 PRO B O 1
ATOM 6162 N N . VAL B 1 250 ? -12.345 -16.524 35.738 1.00 28.02 250 VAL B N 1
ATOM 6163 C CA . VAL B 1 250 ? -13.491 -16.080 36.531 1.00 24.29 250 VAL B CA 1
ATOM 6164 C C . VAL B 1 250 ? -13.563 -14.563 36.627 1.00 19.17 250 VAL B C 1
ATOM 6165 O O . VAL B 1 250 ? -14.516 -14.041 37.219 1.00 27.17 250 VAL B O 1
ATOM 6169 N N . TYR B 1 251 ? -12.565 -13.852 36.107 1.00 19.32 251 TYR B N 1
ATOM 6170 C CA . TYR B 1 251 ? -12.547 -12.399 36.014 1.00 21.62 251 TYR B CA 1
ATOM 6171 C C . TYR B 1 251 ? -12.471 -12.010 34.553 1.00 21.50 251 TYR B C 1
ATOM 6172 O O . TYR B 1 251 ? -11.692 -12.596 33.784 1.00 21.74 251 TYR B O 1
ATOM 6181 N N . MET B 1 252 ? -13.261 -11.015 34.172 1.00 19.20 252 MET B N 1
ATOM 6182 C CA . MET B 1 252 ? -13.162 -10.479 32.822 1.00 15.74 252 MET B CA 1
ATOM 6183 C C . MET B 1 252 ? -13.209 -8.970 32.909 1.00 13.70 252 MET B C 1
ATOM 6184 O O . MET B 1 252 ? -13.877 -8.402 33.777 1.00 16.49 252 MET B O 1
ATOM 6189 N N . TRP B 1 253 ? -12.486 -8.332 32.000 1.00 13.05 253 TRP B N 1
ATOM 6190 C CA . TRP B 1 253 ? -12.595 -6.896 31.818 1.00 11.67 253 TRP B CA 1
ATOM 6191 C C . TRP B 1 253 ? -13.558 -6.653 30.677 1.00 14.57 253 TRP B C 1
ATOM 6192 O O . TRP B 1 253 ? -13.306 -7.118 29.555 1.00 16.44 253 TRP B O 1
ATOM 6203 N N . PRO B 1 254 ? -14.690 -6.001 30.910 1.00 12.21 254 PRO B N 1
ATOM 6204 C CA . PRO B 1 254 ? -15.584 -5.692 29.798 1.00 13.36 254 PRO B CA 1
ATOM 6205 C C . PRO B 1 254 ? -14.980 -4.588 28.957 1.00 14.54 254 PRO B C 1
ATOM 6206 O O . PRO B 1 254 ? -14.650 -3.520 29.476 1.00 14.48 254 PRO B O 1
ATOM 6210 N N . PRO B 1 255 ? -14.819 -4.799 27.654 1.00 13.39 255 PRO B N 1
ATOM 6211 C CA . PRO B 1 255 ? -14.170 -3.762 26.832 1.00 13.85 255 PRO B CA 1
ATOM 6212 C C . PRO B 1 255 ? -14.864 -2.411 26.978 1.00 14.44 255 PRO B C 1
ATOM 6213 O O . PRO B 1 255 ? -16.099 -2.314 26.986 1.00 15.21 255 PRO B O 1
ATOM 6217 N N . LEU B 1 256 ? -14.046 -1.360 27.102 1.00 15.10 256 LEU B N 1
ATOM 6218 C CA . LEU B 1 256 ? -14.497 0.026 27.292 1.00 12.47 256 LEU B CA 1
ATOM 6219 C C . LEU B 1 256 ? -15.334 0.183 28.560 1.00 13.05 256 LEU B C 1
ATOM 6220 O O . LEU B 1 256 ? -16.112 1.130 28.682 1.00 15.18 256 LEU B O 1
ATOM 6225 N N . ALA B 1 257 ? -15.113 -0.701 29.538 1.00 13.54 257 ALA B N 1
ATOM 6226 C CA . ALA B 1 257 ? -15.912 -0.756 30.754 1.00 12.40 257 ALA B CA 1
ATOM 6227 C C . ALA B 1 257 ? -17.393 -0.974 30.456 1.00 13.96 257 ALA B C 1
ATOM 6228 O O . ALA B 1 257 ? -18.254 -0.610 31.279 1.00 16.25 257 ALA B O 1
ATOM 6230 N N . SER B 1 258 ? -17.723 -1.513 29.277 1.00 14.72 258 SER B N 1
ATOM 6231 C CA . SER B 1 258 ? -19.098 -1.429 28.793 1.00 13.62 258 SER B CA 1
ATOM 6232 C C . SER B 1 258 ? -19.957 -2.512 29.411 1.00 14.88 258 SER B C 1
ATOM 6233 O O . SER B 1 258 ? -19.672 -3.708 29.271 1.00 16.60 258 SER B O 1
ATOM 6236 N N . VAL B 1 259 ? -21.050 -2.098 30.047 1.00 14.69 259 VAL B N 1
ATOM 6237 C CA . VAL B 1 259 ? -21.969 -3.041 30.657 1.00 14.43 259 VAL B CA 1
ATOM 6238 C C . VAL B 1 259 ? -23.384 -2.567 30.367 1.00 14.10 259 VAL B C 1
ATOM 6239 O O . VAL B 1 259 ? -23.627 -1.411 30.000 1.00 18.52 259 VAL B O 1
ATOM 6243 N N . SER B 1 260 ? -24.310 -3.492 30.557 1.00 15.74 260 SER B N 1
ATOM 6244 C CA . SER B 1 260 ? -25.744 -3.286 30.495 1.00 15.47 260 SER B CA 1
ATOM 6245 C C . SER B 1 260 ? -26.340 -4.420 31.300 1.00 17.41 260 SER B C 1
ATOM 6246 O O . SER B 1 260 ? -25.644 -5.378 31.630 1.00 19.18 260 SER B O 1
ATOM 6249 N N . ASN B 1 261 ? -27.649 -4.336 31.580 1.00 17.87 261 ASN B N 1
ATOM 6250 C CA . ASN B 1 261 ? -28.281 -5.454 32.272 1.00 21.14 261 ASN B CA 1
ATOM 6251 C C . ASN B 1 261 ? -28.083 -6.759 31.501 1.00 21.52 261 ASN B C 1
ATOM 6252 O O . ASN B 1 261 ? -27.726 -7.788 32.093 1.00 22.19 261 ASN B O 1
ATOM 6257 N N . GLU B 1 262 ? -28.288 -6.728 30.179 1.00 19.14 262 GLU B N 1
ATOM 6258 C CA . GLU B 1 262 ? -28.147 -7.950 29.393 1.00 19.55 262 GLU B CA 1
ATOM 6259 C C . GLU B 1 262 ? -26.699 -8.418 29.346 1.00 21.47 262 GLU B C 1
ATOM 6260 O O . GLU B 1 262 ? -26.432 -9.627 29.369 1.00 19.48 262 GLU B O 1
ATOM 6266 N N . ALA B 1 263 ? -25.746 -7.489 29.287 1.00 18.65 263 ALA B N 1
ATOM 6267 C CA . ALA B 1 263 ? -24.349 -7.916 29.221 1.00 16.21 263 ALA B CA 1
ATOM 6268 C C . ALA B 1 263 ? -23.898 -8.543 30.533 1.00 17.89 263 ALA B C 1
ATOM 6269 O O . ALA B 1 263 ? -23.178 -9.550 30.529 1.00 19.63 263 ALA B O 1
ATOM 6271 N N . LEU B 1 264 ? -24.325 -7.982 31.668 1.00 16.87 264 LEU B N 1
ATOM 6272 C CA . LEU B 1 264 ? -23.980 -8.586 32.957 1.00 17.86 264 LEU B CA 1
ATOM 6273 C C . LEU B 1 264 ? -24.584 -9.977 33.097 1.00 18.72 264 LEU B C 1
ATOM 6274 O O . LEU B 1 264 ? -23.949 -10.875 33.660 1.00 18.82 264 LEU B O 1
ATOM 6279 N N . GLU B 1 265 ? -25.820 -10.169 32.601 1.00 18.76 265 GLU B N 1
ATOM 6280 C CA . GLU B 1 265 ? -26.416 -11.499 32.593 1.00 20.72 265 GLU B CA 1
ATOM 6281 C C . GLU B 1 265 ? -25.589 -12.472 31.760 1.00 21.08 265 GLU B C 1
ATOM 6282 O O . GLU B 1 265 ? -25.379 -13.621 32.167 1.00 22.55 265 GLU B O 1
ATOM 6288 N N . LEU B 1 266 ? -25.130 -12.036 30.583 1.00 21.38 266 LEU B N 1
ATOM 6289 C CA . LEU B 1 266 ? -24.309 -12.900 29.734 1.00 17.29 266 LEU B CA 1
ATOM 6290 C C . LEU B 1 266 ? -23.013 -13.302 30.439 1.00 21.33 266 LEU B C 1
ATOM 6291 O O . LEU B 1 266 ? -22.653 -14.486 30.457 1.00 19.62 266 LEU B O 1
ATOM 6296 N N . TYR B 1 267 ? -22.297 -12.335 31.030 1.00 16.71 267 TYR B N 1
ATOM 6297 C CA . TYR B 1 267 ? -21.070 -12.674 31.747 1.00 19.82 267 TYR B CA 1
ATOM 6298 C C . TYR B 1 267 ? -21.358 -13.669 32.864 1.00 27.30 267 TYR B C 1
ATOM 6299 O O . TYR B 1 267 ? -20.613 -14.639 33.051 1.00 22.10 267 TYR B O 1
ATOM 6308 N N . TYR B 1 268 ? -22.458 -13.462 33.595 1.00 18.97 268 TYR B N 1
ATOM 6309 C CA . TYR B 1 268 ? -22.845 -14.400 34.642 1.00 19.05 268 TYR B CA 1
ATOM 6310 C C . TYR B 1 268 ? -23.115 -15.789 34.072 1.00 21.64 268 TYR B C 1
ATOM 6311 O O . TYR B 1 268 ? -22.679 -16.800 34.634 1.00 21.68 268 TYR B O 1
ATOM 6320 N N . GLU B 1 269 ? -23.893 -15.860 32.993 1.00 21.57 269 GLU B N 1
ATOM 6321 C CA . GLU B 1 269 ? -24.217 -17.148 32.382 1.00 22.86 269 GLU B CA 1
ATOM 6322 C C . GLU B 1 269 ? -22.973 -17.912 31.936 1.00 26.31 269 GLU B C 1
ATOM 6323 O O . GLU B 1 269 ? -22.983 -19.152 31.908 1.00 28.83 269 GLU B O 1
ATOM 6329 N N . LYS B 1 270 ? -21.914 -17.202 31.565 1.00 21.78 270 LYS B N 1
ATOM 6330 C CA . LYS B 1 270 ? -20.677 -17.797 31.087 1.00 23.01 270 LYS B CA 1
ATOM 6331 C C . LYS B 1 270 ? -19.688 -18.082 32.211 1.00 25.76 270 LYS B C 1
ATOM 6332 O O . LYS B 1 270 ? -18.530 -18.417 31.932 1.00 26.42 270 LYS B O 1
ATOM 6338 N N . GLY B 1 271 ? -20.098 -17.928 33.466 1.00 25.78 271 GLY B N 1
ATOM 6339 C CA . GLY B 1 271 ? -19.245 -18.291 34.586 1.00 25.04 271 GLY B CA 1
ATOM 6340 C C . GLY B 1 271 ? -18.303 -17.228 35.103 1.00 26.30 271 GLY B C 1
ATOM 6341 O O . GLY B 1 271 ? -17.402 -17.553 35.886 1.00 27.12 271 GLY B O 1
ATOM 6342 N N . ILE B 1 272 ? -18.452 -15.976 34.682 1.00 21.06 272 ILE B N 1
ATOM 6343 C CA . ILE B 1 272 ? -17.633 -14.901 35.224 1.00 23.10 272 ILE B CA 1
ATOM 6344 C C . ILE B 1 272 ? -18.170 -14.513 36.597 1.00 26.57 272 ILE B C 1
ATOM 6345 O O . ILE B 1 272 ? -19.366 -14.260 36.753 1.00 22.39 272 ILE B O 1
ATOM 6350 N N . ASN B 1 273 ? -17.286 -14.463 37.600 1.00 23.07 273 ASN B N 1
ATOM 6351 C CA . ASN B 1 273 ? -17.714 -14.099 38.949 1.00 26.83 273 ASN B CA 1
ATOM 6352 C C . ASN B 1 273 ? -17.491 -12.630 39.294 1.00 19.53 273 ASN B C 1
ATOM 6353 O O . ASN B 1 273 ? -18.147 -12.122 40.215 1.00 21.16 273 ASN B O 1
ATOM 6358 N N . MET B 1 274 ? -16.582 -11.947 38.605 1.00 20.38 274 MET B N 1
ATOM 6359 C CA . MET B 1 274 ? -16.362 -10.542 38.893 1.00 22.02 274 MET B CA 1
ATOM 6360 C C . MET B 1 274 ? -15.900 -9.813 37.639 1.00 21.44 274 MET B C 1
ATOM 6361 O O . MET B 1 274 ? -15.182 -10.364 36.795 1.00 20.60 274 MET B O 1
ATOM 6366 N N . LEU B 1 275 ? -16.312 -8.555 37.535 1.00 19.71 275 LEU B N 1
ATOM 6367 C CA . LEU B 1 275 ? -15.767 -7.655 36.546 1.00 16.55 275 LEU B CA 1
ATOM 6368 C C . LEU B 1 275 ? -15.692 -6.277 37.177 1.00 15.61 275 LEU B C 1
ATOM 6369 O O . LEU B 1 275 ? -16.168 -6.061 38.296 1.00 18.37 275 LEU B O 1
ATOM 6374 N N . ALA B 1 276 ? -15.110 -5.333 36.450 1.00 16.25 276 ALA B N 1
ATOM 6375 C CA . ALA B 1 276 ? -15.172 -3.951 36.886 1.00 18.53 276 ALA B CA 1
ATOM 6376 C C . ALA B 1 276 ? -15.725 -3.093 35.761 1.00 16.73 276 ALA B C 1
ATOM 6377 O O . ALA B 1 276 ? -15.762 -3.495 34.597 1.00 16.32 276 ALA B O 1
ATOM 6379 N N . THR B 1 277 ? -16.199 -1.915 36.138 1.00 17.34 277 THR B N 1
ATOM 6380 C CA . THR B 1 277 ? -16.678 -0.967 35.154 1.00 16.05 277 THR B CA 1
ATOM 6381 C C . THR B 1 277 ? -16.407 0.425 35.708 1.00 17.76 277 THR B C 1
ATOM 6382 O O . THR B 1 277 ? -15.541 0.598 36.576 1.00 20.57 277 THR B O 1
ATOM 6386 N N . ASP B 1 278 ? -17.073 1.431 35.156 1.00 17.05 278 ASP B N 1
ATOM 6387 C CA . ASP B 1 278 ? -16.715 2.814 35.419 1.00 15.65 278 ASP B CA 1
ATOM 6388 C C . ASP B 1 278 ? -17.643 3.498 36.420 1.00 17.35 278 ASP B C 1
ATOM 6389 O O . ASP B 1 278 ? -18.849 3.241 36.487 1.00 18.12 278 ASP B O 1
ATOM 6394 N N . GLU B 1 279 ? -17.051 4.433 37.173 1.00 18.37 279 GLU B N 1
ATOM 6395 C CA . GLU B 1 279 ? -17.781 5.223 38.162 1.00 23.31 279 GLU B CA 1
ATOM 6396 C C . GLU B 1 279 ? -18.932 6.038 37.562 1.00 19.08 279 GLU B C 1
ATOM 6397 O O . GLU B 1 279 ? -19.947 6.254 38.243 1.00 22.47 279 GLU B O 1
ATOM 6403 N N . VAL B 1 280 ? -18.817 6.501 36.308 1.00 19.76 280 VAL B N 1
ATOM 6404 C CA . VAL B 1 280 ? -19.928 7.256 35.712 1.00 20.18 280 VAL B CA 1
ATOM 6405 C C . VAL B 1 280 ? -21.154 6.368 35.570 1.00 21.63 280 VAL B C 1
ATOM 6406 O O . VAL B 1 280 ? -22.289 6.801 35.823 1.00 20.42 280 VAL B O 1
ATOM 6410 N N . ILE B 1 281 ? -20.943 5.098 35.203 1.00 21.15 281 ILE B N 1
ATOM 6411 C CA . ILE B 1 281 ? -22.056 4.157 35.084 1.00 21.00 281 ILE B CA 1
ATOM 6412 C C . ILE B 1 281 ? -22.722 3.934 36.441 1.00 21.07 281 ILE B C 1
ATOM 6413 O O . ILE B 1 281 ? -23.953 3.874 36.537 1.00 20.97 281 ILE B O 1
ATOM 6418 N N . LEU B 1 282 ? -21.923 3.852 37.512 1.00 20.13 282 LEU B N 1
ATOM 6419 C CA . LEU B 1 282 ? -22.470 3.755 38.865 1.00 18.39 282 LEU B CA 1
ATOM 6420 C C . LEU B 1 282 ? -23.306 4.981 39.215 1.00 18.28 282 LEU B C 1
ATOM 6421 O O . LEU B 1 282 ? -24.438 4.855 39.704 1.00 20.92 282 LEU B O 1
ATOM 6426 N N . LYS B 1 283 ? -22.766 6.179 38.972 1.00 20.09 283 LYS B N 1
ATOM 6427 C CA . LYS B 1 283 ? -23.515 7.397 39.298 1.00 21.17 283 LYS B CA 1
ATOM 6428 C C . LYS B 1 283 ? -24.833 7.452 38.533 1.00 21.18 283 LYS B C 1
ATOM 6429 O O . LYS B 1 283 ? -25.836 7.957 39.045 1.00 22.25 283 LYS B O 1
ATOM 6435 N N . ASN B 1 284 ? -24.839 6.933 37.305 1.00 25.10 284 ASN B N 1
ATOM 6436 C CA . ASN B 1 284 ? -26.043 6.889 36.481 1.00 21.44 284 ASN B CA 1
ATOM 6437 C C . ASN B 1 284 ? -27.040 5.841 36.950 1.00 25.03 284 ASN B C 1
ATOM 6438 O O . ASN B 1 284 ? -28.197 5.896 36.535 1.00 25.06 284 ASN B O 1
ATOM 6443 N N . SER B 1 285 ? -26.605 4.855 37.745 1.00 23.22 285 SER B N 1
ATOM 6444 C CA . SER B 1 285 ? -27.403 3.663 38.026 1.00 24.99 285 SER B CA 1
ATOM 6445 C C . SER B 1 285 ? -27.940 3.574 39.445 1.00 26.41 285 SER B C 1
ATOM 6446 O O . SER B 1 285 ? -28.997 2.977 39.644 1.00 27.03 285 SER B O 1
ATOM 6449 N N . VAL B 1 286 ? -27.232 4.125 40.435 1.00 22.54 286 VAL B N 1
ATOM 6450 C CA . VAL B 1 286 ? -27.656 4.078 41.829 1.00 26.10 286 VAL B CA 1
ATOM 6451 C C . VAL B 1 286 ? -27.627 5.487 42.403 1.00 29.11 286 VAL B C 1
ATOM 6452 O O . VAL B 1 286 ? -26.992 6.394 41.860 1.00 28.28 286 VAL B O 1
ATOM 6456 N N . GLU B 1 287 ? -28.304 5.648 43.539 1.00 24.57 287 GLU B N 1
ATOM 6457 C CA . GLU B 1 287 ? -28.290 6.935 44.227 1.00 24.00 287 GLU B CA 1
ATOM 6458 C C . GLU B 1 287 ? -26.956 7.165 44.931 1.00 23.39 287 GLU B C 1
ATOM 6459 O O . GLU B 1 287 ? -26.185 8.055 44.556 1.00 27.05 287 GLU B O 1
ATOM 6465 N N . ARG B 1 288 ? -26.636 6.337 45.919 1.00 24.30 288 ARG B N 1
ATOM 6466 C CA . ARG B 1 288 ? -25.454 6.562 46.750 1.00 24.11 288 ARG B CA 1
ATOM 6467 C C . ARG B 1 288 ? -24.322 5.790 46.091 1.00 24.76 288 ARG B C 1
ATOM 6468 O O . ARG B 1 288 ? -24.134 4.590 46.310 1.00 31.31 288 ARG B O 1
ATOM 6476 N N . ALA B 1 289 ? -23.573 6.495 45.250 1.00 20.72 289 ALA B N 1
ATOM 6477 C CA . ALA B 1 289 ? -22.693 5.869 44.258 1.00 19.36 289 ALA B CA 1
ATOM 6478 C C . ALA B 1 289 ? -21.227 5.832 44.700 1.00 20.05 289 ALA B C 1
ATOM 6479 O O . ALA B 1 289 ? -20.345 6.310 43.980 1.00 23.09 289 ALA B O 1
ATOM 6481 N N . SER B 1 290 ? -20.933 5.203 45.847 1.00 18.74 290 SER B N 1
ATOM 6482 C CA . SER B 1 290 ? -19.532 5.179 46.281 1.00 23.21 290 SER B CA 1
ATOM 6483 C C . SER B 1 290 ? -18.758 4.096 45.544 1.00 21.14 290 SER B C 1
ATOM 6484 O O . SER B 1 290 ? -19.169 2.926 45.552 1.00 19.31 290 SER B O 1
ATOM 6487 N N . PRO B 1 291 ? -17.597 4.411 44.969 1.00 18.80 291 PRO B N 1
ATOM 6488 C CA . PRO B 1 291 ? -16.807 3.375 44.296 1.00 16.55 291 PRO B CA 1
ATOM 6489 C C . PRO B 1 291 ? -15.936 2.534 45.219 1.00 17.77 291 PRO B C 1
ATOM 6490 O O . PRO B 1 291 ? -15.177 1.707 44.711 1.00 18.11 291 PRO B O 1
ATOM 6494 N N . TYR B 1 292 ? -16.030 2.693 46.544 1.00 17.23 292 TYR B N 1
ATOM 6495 C CA . TYR B 1 292 ? -15.133 1.998 47.462 1.00 17.56 292 TYR B CA 1
ATOM 6496 C C . TYR B 1 292 ? -15.742 0.726 48.045 1.00 19.92 292 TYR B C 1
ATOM 6497 O O . TYR B 1 292 ? -15.142 0.105 48.937 1.00 19.20 292 TYR B O 1
ATOM 6506 N N . LEU B 1 293 ? -16.892 0.312 47.536 1.00 19.96 293 LEU B N 1
ATOM 6507 C CA . LEU B 1 293 ? -17.619 -0.868 47.971 1.00 19.37 293 LEU B CA 1
ATOM 6508 C C . LEU B 1 293 ? -17.525 -1.960 46.909 1.00 16.74 293 LEU B C 1
ATOM 6509 O O . LEU B 1 293 ? -17.328 -1.685 45.727 1.00 17.64 293 LEU B O 1
ATOM 6514 N N . ARG B 1 294 ? -17.712 -3.208 47.336 1.00 18.67 294 ARG B N 1
ATOM 6515 C CA . ARG B 1 294 ? -17.923 -4.299 46.386 1.00 20.68 294 ARG B CA 1
ATOM 6516 C C . ARG B 1 294 ? -19.422 -4.385 46.129 1.00 18.59 294 ARG B C 1
ATOM 6517 O O . ARG B 1 294 ? -20.205 -4.502 47.079 1.00 22.75 294 ARG B O 1
ATOM 6525 N N . TYR B 1 295 ? -19.834 -4.294 44.869 1.00 16.48 295 TYR B N 1
ATOM 6526 C CA . TYR B 1 295 ? -21.250 -4.360 44.525 1.00 17.85 295 TYR B CA 1
ATOM 6527 C C . TYR B 1 295 ? -21.614 -5.749 44.011 1.00 21.86 295 TYR B C 1
ATOM 6528 O O . TYR B 1 295 ? -20.777 -6.464 43.456 1.00 22.07 295 TYR B O 1
ATOM 6537 N N . TYR B 1 296 ? -22.872 -6.131 44.221 1.00 23.88 296 TYR B N 1
ATOM 6538 C CA . TYR B 1 296 ? -23.408 -7.397 43.726 1.00 24.46 296 TYR B CA 1
ATOM 6539 C C . TYR B 1 296 ? -24.582 -7.089 42.806 1.00 18.80 296 TYR B C 1
ATOM 6540 O O . TYR B 1 296 ? -25.618 -6.608 43.267 1.00 23.15 296 TYR B O 1
ATOM 6549 N N . PHE B 1 297 ? -24.427 -7.374 41.520 1.00 20.39 297 PHE B N 1
ATOM 6550 C CA . PHE B 1 297 ? -25.516 -7.147 40.573 1.00 23.46 297 PHE B CA 1
ATOM 6551 C C . PHE B 1 297 ? -26.505 -8.304 40.656 1.00 23.83 297 PHE B C 1
ATOM 6552 O O . PHE B 1 297 ? -26.193 -9.426 40.249 1.00 23.84 297 PHE B O 1
ATOM 6560 N N . ARG B 1 298 ? -27.697 -8.018 41.179 1.00 22.30 298 ARG B N 1
ATOM 6561 C CA . ARG B 1 298 ? -28.782 -8.994 41.344 1.00 27.99 298 ARG B CA 1
ATOM 6562 C C . ARG B 1 298 ? -28.313 -10.270 42.047 1.00 27.36 298 ARG B C 1
ATOM 6563 O O . ARG B 1 298 ? -28.838 -11.360 41.792 1.00 25.29 298 ARG B O 1
ATOM 6571 N N . GLU B 1 299 ? -27.310 -10.143 42.923 1.00 25.17 299 GLU B N 1
ATOM 6572 C CA . GLU B 1 299 ? -26.676 -11.281 43.592 1.00 27.40 299 GLU B CA 1
ATOM 6573 C C . GLU B 1 299 ? -26.122 -12.315 42.609 1.00 28.03 299 GLU B C 1
ATOM 6574 O O . GLU B 1 299 ? -25.871 -13.461 42.989 1.00 33.36 299 GLU B O 1
ATOM 6580 N N . LEU B 1 300 ? -25.895 -11.928 41.358 1.00 27.14 300 LEU B N 1
ATOM 6581 C CA . LEU B 1 300 ? -25.405 -12.827 40.320 1.00 25.76 300 LEU B CA 1
ATOM 6582 C C . LEU B 1 300 ? -23.900 -12.753 40.142 1.00 28.25 300 LEU B C 1
ATOM 6583 O O . LEU B 1 300 ? -23.239 -13.784 39.981 1.00 27.66 300 LEU B O 1
ATOM 6588 N N . ILE B 1 301 ? -23.354 -11.545 40.151 1.00 25.42 301 ILE B N 1
ATOM 6589 C CA . ILE B 1 301 ? -21.969 -11.304 39.782 1.00 22.98 301 ILE B CA 1
ATOM 6590 C C . ILE B 1 301 ? -21.489 -10.116 40.603 1.00 21.36 301 ILE B C 1
ATOM 6591 O O . ILE B 1 301 ? -22.277 -9.225 40.927 1.00 26.01 301 ILE B O 1
ATOM 6596 N N . SER B 1 302 ? -20.210 -10.136 40.999 1.00 22.23 302 SER B N 1
ATOM 6597 C CA . SER B 1 302 ? -19.609 -9.024 41.726 1.00 20.21 302 SER B CA 1
ATOM 6598 C C . SER B 1 302 ? -19.105 -7.977 40.746 1.00 21.00 302 SER B C 1
ATOM 6599 O O . SER B 1 302 ? -18.567 -8.301 39.689 1.00 19.38 302 SER B O 1
ATOM 6602 N N . VAL B 1 303 ? -19.310 -6.712 41.091 1.00 19.34 303 VAL B N 1
ATOM 6603 C CA . VAL B 1 303 ? -18.924 -5.605 40.236 1.00 18.64 303 VAL B CA 1
ATOM 6604 C C . VAL B 1 303 ? -18.177 -4.597 41.089 1.00 18.05 303 VAL B C 1
ATOM 6605 O O . VAL B 1 303 ? -18.682 -4.166 42.130 1.00 18.50 303 VAL B O 1
ATOM 6609 N N . PHE B 1 304 ? -16.972 -4.244 40.667 1.00 18.14 304 PHE B N 1
ATOM 6610 C CA . PHE B 1 304 ? -16.261 -3.112 41.229 1.00 14.56 304 PHE B CA 1
ATOM 6611 C C . PHE B 1 304 ? -16.304 -1.969 40.225 1.00 15.00 304 PHE B C 1
ATOM 6612 O O . PHE B 1 304 ? -16.329 -2.179 39.006 1.00 18.32 304 PHE B O 1
ATOM 6620 N N . PHE B 1 305 ? -16.359 -0.753 40.738 1.00 15.95 305 PHE B N 1
ATOM 6621 C CA . PHE B 1 305 ? -16.353 0.439 39.903 1.00 18.25 305 PHE B CA 1
ATOM 6622 C C . PHE B 1 305 ? -15.045 1.174 40.157 1.00 19.25 305 PHE B C 1
ATOM 6623 O O . PHE B 1 305 ? -14.710 1.474 41.307 1.00 16.84 305 PHE B O 1
ATOM 6631 N N . ARG B 1 306 ? -14.302 1.442 39.093 1.00 18.21 306 ARG B N 1
ATOM 6632 C CA . ARG B 1 306 ? -12.996 2.062 39.262 1.00 16.05 306 ARG B CA 1
ATOM 6633 C C . ARG B 1 306 ? -13.149 3.491 39.755 1.00 18.49 306 ARG B C 1
ATOM 6634 O O . ARG B 1 306 ? -14.143 4.172 39.476 1.00 19.12 306 ARG B O 1
ATOM 6642 N N . ASP B 1 307 ? -12.164 3.930 40.519 1.00 13.70 307 ASP B N 1
ATOM 6643 C CA . ASP B 1 307 ? -12.049 5.332 40.904 1.00 12.96 307 ASP B CA 1
ATOM 6644 C C . ASP B 1 307 ? -11.593 6.091 39.666 1.00 17.13 307 ASP B C 1
ATOM 6645 O O . ASP B 1 307 ? -10.423 6.036 39.266 1.00 16.72 307 ASP B O 1
ATOM 6650 N N . LYS B 1 308 ? -12.527 6.809 39.044 1.00 18.79 308 LYS B N 1
ATOM 6651 C CA . LYS B 1 308 ? -12.228 7.447 37.773 1.00 16.76 308 LYS B CA 1
ATOM 6652 C C . LYS B 1 308 ? -11.193 8.553 37.942 1.00 18.53 308 LYS B C 1
ATOM 6653 O O . LYS B 1 308 ? -10.301 8.706 37.100 1.00 20.18 308 LYS B O 1
ATOM 6659 N N . THR B 1 309 ? -11.256 9.311 39.039 1.00 17.25 309 THR B N 1
ATOM 6660 C CA . THR B 1 309 ? -10.284 10.379 39.213 1.00 20.86 309 THR B CA 1
ATOM 6661 C C . THR B 1 309 ? -8.862 9.826 39.261 1.00 20.05 309 THR B C 1
ATOM 6662 O O . THR B 1 309 ? -7.969 10.333 38.570 1.00 18.02 309 THR B O 1
ATOM 6666 N N . LEU B 1 310 ? -8.627 8.803 40.092 1.00 18.03 310 LEU B N 1
ATOM 6667 C CA . LEU B 1 310 ? -7.278 8.241 40.201 1.00 17.42 310 LEU B CA 1
ATOM 6668 C C . LEU B 1 310 ? -6.846 7.597 38.896 1.00 16.07 310 LEU B C 1
ATOM 6669 O O . LEU B 1 310 ? -5.676 7.708 38.493 1.00 18.73 310 LEU B O 1
ATOM 6674 N N . SER B 1 311 ? -7.773 6.890 38.240 1.00 16.53 311 SER B N 1
ATOM 6675 C CA . SER B 1 311 ? -7.459 6.227 36.979 1.00 20.02 311 SER B CA 1
ATOM 6676 C C . SER B 1 311 ? -7.072 7.227 35.902 1.00 15.53 311 SER B C 1
ATOM 6677 O O . SER B 1 311 ? -6.103 7.012 35.155 1.00 17.14 311 SER B O 1
ATOM 6680 N N . ASP B 1 312 ? -7.786 8.356 35.836 1.00 16.21 312 ASP B N 1
ATOM 6681 C CA . ASP B 1 312 ? -7.494 9.375 34.837 1.00 15.70 312 ASP B CA 1
ATOM 6682 C C . ASP B 1 312 ? -6.279 10.208 35.206 1.00 21.53 312 ASP B C 1
ATOM 6683 O O . ASP B 1 312 ? -5.637 10.774 34.313 1.00 19.43 312 ASP B O 1
ATOM 6688 N N . LEU B 1 313 ? -5.954 10.323 36.506 1.00 15.45 313 LEU B N 1
ATOM 6689 C CA . LEU B 1 313 ? -4.707 10.995 36.855 1.00 21.69 313 LEU B CA 1
ATOM 6690 C C . LEU B 1 313 ? -3.514 10.279 36.231 1.00 13.78 313 LEU B C 1
ATOM 6691 O O . LEU B 1 313 ? -2.673 10.910 35.592 1.00 18.59 313 LEU B O 1
ATOM 6696 N N . ILE B 1 314 ? -3.445 8.942 36.376 1.00 14.79 314 ILE B N 1
ATOM 6697 C CA . ILE B 1 314 ? -2.346 8.193 35.775 1.00 14.20 314 ILE B CA 1
ATOM 6698 C C . ILE B 1 314 ? -2.450 8.220 34.263 1.00 14.41 314 ILE B C 1
ATOM 6699 O O . ILE B 1 314 ? -1.452 8.389 33.555 1.00 16.34 314 ILE B O 1
ATOM 6704 N N . GLY B 1 315 ? -3.659 8.064 33.741 1.00 16.01 315 GLY B N 1
ATOM 6705 C CA . GLY B 1 315 ? -3.807 7.889 32.311 1.00 16.72 315 GLY B CA 1
ATOM 6706 C C . GLY B 1 315 ? -3.585 9.161 31.526 1.00 22.35 315 GLY B C 1
ATOM 6707 O O . GLY B 1 315 ? -3.123 9.108 30.380 1.00 23.95 315 GLY B O 1
ATOM 6708 N N . PHE B 1 316 ? -3.912 10.322 32.115 1.00 19.56 316 PHE B N 1
ATOM 6709 C CA . PHE B 1 316 ? -3.905 11.577 31.375 1.00 19.50 316 PHE B CA 1
ATOM 6710 C C . PHE B 1 316 ? -3.195 12.745 32.041 1.00 22.42 316 PHE B C 1
ATOM 6711 O O . PHE B 1 316 ? -2.733 13.636 31.322 1.00 23.19 316 PHE B O 1
ATOM 6719 N N . SER B 1 317 ? -3.060 12.775 33.363 1.00 18.87 317 SER B N 1
ATOM 6720 C CA . SER B 1 317 ? -2.494 13.949 34.010 1.00 18.80 317 SER B CA 1
ATOM 6721 C C . SER B 1 317 ? -0.999 13.846 34.294 1.00 20.06 317 SER B C 1
ATOM 6722 O O . SER B 1 317 ? -0.232 14.745 33.954 1.00 22.65 317 SER B O 1
ATOM 6725 N N . TYR B 1 318 ? -0.559 12.761 34.936 1.00 15.27 318 TYR B N 1
ATOM 6726 C CA . TYR B 1 318 ? 0.774 12.723 35.523 1.00 15.44 318 TYR B CA 1
ATOM 6727 C C . TYR B 1 318 ? 1.900 12.698 34.492 1.00 16.41 318 TYR B C 1
ATOM 6728 O O . TYR B 1 318 ? 3.055 12.902 34.874 1.00 20.62 318 TYR B O 1
ATOM 6737 N N . HIS B 1 319 ? 1.618 12.443 33.208 1.00 18.27 319 HIS B N 1
ATOM 6738 C CA . HIS B 1 319 ? 2.688 12.616 32.229 1.00 21.78 319 HIS B CA 1
ATOM 6739 C C . HIS B 1 319 ? 3.228 14.041 32.279 1.00 27.64 319 HIS B C 1
ATOM 6740 O O . HIS B 1 319 ? 4.403 14.272 31.997 1.00 32.50 319 HIS B O 1
ATOM 6747 N N . ALA B 1 320 ? 2.390 14.993 32.665 1.00 32.99 320 ALA B N 1
ATOM 6748 C CA . ALA B 1 320 ? 2.780 16.394 32.707 1.00 36.76 320 ALA B CA 1
ATOM 6749 C C . ALA B 1 320 ? 3.571 16.760 33.961 1.00 41.50 320 ALA B C 1
ATOM 6750 O O . ALA B 1 320 ? 4.054 17.894 34.049 1.00 44.87 320 ALA B O 1
ATOM 6752 N N . TRP B 1 321 ? 3.754 15.832 34.902 1.00 29.95 321 TRP B N 1
ATOM 6753 C CA . TRP B 1 321 ? 4.362 16.117 36.196 1.00 27.34 321 TRP B CA 1
ATOM 6754 C C . TRP B 1 321 ? 5.771 15.559 36.280 1.00 29.72 321 TRP B C 1
ATOM 6755 O O . TRP B 1 321 ? 6.143 14.634 35.556 1.00 36.80 321 TRP B O 1
ATOM 6766 N N . ASN B 1 322 ? 6.531 16.096 37.225 1.00 25.38 322 ASN B N 1
ATOM 6767 C CA . ASN B 1 322 ? 7.730 15.439 37.711 1.00 28.77 322 ASN B CA 1
ATOM 6768 C C . ASN B 1 322 ? 7.315 14.180 38.463 1.00 31.26 322 ASN B C 1
ATOM 6769 O O . ASN B 1 322 ? 6.251 14.141 39.089 1.00 33.22 322 ASN B O 1
ATOM 6774 N N . ALA B 1 323 ? 8.154 13.139 38.379 1.00 28.02 323 ALA B N 1
ATOM 6775 C CA . ALA B 1 323 ? 7.750 11.811 38.848 1.00 26.66 323 ALA B CA 1
ATOM 6776 C C . ALA B 1 323 ? 7.459 11.803 40.344 1.00 24.63 323 ALA B C 1
ATOM 6777 O O . ALA B 1 323 ? 6.418 11.297 40.776 1.00 22.54 323 ALA B O 1
ATOM 6779 N N . GLU B 1 324 ? 8.371 12.355 41.159 1.00 23.91 324 GLU B N 1
ATOM 6780 C CA . GLU B 1 324 ? 8.184 12.241 42.600 1.00 27.13 324 GLU B CA 1
ATOM 6781 C C . GLU B 1 324 ? 7.040 13.120 43.068 1.00 27.20 324 GLU B C 1
ATOM 6782 O O . GLU B 1 324 ? 6.282 12.733 43.962 1.00 30.63 324 GLU B O 1
ATOM 6788 N N . ASP B 1 325 ? 6.869 14.282 42.442 1.00 24.60 325 ASP B N 1
ATOM 6789 C CA . ASP B 1 325 ? 5.711 15.123 42.712 1.00 25.41 325 ASP B CA 1
ATOM 6790 C C . ASP B 1 325 ? 4.406 14.403 42.399 1.00 23.54 325 ASP B C 1
ATOM 6791 O O . ASP B 1 325 ? 3.416 14.553 43.124 1.00 22.27 325 ASP B O 1
ATOM 6796 N N . ALA B 1 326 ? 4.371 13.636 41.303 1.00 21.03 326 ALA B N 1
ATOM 6797 C CA . ALA B 1 326 ? 3.139 12.943 40.957 1.00 19.05 326 ALA B CA 1
ATOM 6798 C C . ALA B 1 326 ? 2.837 11.848 41.970 1.00 22.18 326 ALA B C 1
ATOM 6799 O O . ALA B 1 326 ? 1.678 11.644 42.360 1.00 18.24 326 ALA B O 1
ATOM 6801 N N . VAL B 1 327 ? 3.879 11.149 42.417 1.00 20.23 327 VAL B N 1
ATOM 6802 C CA . VAL B 1 327 ? 3.700 10.089 43.408 1.00 19.53 327 VAL B CA 1
ATOM 6803 C C . VAL B 1 327 ? 3.167 10.667 44.716 1.00 25.44 327 VAL B C 1
ATOM 6804 O O . VAL B 1 327 ? 2.240 10.115 45.319 1.00 23.37 327 VAL B O 1
ATOM 6808 N N . ARG B 1 328 ? 3.718 11.804 45.161 1.00 19.67 328 ARG B N 1
ATOM 6809 C CA . ARG B 1 328 ? 3.202 12.455 46.367 1.00 19.95 328 ARG B CA 1
ATOM 6810 C C . ARG B 1 328 ? 1.723 12.784 46.232 1.00 22.16 328 ARG B C 1
ATOM 6811 O O . ARG B 1 328 ? 0.943 12.557 47.162 1.00 27.24 328 ARG B O 1
ATOM 6819 N N . ASP B 1 329 ? 1.326 13.364 45.086 1.00 17.64 329 ASP B N 1
ATOM 6820 C CA . ASP B 1 329 ? -0.071 13.684 44.851 1.00 17.79 329 ASP B CA 1
ATOM 6821 C C . ASP B 1 329 ? -0.958 12.457 44.978 1.00 20.98 329 ASP B C 1
ATOM 6822 O O . ASP B 1 329 ? -2.005 12.503 45.626 1.00 22.22 329 ASP B O 1
ATOM 6827 N N . PHE B 1 330 ? -0.573 11.362 44.316 1.00 21.13 330 PHE B N 1
ATOM 6828 C CA . PHE B 1 330 ? -1.374 10.143 44.326 1.00 22.41 330 PHE B CA 1
ATOM 6829 C C . PHE B 1 330 ? -1.480 9.562 45.734 1.00 21.47 330 PHE B C 1
ATOM 6830 O O . PHE B 1 330 ? -2.568 9.170 46.177 1.00 19.76 330 PHE B O 1
ATOM 6838 N N . ILE B 1 331 ? -0.354 9.485 46.447 1.00 16.11 331 ILE B N 1
ATOM 6839 C CA . ILE B 1 331 ? -0.380 8.966 47.815 1.00 20.29 331 ILE B CA 1
ATOM 6840 C C . ILE B 1 331 ? -1.247 9.846 48.703 1.00 19.77 331 ILE B C 1
ATOM 6841 O O . ILE B 1 331 ? -2.018 9.353 49.536 1.00 21.94 331 ILE B O 1
ATOM 6846 N N . GLY B 1 332 ? -1.127 11.165 48.551 1.00 18.18 332 GLY B N 1
ATOM 6847 C CA . GLY B 1 332 ? -1.943 12.064 49.347 1.00 19.85 332 GLY B CA 1
ATOM 6848 C C . GLY B 1 332 ? -3.426 11.916 49.070 1.00 21.04 332 GLY B C 1
ATOM 6849 O O . GLY B 1 332 ? -4.258 12.087 49.969 1.00 22.88 332 GLY B O 1
ATOM 6850 N N . ARG B 1 333 ? -3.786 11.600 47.831 1.00 20.55 333 ARG B N 1
ATOM 6851 C CA . ARG B 1 333 ? -5.194 11.364 47.531 1.00 19.76 333 ARG B CA 1
ATOM 6852 C C . ARG B 1 333 ? -5.675 10.065 48.162 1.00 22.60 333 ARG B C 1
ATOM 6853 O O . ARG B 1 333 ? -6.798 9.987 48.667 1.00 21.58 333 ARG B O 1
ATOM 6861 N N . LEU B 1 334 ? -4.833 9.034 48.152 1.00 22.48 334 LEU B N 1
ATOM 6862 C CA . LEU B 1 334 ? -5.180 7.801 48.850 1.00 19.21 334 LEU B CA 1
ATOM 6863 C C . LEU B 1 334 ? -5.325 8.028 50.351 1.00 21.62 334 LEU B C 1
ATOM 6864 O O . LEU B 1 334 ? -6.215 7.450 50.986 1.00 19.00 334 LEU B O 1
ATOM 6869 N N . LYS B 1 335 ? -4.474 8.891 50.935 1.00 20.83 335 LYS B N 1
ATOM 6870 C CA . LYS B 1 335 ? -4.581 9.184 52.361 1.00 23.08 335 LYS B CA 1
ATOM 6871 C C . LYS B 1 335 ? -5.930 9.822 52.677 1.00 23.98 335 LYS B C 1
ATOM 6872 O O . LYS B 1 335 ? -6.574 9.465 53.675 1.00 23.96 335 LYS B O 1
ATOM 6878 N N . LYS B 1 336 ? -6.388 10.751 51.822 1.00 22.85 336 LYS B N 1
ATOM 6879 C CA . LYS B 1 336 ? -7.702 11.362 52.024 1.00 25.41 336 LYS B CA 1
ATOM 6880 C C . LYS B 1 336 ? -8.796 10.308 52.005 1.00 24.33 336 LYS B C 1
ATOM 6881 O O . LYS B 1 336 ? -9.719 10.337 52.831 1.00 26.61 336 LYS B O 1
ATOM 6887 N N . ILE B 1 337 ? -8.746 9.403 51.027 1.00 24.02 337 ILE B N 1
ATOM 6888 C CA . ILE B 1 337 ? -9.756 8.355 50.956 1.00 20.03 337 ILE B CA 1
ATOM 6889 C C . ILE B 1 337 ? -9.726 7.522 52.227 1.00 24.16 337 ILE B C 1
ATOM 6890 O O . ILE B 1 337 ? -10.762 7.247 52.843 1.00 24.54 337 ILE B O 1
ATOM 6895 N N . HIS B 1 338 ? -8.524 7.101 52.625 1.00 19.73 338 HIS B N 1
ATOM 6896 C CA . HIS B 1 338 ? -8.330 6.394 53.889 1.00 19.87 338 HIS B CA 1
ATOM 6897 C C . HIS B 1 338 ? -8.999 7.116 55.055 1.00 24.40 338 HIS B C 1
ATOM 6898 O O . HIS B 1 338 ? -9.663 6.492 55.893 1.00 27.35 338 HIS B O 1
ATOM 6905 N N . GLU B 1 339 ? -8.828 8.432 55.129 1.00 22.27 339 GLU B N 1
ATOM 6906 C CA . GLU B 1 339 ? -9.321 9.201 56.261 1.00 22.32 339 GLU B CA 1
ATOM 6907 C C . GLU B 1 339 ? -10.795 9.556 56.142 1.00 28.12 339 GLU B C 1
ATOM 6908 O O . GLU B 1 339 ? -11.379 10.024 57.121 1.00 29.41 339 GLU B O 1
ATOM 6914 N N . SER B 1 340 ? -11.415 9.333 54.983 1.00 29.53 340 SER B N 1
ATOM 6915 C CA . SER B 1 340 ? -12.785 9.772 54.740 1.00 27.69 340 SER B CA 1
ATOM 6916 C C . SER B 1 340 ? -13.828 8.753 55.177 1.00 31.34 340 SER B C 1
ATOM 6917 O O . SER B 1 340 ? -15.015 9.088 55.234 1.00 30.96 340 SER B O 1
ATOM 6920 N N . VAL B 1 341 ? -13.426 7.523 55.489 1.00 31.94 341 VAL B N 1
ATOM 6921 C CA . VAL B 1 341 ? -14.376 6.483 55.859 1.00 29.04 341 VAL B CA 1
ATOM 6922 C C . VAL B 1 341 ? -13.847 5.719 57.060 1.00 29.89 341 VAL B C 1
ATOM 6923 O O . VAL B 1 341 ? -12.633 5.602 57.260 1.00 32.81 341 VAL B O 1
ATOM 6927 N N . ASP B 1 342 ? -14.785 5.170 57.833 1.00 32.53 342 ASP B N 1
ATOM 6928 C CA . ASP B 1 342 ? -14.495 4.347 58.998 1.00 40.65 342 ASP B CA 1
ATOM 6929 C C . ASP B 1 342 ? -14.153 2.917 58.629 1.00 39.49 342 ASP B C 1
ATOM 6930 O O . ASP B 1 342 ? -13.513 2.223 59.426 1.00 43.72 342 ASP B O 1
ATOM 6935 N N . PHE B 1 343 ? -14.581 2.462 57.454 1.00 33.66 343 PHE B N 1
ATOM 6936 C CA . PHE B 1 343 ? -14.389 1.093 57.016 1.00 31.21 343 PHE B CA 1
ATOM 6937 C C . PHE B 1 343 ? -13.166 1.025 56.106 1.00 22.78 343 PHE B C 1
ATOM 6938 O O . PHE B 1 343 ? -12.472 2.018 55.890 1.00 29.23 343 PHE B O 1
ATOM 6946 N N . GLN B 1 344 ? -12.889 -0.165 55.563 1.00 20.87 344 GLN B N 1
ATOM 6947 C CA . GLN B 1 344 ? -11.735 -0.338 54.700 1.00 21.02 344 GLN B CA 1
ATOM 6948 C C . GLN B 1 344 ? -12.178 -0.196 53.253 1.00 19.30 344 GLN B C 1
ATOM 6949 O O . GLN B 1 344 ? -12.857 -1.098 52.728 1.00 20.32 344 GLN B O 1
ATOM 6955 N N . PRO B 1 345 ? -11.825 0.893 52.574 1.00 20.50 345 PRO B N 1
ATOM 6956 C CA . PRO B 1 345 ? -12.278 1.098 51.198 1.00 20.72 345 PRO B CA 1
ATOM 6957 C C . PRO B 1 345 ? -11.478 0.251 50.229 1.00 21.12 345 PRO B C 1
ATOM 6958 O O . PRO B 1 345 ? -10.305 -0.056 50.456 1.00 18.37 345 PRO B O 1
ATOM 6962 N N . VAL B 1 346 ? -12.136 -0.129 49.142 1.00 15.66 346 VAL B N 1
ATOM 6963 C CA . VAL B 1 346 ? -11.472 -0.811 48.037 1.00 16.24 346 VAL B CA 1
ATOM 6964 C C . VAL B 1 346 ? -11.390 0.172 46.878 1.00 16.66 346 VAL B C 1
ATOM 6965 O O . VAL B 1 346 ? -12.423 0.633 46.370 1.00 17.40 346 VAL B O 1
ATOM 6969 N N . VAL B 1 347 ? -10.163 0.459 46.432 1.00 15.91 347 VAL B N 1
ATOM 6970 C CA . VAL B 1 347 ? -9.891 1.494 45.439 1.00 14.18 347 VAL B CA 1
ATOM 6971 C C . VAL B 1 347 ? -9.376 0.801 44.183 1.00 15.01 347 VAL B C 1
ATOM 6972 O O . VAL B 1 347 ? -8.235 0.323 44.156 1.00 16.39 347 VAL B O 1
ATOM 6976 N N . PHE B 1 348 ? -10.203 0.747 43.134 1.00 14.54 348 PHE B N 1
ATOM 6977 C CA . PHE B 1 348 ? -9.791 0.151 41.861 1.00 14.84 348 PHE B CA 1
ATOM 6978 C C . PHE B 1 348 ? -9.238 1.228 40.932 1.00 16.46 348 PHE B C 1
ATOM 6979 O O . PHE B 1 348 ? -9.910 2.226 40.664 1.00 17.26 348 PHE B O 1
ATOM 6987 N N . VAL B 1 349 ? -8.016 1.014 40.437 1.00 13.20 349 VAL B N 1
ATOM 6988 C CA . VAL B 1 349 ? -7.362 1.882 39.465 1.00 14.62 349 VAL B CA 1
ATOM 6989 C C . VAL B 1 349 ? -7.261 1.060 38.182 1.00 12.87 349 VAL B C 1
ATOM 6990 O O . VAL B 1 349 ? -6.505 0.081 38.127 1.00 13.63 349 VAL B O 1
ATOM 6994 N N . VAL B 1 350 ? -8.080 1.395 37.185 1.00 11.21 350 VAL B N 1
ATOM 6995 C CA . VAL B 1 350 ? -8.245 0.584 35.986 1.00 12.09 350 VAL B CA 1
ATOM 6996 C C . VAL B 1 350 ? -8.114 1.485 34.770 1.00 14.52 350 VAL B C 1
ATOM 6997 O O . VAL B 1 350 ? -8.834 2.486 34.661 1.00 13.65 350 VAL B O 1
ATOM 7001 N N . LEU B 1 351 ? -7.202 1.132 33.855 1.00 13.28 351 LEU B N 1
ATOM 7002 C CA . LEU B 1 351 ? -6.996 1.915 32.639 1.00 11.05 351 LEU B CA 1
ATOM 7003 C C . LEU B 1 351 ? -6.162 1.090 31.677 1.00 11.01 351 LEU B C 1
ATOM 7004 O O . LEU B 1 351 ? -5.647 0.033 32.040 1.00 13.42 351 LEU B O 1
ATOM 7009 N N . ASP B 1 352 ? -6.048 1.575 30.438 1.00 11.24 352 ASP B N 1
ATOM 7010 C CA . ASP B 1 352 ? -5.138 0.936 29.477 1.00 14.78 352 ASP B CA 1
ATOM 7011 C C . ASP B 1 352 ? -3.744 0.848 30.085 1.00 15.15 352 ASP B C 1
ATOM 7012 O O . ASP B 1 352 ? -3.290 1.779 30.752 1.00 15.13 352 ASP B O 1
ATOM 7017 N N . GLY B 1 353 ? -3.076 -0.282 29.877 1.00 10.23 353 GLY B N 1
ATOM 7018 C CA . GLY B 1 353 ? -1.798 -0.483 30.508 1.00 12.03 353 GLY B CA 1
ATOM 7019 C C . GLY B 1 353 ? -0.622 -0.141 29.642 1.00 13.63 353 GLY B C 1
ATOM 7020 O O . GLY B 1 353 ? 0.515 -0.224 30.124 1.00 13.06 353 GLY B O 1
ATOM 7021 N N . GLU B 1 354 ? -0.839 0.261 28.385 1.00 13.11 354 GLU B N 1
ATOM 7022 C CA . GLU B 1 354 ? 0.297 0.486 27.492 1.00 12.77 354 GLU B CA 1
ATOM 7023 C C . GLU B 1 354 ? 0.266 1.811 26.741 1.00 15.82 354 GLU B C 1
ATOM 7024 O O . GLU B 1 354 ? 1.199 2.082 25.978 1.00 16.28 354 GLU B O 1
ATOM 7030 N N . ASN B 1 355 ? -0.758 2.643 26.924 1.00 12.27 355 ASN B N 1
ATOM 7031 C CA . ASN B 1 355 ? -0.899 3.816 26.070 1.00 11.61 355 ASN B CA 1
ATOM 7032 C C . ASN B 1 355 ? -0.485 5.135 26.701 1.00 17.10 355 ASN B C 1
ATOM 7033 O O . ASN B 1 355 ? -0.216 6.090 25.962 1.00 16.25 355 ASN B O 1
ATOM 7038 N N . CYS B 1 356 ? -0.393 5.219 28.012 1.00 15.73 356 CYS B N 1
ATOM 7039 C CA . CYS B 1 356 ? -0.087 6.516 28.610 1.00 14.09 356 CYS B CA 1
ATOM 7040 C C . CYS B 1 356 ? 1.412 6.769 28.762 1.00 16.18 356 CYS B C 1
ATOM 7041 O O . CYS B 1 356 ? 1.830 7.931 28.774 1.00 15.20 356 CYS B O 1
ATOM 7044 N N . TRP B 1 357 ? 2.236 5.720 28.830 1.00 14.21 357 TRP B N 1
ATOM 7045 C CA . TRP B 1 357 ? 3.625 5.875 29.273 1.00 16.44 357 TRP B CA 1
ATOM 7046 C C . TRP B 1 357 ? 4.476 6.631 28.264 1.00 16.83 357 TRP B C 1
ATOM 7047 O O . TRP B 1 357 ? 5.449 7.293 28.654 1.00 17.72 357 TRP B O 1
ATOM 7058 N N . GLU B 1 358 ? 4.137 6.531 26.974 1.00 16.16 358 GLU B N 1
ATOM 7059 C CA . GLU B 1 358 ? 4.921 7.200 25.935 1.00 17.07 358 GLU B CA 1
ATOM 7060 C C . GLU B 1 358 ? 4.885 8.717 26.063 1.00 19.62 358 GLU B C 1
ATOM 7061 O O . GLU B 1 358 ? 5.739 9.400 25.474 1.00 19.05 358 GLU B O 1
ATOM 7067 N N . TYR B 1 359 ? 3.930 9.257 26.819 1.00 19.05 359 TYR B N 1
ATOM 7068 C CA . TYR B 1 359 ? 3.885 10.695 27.057 1.00 18.98 359 TYR B CA 1
ATOM 7069 C C . TYR B 1 359 ? 4.588 11.097 28.352 1.00 22.23 359 TYR B C 1
ATOM 7070 O O . TYR B 1 359 ? 4.693 12.291 28.634 1.00 22.95 359 TYR B O 1
ATOM 7079 N N . TYR B 1 360 ? 5.080 10.138 29.138 1.00 18.33 360 TYR B N 1
ATOM 7080 C CA . TYR B 1 360 ? 5.844 10.418 30.339 1.00 19.94 360 TYR B CA 1
ATOM 7081 C C . TYR B 1 360 ? 7.330 10.538 30.016 1.00 24.13 360 TYR B C 1
ATOM 7082 O O . TYR B 1 360 ? 7.835 9.881 29.104 1.00 22.61 360 TYR B O 1
ATOM 7091 N N . GLU B 1 361 ? 8.038 11.363 30.789 1.00 24.78 361 GLU B N 1
ATOM 7092 C CA . GLU B 1 361 ? 9.494 11.350 30.725 1.00 28.61 361 GLU B CA 1
ATOM 7093 C C . GLU B 1 361 ? 10.010 9.936 30.938 1.00 26.69 361 GLU B C 1
ATOM 7094 O O . GLU B 1 361 ? 9.506 9.200 31.793 1.00 25.06 361 GLU B O 1
ATOM 7100 N N . GLU B 1 362 ? 11.010 9.555 30.138 1.00 24.28 362 GLU B N 1
ATOM 7101 C CA . GLU B 1 362 ? 11.632 8.226 30.225 1.00 23.59 362 GLU B CA 1
ATOM 7102 C C . GLU B 1 362 ? 10.592 7.105 30.282 1.00 24.13 362 GLU B C 1
ATOM 7103 O O . GLU B 1 362 ? 10.746 6.120 31.006 1.00 20.56 362 GLU B O 1
ATOM 7109 N N . ASN B 1 363 ? 9.521 7.242 29.494 1.00 17.86 363 ASN B N 1
ATOM 7110 C CA . ASN B 1 363 ? 8.515 6.197 29.345 1.00 20.19 363 ASN B CA 1
ATOM 7111 C C . ASN B 1 363 ? 7.860 5.818 30.685 1.00 19.37 363 ASN B C 1
ATOM 7112 O O . ASN B 1 363 ? 7.465 4.667 30.899 1.00 17.81 363 ASN B O 1
ATOM 7117 N N . GLY B 1 364 ? 7.727 6.777 31.607 1.00 18.46 364 GLY B N 1
ATOM 7118 C CA . GLY B 1 364 ? 7.041 6.480 32.853 1.00 17.29 364 GLY B CA 1
ATOM 7119 C C . GLY B 1 364 ? 7.835 5.669 33.855 1.00 16.66 364 GLY B C 1
ATOM 7120 O O . GLY B 1 364 ? 7.300 5.336 34.919 1.00 17.58 364 GLY B O 1
ATOM 7121 N N . ILE B 1 365 ? 9.093 5.359 33.578 1.00 14.81 365 ILE B N 1
ATOM 7122 C CA . ILE B 1 365 ? 9.854 4.466 34.442 1.00 15.99 365 ILE B CA 1
ATOM 7123 C C . ILE B 1 365 ? 10.164 5.146 35.776 1.00 21.44 365 ILE B C 1
ATOM 7124 O O . ILE B 1 365 ? 9.933 4.531 36.831 1.00 20.12 365 ILE B O 1
ATOM 7129 N N . PRO B 1 366 ? 10.643 6.397 35.803 1.00 22.95 366 PRO B N 1
ATOM 7130 C CA . PRO B 1 366 ? 10.786 7.073 37.107 1.00 21.21 366 PRO B CA 1
ATOM 7131 C C . PRO B 1 366 ? 9.488 7.119 37.900 1.00 15.56 366 PRO B C 1
ATOM 7132 O O . PRO B 1 366 ? 9.510 6.906 39.122 1.00 21.09 366 PRO B O 1
ATOM 7136 N N . PHE B 1 367 ? 8.354 7.350 37.234 1.00 15.07 367 PHE B N 1
ATOM 7137 C CA . PHE B 1 367 ? 7.076 7.405 37.943 1.00 14.59 367 PHE B CA 1
ATOM 7138 C C . PHE B 1 367 ? 6.696 6.051 38.536 1.00 16.28 367 PHE B C 1
ATOM 7139 O O . PHE B 1 367 ? 6.401 5.956 39.736 1.00 15.90 367 PHE B O 1
ATOM 7147 N N . LEU B 1 368 ? 6.688 4.984 37.719 1.00 14.62 368 LEU B N 1
ATOM 7148 C CA . LEU B 1 368 ? 6.268 3.692 38.269 1.00 14.61 368 LEU B CA 1
ATOM 7149 C C . LEU B 1 368 ? 7.263 3.163 39.303 1.00 14.33 368 LEU B C 1
ATOM 7150 O O . LEU B 1 368 ? 6.856 2.549 40.291 1.00 14.69 368 LEU B O 1
ATOM 7155 N N . GLU B 1 369 ? 8.564 3.299 39.060 1.00 13.89 369 GLU B N 1
ATOM 7156 C CA . GLU B 1 369 ? 9.526 2.843 40.062 1.00 17.11 369 GLU B CA 1
ATOM 7157 C C . GLU B 1 369 ? 9.329 3.562 41.390 1.00 17.34 369 GLU B C 1
ATOM 7158 O O . GLU B 1 369 ? 9.351 2.930 42.458 1.00 17.59 369 GLU B O 1
ATOM 7164 N N . LYS B 1 370 ? 9.107 4.872 41.351 1.00 16.56 370 LYS B N 1
ATOM 7165 C CA . LYS B 1 370 ? 8.872 5.592 42.588 1.00 19.40 370 LYS B CA 1
ATOM 7166 C C . LYS B 1 370 ? 7.513 5.244 43.191 1.00 15.85 370 LYS B C 1
ATOM 7167 O O . LYS B 1 370 ? 7.399 5.123 44.422 1.00 17.73 370 LYS B O 1
ATOM 7173 N N . LEU B 1 371 ? 6.488 5.056 42.353 1.00 14.77 371 LEU B N 1
ATOM 7174 C CA . LEU B 1 371 ? 5.166 4.715 42.871 1.00 13.63 371 LEU B CA 1
ATOM 7175 C C . LEU B 1 371 ? 5.192 3.357 43.557 1.00 15.60 371 LEU B C 1
ATOM 7176 O O . LEU B 1 371 ? 4.719 3.202 44.693 1.00 14.82 371 LEU B O 1
ATOM 7181 N N . TYR B 1 372 ? 5.749 2.365 42.876 1.00 14.03 372 TYR B N 1
ATOM 7182 C CA . TYR B 1 372 ? 5.713 1.011 43.421 1.00 12.83 372 TYR B CA 1
ATOM 7183 C C . TYR B 1 372 ? 6.622 0.878 44.641 1.00 17.15 372 TYR B C 1
ATOM 7184 O O . TYR B 1 372 ? 6.297 0.147 45.594 1.00 14.77 372 TYR B O 1
ATOM 7193 N N . SER B 1 373 ? 7.777 1.553 44.613 1.00 15.75 373 SER B N 1
ATOM 7194 C CA . SER B 1 373 ? 8.654 1.578 45.782 1.00 17.80 373 SER B CA 1
ATOM 7195 C C . SER B 1 373 ? 7.934 2.189 46.976 1.00 17.82 373 SER B C 1
ATOM 7196 O O . SER B 1 373 ? 8.075 1.716 48.114 1.00 20.79 373 SER B O 1
ATOM 7199 N N . THR B 1 374 ? 7.175 3.259 46.743 1.00 15.13 374 THR B N 1
ATOM 7200 C CA . THR B 1 374 ? 6.480 3.904 47.848 1.00 19.52 374 THR B CA 1
ATOM 7201 C C . THR B 1 374 ? 5.352 3.014 48.357 1.00 20.40 374 THR B C 1
ATOM 7202 O O . THR B 1 374 ? 5.200 2.823 49.574 1.00 19.55 374 THR B O 1
ATOM 7206 N N . LEU B 1 375 ? 4.587 2.419 47.434 1.00 18.80 375 LEU B N 1
ATOM 7207 C CA . LEU B 1 375 ? 3.452 1.590 47.830 1.00 16.74 375 LEU B CA 1
ATOM 7208 C C . LEU B 1 375 ? 3.896 0.370 48.632 1.00 19.70 375 LEU B C 1
ATOM 7209 O O . LEU B 1 375 ? 3.230 -0.005 49.610 1.00 21.05 375 LEU B O 1
ATOM 7214 N N . GLU B 1 376 ? 5.029 -0.250 48.251 1.00 17.65 376 GLU B N 1
ATOM 7215 C CA . GLU B 1 376 ? 5.447 -1.490 48.903 1.00 19.78 376 GLU B CA 1
ATOM 7216 C C . GLU B 1 376 ? 5.825 -1.254 50.351 1.00 19.67 376 GLU B C 1
ATOM 7217 O O . GLU B 1 376 ? 5.873 -2.213 51.119 1.00 21.93 376 GLU B O 1
ATOM 7223 N N . LYS B 1 377 ? 6.060 -0.003 50.746 1.00 16.94 377 LYS B N 1
ATOM 7224 C CA . LYS B 1 377 ? 6.498 0.297 52.101 1.00 17.73 377 LYS B CA 1
ATOM 7225 C C . LYS B 1 377 ? 5.457 1.043 52.934 1.00 21.14 377 LYS B C 1
ATOM 7226 O O . LYS B 1 377 ? 5.679 1.254 54.135 1.00 23.82 377 LYS B O 1
ATOM 7232 N N . GLU B 1 378 ? 4.313 1.409 52.354 1.00 23.37 378 GLU B N 1
ATOM 7233 C CA . GLU B 1 378 ? 3.267 2.120 53.084 1.00 27.04 378 GLU B CA 1
ATOM 7234 C C . GLU B 1 378 ? 2.458 1.126 53.916 1.00 26.23 378 GLU B C 1
ATOM 7235 O O . GLU B 1 378 ? 1.855 0.196 53.369 1.00 31.32 378 GLU B O 1
ATOM 7241 N N . GLU B 1 379 ? 2.433 1.316 55.238 1.00 22.29 379 GLU B N 1
ATOM 7242 C CA . GLU B 1 379 ? 1.898 0.253 56.081 1.00 27.72 379 GLU B CA 1
ATOM 7243 C C . GLU B 1 379 ? 0.381 0.285 56.205 1.00 27.79 379 GLU B C 1
ATOM 7244 O O . GLU B 1 379 ? -0.201 -0.674 56.719 1.00 35.96 379 GLU B O 1
ATOM 7250 N N . TRP B 1 380 ? -0.279 1.326 55.718 1.00 21.78 380 TRP B N 1
ATOM 7251 C CA . TRP B 1 380 ? -1.732 1.399 55.781 1.00 22.55 380 TRP B CA 1
ATOM 7252 C C . TRP B 1 380 ? -2.366 1.087 54.432 1.00 25.00 380 TRP B C 1
ATOM 7253 O O . TRP B 1 380 ? -3.600 1.098 54.318 1.00 22.62 380 TRP B O 1
ATOM 7264 N N . ILE B 1 381 ? -1.551 0.805 53.415 1.00 18.40 381 ILE B N 1
ATOM 7265 C CA . ILE B 1 381 ? -2.033 0.428 52.090 1.00 21.63 381 ILE B CA 1
ATOM 7266 C C . ILE B 1 381 ? -1.710 -1.039 51.879 1.00 22.99 381 ILE B C 1
ATOM 7267 O O . ILE B 1 381 ? -0.574 -1.470 52.123 1.00 20.85 381 ILE B O 1
ATOM 7272 N N . GLU B 1 382 ? -2.686 -1.796 51.396 1.00 19.16 382 GLU B N 1
ATOM 7273 C CA . GLU B 1 382 ? -2.443 -3.151 50.922 1.00 16.95 382 GLU B CA 1
ATOM 7274 C C . GLU B 1 382 ? -2.891 -3.250 49.472 1.00 15.40 382 GLU B C 1
ATOM 7275 O O . GLU B 1 382 ? -4.085 -3.112 49.183 1.00 15.98 382 GLU B O 1
ATOM 7281 N N . THR B 1 383 ? -1.954 -3.527 48.564 1.00 14.44 383 THR B N 1
ATOM 7282 C CA . THR B 1 383 ? -2.364 -3.855 47.194 1.00 15.85 383 THR B CA 1
ATOM 7283 C C . THR B 1 383 ? -2.866 -5.294 47.120 1.00 13.28 383 THR B C 1
ATOM 7284 O O . THR B 1 383 ? -2.384 -6.184 47.844 1.00 15.00 383 THR B O 1
ATOM 7288 N N . LEU B 1 384 ? -3.872 -5.521 46.255 1.00 13.31 384 LEU B N 1
ATOM 7289 C CA . LEU B 1 384 ? -4.551 -6.818 46.175 1.00 14.15 384 LEU B CA 1
ATOM 7290 C C . LEU B 1 384 ? -4.535 -7.364 44.752 1.00 12.65 384 LEU B C 1
ATOM 7291 O O . LEU B 1 384 ? -4.555 -6.609 43.777 1.00 12.23 384 LEU B O 1
ATOM 7296 N N . THR B 1 385 ? -4.531 -8.693 44.648 1.00 13.01 385 THR B N 1
ATOM 7297 C CA . THR B 1 385 ? -4.903 -9.331 43.398 1.00 12.71 385 THR B CA 1
ATOM 7298 C C . THR B 1 385 ? -6.413 -9.260 43.221 1.00 14.85 385 THR B C 1
ATOM 7299 O O . THR B 1 385 ? -7.162 -9.002 44.169 1.00 15.80 385 THR B O 1
ATOM 7303 N N . LEU B 1 386 ? -6.868 -9.520 41.994 1.00 13.66 386 LEU B N 1
ATOM 7304 C CA . LEU B 1 386 ? -8.315 -9.550 41.765 1.00 16.68 386 LEU B CA 1
ATOM 7305 C C . LEU B 1 386 ? -8.969 -10.610 42.624 1.00 20.57 386 LEU B C 1
ATOM 7306 O O . LEU B 1 386 ? -10.048 -10.386 43.190 1.00 20.90 386 LEU B O 1
ATOM 7311 N N . GLU B 1 387 ? -8.322 -11.776 42.741 1.00 15.67 387 GLU B N 1
ATOM 7312 C CA . GLU B 1 387 ? -8.847 -12.831 43.595 1.00 19.08 387 GLU B CA 1
ATOM 7313 C C . GLU B 1 387 ? -8.958 -12.371 45.040 1.00 17.59 387 GLU B C 1
ATOM 7314 O O . GLU B 1 387 ? -9.956 -12.651 45.711 1.00 21.30 387 GLU B O 1
ATOM 7320 N N . GLU B 1 388 ? -7.940 -11.675 45.539 1.00 21.17 388 GLU B N 1
ATOM 7321 C CA . GLU B 1 388 ? -7.999 -11.166 46.906 1.00 18.01 388 GLU B CA 1
ATOM 7322 C C . GLU B 1 388 ? -9.096 -10.122 47.062 1.00 21.49 388 GLU B C 1
ATOM 7323 O O . GLU B 1 388 ? -9.785 -10.095 48.089 1.00 24.31 388 GLU B O 1
ATOM 7329 N N . ALA B 1 389 ? -9.282 -9.259 46.060 1.00 19.75 389 ALA B N 1
ATOM 7330 C CA . ALA B 1 389 ? -10.347 -8.261 46.166 1.00 22.13 389 ALA B CA 1
ATOM 7331 C C . ALA B 1 389 ? -11.722 -8.912 46.110 1.00 25.71 389 ALA B C 1
ATOM 7332 O O . ALA B 1 389 ? -12.653 -8.466 46.803 1.00 25.21 389 ALA B O 1
ATOM 7334 N N . MET B 1 390 ? -11.853 -9.979 45.318 1.00 25.58 390 MET B N 1
ATOM 7335 C CA . MET B 1 390 ? -13.127 -10.681 45.189 1.00 32.88 390 MET B CA 1
ATOM 7336 C C . MET B 1 390 ? -13.538 -11.363 46.485 1.00 36.57 390 MET B C 1
ATOM 7337 O O . MET B 1 390 ? -14.737 -11.426 46.794 1.00 36.69 390 MET B O 1
ATOM 7342 N N . ARG B 1 391 ? -12.570 -11.862 47.260 1.00 33.00 391 ARG B N 1
ATOM 7343 C CA . ARG B 1 391 ? -12.844 -12.670 48.439 1.00 33.08 391 ARG B CA 1
ATOM 7344 C C . ARG B 1 391 ? -12.654 -11.918 49.751 1.00 30.67 391 ARG B C 1
ATOM 7345 O O . ARG B 1 391 ? -12.849 -12.509 50.816 1.00 32.33 391 ARG B O 1
ATOM 7353 N N . LYS B 1 392 ? -12.278 -10.641 49.703 1.00 29.21 392 LYS B N 1
ATOM 7354 C CA . LYS B 1 392 ? -11.937 -9.899 50.912 1.00 32.31 392 LYS B CA 1
ATOM 7355 C C . LYS B 1 392 ? -13.162 -9.744 51.805 1.00 29.78 392 LYS B C 1
ATOM 7356 O O . LYS B 1 392 ? -14.210 -9.262 51.362 1.00 27.25 392 LYS B O 1
ATOM 7362 N N . GLU B 1 393 ? -13.035 -10.145 53.068 1.00 29.81 393 GLU B N 1
ATOM 7363 C CA . GLU B 1 393 ? -14.216 -10.156 53.923 1.00 35.04 393 GLU B CA 1
ATOM 7364 C C . GLU B 1 393 ? -14.464 -8.817 54.606 1.00 35.64 393 GLU B C 1
ATOM 7365 O O . GLU B 1 393 ? -15.617 -8.396 54.738 1.00 41.71 393 GLU B O 1
ATOM 7371 N N . ASP B 1 394 ? -13.407 -8.140 55.041 1.00 32.76 394 ASP B N 1
ATOM 7372 C CA . ASP B 1 394 ? -13.539 -6.951 55.874 1.00 36.87 394 ASP B CA 1
ATOM 7373 C C . ASP B 1 394 ? -13.733 -5.688 55.035 1.00 31.77 394 ASP B C 1
ATOM 7374 O O . ASP B 1 394 ? -13.016 -4.701 55.210 1.00 31.61 394 ASP B O 1
ATOM 7379 N N . VAL B 1 395 ? -14.702 -5.703 54.122 1.00 29.22 395 VAL B N 1
ATOM 7380 C CA . VAL B 1 395 ? -15.023 -4.547 53.289 1.00 31.80 395 VAL B CA 1
ATOM 7381 C C . VAL B 1 395 ? -16.535 -4.339 53.312 1.00 30.76 395 VAL B C 1
ATOM 7382 O O . VAL B 1 395 ? -17.287 -5.153 53.847 1.00 33.37 395 VAL B O 1
ATOM 7386 N N . LYS B 1 396 ? -16.977 -3.228 52.728 1.00 26.62 396 LYS B N 1
ATOM 7387 C CA . LYS B 1 396 ? -18.404 -2.934 52.650 1.00 27.74 396 LYS B CA 1
ATOM 7388 C C . LYS B 1 396 ? -18.950 -3.307 51.280 1.00 24.76 396 LYS B C 1
ATOM 7389 O O . LYS B 1 396 ? -18.246 -3.235 50.266 1.00 23.63 396 LYS B O 1
ATOM 7395 N N . THR B 1 397 ? -20.221 -3.709 51.262 1.00 27.43 397 THR B N 1
ATOM 7396 C CA . THR B 1 397 ? -20.853 -4.210 50.050 1.00 27.26 397 THR B CA 1
ATOM 7397 C C . THR B 1 397 ? -22.263 -3.651 49.926 1.00 29.26 397 THR B C 1
ATOM 7398 O O . THR B 1 397 ? -22.870 -3.204 50.903 1.00 31.30 397 THR B O 1
ATOM 7402 N N . GLU B 1 398 ? -22.779 -3.694 48.699 1.00 27.55 398 GLU B N 1
ATOM 7403 C CA . GLU B 1 398 ? -24.079 -3.134 48.361 1.00 27.56 398 GLU B CA 1
ATOM 7404 C C . GLU B 1 398 ? -24.627 -3.936 47.193 1.00 27.89 398 GLU B C 1
ATOM 7405 O O . GLU B 1 398 ? -23.863 -4.481 46.394 1.00 28.81 398 GLU B O 1
ATOM 7411 N N . VAL B 1 399 ? -25.948 -4.025 47.100 1.00 30.60 399 VAL B N 1
ATOM 7412 C CA . VAL B 1 399 ? -26.584 -4.720 45.986 1.00 32.25 399 VAL B CA 1
ATOM 7413 C C . VAL B 1 399 ? -27.060 -3.681 44.978 1.00 34.32 399 VAL B C 1
ATOM 7414 O O . VAL B 1 399 ? -27.460 -2.571 45.350 1.00 38.74 399 VAL B O 1
ATOM 7418 N N . ILE B 1 400 ? -26.997 -4.026 43.697 1.00 24.84 400 ILE B N 1
ATOM 7419 C CA . ILE B 1 400 ? -27.532 -3.187 42.634 1.00 27.60 400 ILE B CA 1
ATOM 7420 C C . ILE B 1 400 ? -28.453 -4.044 41.768 1.00 27.42 400 ILE B C 1
ATOM 7421 O O . ILE B 1 400 ? -28.119 -5.185 41.430 1.00 30.21 400 ILE B O 1
ATOM 7426 N N . GLU B 1 401 ? -29.620 -3.499 41.416 1.00 25.64 401 GLU B N 1
ATOM 7427 C CA . GLU B 1 401 ? -30.602 -4.250 40.639 1.00 29.69 401 GLU B CA 1
ATOM 7428 C C . GLU B 1 401 ? -30.609 -3.914 39.151 1.00 31.43 401 GLU B C 1
ATOM 7429 O O . GLU B 1 401 ? -31.180 -4.680 38.360 1.00 28.63 401 GLU B O 1
ATOM 7435 N N . SER B 1 402 ? -30.004 -2.803 38.745 1.00 25.69 402 SER B N 1
ATOM 7436 C CA . SER B 1 402 ? -30.098 -2.375 37.355 1.00 25.02 402 SER B CA 1
ATOM 7437 C C . SER B 1 402 ? -28.996 -1.364 37.079 1.00 25.99 402 SER B C 1
ATOM 7438 O O . SER B 1 402 ? -28.661 -0.559 37.949 1.00 30.25 402 SER B O 1
ATOM 7441 N N . VAL B 1 403 ? -28.415 -1.423 35.882 1.00 23.33 403 VAL B N 1
ATOM 7442 C CA . VAL B 1 403 ? -27.427 -0.437 35.469 1.00 22.65 403 VAL B CA 1
ATOM 7443 C C . VAL B 1 403 ? -27.961 0.270 34.229 1.00 26.62 403 VAL B C 1
ATOM 7444 O O . VAL B 1 403 ? -28.779 -0.274 33.476 1.00 25.68 403 VAL B O 1
ATOM 7448 N N . LYS B 1 404 ? -27.539 1.516 34.048 1.00 22.51 404 LYS B N 1
ATOM 7449 C CA . LYS B 1 404 ? -27.807 2.231 32.806 1.00 21.68 404 LYS B CA 1
ATOM 7450 C C . LYS B 1 404 ? -26.640 1.955 31.870 1.00 19.84 404 LYS B C 1
ATOM 7451 O O . LYS B 1 404 ? -25.485 2.266 32.197 1.00 21.33 404 LYS B O 1
ATOM 7457 N N . ALA B 1 405 ? -26.942 1.379 30.706 1.00 18.63 405 ALA B N 1
ATOM 7458 C CA . ALA B 1 405 ? -25.891 0.905 29.815 1.00 17.75 405 ALA B CA 1
ATOM 7459 C C . ALA B 1 405 ? -24.991 2.050 29.391 1.00 17.90 405 ALA B C 1
ATOM 7460 O O . ALA B 1 405 ? -25.454 3.169 29.162 1.00 21.99 405 ALA B O 1
ATOM 7462 N N . GLY B 1 406 ? -23.703 1.762 29.255 1.00 16.41 406 GLY B N 1
ATOM 7463 C CA . GLY B 1 406 ? -22.783 2.795 28.833 1.00 21.26 406 GLY B CA 1
ATOM 7464 C C . GLY B 1 406 ? -21.373 2.259 28.752 1.00 17.44 406 GLY B C 1
ATOM 7465 O O . GLY B 1 406 ? -21.142 1.045 28.789 1.00 16.33 406 GLY B O 1
ATOM 7466 N N . THR B 1 407 ? -20.426 3.187 28.596 1.00 15.86 407 THR B N 1
ATOM 7467 C CA . THR B 1 407 ? -18.995 2.906 28.546 1.00 13.99 407 THR B CA 1
ATOM 7468 C C . THR B 1 407 ? -18.280 3.887 29.459 1.00 13.19 407 THR B C 1
ATOM 7469 O O . THR B 1 407 ? -18.891 4.801 30.013 1.00 16.99 407 THR B O 1
ATOM 7473 N N . TRP B 1 408 ? -16.957 3.747 29.545 1.00 15.35 408 TRP B N 1
ATOM 7474 C CA . TRP B 1 408 ? -16.209 4.696 30.351 1.00 15.01 408 TRP B CA 1
ATOM 7475 C C . TRP B 1 408 ? -15.956 6.002 29.611 1.00 17.21 408 TRP B C 1
ATOM 7476 O O . TRP B 1 408 ? -15.343 6.916 30.184 1.00 20.30 408 TRP B O 1
ATOM 7487 N N . PHE B 1 409 ? -16.428 6.136 28.367 1.00 14.46 409 PHE B N 1
ATOM 7488 C CA . PHE B 1 409 ? -16.390 7.438 27.697 1.00 19.08 409 PHE B CA 1
ATOM 7489 C C . PHE B 1 409 ? -17.737 8.114 27.936 1.00 24.60 409 PHE B C 1
ATOM 7490 O O . PHE B 1 409 ? -18.724 7.823 27.261 1.00 23.04 409 PHE B O 1
ATOM 7498 N N . ASP B 1 410 ? -17.776 9.015 28.918 1.00 22.03 410 ASP B N 1
ATOM 7499 C CA . ASP B 1 410 ? -18.956 9.806 29.267 1.00 28.02 410 ASP B CA 1
ATOM 7500 C C . ASP B 1 410 ? -20.174 8.952 29.618 1.00 25.55 410 ASP B C 1
ATOM 7501 O O . ASP B 1 410 ? -21.298 9.463 29.652 1.00 30.31 410 ASP B O 1
ATOM 7506 N N . GLY B 1 411 ? -19.991 7.662 29.897 1.00 17.30 411 GLY B N 1
ATOM 7507 C CA . GLY B 1 411 ? -21.136 6.823 30.201 1.00 21.39 411 GLY B CA 1
ATOM 7508 C C . GLY B 1 411 ? -22.029 6.476 29.020 1.00 21.60 411 GLY B C 1
ATOM 7509 O O . GLY B 1 411 ? -23.161 6.039 29.235 1.00 22.11 411 GLY B O 1
ATOM 7510 N N . ASN B 1 412 ? -21.560 6.642 27.777 1.00 19.74 412 ASN B N 1
ATOM 7511 C CA . ASN B 1 412 ? -22.434 6.418 26.617 1.00 18.28 412 ASN B CA 1
ATOM 7512 C C . ASN B 1 412 ? -21.624 5.844 25.457 1.00 18.57 412 ASN B C 1
ATOM 7513 O O . ASN B 1 412 ? -20.420 5.592 25.571 1.00 16.85 412 ASN B O 1
ATOM 7518 N N . PHE B 1 413 ? -22.297 5.646 24.320 1.00 19.54 413 PHE B N 1
ATOM 7519 C CA . PHE B 1 413 ? -21.724 4.887 23.211 1.00 20.76 413 PHE B CA 1
ATOM 7520 C C . PHE B 1 413 ? -21.333 5.745 22.007 1.00 18.95 413 PHE B C 1
ATOM 7521 O O . PHE B 1 413 ? -21.015 5.189 20.944 1.00 16.72 413 PHE B O 1
ATOM 7529 N N . LEU B 1 414 ? -21.325 7.074 22.147 1.00 19.74 414 LEU B N 1
ATOM 7530 C CA . LEU B 1 414 ? -21.246 7.964 20.988 1.00 20.74 414 LEU B CA 1
ATOM 7531 C C . LEU B 1 414 ? -19.901 7.884 20.268 1.00 22.41 414 LEU B C 1
ATOM 7532 O O . LEU B 1 414 ? -19.837 8.230 19.080 1.00 24.03 414 LEU B O 1
ATOM 7537 N N . LYS B 1 415 ? -18.839 7.413 20.934 1.00 17.33 415 LYS B N 1
ATOM 7538 C CA . LYS B 1 415 ? -17.561 7.279 20.233 1.00 15.91 415 LYS B CA 1
ATOM 7539 C C . LYS B 1 415 ? -17.540 6.103 19.265 1.00 16.68 415 LYS B C 1
ATOM 7540 O O . LYS B 1 415 ? -16.573 5.966 18.511 1.00 18.39 415 LYS B O 1
ATOM 7546 N N . TRP B 1 416 ? -18.582 5.269 19.240 1.00 17.44 416 TRP B N 1
ATOM 7547 C CA . TRP B 1 416 ? -18.572 4.097 18.369 1.00 14.84 416 TRP B CA 1
ATOM 7548 C C . TRP B 1 416 ? -19.780 4.005 17.463 1.00 15.79 416 TRP B C 1
ATOM 7549 O O . TRP B 1 416 ? -19.793 3.130 16.592 1.00 18.72 416 TRP B O 1
ATOM 7560 N N . ILE B 1 417 ? -20.786 4.858 17.650 1.00 18.03 417 ILE B N 1
ATOM 7561 C CA . ILE B 1 417 ? -22.022 4.777 16.887 1.00 20.08 417 ILE B CA 1
ATOM 7562 C C . ILE B 1 417 ? -22.687 6.141 16.966 1.00 22.43 417 ILE B C 1
ATOM 7563 O O . ILE B 1 417 ? -22.495 6.881 17.929 1.00 21.98 417 ILE B O 1
ATOM 7568 N N . GLY B 1 418 ? -23.481 6.479 15.949 1.00 26.88 418 GLY B N 1
ATOM 7569 C CA . GLY B 1 418 ? -24.364 7.630 16.011 1.00 28.49 418 GLY B CA 1
ATOM 7570 C C . GLY B 1 418 ? -24.109 8.725 14.995 1.00 34.81 418 GLY B C 1
ATOM 7571 O O . GLY B 1 418 ? -25.021 9.520 14.737 1.00 45.87 418 GLY B O 1
ATOM 7572 N N . ASN B 1 419 ? -22.915 8.837 14.429 1.00 32.32 419 ASN B N 1
ATOM 7573 C CA . ASN B 1 419 ? -22.728 9.770 13.328 1.00 34.05 419 ASN B CA 1
ATOM 7574 C C . ASN B 1 419 ? -22.729 9.001 12.008 1.00 30.80 419 ASN B C 1
ATOM 7575 O O . ASN B 1 419 ? -22.727 7.770 11.984 1.00 27.83 419 ASN B O 1
ATOM 7580 N N . LYS B 1 420 ? -22.762 9.739 10.894 1.00 31.70 420 LYS B N 1
ATOM 7581 C CA . LYS B 1 420 ? -22.963 9.074 9.608 1.00 30.56 420 LYS B CA 1
ATOM 7582 C C . LYS B 1 420 ? -21.846 8.075 9.320 1.00 31.52 420 LYS B C 1
ATOM 7583 O O . LYS B 1 420 ? -22.115 6.944 8.898 1.00 29.62 420 LYS B O 1
ATOM 7589 N N . GLU B 1 421 ? -20.589 8.454 9.570 1.00 28.60 421 GLU B N 1
ATOM 7590 C CA . GLU B 1 421 ? -19.488 7.572 9.186 1.00 29.97 421 GLU B CA 1
ATOM 7591 C C . GLU B 1 421 ? -19.409 6.336 10.080 1.00 25.15 421 GLU B C 1
ATOM 7592 O O . GLU B 1 421 ? -19.198 5.228 9.580 1.00 23.87 421 GLU B O 1
ATOM 7598 N N . LYS B 1 422 ? -19.570 6.492 11.400 1.00 22.03 422 LYS B N 1
ATOM 7599 C CA . LYS B 1 422 ? -19.573 5.304 12.252 1.00 18.80 422 LYS B CA 1
ATOM 7600 C C . LYS B 1 422 ? -20.776 4.423 11.941 1.00 18.81 422 LYS B C 1
ATOM 7601 O O . LYS B 1 422 ? -20.647 3.187 11.883 1.00 21.14 422 LYS B O 1
ATOM 7607 N N . ASN B 1 423 ? -21.948 5.045 11.699 1.00 19.84 423 ASN B N 1
ATOM 7608 C CA . ASN B 1 423 ? -23.121 4.258 11.334 1.00 19.25 423 ASN B CA 1
ATOM 7609 C C . ASN B 1 423 ? -22.900 3.491 10.035 1.00 22.98 423 ASN B C 1
ATOM 7610 O O . ASN B 1 423 ? -23.421 2.382 9.873 1.00 22.83 423 ASN B O 1
ATOM 7615 N N . GLU B 1 424 ? -22.116 4.048 9.105 1.00 23.74 424 GLU B N 1
ATOM 7616 C CA . GLU B 1 424 ? -21.815 3.324 7.871 1.00 25.90 424 GLU B CA 1
ATOM 7617 C C . GLU B 1 424 ? -21.087 2.008 8.153 1.00 19.89 424 GLU B C 1
ATOM 7618 O O . GLU B 1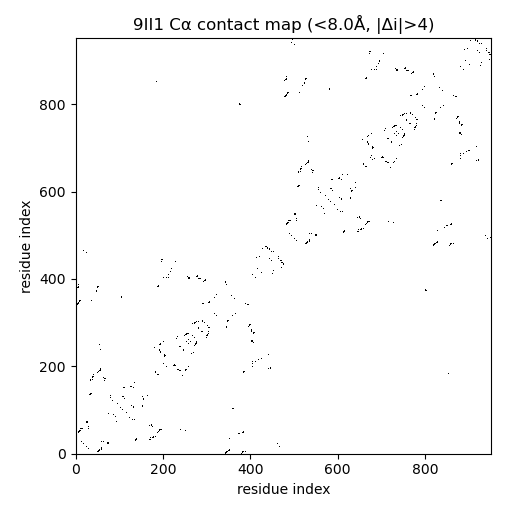 424 ? -21.362 0.988 7.507 1.00 22.02 424 GLU B O 1
ATOM 7624 N N . TYR B 1 425 ? -20.135 2.014 9.096 1.00 22.47 425 TYR B N 1
ATOM 7625 C CA . TYR B 1 425 ? -19.449 0.780 9.465 1.00 19.46 425 TYR B CA 1
ATOM 7626 C C . TYR B 1 425 ? -20.415 -0.252 10.009 1.00 17.65 425 TYR B C 1
ATOM 7627 O O . TYR B 1 425 ? -20.344 -1.429 9.637 1.00 19.60 425 TYR B O 1
ATOM 7636 N N . TRP B 1 426 ? -21.321 0.164 10.907 1.00 17.29 426 TRP B N 1
ATOM 7637 C CA . TRP B 1 426 ? -22.306 -0.774 11.424 1.00 18.76 426 TRP B 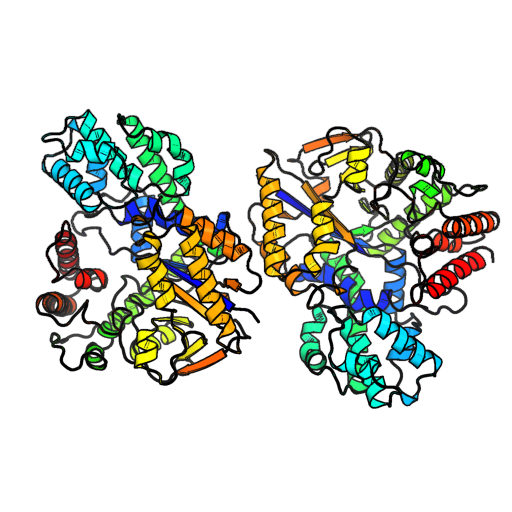CA 1
ATOM 7638 C C . TRP B 1 426 ? -23.177 -1.320 10.295 1.00 18.23 426 TRP B C 1
ATOM 7639 O O . TRP B 1 426 ? -23.446 -2.528 10.238 1.00 19.38 426 TRP B O 1
ATOM 7650 N N . LYS B 1 427 ? -23.612 -0.456 9.370 1.00 19.05 427 LYS B N 1
ATOM 7651 C CA . LYS B 1 427 ? -24.407 -0.946 8.242 1.00 22.12 427 LYS B CA 1
ATOM 7652 C C . LYS B 1 427 ? -23.632 -1.966 7.417 1.00 20.00 427 LYS B C 1
ATOM 7653 O O . LYS B 1 427 ? -24.207 -2.967 6.964 1.00 22.64 427 LYS B O 1
ATOM 7659 N N . ILE B 1 428 ? -22.330 -1.715 7.194 1.00 20.08 428 ILE B N 1
ATOM 7660 C CA . ILE B 1 428 ? -21.497 -2.666 6.462 1.00 20.26 428 ILE B CA 1
ATOM 7661 C C . ILE B 1 428 ? -21.415 -3.984 7.215 1.00 19.12 428 ILE B C 1
ATOM 7662 O O . ILE B 1 428 ? -21.536 -5.067 6.621 1.00 20.06 428 ILE B O 1
ATOM 7667 N N . LEU B 1 429 ? -21.233 -3.909 8.537 1.00 19.82 429 LEU B N 1
ATOM 7668 C CA . LEU B 1 429 ? -21.154 -5.108 9.362 1.00 21.14 429 LEU B CA 1
ATOM 7669 C C . LEU B 1 429 ? -22.473 -5.868 9.359 1.00 20.77 429 LEU B C 1
ATOM 7670 O O . LEU B 1 429 ? -22.483 -7.102 9.266 1.00 22.17 429 LEU B O 1
ATOM 7675 N N . ILE B 1 430 ? -23.601 -5.150 9.453 1.00 19.23 430 ILE B N 1
ATOM 7676 C CA . ILE B 1 430 ? -24.909 -5.797 9.441 1.00 22.97 430 ILE B CA 1
ATOM 7677 C C . ILE B 1 430 ? -25.114 -6.547 8.130 1.00 21.92 430 ILE B C 1
ATOM 7678 O O . ILE B 1 430 ? -25.548 -7.706 8.113 1.00 21.19 430 ILE B O 1
ATOM 7683 N N . GLU B 1 431 ? -24.774 -5.908 7.011 1.00 22.62 431 GLU B N 1
ATOM 7684 C CA . GLU B 1 431 ? -24.981 -6.536 5.712 1.00 24.71 431 GLU B CA 1
ATOM 7685 C C . GLU B 1 431 ? -24.047 -7.729 5.525 1.00 24.36 431 GLU B C 1
ATOM 7686 O O . GLU B 1 431 ? -24.457 -8.767 4.989 1.00 29.33 431 GLU B O 1
ATOM 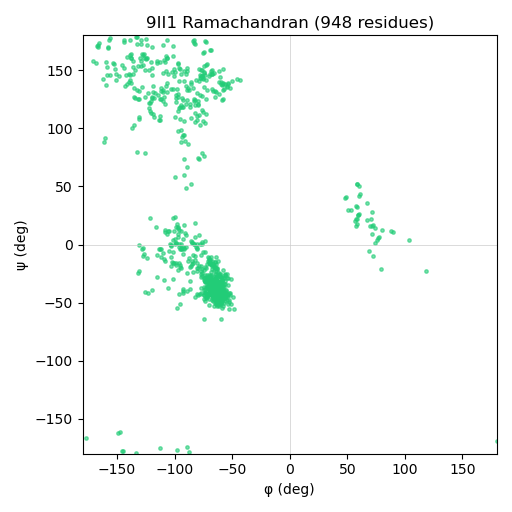7692 N N . ALA B 1 432 ? -22.801 -7.625 6.010 1.00 21.34 432 ALA B N 1
ATOM 7693 C CA . ALA B 1 432 ? -21.880 -8.749 5.875 1.00 25.60 432 ALA B CA 1
ATOM 7694 C C . ALA B 1 432 ? -22.293 -9.917 6.764 1.00 26.67 432 ALA B C 1
ATOM 7695 O O . ALA B 1 432 ? -22.150 -11.083 6.377 1.00 26.71 432 ALA B O 1
ATOM 7697 N N . LYS B 1 433 ? -22.807 -9.621 7.957 1.00 25.31 433 LYS B N 1
ATOM 7698 C CA . LYS B 1 433 ? -23.249 -10.670 8.866 1.00 23.92 433 LYS B CA 1
ATOM 7699 C C . LYS B 1 433 ? -24.362 -11.524 8.260 1.00 26.60 433 LYS B C 1
ATOM 7700 O O . LYS B 1 433 ? -24.422 -12.730 8.523 1.00 25.25 433 LYS B O 1
ATOM 7706 N N . LYS B 1 434 ? -25.236 -10.930 7.434 1.00 28.30 434 LYS B N 1
ATOM 7707 C CA . LYS B 1 434 ? -26.281 -11.710 6.769 1.00 30.69 434 LYS B CA 1
ATOM 7708 C C . LYS B 1 434 ? -25.703 -12.858 5.950 1.00 34.03 434 LYS B C 1
ATOM 7709 O O . LYS B 1 434 ? -26.351 -13.902 5.799 1.00 34.52 434 LYS B O 1
ATOM 7715 N N . LYS B 1 435 ? -24.502 -12.682 5.393 1.00 28.49 435 LYS B N 1
ATOM 7716 C CA . LYS B 1 435 ? -23.894 -13.696 4.538 1.00 32.40 435 LYS B CA 1
ATOM 7717 C C . LYS B 1 435 ? -22.547 -14.166 5.077 1.00 34.82 435 LYS B C 1
ATOM 7718 O O . LYS B 1 435 ? -21.724 -14.684 4.311 1.00 34.09 435 LYS B O 1
ATOM 7724 N N . ALA B 1 436 ? -22.313 -14.012 6.379 1.00 29.82 436 ALA B N 1
ATOM 7725 C CA . ALA B 1 436 ? -21.027 -14.385 6.954 1.00 30.01 436 ALA B CA 1
ATOM 7726 C C . ALA B 1 436 ? -20.869 -15.898 6.944 1.00 33.96 436 ALA B C 1
ATOM 7727 O O . ALA B 1 436 ? -21.841 -16.637 7.107 1.00 34.37 436 ALA B O 1
ATOM 7729 N N . LYS B 1 437 ? -19.632 -16.362 6.731 1.00 32.42 437 LYS B N 1
ATOM 7730 C CA . LYS B 1 437 ? -19.354 -17.792 6.638 1.00 31.34 437 LYS B CA 1
ATOM 7731 C C . LYS B 1 437 ? -18.226 -18.260 7.552 1.00 34.48 437 LYS B C 1
ATOM 7732 O O . LYS B 1 437 ? -17.973 -19.468 7.620 1.00 38.41 437 LYS B O 1
ATOM 7738 N N . ASN B 1 438 ? -17.568 -17.360 8.273 1.00 29.24 438 ASN B N 1
ATOM 7739 C CA . ASN B 1 438 ? -16.459 -17.742 9.133 1.00 27.93 438 ASN B CA 1
ATOM 7740 C C . ASN B 1 438 ? -16.300 -16.686 10.218 1.00 31.00 438 ASN B C 1
ATOM 7741 O O . ASN B 1 438 ? -16.989 -15.660 10.218 1.00 34.25 438 ASN B O 1
ATOM 7746 N N . ASP B 1 439 ? -15.364 -16.936 11.137 1.00 27.43 439 ASP B N 1
ATOM 7747 C CA . ASP B 1 439 ? -15.181 -16.102 12.321 1.00 27.63 439 ASP B CA 1
ATOM 7748 C C . ASP B 1 439 ? -14.476 -14.780 12.046 1.00 23.44 439 ASP B C 1
ATOM 7749 O O . ASP B 1 439 ? -14.253 -14.016 12.993 1.00 22.32 439 ASP B O 1
ATOM 7754 N N . TYR B 1 440 ? -14.124 -14.474 10.790 1.00 24.81 440 TYR B N 1
ATOM 7755 C CA . TYR B 1 440 ? -13.646 -13.123 10.526 1.00 21.65 440 TYR B CA 1
ATOM 7756 C C . TYR B 1 440 ? -14.734 -12.079 10.771 1.00 23.62 440 TYR B C 1
ATOM 7757 O O . TYR B 1 440 ? -14.412 -10.906 11.012 1.00 19.35 440 TYR B O 1
ATOM 7766 N N . ILE B 1 441 ? -16.012 -12.480 10.774 1.00 21.67 441 ILE B N 1
ATOM 7767 C CA . ILE B 1 441 ? -17.052 -11.533 11.174 1.00 19.71 441 ILE B CA 1
ATOM 7768 C C . ILE B 1 441 ? -16.854 -11.100 12.622 1.00 21.38 441 ILE B C 1
ATOM 7769 O O . ILE B 1 441 ? -17.175 -9.959 12.988 1.00 20.39 441 ILE B O 1
ATOM 7774 N N . LEU B 1 442 ? -16.312 -11.985 13.465 1.00 18.65 442 LEU B N 1
ATOM 7775 C CA . LEU B 1 442 ? -16.028 -11.611 14.848 1.00 15.82 442 LEU B CA 1
ATOM 7776 C C . LEU B 1 442 ? -14.909 -10.590 14.925 1.00 15.24 442 LEU B C 1
ATOM 7777 O O . LEU B 1 442 ? -14.973 -9.656 15.738 1.00 16.21 442 LEU B O 1
ATOM 7782 N N . VAL B 1 443 ? -13.864 -10.755 14.098 1.00 16.45 443 VAL B N 1
ATOM 7783 C CA . VAL B 1 443 ? -12.777 -9.773 14.067 1.00 18.44 443 VAL B CA 1
ATOM 7784 C C . VAL B 1 443 ? -13.314 -8.382 13.758 1.00 16.00 443 VAL B C 1
ATOM 7785 O O . VAL B 1 443 ? -12.905 -7.393 14.391 1.00 15.70 443 VAL B O 1
ATOM 7789 N N . ALA B 1 444 ? -14.230 -8.283 12.783 1.00 16.48 444 ALA B N 1
ATOM 7790 C CA . ALA B 1 444 ? -14.794 -6.999 12.369 1.00 19.08 444 ALA B CA 1
ATOM 7791 C C . ALA B 1 444 ? -15.708 -6.390 13.422 1.00 20.02 444 ALA B C 1
ATOM 7792 O O . ALA B 1 444 ? -16.058 -5.208 13.302 1.00 17.50 444 ALA B O 1
ATOM 7794 N N . GLU B 1 445 ? -16.117 -7.163 14.434 1.00 15.72 445 GLU B N 1
ATOM 7795 C CA . GLU B 1 445 ? -16.918 -6.622 15.528 1.00 15.14 445 GLU B CA 1
ATOM 7796 C C . GLU B 1 445 ? -16.072 -5.946 16.604 1.00 16.97 445 GLU B C 1
ATOM 7797 O O . GLU B 1 445 ? -16.628 -5.410 17.568 1.00 17.85 445 GLU B O 1
ATOM 7803 N N . GLY B 1 446 ? -14.755 -5.901 16.445 1.00 15.55 446 GLY B N 1
ATOM 7804 C CA . GLY B 1 446 ? -13.931 -5.265 17.447 1.00 15.78 446 GLY B CA 1
ATOM 7805 C C . GLY B 1 446 ? -14.209 -3.777 17.528 1.00 17.80 446 GLY B C 1
ATOM 7806 O O . GLY B 1 446 ? -14.533 -3.128 16.536 1.00 17.28 446 GLY B O 1
ATOM 7807 N N . SER B 1 447 ? -14.080 -3.225 18.739 1.00 14.97 447 SER B N 1
ATOM 7808 C CA . SER B 1 447 ? -14.491 -1.838 18.930 1.00 13.74 447 SER B CA 1
ATOM 7809 C C . SER B 1 447 ? -13.578 -0.870 18.193 1.00 14.83 447 SER B C 1
ATOM 7810 O O . SER B 1 447 ? -14.012 0.232 17.841 1.00 15.72 447 SER B O 1
ATOM 7813 N N . ASP B 1 448 ? -12.317 -1.261 17.956 1.00 12.93 448 ASP B N 1
ATOM 7814 C CA . ASP B 1 448 ? -11.311 -0.333 17.447 1.00 12.13 448 ASP B CA 1
ATOM 7815 C C . ASP B 1 448 ? -11.700 0.261 16.096 1.00 12.65 448 ASP B C 1
ATOM 7816 O O . ASP B 1 448 ? -11.474 1.451 15.851 1.00 16.63 448 ASP B O 1
ATOM 7821 N N . TRP B 1 449 ? -12.268 -0.552 15.202 1.00 14.61 449 TRP B N 1
ATOM 7822 C CA . TRP B 1 449 ? -12.625 -0.045 13.876 1.00 15.57 449 TRP B CA 1
ATOM 7823 C C . TRP B 1 449 ? -13.598 1.124 13.963 1.00 16.27 449 TRP B C 1
ATOM 7824 O O . TRP B 1 449 ? -13.462 2.118 13.231 1.00 15.90 449 TRP B O 1
ATOM 7835 N N . PHE B 1 450 ? -14.603 1.016 14.838 1.00 15.61 450 PHE B N 1
ATOM 7836 C CA . PHE B 1 450 ? -15.617 2.063 14.955 1.00 16.47 450 PHE B CA 1
ATOM 7837 C C . PHE B 1 450 ? -15.074 3.298 15.660 1.00 16.19 450 PHE B C 1
ATOM 7838 O O . PHE B 1 450 ? -15.527 4.417 15.392 1.00 17.86 450 PHE B O 1
ATOM 7846 N N . TRP B 1 451 ? -14.095 3.122 16.551 1.00 18.42 451 TRP B N 1
ATOM 7847 C CA . TRP B 1 451 ? -13.474 4.247 17.245 1.00 14.87 451 TRP B CA 1
ATOM 7848 C C . TRP B 1 451 ? -12.771 5.197 16.278 1.00 17.16 451 TRP B C 1
ATOM 7849 O O . TRP B 1 451 ? -12.923 6.422 16.369 1.00 17.15 451 TRP B O 1
ATOM 7860 N N . TRP B 1 452 ? -11.987 4.643 15.336 1.00 15.70 452 TRP B N 1
ATOM 7861 C CA . TRP B 1 452 ? -11.183 5.452 14.423 1.00 16.75 452 TRP B CA 1
ATOM 7862 C C . TRP B 1 452 ? -11.984 6.011 13.261 1.00 21.38 452 TRP B C 1
ATOM 7863 O O . TRP B 1 452 ? -11.556 6.997 12.651 1.00 21.12 452 TRP B O 1
ATOM 7874 N N . GLN B 1 453 ? -13.132 5.416 12.966 1.00 17.63 453 GLN B N 1
ATOM 7875 C CA . GLN B 1 453 ? -13.942 5.796 11.818 1.00 20.11 453 GLN B CA 1
ATOM 7876 C C . GLN B 1 453 ? -14.718 7.062 12.132 1.00 21.24 453 GLN B C 1
ATOM 7877 O O . GLN B 1 453 ? -15.155 7.269 13.265 1.00 23.44 453 GLN B O 1
ATOM 7883 N N . GLY B 1 454 ? -14.866 7.921 11.130 1.00 27.89 454 GLY B N 1
ATOM 7884 C CA . GLY B 1 454 ? -15.676 9.107 11.334 1.00 33.38 454 GLY B CA 1
ATOM 7885 C C . GLY B 1 454 ? -15.094 10.096 12.314 1.00 37.20 454 GLY B C 1
ATOM 7886 O O . GLY B 1 454 ? -15.844 10.715 13.087 1.00 32.28 454 GLY B O 1
ATOM 7887 N N . GLU B 1 455 ? -13.771 10.233 12.321 1.00 37.82 455 GLU B N 1
ATOM 7888 C CA . GLU B 1 455 ? -13.040 11.215 13.105 1.00 42.00 455 GLU B CA 1
ATOM 7889 C C . GLU B 1 455 ? -12.255 12.116 12.158 1.00 46.42 455 GLU B C 1
ATOM 7890 O O . GLU B 1 455 ? -12.159 11.856 10.954 1.00 43.51 455 GLU B O 1
ATOM 7896 N N . GLU B 1 456 ? -11.692 13.189 12.710 1.00 50.31 456 GLU B N 1
ATOM 7897 C CA . GLU B 1 456 ? -10.845 14.061 11.908 1.00 55.00 456 GLU B CA 1
ATOM 7898 C C . GLU B 1 456 ? -9.672 13.266 11.351 1.00 50.25 456 GLU B C 1
ATOM 7899 O O . GLU B 1 456 ? -9.108 12.404 12.032 1.00 48.59 456 GLU B O 1
ATOM 7905 N N . LYS B 1 457 ? -9.322 13.547 10.095 1.00 39.63 457 LYS B N 1
ATOM 7906 C CA . LYS B 1 457 ? -8.314 12.755 9.401 1.00 39.70 457 LYS B CA 1
ATOM 7907 C C . LYS B 1 457 ? -6.995 12.777 10.158 1.00 41.96 457 LYS B C 1
ATOM 7908 O O . LYS B 1 457 ? -6.456 13.843 10.467 1.00 47.46 457 LYS B O 1
ATOM 7914 N N . ALA B 1 458 ? -6.489 11.591 10.466 1.00 37.75 458 ALA B N 1
ATOM 7915 C CA . ALA B 1 458 ? -5.222 11.393 11.151 1.00 39.52 458 ALA B CA 1
ATOM 7916 C C . ALA B 1 458 ? -4.365 10.436 10.338 1.00 38.30 458 ALA B C 1
ATOM 7917 O O . ALA B 1 458 ? -4.889 9.635 9.555 1.00 37.56 458 ALA B O 1
ATOM 7919 N N . PRO B 1 459 ? -3.043 10.505 10.477 1.00 32.94 459 PRO B N 1
ATOM 7920 C CA . PRO B 1 459 ? -2.191 9.586 9.712 1.00 34.86 459 PRO B CA 1
ATOM 7921 C C . PRO B 1 459 ? -2.470 8.132 10.084 1.00 33.84 459 PRO B C 1
ATOM 7922 O O . PRO B 1 459 ? -2.728 7.799 11.246 1.00 32.30 459 PRO B O 1
ATOM 7926 N N . PHE B 1 460 ? -2.475 7.277 9.061 1.00 32.71 460 PHE B N 1
ATOM 7927 C CA . PHE B 1 460 ? -2.641 5.827 9.140 1.00 33.81 460 PHE B CA 1
ATOM 7928 C C . PHE B 1 460 ? -4.067 5.370 9.438 1.00 31.00 460 PHE B C 1
ATOM 7929 O O . PHE B 1 460 ? -4.304 4.158 9.521 1.00 28.82 460 PHE B O 1
ATOM 7937 N N . VAL B 1 461 ? -5.037 6.277 9.572 1.00 36.52 461 VAL B N 1
ATOM 7938 C CA . VAL B 1 461 ? -6.419 5.830 9.763 1.00 37.13 461 VAL B CA 1
ATOM 7939 C C . VAL B 1 461 ? -6.913 5.043 8.552 1.00 35.81 461 VAL B C 1
ATOM 7940 O O . VAL B 1 461 ? -7.769 4.151 8.680 1.00 35.18 461 VAL B O 1
ATOM 7944 N N . GLU B 1 462 ? -6.387 5.344 7.366 1.00 25.54 462 GLU B N 1
ATOM 7945 C CA . GLU B 1 462 ? -6.703 4.530 6.195 1.00 29.22 462 GLU B CA 1
ATOM 7946 C C . GLU B 1 462 ? -6.351 3.066 6.419 1.00 28.10 462 GLU B C 1
ATOM 7947 O O . GLU B 1 462 ? -6.934 2.179 5.782 1.00 27.81 462 GLU B O 1
ATOM 7953 N N . VAL B 1 463 ? -5.382 2.789 7.299 1.00 23.35 463 VAL B N 1
ATOM 7954 C CA . VAL B 1 463 ? -4.995 1.405 7.513 1.00 21.37 463 VAL B CA 1
ATOM 7955 C C . VAL B 1 463 ? -6.042 0.675 8.336 1.00 19.86 463 VAL B C 1
ATOM 7956 O O . VAL B 1 463 ? -6.387 -0.471 8.029 1.00 20.46 463 VAL B O 1
ATOM 7960 N N . PHE B 1 464 ? -6.554 1.305 9.407 1.00 18.72 464 PHE B N 1
ATOM 7961 C CA . PHE B 1 464 ? -7.648 0.695 10.158 1.00 17.54 464 PHE B CA 1
ATOM 7962 C C . PHE B 1 464 ? -8.861 0.459 9.255 1.00 18.00 464 PHE B C 1
ATOM 7963 O O . PHE B 1 464 ? -9.541 -0.568 9.363 1.00 17.90 464 PHE B O 1
ATOM 7971 N N . ASP B 1 465 ? -9.149 1.405 8.362 1.00 18.49 465 ASP B N 1
ATOM 7972 C CA . ASP B 1 465 ? -10.270 1.237 7.435 1.00 17.70 465 ASP B CA 1
ATOM 7973 C C . ASP B 1 465 ? -10.033 0.075 6.474 1.00 18.63 465 ASP B C 1
ATOM 7974 O O . ASP B 1 465 ? -10.944 -0.721 6.209 1.00 21.71 465 ASP B O 1
ATOM 7979 N N . LYS B 1 466 ? -8.814 -0.029 5.932 1.00 18.78 466 LYS B N 1
ATOM 7980 C CA . LYS B 1 466 ? -8.461 -1.156 5.070 1.00 19.41 466 LYS B CA 1
ATOM 7981 C C . LYS B 1 466 ? -8.606 -2.481 5.811 1.00 19.94 466 LYS B C 1
ATOM 7982 O O . LYS B 1 466 ? -9.145 -3.454 5.266 1.00 21.85 466 LYS B O 1
ATOM 7988 N N . LEU B 1 467 ? -8.120 -2.543 7.057 1.00 17.74 467 LEU B N 1
ATOM 7989 C CA . LEU B 1 467 ? -8.231 -3.772 7.836 1.00 19.39 467 LEU B CA 1
ATOM 7990 C C . LEU B 1 467 ? -9.692 -4.146 8.091 1.00 16.79 467 LEU B C 1
ATOM 7991 O O . LEU B 1 467 ? -10.107 -5.277 7.820 1.00 18.81 467 LEU B O 1
ATOM 7996 N N . PHE B 1 468 ? -10.487 -3.207 8.609 1.00 17.51 468 PHE B N 1
ATOM 7997 C CA . PHE B 1 468 ? -11.901 -3.498 8.870 1.00 16.12 468 PHE B CA 1
ATOM 7998 C C . PHE B 1 468 ? -12.588 -4.056 7.622 1.00 18.74 468 PHE B C 1
ATOM 7999 O O . PHE B 1 468 ? -13.250 -5.100 7.657 1.00 20.11 468 PHE B O 1
ATOM 8007 N N . ARG B 1 469 ? -12.407 -3.383 6.490 1.00 18.87 469 ARG B N 1
ATOM 8008 C CA . ARG B 1 469 ? -13.130 -3.786 5.295 1.00 18.81 469 ARG B CA 1
ATOM 8009 C C . ARG B 1 469 ? -12.589 -5.094 4.733 1.00 19.37 469 ARG B C 1
ATOM 8010 O O . ARG B 1 469 ? -13.338 -5.851 4.099 1.00 22.56 469 ARG B O 1
ATOM 8018 N N . SER B 1 470 ? -11.291 -5.365 4.936 1.00 19.31 470 SER B N 1
ATOM 8019 C CA . SER B 1 470 ? -10.746 -6.650 4.509 1.00 21.37 470 SER B CA 1
ATOM 8020 C C . SER B 1 470 ? -11.295 -7.804 5.346 1.00 20.98 470 SER B C 1
ATOM 8021 O O . SER B 1 470 ? -11.562 -8.890 4.810 1.00 22.45 470 SER B O 1
ATOM 8024 N N . PHE B 1 471 ? -11.432 -7.612 6.664 1.00 19.19 471 PHE B N 1
ATOM 8025 C CA . PHE B 1 471 ? -12.028 -8.670 7.484 1.00 19.91 471 PHE B CA 1
ATOM 8026 C C . PHE B 1 471 ? -13.496 -8.888 7.118 1.00 20.87 471 PHE B C 1
ATOM 8027 O O . PHE B 1 471 ? -13.974 -10.032 7.070 1.00 21.72 471 PHE B O 1
ATOM 8035 N N . VAL B 1 472 ? -14.210 -7.802 6.817 1.00 21.69 472 VAL B N 1
ATOM 8036 C CA . VAL B 1 472 ? -15.605 -7.909 6.389 1.00 19.77 472 VAL B CA 1
ATOM 8037 C C . VAL B 1 472 ? -15.706 -8.707 5.100 1.00 20.06 472 VAL B C 1
ATOM 8038 O O . VAL B 1 472 ? -16.598 -9.554 4.942 1.00 21.61 472 VAL B O 1
ATOM 8042 N N . ARG B 1 473 ? -14.799 -8.447 4.151 1.00 20.65 473 ARG B N 1
ATOM 8043 C CA . ARG B 1 473 ? -14.804 -9.180 2.888 1.00 23.77 473 ARG B CA 1
ATOM 8044 C C . ARG B 1 473 ? -14.481 -10.656 3.110 1.00 25.46 473 ARG B C 1
ATOM 8045 O O . ARG B 1 473 ? -15.176 -11.548 2.604 1.00 24.49 473 ARG B O 1
ATOM 8053 N N . ARG B 1 474 ? -13.434 -10.928 3.897 1.00 25.27 474 ARG B N 1
ATOM 8054 C CA . ARG B 1 474 ? -13.005 -12.304 4.121 1.00 25.62 474 ARG B CA 1
ATOM 8055 C C . ARG B 1 474 ? -14.055 -13.113 4.879 1.00 25.90 474 ARG B C 1
ATOM 8056 O O . ARG B 1 474 ? -14.170 -14.332 4.678 1.00 25.28 474 ARG B O 1
ATOM 8064 N N . ALA B 1 475 ? -14.845 -12.456 5.732 1.00 25.05 475 ALA B N 1
ATOM 8065 C CA . ALA B 1 475 ? -15.910 -13.136 6.465 1.00 24.91 475 ALA B CA 1
ATOM 8066 C C . ALA B 1 475 ? -16.964 -13.729 5.542 1.00 30.41 475 ALA B C 1
ATOM 8067 O O . ALA B 1 475 ? -17.677 -14.661 5.935 1.00 29.81 475 ALA B O 1
ATOM 8069 N N . GLN B 1 476 ? -17.090 -13.202 4.335 1.00 26.70 476 GLN B N 1
ATOM 8070 C CA . GLN B 1 476 ? -18.133 -13.623 3.418 1.00 32.13 476 GLN B CA 1
ATOM 8071 C C . GLN B 1 476 ? -17.632 -14.619 2.390 1.00 36.74 476 GLN B C 1
ATOM 8072 O O . GLN B 1 476 ? -18.414 -15.058 1.543 1.00 36.08 476 GLN B O 1
ATOM 8078 N N . GLU B 1 477 ? -16.363 -15.004 2.462 1.00 40.34 477 GLU B N 1
ATOM 8079 C CA . GLU B 1 477 ? -15.778 -15.931 1.500 1.00 51.79 477 GLU B CA 1
ATOM 8080 C C . GLU B 1 477 ? -15.635 -17.330 2.094 1.00 57.90 477 GLU B C 1
ATOM 8081 O O . GLU B 1 477 ? -15.567 -17.495 3.313 1.00 57.14 477 GLU B O 1
#

B-factor: mean 25.04, std 13.63, range [6.04, 87.11]

InterPro domains:
  IPR004300 Glycoside hydrolase family 57, N-terminal domain [PF03065] (7-398)
  IPR011330 Glycoside hydrolase/deacetylase, beta/alpha-barrel [SSF88713] (4-416)
  IPR027291 Glycoside hydrolase 38, N-terminal domain superfamily [G3DSA:3.20.110.10] (4-340)
  IPR052046 Glycosyl hydrolase family 57 [PTHR36306] (2-473)